Protein 8PB1 (pdb70)

Radius of gyration: 38.13 Å; Cα contacts (8 Å, |Δi|>4): 1752; chains: 4; bounding box: 75×115×113 Å

B-factor: mean 120.26, std 36.9, range [62.15, 207.18]

Nearest PDB structures (foldseek):
  8pb1-assembly1_B  TM=1.003E+00  e=2.782E-59  Mus musculus
  7r3n-assembly1_A  TM=9.638E-01  e=7.784E-52  Mus musculus
  6sp3-assembly1_A  TM=9.819E-01  e=6.382E-51  Mus musculus
  7r3n-assembly2_D  TM=9.660E-01  e=5.450E-51  Mus musculus
  6sp3-assembly1_B  TM=9.844E-01  e=4.468E-50  Mus musculus

Structure (mmCIF, N/CA/C/O backbone):
data_8PB1
#
_entry.id   8PB1
#
_cell.length_a   1.00
_cell.length_b   1.00
_cell.length_c   1.00
_cell.angle_alpha   90.00
_cell.angle_beta   90.00
_cell.angle_gamma   90.00
#
_symmetry.space_group_name_H-M   'P 1'
#
loop_
_entity.id
_entity.type
_entity.pdbx_description
1 polymer 'Interleukin-12 subunit alpha'
2 polymer 'Interleukin-12 subunit beta'
3 polymer 'Interleukin-12 receptor subunit beta-1,Death-associated protein kinase 1'
4 polymer 'Interleukin-12 receptor subunit beta-2,Calmodulin-1'
5 branched alpha-D-mannopyranose-(1-3)-beta-D-mannopyranose-(1-4)-2-acetamido-2-deoxy-beta-D-glucopyranose-(1-4)-2-acetamido-2-deoxy-beta-D-glucopyran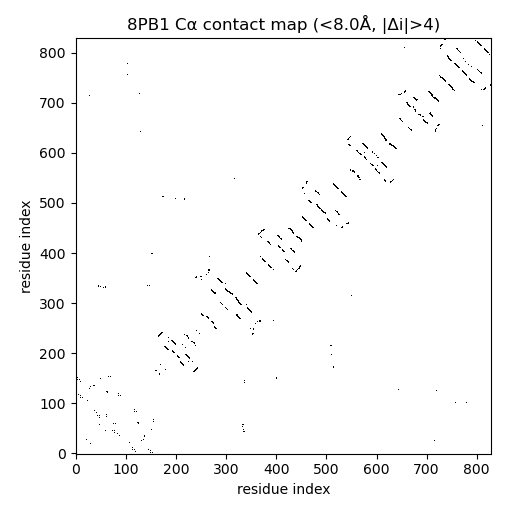ose
6 non-polymer 2-acetamido-2-deoxy-beta-D-glucopyranose
7 water water
#
loop_
_atom_site.group_PDB
_atom_site.id
_atom_site.type_symbol
_atom_site.label_atom_id
_atom_site.label_alt_id
_atom_site.label_comp_id
_atom_site.label_asym_id
_atom_site.label_entity_id
_atom_site.label_seq_id
_atom_site.pdbx_PDB_ins_code
_atom_site.Cartn_x
_atom_site.Cartn_y
_atom_site.Cartn_z
_atom_site.occupancy
_atom_site.B_iso_or_equiv
_atom_site.auth_seq_id
_atom_site.auth_comp_id
_atom_site.auth_asym_id
_atom_site.auth_atom_id
_atom_site.pdbx_PDB_model_num
ATOM 1 N N . ARG A 1 10 ? 134.205 147.222 153.077 1.00 112.16 32 ARG A N 1
ATOM 2 C CA . ARG A 1 10 ? 134.291 146.406 151.873 1.00 112.16 32 ARG A CA 1
ATOM 3 C C . ARG A 1 10 ? 135.740 146.056 151.566 1.00 112.16 32 ARG A C 1
ATOM 4 O O . ARG A 1 10 ? 136.613 146.178 152.424 1.00 112.16 32 ARG A O 1
ATOM 12 N N . CYS A 1 11 ? 135.991 145.620 150.332 1.00 115.21 33 CYS A N 1
ATOM 13 C CA . CYS A 1 11 ? 137.345 145.318 149.889 1.00 115.21 33 CYS A CA 1
ATOM 14 C C . CYS A 1 11 ? 138.167 146.569 149.614 1.00 115.21 33 CYS A C 1
ATOM 15 O O . CYS A 1 11 ? 139.387 146.464 149.437 1.00 115.21 33 CYS A O 1
ATOM 18 N N . LEU A 1 12 ? 137.527 147.741 149.567 1.00 105.08 34 LEU A N 1
ATOM 19 C CA . LEU A 1 12 ? 138.238 148.977 149.261 1.00 105.08 34 LEU A CA 1
ATOM 20 C C . LEU A 1 12 ? 139.255 149.321 150.341 1.00 105.08 34 LEU A C 1
ATOM 21 O O . LEU A 1 12 ? 140.368 149.757 150.031 1.00 105.08 34 LEU A O 1
ATOM 26 N N . SER A 1 13 ? 138.890 149.136 151.613 1.00 104.57 35 SER A N 1
ATOM 27 C CA . SER A 1 13 ? 139.822 149.415 152.702 1.00 104.57 35 SER A CA 1
ATOM 28 C C . SER A 1 13 ? 141.036 148.499 152.636 1.00 104.57 35 SER A C 1
ATOM 29 O O . SER A 1 13 ? 142.172 148.943 152.850 1.00 104.57 35 SER A O 1
ATOM 32 N N . GLN A 1 14 ? 140.814 147.218 152.330 1.00 104.32 36 GLN A N 1
ATOM 33 C CA . GLN A 1 14 ? 141.924 146.291 152.148 1.00 104.32 36 GLN A CA 1
ATOM 34 C C . GLN A 1 14 ? 142.794 146.705 150.969 1.00 104.32 36 GLN A C 1
ATOM 35 O O . GLN A 1 14 ? 144.021 146.574 151.017 1.00 104.32 36 GLN A O 1
ATOM 41 N N . SER A 1 15 ? 142.172 147.211 149.901 1.00 96.58 37 SER A N 1
ATOM 42 C CA . SER A 1 15 ? 142.931 147.668 148.741 1.00 96.58 37 SER A CA 1
ATOM 43 C C . SER A 1 15 ? 143.809 148.869 149.080 1.00 96.58 37 SER A C 1
ATOM 44 O O . SER A 1 15 ? 144.971 148.935 148.658 1.00 96.58 37 SER A O 1
ATOM 47 N N . ARG A 1 16 ? 143.273 149.830 149.836 1.00 97.92 38 ARG A N 1
ATOM 48 C CA . ARG A 1 16 ? 144.088 150.967 150.261 1.00 97.92 38 ARG A CA 1
ATOM 49 C C . ARG A 1 16 ? 145.210 150.526 151.194 1.00 97.92 38 ARG A C 1
ATOM 50 O O . ARG A 1 16 ? 146.326 151.057 151.123 1.00 97.92 38 ARG A O 1
ATOM 58 N N . ASN A 1 17 ? 144.933 149.562 152.076 1.00 99.80 39 ASN A N 1
ATOM 59 C CA . ASN A 1 17 ? 145.984 149.030 152.940 1.00 99.80 39 ASN A CA 1
ATOM 60 C C . ASN A 1 17 ? 147.082 148.374 152.110 1.00 99.80 39 ASN A C 1
ATOM 61 O O . ASN A 1 17 ? 148.275 148.546 152.394 1.00 99.80 39 ASN A O 1
ATOM 66 N N . LEU A 1 18 ? 146.693 147.629 151.073 1.00 93.18 40 LEU A N 1
ATOM 67 C CA . LEU A 1 18 ? 147.667 147.010 150.180 1.00 93.18 40 LEU A CA 1
ATOM 68 C C . LEU A 1 18 ? 148.501 148.061 149.461 1.00 93.18 40 LEU A C 1
ATOM 69 O O . LEU A 1 18 ? 149.717 147.899 149.311 1.00 93.18 40 LEU A O 1
ATOM 74 N N . LEU A 1 19 ? 147.864 149.147 149.014 1.00 96.34 41 LEU A N 1
ATOM 75 C CA . LEU A 1 19 ? 148.607 150.225 148.366 1.00 96.34 41 LEU A CA 1
ATOM 76 C C . LEU A 1 19 ? 149.617 150.853 149.317 1.00 96.34 41 LEU A C 1
ATOM 77 O O . LEU A 1 19 ? 150.769 151.095 148.938 1.00 96.34 41 LEU A O 1
ATOM 82 N N . LYS A 1 20 ? 149.201 151.124 150.557 1.00 102.72 42 LYS A N 1
ATOM 83 C CA . LYS A 1 20 ? 150.105 151.738 151.526 1.00 102.72 42 LYS A CA 1
ATOM 84 C C . LYS A 1 20 ? 151.282 150.823 151.847 1.00 102.72 42 LYS A C 1
ATOM 85 O O . LYS A 1 20 ? 152.433 151.275 151.915 1.00 102.72 42 LYS A O 1
ATOM 91 N N . THR A 1 21 ? 151.015 149.528 152.043 1.00 104.72 43 THR A N 1
ATOM 92 C CA . THR A 1 21 ? 152.095 148.591 152.344 1.00 104.72 43 THR A CA 1
ATOM 93 C C . THR A 1 21 ? 153.046 148.433 151.162 1.00 104.72 43 THR A C 1
ATOM 94 O O . THR A 1 21 ? 154.269 148.360 151.344 1.00 104.72 43 THR A O 1
ATOM 98 N N . THR A 1 22 ? 152.503 148.385 149.941 1.00 105.17 44 THR A N 1
ATOM 99 C CA . THR A 1 22 ? 153.346 148.287 148.755 1.00 105.17 44 THR A CA 1
ATOM 100 C C . THR A 1 22 ? 154.222 149.522 148.603 1.00 105.17 44 THR A C 1
ATOM 101 O O . THR A 1 22 ? 155.411 149.412 148.279 1.00 105.17 44 THR A O 1
ATOM 105 N N . ASP A 1 23 ? 153.650 150.708 148.838 1.00 112.74 45 ASP A N 1
ATOM 106 C CA . ASP A 1 23 ? 154.425 151.942 148.767 1.00 112.74 45 ASP A CA 1
ATOM 107 C C . ASP A 1 23 ? 155.529 151.960 149.816 1.00 112.74 45 ASP A C 1
ATOM 108 O O . ASP A 1 23 ? 156.666 152.350 149.522 1.00 112.74 45 ASP A O 1
ATOM 113 N N . ASP A 1 24 ? 155.221 151.521 151.041 1.00 117.86 46 ASP A N 1
ATOM 114 C CA . ASP A 1 24 ? 156.238 151.481 152.087 1.00 117.86 46 ASP A CA 1
ATOM 115 C C . ASP A 1 24 ? 157.373 150.526 151.733 1.00 117.86 46 ASP A C 1
ATOM 116 O O . ASP A 1 24 ? 158.556 150.864 151.890 1.00 117.86 46 ASP A O 1
ATOM 121 N N . MET A 1 25 ? 157.041 149.336 151.229 1.00 116.82 47 MET A N 1
ATOM 122 C CA . MET A 1 25 ? 158.104 148.370 150.995 1.00 116.82 47 MET A CA 1
ATOM 123 C C . MET A 1 25 ? 158.922 148.753 149.767 1.00 116.82 47 MET A C 1
ATOM 124 O O . MET A 1 25 ? 160.143 148.552 149.757 1.00 116.82 47 MET A O 1
ATOM 129 N N . VAL A 1 26 ? 158.294 149.366 148.755 1.00 117.15 48 VAL A N 1
ATOM 130 C CA . VAL A 1 26 ? 159.074 149.809 147.605 1.00 117.15 48 VAL A CA 1
ATOM 131 C C . VAL A 1 26 ? 159.941 151.012 147.964 1.00 117.15 48 VAL A C 1
ATOM 132 O O . VAL A 1 26 ? 161.063 151.140 147.457 1.00 117.15 48 VAL A O 1
ATOM 136 N N . LYS A 1 27 ? 159.482 151.893 148.864 1.00 122.62 49 LYS A N 1
ATOM 137 C CA . LYS A 1 27 ? 160.334 153.022 149.226 1.00 122.62 49 LYS A CA 1
ATOM 138 C C . LYS A 1 27 ? 161.523 152.551 150.056 1.00 122.62 49 LYS A C 1
ATOM 139 O O . LYS A 1 27 ? 162.613 153.114 149.946 1.00 122.62 49 LYS A O 1
ATOM 145 N N . THR A 1 28 ? 161.333 151.526 150.903 1.00 126.77 50 THR A N 1
ATOM 146 C CA . THR A 1 28 ? 162.487 150.931 151.589 1.00 126.77 50 THR A CA 1
ATOM 147 C C . THR A 1 28 ? 163.448 150.255 150.611 1.00 126.77 50 THR A C 1
ATOM 148 O O . THR A 1 28 ? 164.678 150.384 150.739 1.00 126.77 50 THR A O 1
ATOM 152 N N . ALA A 1 29 ? 162.910 149.527 149.628 1.00 129.88 51 ALA A N 1
ATOM 153 C CA . ALA A 1 29 ? 163.770 148.885 148.641 1.00 129.88 51 ALA A CA 1
ATOM 154 C C . ALA A 1 29 ? 164.493 149.908 147.776 1.00 129.88 51 ALA A C 1
ATOM 155 O O . ALA A 1 29 ? 165.525 149.590 147.173 1.00 129.88 51 ALA A O 1
ATOM 157 N N . ARG A 1 30 ? 163.965 151.132 147.695 1.00 134.36 52 ARG A N 1
ATOM 158 C CA . ARG A 1 30 ? 164.594 152.149 146.860 1.00 134.36 52 ARG A CA 1
ATOM 159 C C . ARG A 1 30 ? 165.943 152.617 147.401 1.00 134.36 52 ARG A C 1
ATOM 160 O O . ARG A 1 30 ? 166.771 153.094 146.618 1.00 134.36 52 ARG A O 1
ATOM 168 N N . GLU A 1 31 ? 166.201 152.517 148.710 1.00 136.52 53 GLU A N 1
ATOM 169 C CA . GLU A 1 31 ? 167.588 152.737 149.115 1.00 136.52 53 GLU A CA 1
ATOM 170 C C . GLU A 1 31 ? 168.297 151.419 149.399 1.00 136.52 53 GLU A C 1
ATOM 171 O O . GLU A 1 31 ? 169.524 151.341 149.273 1.00 136.52 53 GLU A O 1
ATOM 177 N N . LYS A 1 32 ? 167.556 150.378 149.797 1.00 137.99 54 LYS A N 1
ATOM 178 C CA . LYS A 1 32 ? 168.242 149.147 150.179 1.00 137.99 54 LYS A CA 1
ATOM 179 C C . LYS A 1 32 ? 168.833 148.420 148.972 1.00 137.99 54 LYS A C 1
ATOM 180 O O . LYS A 1 32 ? 169.877 147.769 149.092 1.00 137.99 54 LYS A O 1
ATOM 186 N N . LEU A 1 33 ? 168.190 148.514 147.810 1.00 140.08 55 LEU A N 1
ATOM 187 C CA . LEU A 1 33 ? 168.679 147.909 146.573 1.00 140.08 55 LEU A CA 1
ATOM 188 C C . LEU A 1 33 ? 168.848 148.947 145.466 1.00 140.08 55 LEU A C 1
ATOM 189 O O . LEU A 1 33 ? 168.474 148.713 144.316 1.00 140.08 55 LEU A O 1
ATOM 194 N N . LYS A 1 34 ? 169.413 150.110 145.800 1.00 147.16 56 LYS A N 1
ATOM 195 C CA . LYS A 1 34 ? 169.484 151.193 144.822 1.00 147.16 56 LYS A CA 1
ATOM 196 C C . LYS A 1 34 ? 170.558 150.946 143.771 1.00 147.16 56 LYS A C 1
ATOM 197 O O . LYS A 1 34 ? 170.446 151.445 142.646 1.00 147.16 56 LYS A O 1
ATOM 203 N N . HIS A 1 35 ? 171.597 150.186 144.108 1.00 150.64 57 HIS A N 1
ATOM 204 C CA . HIS A 1 35 ? 172.723 149.986 143.206 1.00 150.64 57 HIS A CA 1
ATOM 205 C C . HIS A 1 35 ? 172.491 148.901 142.164 1.00 150.64 57 HIS A C 1
ATOM 206 O O . HIS A 1 35 ? 173.220 148.865 141.167 1.00 150.64 57 HIS A O 1
ATOM 213 N N . TYR A 1 36 ? 171.510 148.019 142.355 1.00 144.48 58 TYR A N 1
ATOM 214 C CA . TYR A 1 36 ? 171.442 146.825 141.510 1.00 144.48 58 TYR A CA 1
ATOM 215 C C . TYR A 1 36 ? 170.763 147.128 140.178 1.00 144.48 58 TYR A C 1
ATOM 216 O O . TYR A 1 36 ? 171.402 147.112 139.122 1.00 144.48 58 TYR A O 1
ATOM 225 N N . SER A 1 37 ? 169.460 147.408 140.213 1.00 143.38 59 SER A N 1
ATOM 226 C CA . SER A 1 37 ? 168.748 147.865 139.029 1.00 143.38 59 SER A CA 1
ATOM 227 C C . SER A 1 37 ? 167.687 148.912 139.325 1.00 143.38 59 SER A C 1
ATOM 228 O O . SER A 1 37 ? 167.071 149.419 138.382 1.00 143.38 59 SER A O 1
ATOM 231 N N . CYS A 1 38 ? 167.455 149.257 140.590 1.00 142.15 60 CYS A N 1
ATOM 232 C CA . CYS A 1 38 ? 166.323 150.100 140.945 1.00 142.15 60 CYS A CA 1
ATOM 233 C C . CYS A 1 38 ? 166.568 151.577 140.665 1.00 142.15 60 CYS A C 1
ATOM 234 O O . CYS A 1 38 ? 165.625 152.370 140.756 1.00 142.15 60 CYS A O 1
ATOM 237 N N . THR A 1 39 ? 167.795 151.963 140.329 1.00 147.20 61 THR A N 1
ATOM 238 C CA . THR A 1 39 ? 168.099 153.357 140.025 1.00 147.20 61 THR A CA 1
ATOM 239 C C . THR A 1 39 ? 167.614 153.738 138.631 1.00 147.20 61 THR A C 1
ATOM 240 O O . THR A 1 39 ? 167.281 152.875 137.820 1.00 147.20 61 THR A O 1
ATOM 244 N N . ASP A 1 42 ? 167.201 151.674 132.371 1.00 138.59 64 ASP A N 1
ATOM 245 C CA . ASP A 1 42 ? 166.932 152.392 133.611 1.00 138.59 64 ASP A CA 1
ATOM 246 C C . ASP A 1 42 ? 165.854 151.696 134.432 1.00 138.59 64 ASP A C 1
ATOM 247 O O . ASP A 1 42 ? 166.150 150.829 135.255 1.00 138.59 64 ASP A O 1
ATOM 252 N N . ILE A 1 43 ? 164.599 152.091 134.208 1.00 133.82 65 ILE A N 1
ATOM 253 C CA . ILE A 1 43 ? 163.495 151.526 134.976 1.00 133.82 65 ILE A CA 1
ATOM 254 C C . ILE A 1 43 ? 163.236 150.076 134.576 1.00 133.82 65 ILE A C 1
ATOM 255 O O . ILE A 1 43 ? 162.900 149.241 135.426 1.00 133.82 65 ILE A O 1
ATOM 260 N N . ASP A 1 44 ? 163.393 149.754 133.286 1.00 133.40 66 ASP A N 1
ATOM 261 C CA . ASP A 1 44 ? 163.244 148.400 132.743 1.00 133.40 66 ASP A CA 1
ATOM 262 C C . ASP A 1 44 ? 161.855 147.829 133.053 1.00 133.40 66 ASP A C 1
ATOM 263 O O . ASP A 1 44 ? 161.688 146.885 133.827 1.00 133.40 66 ASP A O 1
ATOM 268 N N . HIS A 1 45 ? 160.854 148.454 132.438 1.00 125.56 67 HIS A N 1
ATOM 269 C CA . HIS A 1 45 ? 159.457 148.065 132.633 1.00 125.56 67 HIS A CA 1
ATOM 270 C C . HIS A 1 45 ? 159.188 146.744 131.923 1.00 125.56 67 HIS A C 1
ATOM 271 O O . HIS A 1 45 ? 158.969 146.693 130.712 1.00 125.56 67 HIS A O 1
ATOM 278 N N . GLU A 1 46 ? 159.206 145.659 132.692 1.00 128.28 68 GLU A N 1
ATOM 279 C CA . GLU A 1 46 ? 158.732 144.358 132.243 1.00 128.28 68 GLU A CA 1
ATOM 280 C C . GLU A 1 46 ? 157.864 143.747 133.333 1.00 128.28 68 GLU A C 1
ATOM 281 O O . GLU A 1 46 ? 158.174 143.862 134.522 1.00 128.28 68 GLU A O 1
ATOM 287 N N . ASP A 1 47 ? 156.778 143.102 132.926 1.00 121.66 69 ASP A N 1
ATOM 288 C CA . ASP A 1 47 ? 155.822 142.516 133.850 1.00 121.66 69 ASP A CA 1
ATOM 289 C C . ASP A 1 47 ? 155.894 140.991 133.774 1.00 121.66 69 ASP A C 1
ATOM 290 O O . ASP A 1 47 ? 156.732 140.421 133.066 1.00 121.66 69 ASP A O 1
ATOM 295 N N . ILE A 1 48 ? 155.006 140.323 134.510 1.00 119.53 70 ILE A N 1
ATOM 296 C CA . ILE A 1 48 ? 155.132 138.886 134.735 1.00 119.53 70 ILE A CA 1
ATOM 297 C C . ILE A 1 48 ? 154.234 138.092 133.790 1.00 119.53 70 ILE A C 1
ATOM 298 O O . ILE A 1 48 ? 154.569 136.965 133.407 1.00 119.53 70 ILE A O 1
ATOM 303 N N . THR A 1 49 ? 153.102 138.668 133.385 1.00 125.06 71 THR A N 1
ATOM 304 C CA . THR A 1 49 ? 152.143 137.959 132.551 1.00 125.06 71 THR A CA 1
ATOM 305 C C . THR A 1 49 ? 151.736 138.814 131.357 1.00 125.06 71 THR A C 1
ATOM 306 O O . THR A 1 49 ? 151.532 140.024 131.483 1.00 125.06 71 THR A O 1
ATOM 310 N N . ARG A 1 50 ? 151.665 138.182 130.182 1.00 131.18 72 ARG A N 1
ATOM 311 C CA . ARG A 1 50 ? 151.253 138.859 128.958 1.00 131.18 72 ARG A CA 1
ATOM 312 C C . ARG A 1 50 ? 149.975 138.287 128.361 1.00 131.18 72 ARG A C 1
ATOM 313 O O . ARG A 1 50 ? 149.412 138.900 127.449 1.00 131.18 72 ARG A O 1
ATOM 321 N N . ASP A 1 51 ? 149.505 137.139 128.840 1.00 133.41 73 ASP A N 1
ATOM 322 C CA . ASP A 1 51 ? 148.405 136.412 128.220 1.00 133.41 73 ASP A CA 1
ATOM 323 C C . ASP A 1 51 ? 147.151 136.243 129.080 1.00 133.41 73 ASP A C 1
ATOM 324 O O . ASP A 1 51 ? 146.061 136.130 128.518 1.00 133.41 73 ASP A O 1
ATOM 329 N N . GL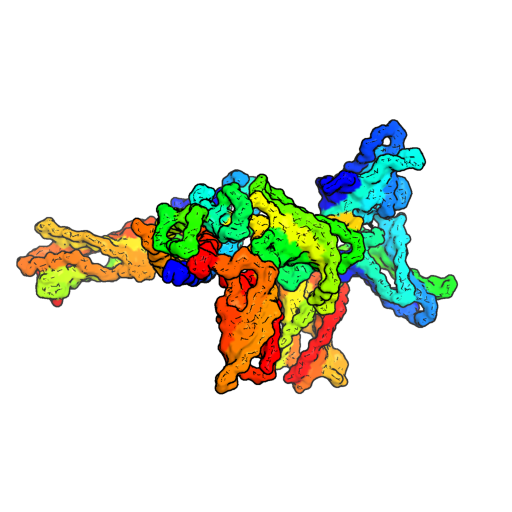N A 1 52 ? 147.261 136.230 130.406 1.00 127.58 74 GLN A N 1
ATOM 330 C CA . GLN A 1 52 ? 146.113 136.484 131.280 1.00 127.58 74 GLN A CA 1
ATOM 331 C C . GLN A 1 52 ? 146.101 137.924 131.774 1.00 127.58 74 GLN A C 1
ATOM 332 O O . GLN A 1 52 ? 145.827 138.195 132.947 1.00 127.58 74 GLN A O 1
ATOM 338 N N . THR A 1 53 ? 146.393 138.864 130.879 1.00 124.46 75 THR A N 1
ATOM 339 C CA . THR A 1 53 ? 146.552 140.265 131.238 1.00 124.46 75 THR A CA 1
ATOM 340 C C . THR A 1 53 ? 145.312 140.989 130.707 1.00 124.46 75 THR A C 1
ATOM 341 O O . THR A 1 53 ? 145.388 142.043 130.063 1.00 124.46 75 THR A O 1
ATOM 345 N N . SER A 1 54 ? 144.147 140.374 130.921 1.00 113.04 76 SER A N 1
ATOM 346 C CA . SER A 1 54 ? 142.882 140.965 130.502 1.00 113.04 76 SER A CA 1
ATOM 347 C C . SER A 1 54 ? 142.539 142.242 131.260 1.00 113.04 76 SER A C 1
ATOM 348 O O . SER A 1 54 ? 141.659 142.985 130.810 1.00 113.04 76 SER A O 1
ATOM 351 N N . THR A 1 55 ? 143.213 142.514 132.384 1.00 109.87 77 THR A N 1
ATOM 352 C CA . THR A 1 55 ? 142.930 143.715 133.169 1.00 109.87 77 THR A CA 1
ATOM 353 C C . THR A 1 55 ? 143.166 144.983 132.360 1.00 109.87 77 THR A C 1
ATOM 354 O O . THR A 1 55 ? 142.482 145.992 132.559 1.00 109.87 77 THR A O 1
ATOM 358 N N . LEU A 1 56 ? 144.130 144.952 131.440 1.00 105.32 78 LEU A N 1
ATOM 359 C CA . LEU A 1 56 ? 144.394 146.117 130.608 1.00 105.32 78 LEU A CA 1
ATOM 360 C C . LEU A 1 56 ? 143.281 146.386 129.605 1.00 105.32 78 LEU A C 1
ATOM 361 O O . LEU A 1 56 ? 143.223 147.488 129.052 1.00 105.32 78 LEU A O 1
ATOM 366 N N . LYS A 1 57 ? 142.397 145.417 129.359 1.00 113.24 79 LYS A N 1
ATOM 367 C CA . LYS A 1 57 ? 141.353 145.583 128.359 1.00 113.24 79 LYS A CA 1
ATOM 368 C C . LYS A 1 57 ? 139.944 145.604 128.930 1.00 113.24 79 LYS A C 1
ATOM 369 O O . LYS A 1 57 ? 139.038 146.116 128.266 1.00 113.24 79 LYS A O 1
ATOM 375 N N . THR A 1 58 ? 139.735 145.068 130.130 1.00 109.75 80 THR A N 1
ATOM 376 C CA . THR A 1 58 ? 138.407 144.997 130.723 1.00 109.75 80 THR A CA 1
ATOM 377 C C . THR A 1 58 ? 138.215 145.923 131.911 1.00 109.75 80 THR A C 1
ATOM 378 O O . THR A 1 58 ? 137.094 146.378 132.145 1.00 109.75 80 THR A O 1
ATOM 382 N N . CYS A 1 59 ? 139.276 146.213 132.663 1.00 101.80 81 CYS A N 1
ATOM 383 C CA . CYS A 1 59 ? 139.174 147.001 133.891 1.00 101.80 81 CYS A CA 1
ATOM 384 C C . CYS A 1 59 ? 139.200 148.493 133.556 1.00 101.80 81 CYS A C 1
ATOM 385 O O . CYS A 1 59 ? 140.147 149.226 133.848 1.00 101.80 81 CYS A O 1
ATOM 388 N N . LEU A 1 60 ? 138.118 148.933 132.926 1.00 106.44 82 LEU A N 1
ATOM 389 C CA . LEU A 1 60 ? 137.867 150.320 132.577 1.00 106.44 82 LEU A CA 1
ATOM 390 C C . LEU A 1 60 ? 136.409 150.644 132.866 1.00 106.44 82 LEU A C 1
ATOM 391 O O . LEU A 1 60 ? 135.557 149.752 132.818 1.00 106.44 82 LEU A O 1
ATOM 396 N N . PRO A 1 61 ? 136.093 151.900 133.183 1.00 99.19 83 PRO A N 1
ATOM 397 C CA . PRO A 1 61 ? 134.700 152.252 133.477 1.00 99.19 83 PRO A CA 1
ATOM 398 C C . PRO A 1 61 ? 133.810 152.108 132.254 1.00 99.19 83 PRO A C 1
ATOM 399 O O . PRO A 1 61 ? 134.258 152.233 131.112 1.00 99.19 83 PRO A O 1
ATOM 403 N N . LEU A 1 62 ? 132.527 151.844 132.505 1.00 107.90 84 LEU A N 1
ATOM 404 C CA . LEU A 1 62 ? 131.563 151.696 131.420 1.00 107.90 84 LEU A CA 1
ATOM 405 C C . LEU A 1 62 ? 131.058 153.049 130.937 1.00 107.90 84 LEU A C 1
ATOM 406 O O . LEU A 1 62 ? 129.849 153.270 130.818 1.00 107.90 84 LEU A O 1
ATOM 411 N N . GLU A 1 63 ? 131.989 153.955 130.662 1.00 110.01 85 GLU A N 1
ATOM 412 C CA . GLU A 1 63 ? 131.713 155.196 129.967 1.00 110.01 85 GLU A CA 1
ATOM 413 C C . GLU A 1 63 ? 132.760 155.482 128.905 1.00 110.01 85 GLU A C 1
ATOM 414 O O . GLU A 1 63 ? 132.532 156.339 128.045 1.00 110.01 85 GLU A O 1
ATOM 420 N N . LEU A 1 64 ? 133.889 154.778 128.930 1.00 117.85 86 LEU A N 1
ATOM 421 C CA . LEU A 1 64 ? 134.956 154.922 127.954 1.00 117.85 86 LEU A CA 1
ATOM 422 C C . LEU A 1 64 ? 135.031 153.729 127.003 1.00 117.85 86 LEU A C 1
ATOM 423 O O . LEU A 1 64 ? 135.786 153.773 126.026 1.00 117.85 86 LEU A O 1
ATOM 428 N N . HIS A 1 65 ? 134.234 152.684 127.237 1.00 122.66 87 HIS A N 1
ATOM 429 C CA . HIS A 1 65 ? 134.201 151.531 126.344 1.00 122.66 87 HIS A CA 1
ATOM 430 C C . HIS A 1 65 ? 133.528 151.885 125.025 1.00 122.66 87 HIS A C 1
ATOM 431 O O . HIS A 1 65 ? 132.320 151.685 124.864 1.00 122.66 87 HIS A O 1
ATOM 438 N N . LYS A 1 66 ? 134.304 152.414 124.078 1.00 136.27 88 LYS A N 1
ATOM 439 C CA . LYS A 1 66 ? 133.738 152.783 122.785 1.00 136.27 88 LYS A CA 1
ATOM 440 C C . LYS A 1 66 ? 133.443 151.554 121.934 1.00 136.27 88 LYS A C 1
ATOM 441 O O . LYS A 1 66 ? 132.388 151.475 121.294 1.00 136.27 88 LYS A O 1
ATOM 443 N N . ASN A 1 67 ? 134.352 150.582 121.921 1.00 143.02 89 ASN A N 1
ATOM 444 C CA . ASN A 1 67 ? 134.238 149.422 121.050 1.00 143.02 89 ASN A CA 1
ATOM 445 C C . ASN A 1 67 ? 134.405 148.139 121.853 1.00 143.02 89 ASN A C 1
ATOM 446 O O . ASN A 1 67 ? 134.993 148.126 122.937 1.00 143.02 89 ASN A O 1
ATOM 451 N N . GLU A 1 68 ? 133.873 147.051 121.294 1.00 147.91 90 GLU A N 1
ATOM 452 C CA . GLU A 1 68 ? 133.986 145.728 121.893 1.00 147.91 90 GLU A CA 1
ATOM 453 C C . GLU A 1 68 ? 135.348 145.086 121.665 1.00 147.91 90 GLU A C 1
ATOM 454 O O . GLU A 1 68 ? 135.585 143.991 122.186 1.00 147.91 90 GLU A O 1
ATOM 460 N N . SER A 1 69 ? 136.229 145.721 120.883 1.00 144.58 91 SER A N 1
ATOM 461 C CA . SER A 1 69 ? 137.526 145.122 120.578 1.00 144.58 91 SER A CA 1
ATOM 462 C C . SER A 1 69 ? 138.376 144.955 121.832 1.00 144.58 91 SER A C 1
ATOM 463 O O . SER A 1 69 ? 139.076 143.947 121.982 1.00 144.58 91 SER A O 1
ATOM 466 N N . CYS A 1 70 ? 138.333 145.927 122.740 1.00 138.78 92 CYS A N 1
ATOM 467 C CA . CYS A 1 70 ? 138.931 145.748 124.058 1.00 138.78 92 CYS A CA 1
ATOM 468 C C . CYS A 1 70 ? 138.163 144.701 124.860 1.00 138.78 92 CYS A C 1
ATOM 469 O O . CYS A 1 70 ? 138.489 143.514 124.821 1.00 138.78 92 CYS A O 1
ATOM 472 N N . THR A 1 80 ? 137.820 133.056 138.460 1.00 125.59 102 THR A N 1
ATOM 473 C CA . THR A 1 80 ? 136.526 132.835 139.093 1.00 125.59 102 THR A CA 1
ATOM 474 C C . THR A 1 80 ? 135.573 133.990 138.804 1.00 125.59 102 THR A C 1
ATOM 475 O O . THR A 1 80 ? 135.853 134.841 137.961 1.00 125.59 102 THR A O 1
ATOM 479 N N . ARG A 1 81 ? 134.444 134.012 139.512 1.00 132.47 103 ARG A N 1
ATOM 480 C CA . ARG A 1 81 ? 133.427 135.033 139.297 1.00 132.47 103 ARG A CA 1
ATOM 481 C C . ARG A 1 81 ? 133.587 136.228 140.230 1.00 132.47 103 ARG A C 1
ATOM 482 O O . ARG A 1 81 ? 133.296 137.362 139.834 1.00 132.47 103 ARG A O 1
ATOM 490 N N . GLY A 1 82 ? 134.041 136.003 141.456 1.00 132.45 104 GLY A N 1
ATOM 491 C CA . GLY A 1 82 ? 134.176 137.067 142.428 1.00 132.45 104 GLY A CA 1
ATOM 492 C C . GLY A 1 82 ? 132.961 137.186 143.333 1.00 132.45 104 GLY A C 1
ATOM 493 O O . GLY A 1 82 ? 131.847 136.794 142.991 1.00 132.45 104 GLY A O 1
ATOM 494 N N . SER A 1 83 ? 133.196 137.741 144.525 1.00 128.65 105 SER A N 1
ATOM 495 C CA . SER A 1 83 ? 132.129 137.888 145.508 1.00 128.65 105 SER A CA 1
ATOM 496 C C . SER A 1 83 ? 132.215 139.218 146.251 1.00 128.65 105 SER A C 1
ATOM 497 O O . SER A 1 83 ? 131.682 139.346 147.358 1.00 128.65 105 SER A O 1
ATOM 500 N N . CYS A 1 84 ? 132.878 140.218 145.663 1.00 124.62 106 CYS A N 1
ATOM 501 C CA . CYS A 1 84 ? 132.961 141.540 146.276 1.00 124.62 106 CYS A CA 1
ATOM 502 C C . CYS A 1 84 ? 132.387 142.616 145.357 1.00 124.62 106 CYS A C 1
ATOM 503 O O . CYS A 1 84 ? 132.480 143.808 145.666 1.00 124.62 106 CYS A O 1
ATOM 506 N N . LEU A 1 85 ? 131.779 142.224 144.242 1.00 123.08 107 LEU A N 1
ATOM 507 C CA . LEU A 1 85 ? 131.139 143.187 143.358 1.00 123.08 107 LEU A CA 1
ATOM 508 C C . LEU A 1 85 ? 129.770 143.554 143.917 1.00 123.08 107 LEU A C 1
ATOM 509 O O . LEU A 1 85 ? 128.991 142.652 144.258 1.00 123.08 107 LEU A O 1
ATOM 514 N N . PRO A 1 86 ? 129.457 144.841 144.082 1.00 122.84 108 PRO A N 1
ATOM 515 C CA . PRO A 1 86 ? 128.155 145.206 144.632 1.00 122.84 108 PRO A CA 1
ATOM 516 C C . PRO A 1 86 ? 127.049 144.911 143.636 1.00 122.84 108 PRO A C 1
ATOM 517 O O . PRO A 1 86 ? 127.268 144.959 142.412 1.00 122.84 108 PRO A O 1
ATOM 521 N N . PRO A 1 87 ? 125.838 144.603 144.109 1.00 126.73 109 PRO A N 1
ATOM 522 C CA . PRO A 1 87 ? 124.722 144.403 143.181 1.00 126.73 109 PRO A CA 1
ATOM 523 C C . PRO A 1 87 ? 124.026 145.671 142.702 1.00 126.73 109 PRO A C 1
ATOM 524 O O . PRO A 1 87 ? 123.085 145.567 141.903 1.00 126.73 109 PRO A O 1
ATOM 528 N N . GLN A 1 88 ? 124.444 146.857 143.155 1.00 131.32 110 GLN A N 1
ATOM 529 C CA . GLN A 1 88 ? 123.962 148.093 142.555 1.00 131.32 110 GLN A CA 1
ATOM 530 C C . GLN A 1 88 ? 124.663 148.393 141.238 1.00 131.32 110 GLN A C 1
ATOM 531 O O . GLN A 1 88 ? 124.152 149.189 140.443 1.00 131.32 110 GLN A O 1
ATOM 537 N N . LYS A 1 89 ? 125.820 147.776 140.993 1.00 127.85 111 LYS A N 1
ATOM 538 C CA . LYS A 1 89 ? 126.591 147.958 139.762 1.00 127.85 111 LYS A CA 1
ATOM 539 C C . LYS A 1 89 ? 126.943 146.573 139.225 1.00 127.85 111 LYS A C 1
ATOM 540 O O . LYS A 1 89 ? 128.025 146.048 139.501 1.00 127.85 111 LYS A O 1
ATOM 546 N N . THR A 1 90 ? 126.032 145.987 138.455 1.00 130.25 112 THR A N 1
ATOM 547 C CA . THR A 1 90 ? 126.235 144.683 137.842 1.00 130.25 112 THR A CA 1
ATOM 548 C C . THR A 1 90 ? 126.389 144.846 136.337 1.00 130.25 112 THR A C 1
ATOM 549 O O . THR A 1 90 ? 125.602 145.549 135.696 1.00 130.25 112 THR A O 1
ATOM 553 N N . SER A 1 91 ? 127.403 144.194 135.777 1.00 126.24 113 SER A N 1
ATOM 554 C CA . SER A 1 91 ? 127.735 144.370 134.371 1.00 126.24 113 SER A CA 1
ATOM 555 C C . SER A 1 91 ? 128.269 143.051 133.824 1.00 126.24 113 SER A C 1
ATOM 556 O O . SER A 1 91 ? 128.254 142.022 134.505 1.00 126.24 113 SER A O 1
ATOM 559 N N . LEU A 1 92 ? 128.746 143.087 132.580 1.00 124.13 114 LEU A N 1
ATOM 560 C CA . LEU A 1 92 ? 129.277 141.909 131.906 1.00 124.13 114 LEU A CA 1
ATOM 561 C C . LEU A 1 92 ? 130.798 141.901 131.853 1.00 124.13 114 LEU A C 1
ATOM 562 O O . LEU A 1 92 ? 131.409 140.841 132.010 1.00 124.13 114 LEU A O 1
ATOM 567 N N . MET A 1 93 ? 131.427 143.052 131.614 1.00 119.52 115 MET A N 1
ATOM 568 C CA . MET A 1 93 ? 132.882 143.113 131.601 1.00 119.52 115 MET A CA 1
ATOM 569 C C . MET A 1 93 ? 133.478 143.179 133.000 1.00 119.52 115 MET A C 1
ATOM 570 O O . MET A 1 93 ? 134.669 142.887 133.168 1.00 119.52 115 MET A O 1
ATOM 575 N N . MET A 1 94 ? 132.680 143.544 134.005 1.00 115.73 116 MET A N 1
ATOM 576 C CA . MET A 1 94 ? 133.219 143.718 135.350 1.00 115.73 116 MET A CA 1
ATOM 577 C C . MET A 1 94 ? 133.593 142.383 135.982 1.00 115.73 116 MET A C 1
ATOM 578 O O . MET A 1 94 ? 134.595 142.294 136.700 1.00 115.73 116 MET A O 1
ATOM 583 N N . THR A 1 95 ? 132.806 141.334 135.735 1.00 119.90 117 THR A N 1
ATOM 584 C CA . THR A 1 95 ? 133.163 140.028 136.280 1.00 119.90 117 THR A CA 1
ATOM 585 C C . THR A 1 95 ? 134.454 139.506 135.655 1.00 119.90 117 THR A C 1
ATOM 586 O O . THR A 1 95 ? 135.283 138.902 136.347 1.00 119.90 117 THR A O 1
ATOM 590 N N . LEU A 1 96 ? 134.660 139.763 134.359 1.00 120.08 118 LEU A N 1
ATOM 591 C CA . LEU A 1 96 ? 135.929 139.413 133.727 1.00 120.08 118 LEU A CA 1
ATOM 592 C C . LEU A 1 96 ? 137.076 140.231 134.306 1.00 120.08 118 LEU A C 1
ATOM 593 O O . LEU A 1 96 ? 138.176 139.704 134.505 1.00 120.08 118 LEU A O 1
ATOM 598 N N . CYS A 1 97 ? 136.834 141.519 134.581 1.00 113.12 119 CYS A N 1
ATOM 599 C CA . CYS A 1 97 ? 137.829 142.345 135.264 1.00 113.12 119 CYS A CA 1
ATOM 600 C C . CYS A 1 97 ? 138.244 141.752 136.602 1.00 113.12 119 CYS A C 1
ATOM 601 O O . CYS A 1 97 ? 139.440 141.617 136.885 1.00 113.12 119 CYS A O 1
ATOM 604 N N . LEU A 1 98 ? 137.270 141.399 137.439 1.00 110.39 120 LEU A N 1
ATOM 605 C CA . LEU A 1 98 ? 137.607 140.896 138.767 1.00 110.39 120 LEU A CA 1
ATOM 606 C C . LEU A 1 98 ? 138.272 139.525 138.690 1.00 110.39 120 LEU A C 1
ATOM 607 O O . LEU A 1 98 ? 139.205 139.242 139.452 1.00 110.39 120 LEU A O 1
ATOM 612 N N . GLY A 1 99 ? 137.830 138.669 137.764 1.00 110.56 121 GLY A N 1
ATOM 613 C CA . GLY A 1 99 ? 138.493 137.385 137.586 1.00 110.56 121 GLY A CA 1
ATOM 614 C C . GLY A 1 99 ? 139.929 137.524 137.116 1.00 110.56 121 GLY A C 1
ATOM 615 O O . GLY A 1 99 ? 140.820 136.804 137.581 1.00 110.56 121 GLY A O 1
ATOM 616 N N . SER A 1 100 ? 140.177 138.454 136.190 1.00 112.72 122 SER A N 1
ATOM 617 C CA . SER A 1 100 ? 141.537 138.679 135.715 1.00 112.72 122 SER A CA 1
ATOM 618 C C . SER A 1 100 ? 142.411 139.274 136.811 1.00 112.72 122 SER A C 1
ATOM 619 O O . SER A 1 100 ? 143.601 138.950 136.905 1.00 112.72 122 SER A O 1
ATOM 622 N N . ILE A 1 101 ? 141.839 140.141 137.652 1.00 107.32 123 ILE A N 1
ATOM 623 C CA . ILE A 1 101 ? 142.576 140.661 138.802 1.00 107.32 123 ILE A CA 1
ATOM 624 C C . ILE A 1 101 ? 142.942 139.526 139.749 1.00 107.32 123 ILE A C 1
ATOM 625 O O . ILE A 1 101 ? 144.067 139.462 140.263 1.00 107.32 123 ILE A O 1
ATOM 630 N N . TYR A 1 102 ? 142.006 138.600 139.972 1.00 112.37 124 TYR A N 1
ATOM 631 C CA . TYR A 1 102 ? 142.274 137.440 140.819 1.00 112.37 124 TYR A CA 1
ATOM 632 C C . TYR A 1 102 ? 143.407 136.586 140.261 1.00 112.37 124 TYR A C 1
ATOM 633 O O . TYR A 1 102 ? 144.306 136.169 141.000 1.00 112.37 124 TYR A O 1
ATOM 642 N N . GLU A 1 103 ? 143.386 136.317 138.952 1.00 112.36 125 GLU A N 1
ATOM 643 C CA . GLU A 1 103 ? 144.429 135.480 138.358 1.00 112.36 125 GLU A CA 1
ATOM 644 C C . GLU A 1 103 ? 145.791 136.173 138.375 1.00 112.36 125 GLU A C 1
ATOM 645 O O . GLU A 1 103 ? 146.822 135.532 138.639 1.00 112.36 125 GLU A O 1
ATOM 651 N N . ASP A 1 104 ? 145.816 137.482 138.101 1.00 105.04 126 ASP A N 1
ATOM 652 C CA . ASP A 1 104 ? 147.067 138.230 138.179 1.00 105.04 126 ASP A CA 1
ATOM 653 C C . ASP A 1 104 ? 147.621 138.230 139.596 1.00 105.04 126 ASP A C 1
ATOM 654 O O . ASP A 1 104 ? 148.832 138.067 139.797 1.00 105.04 126 ASP A O 1
ATOM 659 N N . LEU A 1 105 ? 146.748 138.400 140.592 1.00 103.97 127 LEU A N 1
ATOM 660 C CA . LEU A 1 105 ? 147.191 138.334 141.978 1.00 103.97 127 LEU A CA 1
ATOM 661 C C . LEU A 1 105 ? 147.682 136.941 142.340 1.00 103.97 127 LEU A C 1
ATOM 662 O O . LEU A 1 105 ? 148.604 136.807 143.148 1.00 103.97 127 LEU A O 1
ATOM 667 N N . LYS A 1 106 ? 147.082 135.896 141.761 1.00 108.77 128 LYS A N 1
ATOM 668 C CA . LYS A 1 106 ? 147.555 134.535 142.012 1.00 108.77 128 LYS A CA 1
ATOM 669 C C . LYS A 1 106 ? 148.978 134.350 141.511 1.00 108.77 128 LYS A C 1
ATOM 670 O O . LYS A 1 106 ? 149.841 133.819 142.226 1.00 108.77 128 LYS A O 1
ATOM 676 N N . MET A 1 107 ? 149.245 134.806 140.284 1.00 107.89 129 MET A N 1
ATOM 677 C CA . MET A 1 107 ? 150.605 134.715 139.751 1.00 107.89 129 MET A CA 1
ATOM 678 C C . MET A 1 107 ? 151.582 135.535 140.585 1.00 107.89 129 MET A C 1
ATOM 679 O O . MET A 1 107 ? 152.688 135.069 140.898 1.00 107.89 129 MET A O 1
ATOM 684 N N . TYR A 1 108 ? 151.181 136.752 140.970 1.00 101.04 130 TYR A N 1
ATOM 685 C CA . TYR A 1 108 ? 152.065 137.612 141.752 1.00 101.04 130 TYR A CA 1
ATOM 686 C C . TYR A 1 108 ? 152.374 137.003 143.113 1.00 101.04 130 TYR A C 1
ATOM 687 O O . TYR A 1 108 ? 153.525 137.024 143.562 1.00 101.04 130 TYR A O 1
ATOM 696 N N . GLN A 1 109 ? 151.360 136.447 143.782 1.00 108.50 131 GLN A N 1
ATOM 697 C CA . GLN A 1 109 ? 151.568 135.857 145.098 1.00 108.50 131 GLN A CA 1
ATOM 698 C C . GLN A 1 109 ? 152.443 134.614 145.015 1.00 108.50 131 GLN A C 1
ATOM 699 O O . GLN A 1 109 ? 153.303 134.398 145.877 1.00 108.50 131 GLN A O 1
ATOM 705 N N . THR A 1 110 ? 152.237 133.783 143.987 1.00 110.00 132 THR A N 1
ATOM 706 C CA . THR A 1 110 ? 153.075 132.598 143.820 1.00 110.00 132 THR A CA 1
ATOM 707 C C . THR A 1 110 ? 154.535 132.987 143.611 1.00 110.00 132 THR A C 1
ATOM 708 O O . THR A 1 110 ? 155.438 132.444 144.267 1.00 110.00 132 THR A O 1
ATOM 712 N N . GLU A 1 111 ? 154.781 133.962 142.729 1.00 108.31 133 GLU A N 1
ATOM 713 C CA . GLU A 1 111 ? 156.153 134.394 142.487 1.00 108.31 133 GLU A CA 1
ATOM 714 C C . GLU A 1 111 ? 156.763 135.054 143.717 1.00 108.31 133 GLU A C 1
ATOM 715 O O . GLU A 1 111 ? 157.957 134.876 143.982 1.00 108.31 133 GLU A O 1
ATOM 721 N N . PHE A 1 112 ? 155.966 135.796 144.489 1.00 110.18 134 PHE A N 1
ATOM 722 C CA . PHE A 1 112 ? 156.499 136.459 145.674 1.00 110.18 134 PHE A CA 1
ATOM 723 C C . PHE A 1 112 ? 156.834 135.458 146.774 1.00 110.18 134 PHE A C 1
ATOM 724 O O . PHE A 1 112 ? 157.851 135.607 147.459 1.00 110.18 134 PHE A O 1
ATOM 732 N N . GLN A 1 113 ? 156.002 134.428 146.959 1.00 116.93 135 GLN A N 1
ATOM 733 C CA . GLN A 1 113 ? 156.347 133.385 147.923 1.00 116.93 135 GLN A CA 1
ATOM 734 C C . GLN A 1 113 ? 157.598 132.631 147.495 1.00 116.93 135 GLN A C 1
ATOM 735 O O . GLN A 1 113 ? 158.463 132.328 148.329 1.00 116.93 135 GLN A O 1
ATOM 741 N N . ALA A 1 114 ? 157.720 132.329 146.197 1.00 117.53 136 ALA A N 1
ATOM 742 C CA . ALA A 1 114 ? 158.916 131.643 145.716 1.00 117.53 136 ALA A CA 1
ATOM 743 C C . ALA A 1 114 ? 160.168 132.489 145.925 1.00 117.53 136 ALA A C 1
ATOM 744 O O . ALA A 1 114 ? 161.205 131.981 146.372 1.00 117.53 136 ALA A O 1
ATOM 746 N N . ILE A 1 115 ? 160.086 133.788 145.627 1.00 119.12 137 ILE A N 1
ATOM 747 C CA . ILE A 1 115 ? 161.262 134.637 145.775 1.00 119.12 137 ILE A CA 1
ATOM 748 C C . ILE A 1 115 ? 161.584 134.873 147.247 1.00 119.12 137 ILE A C 1
ATOM 749 O O . ILE A 1 115 ? 162.756 135.004 147.611 1.00 119.12 137 ILE A O 1
ATOM 754 N N . ASN A 1 116 ? 160.576 134.894 148.126 1.00 122.02 138 ASN A N 1
ATOM 755 C CA . ASN A 1 116 ? 160.855 135.010 149.555 1.00 122.02 138 ASN A CA 1
ATOM 756 C C . ASN A 1 116 ? 161.542 133.758 150.084 1.00 122.02 138 ASN A C 1
ATOM 757 O O . ASN A 1 116 ? 162.476 133.845 150.894 1.00 122.02 138 ASN A O 1
ATOM 762 N N . ALA A 1 117 ? 161.090 132.582 149.634 1.00 125.09 139 ALA A N 1
ATOM 763 C CA . ALA A 1 117 ? 161.743 131.338 150.026 1.00 125.09 139 ALA A CA 1
ATOM 764 C C . ALA A 1 117 ? 163.182 131.290 149.530 1.00 125.09 139 ALA A C 1
ATOM 765 O O . ALA A 1 117 ? 164.081 130.845 150.252 1.00 125.09 139 ALA A O 1
ATOM 767 N N . ALA A 1 118 ? 163.421 131.752 148.302 1.00 127.65 140 ALA A N 1
ATOM 768 C CA . ALA A 1 118 ? 164.783 131.796 147.784 1.00 127.65 140 ALA A CA 1
ATOM 769 C C . ALA A 1 118 ? 165.630 132.885 148.433 1.00 127.65 140 ALA A C 1
ATOM 770 O O . ALA A 1 118 ? 166.861 132.789 148.407 1.00 127.65 140 ALA A O 1
ATOM 772 N N . LEU A 1 119 ? 165.006 133.913 149.008 1.00 132.01 141 LEU A N 1
ATOM 773 C CA . LEU A 1 119 ? 165.749 135.004 149.624 1.00 132.01 141 LEU A CA 1
ATOM 774 C C . LEU A 1 119 ? 166.099 134.744 151.081 1.00 132.01 141 LEU A C 1
ATOM 775 O O . LEU A 1 119 ? 167.119 135.251 151.560 1.00 132.01 141 LEU A O 1
ATOM 780 N N . GLN A 1 120 ? 165.316 133.968 151.827 1.00 137.02 142 GLN A N 1
ATOM 781 C CA . GLN A 1 120 ? 165.732 133.795 153.251 1.00 137.02 142 GLN A CA 1
ATOM 782 C C . GLN A 1 120 ? 166.814 132.720 153.368 1.00 137.02 142 GLN A C 1
ATOM 783 O O . GLN A 1 120 ? 167.508 132.710 154.392 1.00 137.02 142 GLN A O 1
ATOM 789 N N . ASN A 1 121 ? 166.998 131.891 152.336 1.00 140.45 143 ASN A N 1
ATOM 790 C CA . ASN A 1 121 ? 167.891 130.747 152.464 1.00 140.45 143 ASN A CA 1
ATOM 791 C C . ASN A 1 121 ? 169.370 131.107 152.388 1.00 140.45 143 ASN A C 1
ATOM 792 O O . ASN A 1 121 ? 170.209 130.246 152.671 1.00 140.45 143 ASN A O 1
ATOM 797 N N . HIS A 1 122 ? 169.718 132.336 152.018 1.00 147.14 144 HIS A N 1
ATOM 798 C CA . HIS A 1 122 ? 171.114 132.735 151.946 1.00 147.14 144 HIS A CA 1
ATOM 799 C C . HIS A 1 122 ? 171.480 133.596 153.154 1.00 147.14 144 HIS A C 1
ATOM 800 O O . HIS A 1 122 ? 170.651 133.896 154.016 1.00 147.14 144 HIS A O 1
ATOM 807 N N . ASN A 1 123 ? 172.748 133.998 153.210 1.00 154.86 145 ASN A N 1
ATOM 808 C CA . ASN A 1 123 ? 173.315 134.692 154.365 1.00 154.86 145 ASN A CA 1
ATOM 809 C C . ASN A 1 123 ? 173.389 136.199 154.157 1.00 154.86 145 ASN A C 1
ATOM 810 O O . ASN A 1 123 ? 174.236 136.874 154.748 1.00 154.86 145 ASN A O 1
ATOM 815 N N . HIS A 1 124 ? 172.516 136.760 153.323 1.00 158.08 146 HIS A N 1
ATOM 816 C CA . HIS A 1 124 ? 172.450 138.201 153.112 1.00 158.08 146 HIS A CA 1
ATOM 817 C C . HIS A 1 124 ? 171.138 138.718 153.682 1.00 158.08 146 HIS A C 1
ATOM 818 O O . HIS A 1 124 ? 170.061 138.265 153.282 1.00 158.08 146 HIS A O 1
ATOM 825 N N . GLN A 1 125 ? 171.235 139.665 154.616 1.00 156.48 147 GLN A N 1
ATOM 826 C CA . GLN A 1 125 ? 170.076 140.249 155.279 1.00 156.48 147 GLN A CA 1
ATOM 827 C C . GLN A 1 125 ? 169.744 141.633 154.735 1.00 156.48 147 GLN A C 1
ATOM 828 O O . GLN A 1 125 ? 168.977 142.374 155.358 1.00 156.48 147 GLN A O 1
ATOM 834 N N . GLN A 1 126 ? 170.303 141.993 153.581 1.00 152.15 148 GLN A N 1
ATOM 835 C CA . GLN A 1 126 ? 170.168 143.338 153.036 1.00 152.15 148 GLN A CA 1
ATOM 836 C C . GLN A 1 126 ? 168.825 143.584 152.360 1.00 152.15 148 GLN A C 1
ATOM 837 O O . GLN A 1 126 ? 168.676 144.602 151.675 1.00 152.15 148 GLN A O 1
ATOM 843 N N . ILE A 1 127 ? 167.857 142.687 152.523 1.00 146.36 149 ILE A N 1
ATOM 844 C CA . ILE A 1 127 ? 166.503 142.888 152.023 1.00 146.36 149 ILE A CA 1
ATOM 845 C C . ILE A 1 127 ? 165.543 142.092 152.896 1.00 146.36 149 ILE A C 1
ATOM 846 O O . ILE A 1 127 ? 165.879 141.009 153.387 1.00 146.36 149 ILE A O 1
ATOM 851 N N . ILE A 1 128 ? 164.363 142.659 153.134 1.00 136.36 150 ILE A N 1
ATOM 852 C CA . ILE A 1 128 ? 163.300 141.997 153.878 1.00 136.36 150 ILE A CA 1
ATOM 853 C C . ILE A 1 128 ? 161.995 142.188 153.118 1.00 136.36 150 ILE A C 1
ATOM 854 O O . ILE A 1 128 ? 161.720 143.280 152.609 1.00 136.36 150 ILE A O 1
ATOM 859 N N . LEU A 1 129 ? 161.212 141.121 153.014 1.00 124.60 151 LEU A N 1
ATOM 860 C CA . LEU A 1 129 ? 159.883 141.177 152.412 1.00 124.60 151 LEU A CA 1
ATOM 861 C C . LEU A 1 129 ? 158.872 141.078 153.547 1.00 124.60 151 LEU A C 1
ATOM 862 O O . LEU A 1 129 ? 158.565 139.983 154.025 1.00 124.60 151 LEU A O 1
ATOM 867 N N . ASP A 1 130 ? 158.370 142.231 153.986 1.00 120.32 152 ASP A N 1
ATOM 868 C CA . ASP A 1 130 ? 157.448 142.268 155.113 1.00 120.32 152 ASP A CA 1
ATOM 869 C C . ASP A 1 130 ? 156.144 141.561 154.766 1.00 120.32 152 ASP A C 1
ATOM 870 O O . ASP A 1 130 ? 155.665 141.618 153.631 1.00 120.32 152 ASP A O 1
ATOM 875 N N . LYS A 1 131 ? 155.576 140.880 155.758 1.00 116.21 153 LYS A N 1
ATOM 876 C CA . LYS A 1 131 ? 154.400 140.046 155.549 1.00 116.21 153 LYS A CA 1
ATOM 877 C C . LYS A 1 131 ? 153.108 140.845 155.469 1.00 116.21 153 LYS A C 1
ATOM 878 O O . LYS A 1 131 ? 152.058 140.252 155.202 1.00 116.21 153 LYS A O 1
ATOM 884 N N . GLY A 1 132 ? 153.157 142.159 155.700 1.00 112.50 154 GLY A N 1
ATOM 885 C CA . GLY A 1 132 ? 151.944 142.961 155.634 1.00 112.50 154 GLY A CA 1
ATOM 886 C C . GLY A 1 132 ? 151.320 142.972 154.252 1.00 112.50 154 GLY A C 1
ATOM 887 O O . GLY A 1 132 ? 150.105 142.810 154.107 1.00 112.50 154 GLY A O 1
ATOM 888 N N . MET A 1 133 ? 152.140 143.154 153.216 1.00 105.37 155 MET A N 1
ATOM 889 C CA . MET A 1 133 ? 151.606 143.092 151.862 1.00 105.37 155 MET A CA 1
ATOM 890 C C . MET A 1 133 ? 151.189 141.675 151.488 1.00 105.37 155 MET A C 1
ATOM 891 O O . MET A 1 133 ? 150.226 141.499 150.735 1.00 105.37 155 MET A O 1
ATOM 896 N N . LEU A 1 134 ? 151.873 140.658 152.021 1.00 104.06 156 LEU A N 1
ATOM 897 C CA . LEU A 1 134 ? 151.492 139.280 151.728 1.00 104.06 156 LEU A CA 1
ATOM 898 C C . LEU A 1 134 ? 150.126 138.952 152.314 1.00 104.06 156 LEU A C 1
ATOM 899 O O . LEU A 1 134 ? 149.267 138.384 151.627 1.00 104.06 156 LEU A O 1
ATOM 904 N N . VAL A 1 135 ? 149.893 139.323 153.575 1.00 106.20 157 VAL A N 1
ATOM 905 C CA . VAL A 1 135 ? 148.583 139.065 154.161 1.00 106.20 157 VAL A CA 1
ATOM 906 C C . VAL A 1 135 ? 147.530 139.974 153.539 1.00 106.20 157 VAL A C 1
ATOM 907 O O . VAL A 1 135 ? 146.358 139.596 153.456 1.00 106.20 157 VAL A O 1
ATOM 911 N N . ALA A 1 136 ? 147.917 141.171 153.083 1.00 101.41 158 ALA A N 1
ATOM 912 C CA . ALA A 1 136 ? 146.970 142.021 152.365 1.00 101.41 158 ALA A CA 1
ATOM 913 C C . ALA A 1 136 ? 146.510 141.355 151.076 1.00 101.41 158 ALA A C 1
ATOM 914 O O . ALA A 1 136 ? 145.308 141.329 150.772 1.00 101.41 158 ALA A O 1
ATOM 916 N N . ILE A 1 137 ? 147.454 140.783 150.325 1.00 99.14 159 ILE A N 1
ATOM 917 C CA . ILE A 1 137 ? 147.116 140.013 149.133 1.00 99.14 159 ILE A CA 1
ATOM 918 C C . ILE A 1 137 ? 146.236 138.826 149.500 1.00 99.14 159 ILE A C 1
ATOM 919 O O . ILE A 1 137 ? 145.278 138.511 148.792 1.00 99.14 159 ILE A O 1
ATOM 924 N N . ASP A 1 138 ? 146.528 138.167 150.625 1.00 108.17 160 ASP A N 1
ATOM 925 C CA . ASP A 1 138 ? 145.769 136.979 151.017 1.00 108.17 160 ASP A CA 1
ATOM 926 C C . ASP A 1 138 ? 144.316 137.307 151.367 1.00 108.17 160 ASP A C 1
ATOM 927 O O . ASP A 1 138 ? 143.396 136.577 150.978 1.00 108.17 160 ASP A O 1
ATOM 932 N N . GLU A 1 139 ? 144.083 138.382 152.125 1.00 112.00 161 GLU A N 1
ATOM 933 C CA . GLU A 1 139 ? 142.696 138.751 152.408 1.00 112.00 161 GLU A CA 1
ATOM 934 C C . GLU A 1 139 ? 141.992 139.305 151.177 1.00 112.00 161 GLU A C 1
ATOM 935 O O . GLU A 1 139 ? 140.780 139.103 151.021 1.00 112.00 161 GLU A O 1
ATOM 941 N N . LEU A 1 140 ? 142.721 139.987 150.286 1.00 104.75 162 LEU A N 1
ATOM 942 C CA . LEU A 1 140 ? 142.126 140.362 149.007 1.00 104.75 162 LEU A CA 1
ATOM 943 C C . LEU A 1 140 ? 141.752 139.131 148.192 1.00 104.75 162 LEU A C 1
ATOM 944 O O . LEU A 1 140 ? 140.764 139.154 147.452 1.00 104.75 162 LEU A O 1
ATOM 949 N N . MET A 1 141 ? 142.537 138.061 148.314 1.00 109.72 163 MET A N 1
ATOM 950 C CA . MET A 1 141 ? 142.225 136.793 147.665 1.00 109.72 163 MET A CA 1
ATOM 951 C C . MET A 1 141 ? 140.948 136.196 148.229 1.00 109.72 163 MET A C 1
ATOM 952 O O . MET A 1 141 ? 140.034 135.831 147.480 1.00 109.72 163 MET A O 1
ATOM 957 N N . GLN A 1 142 ? 140.887 136.081 149.558 1.00 116.25 164 GLN A N 1
ATOM 958 C CA . GLN A 1 142 ? 139.765 135.420 150.213 1.00 116.25 164 GLN A CA 1
ATOM 959 C C . GLN A 1 142 ? 138.474 136.202 150.032 1.00 116.25 164 GLN A C 1
ATOM 960 O O . GLN A 1 142 ? 137.392 135.606 149.980 1.00 116.25 164 GLN A O 1
ATOM 966 N N . SER A 1 143 ? 138.563 137.529 149.930 1.00 115.67 165 SER A N 1
ATOM 967 C CA . SER A 1 143 ? 137.377 138.322 149.640 1.00 115.67 165 SER A CA 1
ATOM 968 C C . SER A 1 143 ? 136.941 138.201 148.187 1.00 115.67 165 SER A C 1
ATOM 969 O O . SER A 1 143 ? 135.767 138.439 147.885 1.00 115.67 165 SER A O 1
ATOM 972 N N . LEU A 1 144 ? 137.850 137.838 147.285 1.00 112.94 166 LEU A N 1
ATOM 973 C CA . LEU A 1 144 ? 137.558 137.811 145.858 1.00 112.94 166 LEU A CA 1
ATOM 974 C C . LEU A 1 144 ? 137.148 136.439 145.344 1.00 112.94 166 LEU A C 1
ATOM 975 O O . LEU A 1 144 ? 136.860 136.307 144.150 1.00 112.94 166 LEU A O 1
ATOM 980 N N . ASN A 1 145 ? 137.117 135.419 146.197 1.00 123.28 167 ASN A N 1
ATOM 981 C CA . ASN A 1 145 ? 136.689 134.099 145.760 1.00 123.28 167 ASN A CA 1
ATOM 982 C C . ASN A 1 145 ? 136.184 133.322 146.965 1.00 123.28 167 ASN A C 1
ATOM 983 O O . ASN A 1 145 ? 136.839 133.292 148.010 1.00 123.28 167 ASN A O 1
ATOM 988 N N . HIS A 1 146 ? 135.020 132.701 146.810 1.00 130.11 168 HIS A N 1
ATOM 989 C CA . HIS A 1 146 ? 134.415 131.925 147.884 1.00 130.11 168 HIS A CA 1
ATOM 990 C C . HIS A 1 146 ? 134.203 130.477 147.456 1.00 130.11 168 HIS A C 1
ATOM 991 O O . HIS A 1 146 ? 133.393 130.192 146.574 1.00 130.11 168 HIS A O 1
ATOM 998 N N . PRO A 1 162 ? 171.125 134.098 144.861 1.00 137.74 184 PRO A N 1
ATOM 999 C CA . PRO A 1 162 ? 172.233 134.779 144.186 1.00 137.74 184 PRO A CA 1
ATOM 1000 C C . PRO A 1 162 ? 171.962 136.263 143.959 1.00 137.74 184 PRO A C 1
ATOM 1001 O O . PRO A 1 162 ? 171.418 136.936 144.832 1.00 137.74 184 PRO A O 1
ATOM 1005 N N . TYR A 1 163 ? 172.348 136.761 142.783 1.00 146.72 185 TYR A N 1
ATOM 1006 C CA . TYR A 1 163 ? 172.144 138.154 142.417 1.00 146.72 185 TYR A CA 1
ATOM 1007 C C . TYR A 1 163 ? 170.906 138.378 141.563 1.00 146.72 185 TYR A C 1
ATOM 1008 O O . TYR A 1 163 ? 170.339 139.474 141.603 1.00 146.72 185 TYR A O 1
ATOM 1017 N N . ARG A 1 164 ? 170.470 137.366 140.809 1.00 144.86 186 ARG A N 1
ATOM 1018 C CA . ARG A 1 164 ? 169.326 137.523 139.917 1.00 144.86 186 ARG A CA 1
ATOM 1019 C C . ARG A 1 164 ? 168.031 137.776 140.680 1.00 144.86 186 ARG A C 1
ATOM 1020 O O . ARG A 1 164 ? 167.137 138.463 140.167 1.00 144.86 186 ARG A O 1
ATOM 1028 N N . VAL A 1 165 ? 167.919 137.248 141.901 1.00 136.28 187 VAL A N 1
ATOM 1029 C CA . VAL A 1 165 ? 166.649 137.290 142.617 1.00 136.28 187 VAL A CA 1
ATOM 1030 C C . VAL A 1 165 ? 166.300 138.715 143.036 1.00 136.28 187 VAL A C 1
ATOM 1031 O O . VAL A 1 165 ? 165.135 139.118 142.977 1.00 136.28 187 VAL A O 1
ATOM 1035 N N . LYS A 1 166 ? 167.293 139.514 143.427 1.00 135.02 188 LYS A N 1
ATOM 1036 C CA . LYS A 1 166 ? 166.984 140.851 143.924 1.00 135.02 188 LYS A CA 1
ATOM 1037 C C . LYS A 1 166 ? 166.611 141.798 142.787 1.00 135.02 188 LYS A C 1
ATOM 1038 O O . LYS A 1 166 ? 165.709 142.634 142.934 1.00 135.02 188 LYS A O 1
ATOM 1044 N N . MET A 1 167 ? 167.265 141.668 141.632 1.00 132.28 189 MET A N 1
ATOM 1045 C CA . MET A 1 167 ? 166.872 142.478 140.485 1.00 132.28 189 MET A CA 1
ATOM 1046 C C . MET A 1 167 ? 165.533 142.017 139.913 1.00 132.28 189 MET A C 1
ATOM 1047 O O . MET A 1 167 ? 164.738 142.846 139.441 1.00 132.28 189 MET A O 1
ATOM 1052 N N . LYS A 1 168 ? 165.248 140.712 139.983 1.00 120.90 190 LYS A N 1
ATOM 1053 C CA . LYS A 1 168 ? 163.907 140.238 139.656 1.00 120.90 190 LYS A CA 1
ATOM 1054 C C . LYS A 1 168 ? 162.872 140.827 140.606 1.00 120.90 190 LYS A C 1
ATOM 1055 O O . LYS A 1 168 ? 161.761 141.170 140.189 1.00 120.90 190 LYS A O 1
ATOM 1061 N N . LEU A 1 169 ? 163.222 140.952 141.888 1.00 115.39 191 LEU A N 1
ATOM 1062 C CA . LEU A 1 169 ? 162.332 141.598 142.847 1.00 115.39 191 LEU A CA 1
ATOM 1063 C C . LEU A 1 169 ? 162.097 143.057 142.483 1.00 115.39 191 LEU A C 1
ATOM 1064 O O . LEU A 1 169 ? 160.970 143.556 142.588 1.00 115.39 191 LEU A O 1
ATOM 1069 N N . CYS A 1 170 ? 163.152 143.755 142.056 1.00 117.77 192 CYS A N 1
ATOM 1070 C CA . CYS A 1 170 ? 163.011 145.159 141.672 1.00 117.77 192 CYS A CA 1
ATOM 1071 C C . CYS A 1 170 ? 162.066 145.317 140.484 1.00 117.77 192 CYS A C 1
ATOM 1072 O O . CYS A 1 170 ? 161.179 146.181 140.493 1.00 117.77 192 CYS A O 1
ATOM 1075 N N . ILE A 1 171 ? 162.223 144.477 139.456 1.00 111.87 193 ILE A N 1
ATOM 1076 C CA . ILE A 1 171 ? 161.338 144.615 138.298 1.00 111.87 193 ILE A CA 1
ATOM 1077 C C . ILE A 1 171 ? 159.914 144.159 138.632 1.00 111.87 193 ILE A C 1
ATOM 1078 O O . ILE A 1 171 ? 158.933 144.738 138.133 1.00 111.87 193 ILE A O 1
ATOM 1083 N N . LEU A 1 172 ? 159.770 143.151 139.501 1.00 103.52 194 LEU A N 1
ATOM 1084 C CA . LEU A 1 172 ? 158.444 142.726 139.933 1.00 103.52 194 LEU A CA 1
ATOM 1085 C C . LEU A 1 172 ? 157.736 143.837 140.691 1.00 103.52 194 LEU A C 1
ATOM 1086 O O . LEU A 1 172 ? 156.531 144.045 140.518 1.00 103.52 194 LEU A O 1
ATOM 1091 N N . LEU A 1 173 ? 158.472 144.568 141.530 1.00 100.49 195 LEU A N 1
ATOM 1092 C CA . LEU A 1 173 ? 157.901 145.724 142.212 1.00 100.49 195 LEU A CA 1
ATOM 1093 C C . LEU A 1 173 ? 157.529 146.828 141.233 1.00 100.49 195 LEU A C 1
ATOM 1094 O O . LEU A 1 173 ? 156.482 147.474 141.385 1.00 100.49 195 LEU A O 1
ATOM 1099 N N . HIS A 1 174 ? 158.381 147.070 140.232 1.00 107.23 196 HIS A N 1
ATOM 1100 C CA . HIS A 1 174 ? 158.107 148.149 139.289 1.00 107.23 196 HIS A CA 1
ATOM 1101 C C . HIS A 1 174 ? 156.859 147.849 138.469 1.00 107.23 196 HIS A C 1
ATOM 1102 O O . HIS A 1 174 ? 156.182 148.776 138.012 1.00 107.23 196 HIS A O 1
ATOM 1109 N N . ALA A 1 175 ? 156.542 146.571 138.263 1.00 94.07 197 ALA A N 1
ATOM 1110 C CA . ALA A 1 175 ? 155.266 146.239 137.630 1.00 94.07 197 ALA A CA 1
ATOM 1111 C C . ALA A 1 175 ? 154.099 146.231 138.621 1.00 94.07 197 ALA A C 1
ATOM 1112 O O . ALA A 1 175 ? 152.989 146.681 138.290 1.00 94.07 197 ALA A O 1
ATOM 1114 N N . PHE A 1 176 ? 154.336 145.742 139.842 1.00 85.65 198 PHE A N 1
ATOM 1115 C CA . PHE A 1 176 ? 153.260 145.595 140.814 1.00 85.65 198 PHE A CA 1
ATOM 1116 C C . PHE A 1 176 ? 152.743 146.938 141.302 1.00 85.65 198 PHE A C 1
ATOM 1117 O O . PHE A 1 176 ? 151.583 147.030 141.711 1.00 85.65 198 PHE A O 1
ATOM 1125 N N . SER A 1 177 ? 153.577 147.981 141.276 1.00 82.94 199 SER A N 1
ATOM 1126 C CA . SER A 1 177 ? 153.101 149.307 141.666 1.00 82.94 199 SER A CA 1
ATOM 1127 C C . SER A 1 177 ? 151.982 149.780 140.744 1.00 82.94 199 SER A C 1
ATOM 1128 O O . SER A 1 177 ? 150.897 150.162 141.203 1.00 82.94 199 SER A O 1
ATOM 1131 N N . THR A 1 178 ? 152.218 149.732 139.432 1.00 81.76 200 THR A N 1
ATOM 1132 C CA . THR A 1 178 ? 151.175 150.106 138.486 1.00 81.76 200 THR A CA 1
ATOM 1133 C C . THR A 1 178 ? 149.992 149.150 138.554 1.00 81.76 200 THR A C 1
ATOM 1134 O O . THR A 1 178 ? 148.840 149.582 138.400 1.00 81.76 200 THR A O 1
ATOM 1138 N N . ARG A 1 179 ? 150.249 147.860 138.805 1.00 80.28 201 ARG A N 1
ATOM 1139 C CA . ARG A 1 179 ? 149.144 146.912 138.921 1.00 80.28 201 ARG A CA 1
ATOM 1140 C C . ARG A 1 179 ? 148.228 147.244 140.097 1.00 80.28 201 ARG A C 1
ATOM 1141 O O . ARG A 1 179 ? 146.997 147.228 139.956 1.00 80.28 201 ARG A O 1
ATOM 1149 N N . VAL A 1 180 ? 148.801 147.555 141.262 1.00 72.45 202 VAL A N 1
ATOM 1150 C CA . VAL A 1 180 ? 147.967 147.848 142.423 1.00 72.45 202 VAL A CA 1
ATOM 1151 C C . VAL A 1 180 ? 147.280 149.202 142.267 1.00 72.45 202 VAL A C 1
ATOM 1152 O O . VAL A 1 180 ? 146.157 149.385 142.751 1.00 72.45 202 VAL A O 1
ATOM 1156 N N . VAL A 1 181 ? 147.910 150.160 141.574 1.00 67.03 203 VAL A N 1
ATOM 1157 C CA . VAL A 1 181 ? 147.226 151.423 141.292 1.00 67.03 203 VAL A CA 1
ATOM 1158 C C . VAL A 1 181 ? 146.000 151.184 140.414 1.00 67.03 203 VAL A C 1
ATOM 1159 O O . VAL A 1 181 ? 144.916 151.727 140.669 1.00 67.03 203 VAL A O 1
ATOM 1163 N N . THR A 1 182 ? 146.148 150.349 139.380 1.00 69.79 204 THR A N 1
ATOM 1164 C CA . THR A 1 182 ? 145.008 150.024 138.524 1.00 69.79 204 THR A CA 1
ATOM 1165 C C . THR A 1 182 ? 143.910 149.308 139.306 1.00 69.79 204 THR A C 1
ATOM 1166 O O . THR A 1 182 ? 142.717 149.597 139.126 1.00 69.79 204 THR A O 1
ATOM 1170 N N . ILE A 1 183 ? 144.297 148.378 140.187 1.00 79.14 205 ILE A N 1
ATOM 1171 C CA . ILE A 1 183 ? 143.318 147.648 140.992 1.00 79.14 205 ILE A CA 1
ATOM 1172 C C . ILE A 1 183 ? 142.561 148.599 141.912 1.00 79.14 205 ILE A C 1
ATOM 1173 O O . ILE A 1 183 ? 141.331 148.512 142.045 1.00 79.14 205 ILE A O 1
ATOM 1178 N N . ASN A 1 184 ? 143.277 149.532 142.546 1.00 78.23 206 ASN A N 1
ATOM 1179 C CA . ASN A 1 184 ? 142.623 150.515 143.402 1.00 78.23 206 ASN A CA 1
ATOM 1180 C C . ASN A 1 184 ? 141.660 151.381 142.608 1.00 78.23 206 ASN A C 1
ATOM 1181 O O . ASN A 1 184 ? 140.552 151.669 143.072 1.00 78.23 206 ASN A O 1
ATOM 1186 N N . ARG A 1 185 ? 142.063 151.796 141.403 1.00 75.86 207 ARG A N 1
ATOM 1187 C CA . ARG A 1 185 ? 141.195 152.623 140.571 1.00 75.86 207 ARG A CA 1
ATOM 1188 C C . ARG A 1 185 ? 139.901 151.896 140.229 1.00 75.86 207 ARG A C 1
ATOM 1189 O O . ARG A 1 185 ? 138.801 152.437 140.416 1.00 75.86 207 ARG A O 1
ATOM 1197 N N . VAL A 1 186 ? 140.012 150.655 139.745 1.00 81.77 208 VAL A N 1
ATOM 1198 C CA . VAL A 1 186 ? 138.805 149.958 139.309 1.00 81.77 208 VAL A CA 1
ATOM 1199 C C . VAL A 1 186 ? 137.922 149.615 140.503 1.00 81.77 208 VAL A C 1
ATOM 1200 O O . VAL A 1 186 ? 136.691 149.702 140.413 1.00 81.77 208 VAL A O 1
ATOM 1204 N N . MET A 1 187 ? 138.511 149.276 141.652 1.00 92.35 209 MET A N 1
ATOM 1205 C CA . MET A 1 187 ? 137.672 148.904 142.785 1.00 92.35 209 MET A CA 1
ATOM 1206 C C . MET A 1 187 ? 137.025 150.130 143.418 1.00 92.35 209 MET A C 1
ATOM 1207 O O . MET A 1 187 ? 135.894 150.052 143.915 1.00 92.35 209 MET A O 1
ATOM 1212 N N . GLY A 1 188 ? 137.714 151.274 143.398 1.00 86.51 210 GLY A N 1
ATOM 1213 C CA . GLY A 1 188 ? 137.090 152.506 143.848 1.00 86.51 210 GLY A CA 1
ATOM 1214 C C . GLY A 1 188 ? 135.942 152.929 142.954 1.00 86.51 210 GLY A C 1
ATOM 1215 O O . GLY A 1 188 ? 134.920 153.423 143.435 1.00 86.51 210 GLY A O 1
ATOM 1216 N N . TYR A 1 189 ? 136.096 152.745 141.639 1.00 89.97 211 TYR A N 1
ATOM 1217 C CA . TYR A 1 189 ? 134.980 153.008 140.734 1.00 89.97 211 TYR A CA 1
ATOM 1218 C C . TYR A 1 189 ? 133.826 152.045 140.985 1.00 89.97 211 TYR A C 1
ATOM 1219 O O . TYR A 1 189 ? 132.657 152.443 140.938 1.00 89.97 211 TYR A O 1
ATOM 1228 N N . LEU A 1 190 ? 134.137 150.775 141.246 1.00 98.07 212 LEU A N 1
ATOM 1229 C CA . LEU A 1 190 ? 133.091 149.771 141.405 1.00 98.07 212 LEU A CA 1
ATOM 1230 C C . LEU A 1 190 ? 132.317 149.964 142.702 1.00 98.07 212 LEU A C 1
ATOM 1231 O O . LEU A 1 190 ? 131.101 149.747 142.742 1.00 98.07 212 LEU A O 1
ATOM 1236 N N . SER A 1 191 ? 132.997 150.368 143.774 1.00 97.38 213 SER A N 1
ATOM 1237 C CA . SER A 1 191 ? 132.340 150.490 145.072 1.00 97.38 213 SER A CA 1
ATOM 1238 C C . SER A 1 191 ? 131.658 151.847 145.239 1.00 97.38 213 SER A C 1
ATOM 1239 O O . SER A 1 191 ? 130.441 151.916 145.434 1.00 97.38 213 SER A O 1
ATOM 1242 N N . SER A 1 192 ? 132.427 152.927 145.162 1.00 98.52 214 SER A N 1
ATOM 1243 C CA . SER A 1 192 ? 131.875 154.264 145.344 1.00 98.52 214 SER A CA 1
ATOM 1244 C C . SER A 1 192 ? 131.120 154.722 144.102 1.00 98.52 214 SER A C 1
ATOM 1245 O O . SER A 1 192 ? 129.951 154.386 143.917 1.00 98.52 214 SER A O 1
ATOM 1248 N N . MET B 2 1 ? 175.902 162.709 106.444 1.00 96.23 23 MET B N 1
ATOM 1249 C CA . MET B 2 1 ? 175.509 162.431 105.067 1.00 96.23 23 MET B CA 1
ATOM 1250 C C . MET B 2 1 ? 174.256 161.575 104.984 1.00 96.23 23 MET B C 1
ATOM 1251 O O . MET B 2 1 ? 174.340 160.346 105.004 1.00 96.23 23 MET B O 1
ATOM 1256 N N . TRP B 2 2 ? 173.096 162.221 104.895 1.00 91.19 24 TRP B N 1
ATOM 1257 C CA . TRP B 2 2 ? 171.872 161.498 104.581 1.00 91.19 24 TRP B CA 1
ATOM 1258 C C . TRP B 2 2 ? 170.842 162.472 104.033 1.00 91.19 24 TRP B C 1
ATOM 1259 O O . TRP B 2 2 ? 170.947 163.690 104.207 1.00 91.19 24 TRP B O 1
ATOM 1270 N N . GLU B 2 3 ? 169.840 161.906 103.366 1.00 97.83 25 GLU B N 1
ATOM 1271 C CA . GLU B 2 3 ? 168.822 162.673 102.659 1.00 97.83 25 GLU B CA 1
ATOM 1272 C C . GLU B 2 3 ? 167.654 162.938 103.602 1.00 97.83 25 GLU B C 1
ATOM 1273 O O . GLU B 2 3 ? 166.879 162.028 103.912 1.00 97.83 25 GLU B O 1
ATOM 1279 N N . LEU B 2 4 ? 167.529 164.185 104.061 1.00 94.93 26 LEU B N 1
ATOM 1280 C CA . LEU B 2 4 ? 166.422 164.532 104.947 1.00 94.93 26 LEU B CA 1
ATOM 1281 C C . LEU B 2 4 ? 165.106 164.576 104.181 1.00 94.93 26 LEU B C 1
ATOM 1282 O O . LEU B 2 4 ? 164.091 164.035 104.634 1.00 94.93 26 LEU B O 1
ATOM 1287 N N . GLU B 2 5 ? 165.108 165.221 103.019 1.00 100.52 27 GLU B N 1
ATOM 1288 C CA . GLU B 2 5 ? 163.973 165.216 102.109 1.00 100.52 27 GLU B CA 1
ATOM 1289 C C . GLU B 2 5 ? 164.520 165.383 100.697 1.00 100.52 27 GLU B C 1
ATOM 1290 O O . GLU B 2 5 ? 165.736 165.398 100.488 1.00 100.52 27 GLU B O 1
ATOM 1296 N N . LYS B 2 6 ? 163.613 165.501 99.726 1.00 106.16 28 LYS B N 1
ATOM 1297 C CA . LYS B 2 6 ? 164.004 165.543 98.321 1.00 106.16 28 LYS B CA 1
ATOM 1298 C C . LYS B 2 6 ? 164.924 166.725 98.042 1.00 106.16 28 LYS B C 1
ATOM 1299 O O . LYS B 2 6 ? 164.563 167.879 98.298 1.00 106.16 28 LYS B O 1
ATOM 1305 N N . ASP B 2 7 ? 166.120 166.417 97.532 1.00 108.86 29 ASP B N 1
ATOM 1306 C CA . ASP B 2 7 ? 167.165 167.397 97.225 1.00 108.86 29 ASP B CA 1
ATOM 1307 C C . ASP B 2 7 ? 167.587 168.198 98.454 1.00 108.86 29 ASP B C 1
ATOM 1308 O O . ASP B 2 7 ? 167.977 169.363 98.344 1.00 108.86 29 ASP B O 1
ATOM 1313 N N . VAL B 2 8 ? 167.515 167.589 99.635 1.00 99.33 30 VAL B N 1
ATOM 1314 C CA . VAL B 2 8 ? 168.017 168.188 100.867 1.00 99.33 30 VAL B CA 1
ATOM 1315 C C . VAL B 2 8 ? 168.863 167.139 101.573 1.00 99.33 30 VAL B C 1
ATOM 1316 O O . VAL B 2 8 ? 168.341 166.109 102.019 1.00 99.33 30 VAL B O 1
ATOM 1320 N N . TYR B 2 9 ? 170.162 167.398 101.679 1.00 90.16 31 TYR B N 1
ATOM 1321 C CA . TYR B 2 9 ? 171.098 166.494 102.324 1.00 90.16 31 TYR B CA 1
ATOM 1322 C C . TYR B 2 9 ? 171.699 167.178 103.541 1.00 90.16 31 TYR B C 1
ATOM 1323 O O . TYR B 2 9 ? 171.827 168.404 103.582 1.00 90.16 31 TYR B O 1
ATOM 1332 N N . VAL B 2 10 ? 172.065 166.377 104.535 1.00 81.35 32 VAL B N 1
ATOM 1333 C CA . VAL B 2 10 ? 172.697 166.881 105.746 1.00 81.35 32 VAL B CA 1
ATOM 1334 C C . VAL B 2 10 ? 173.960 166.072 106.012 1.00 81.35 32 VAL B C 1
ATOM 1335 O O . VAL B 2 10 ? 173.992 164.855 105.794 1.00 81.35 32 VAL B O 1
ATOM 1339 N N . VAL B 2 11 ? 175.019 166.764 106.432 1.00 77.53 33 VAL B N 1
ATOM 1340 C CA . VAL B 2 11 ? 176.310 166.149 106.699 1.00 77.53 33 VAL B CA 1
ATOM 1341 C C . VAL B 2 11 ? 176.672 166.381 108.160 1.00 77.53 33 VAL B C 1
ATOM 1342 O O . VAL B 2 11 ? 176.169 167.296 108.817 1.00 77.53 33 VAL B O 1
ATOM 1346 N N . GLU B 2 12 ? 177.551 165.524 108.671 1.00 79.56 34 GLU B N 1
ATOM 1347 C CA . GLU B 2 12 ? 178.019 165.586 110.054 1.00 79.56 34 GLU B CA 1
ATOM 1348 C C . GLU B 2 12 ? 179.453 166.103 110.036 1.00 79.56 34 GLU B C 1
ATOM 1349 O O . GLU B 2 12 ? 180.388 165.375 109.703 1.00 79.56 34 GLU B O 1
ATOM 1355 N N . VAL B 2 13 ? 179.622 167.366 110.402 1.00 77.28 35 VAL B N 1
ATOM 1356 C CA . VAL B 2 13 ? 180.928 168.009 110.380 1.00 77.28 35 VAL B CA 1
ATOM 1357 C C . VAL B 2 13 ? 181.422 168.183 111.808 1.00 77.28 35 VAL B C 1
ATOM 1358 O O . VAL B 2 13 ? 180.735 168.778 112.646 1.00 77.28 35 VAL B O 1
ATOM 1362 N N . ASP B 2 14 ? 182.614 167.661 112.086 1.00 85.36 36 ASP B N 1
ATOM 1363 C CA . ASP B 2 14 ? 183.240 167.842 113.388 1.00 85.36 36 ASP B CA 1
ATOM 1364 C C . ASP B 2 14 ? 183.713 169.282 113.530 1.00 85.36 36 ASP B C 1
ATOM 1365 O O . ASP B 2 14 ? 184.319 169.839 112.609 1.00 85.36 36 ASP B O 1
ATOM 1370 N N . TRP B 2 15 ? 183.444 169.883 114.689 1.00 85.87 37 TRP B N 1
ATOM 1371 C CA . TRP B 2 15 ? 183.696 171.301 114.909 1.00 85.87 37 TRP B CA 1
ATOM 1372 C C . TRP B 2 15 ? 185.069 171.563 115.519 1.00 85.87 37 TRP B C 1
ATOM 1373 O O . TRP B 2 15 ? 185.261 172.566 116.213 1.00 85.87 37 TRP B O 1
ATOM 1384 N N . THR B 2 16 ? 186.017 170.688 115.274 1.00 95.02 38 THR B N 1
ATOM 1385 C CA . THR B 2 16 ? 187.414 170.848 115.643 1.00 95.02 38 THR B CA 1
ATOM 1386 C C . THR B 2 16 ? 188.152 171.630 114.561 1.00 95.02 38 THR B C 1
ATOM 1387 O O . THR B 2 16 ? 188.035 171.312 113.373 1.00 95.02 38 THR B O 1
ATOM 1391 N N . PRO B 2 17 ? 188.893 172.681 114.949 1.00 92.27 39 PRO B N 1
ATOM 1392 C CA . PRO B 2 17 ? 189.553 173.544 113.956 1.00 92.27 39 PRO B CA 1
ATOM 1393 C C . PRO B 2 17 ? 190.516 172.823 113.023 1.00 92.27 39 PRO B C 1
ATOM 1394 O O . PRO B 2 17 ? 190.491 173.046 111.809 1.00 92.27 39 PRO B O 1
ATOM 1398 N N . ASP B 2 18 ? 191.365 171.956 113.572 1.00 105.93 40 ASP B N 1
ATOM 1399 C CA . ASP B 2 18 ? 192.360 171.273 112.755 1.00 105.93 40 ASP B CA 1
ATOM 1400 C C . ASP B 2 18 ? 191.801 170.061 112.022 1.00 105.93 40 ASP B C 1
ATOM 1401 O O . ASP B 2 18 ? 192.443 169.574 111.085 1.00 105.93 40 ASP B O 1
ATOM 1406 N N . ALA B 2 19 ? 190.632 169.566 112.420 1.00 106.77 41 ALA B N 1
ATOM 1407 C CA . ALA B 2 19 ? 190.088 168.361 111.816 1.00 106.77 41 ALA B CA 1
ATOM 1408 C C . ALA B 2 19 ? 189.614 168.635 110.389 1.00 106.77 41 ALA B C 1
ATOM 1409 O O . ALA B 2 19 ? 189.108 169.721 110.091 1.00 106.77 41 ALA B O 1
ATOM 1411 N N . PRO B 2 20 ? 189.768 167.668 109.489 1.00 104.17 42 PRO B N 1
ATOM 1412 C CA . PRO B 2 20 ? 189.289 167.852 108.118 1.00 104.17 42 PRO B CA 1
ATOM 1413 C C . PRO B 2 20 ? 187.807 167.542 107.987 1.00 104.17 42 PRO B C 1
ATOM 1414 O O . PRO B 2 20 ? 187.221 166.807 108.786 1.00 104.17 42 PRO B O 1
ATOM 1418 N N . GLY B 2 21 ? 187.206 168.115 106.951 1.00 103.99 43 GLY B N 1
ATOM 1419 C CA . GLY B 2 21 ? 185.786 167.989 106.704 1.00 103.99 43 GLY B CA 1
ATOM 1420 C C . GLY B 2 21 ? 185.443 166.769 105.879 1.00 103.99 43 GLY B C 1
ATOM 1421 O O . GLY B 2 21 ? 186.253 165.856 105.699 1.00 103.99 43 GLY B O 1
ATOM 1422 N N . GLU B 2 22 ? 184.216 166.756 105.372 1.00 105.82 44 GLU B N 1
ATOM 1423 C CA . GLU B 2 22 ? 183.698 165.612 104.638 1.00 105.82 44 GLU B CA 1
ATOM 1424 C C . GLU B 2 22 ? 183.643 165.940 103.144 1.00 105.82 44 GLU B C 1
ATOM 1425 O O . GLU B 2 22 ? 183.664 167.102 102.737 1.00 105.82 44 GLU B O 1
ATOM 1431 N N . THR B 2 23 ? 183.599 164.898 102.319 1.00 114.87 45 THR B N 1
ATOM 1432 C CA . THR B 2 23 ? 183.541 165.043 100.871 1.00 114.87 45 THR B CA 1
ATOM 1433 C C . THR B 2 23 ? 182.151 164.661 100.383 1.00 114.87 45 THR B C 1
ATOM 1434 O O . THR B 2 23 ? 181.654 163.575 100.700 1.00 114.87 45 THR B O 1
ATOM 1438 N N . VAL B 2 24 ? 181.531 165.550 99.609 1.00 117.74 46 VAL B N 1
ATOM 1439 C CA . VAL B 2 24 ? 180.162 165.378 99.141 1.00 117.74 46 VAL B CA 1
ATOM 1440 C C . VAL B 2 24 ? 180.179 165.357 97.620 1.00 117.74 46 VAL B C 1
ATOM 1441 O O . VAL B 2 24 ? 180.782 166.233 96.992 1.00 117.74 46 VAL B O 1
ATOM 1445 N N . ASN B 2 25 ? 179.522 164.364 97.031 1.00 121.87 47 ASN B N 1
ATOM 1446 C CA . ASN B 2 25 ? 179.359 164.279 95.584 1.00 121.87 47 ASN B CA 1
ATOM 1447 C C . ASN B 2 25 ? 177.916 164.637 95.254 1.00 121.87 47 ASN B C 1
ATOM 1448 O O . ASN B 2 25 ? 176.991 163.899 95.608 1.00 121.87 47 ASN B O 1
ATOM 1453 N N . LEU B 2 26 ? 177.725 165.768 94.581 1.00 129.60 48 LEU B N 1
ATOM 1454 C CA . LEU B 2 26 ? 176.402 166.262 94.225 1.00 129.60 48 LEU B CA 1
ATOM 1455 C C . LEU B 2 26 ? 176.235 166.211 92.714 1.00 129.60 48 LEU B C 1
ATOM 1456 O O . LEU B 2 26 ? 177.085 166.716 91.974 1.00 129.60 48 LEU B O 1
ATOM 1461 N N . THR B 2 27 ? 175.141 165.606 92.261 1.00 143.95 49 THR B N 1
ATOM 1462 C CA . THR B 2 27 ? 174.889 165.401 90.843 1.00 143.95 49 THR B CA 1
ATOM 1463 C C . THR B 2 27 ? 173.537 165.986 90.465 1.00 143.95 49 THR B C 1
ATOM 1464 O O . THR B 2 27 ? 172.517 165.647 91.074 1.00 143.95 49 THR B O 1
ATOM 1468 N N . CYS B 2 28 ? 173.536 166.866 89.465 1.00 154.22 50 CYS B N 1
ATOM 1469 C CA . CYS B 2 28 ? 172.288 167.348 88.888 1.00 154.22 50 CYS B CA 1
ATOM 1470 C C . CYS B 2 28 ? 171.567 166.194 88.200 1.00 154.22 50 CYS B C 1
ATOM 1471 O O . CYS B 2 28 ? 172.183 165.403 87.480 1.00 154.22 50 CYS B O 1
ATOM 1474 N N . ASP B 2 29 ? 170.256 166.099 88.421 1.00 162.42 51 ASP B N 1
ATOM 1475 C CA . ASP B 2 29 ? 169.493 164.901 88.097 1.00 162.42 51 ASP B CA 1
ATOM 1476 C C . ASP B 2 29 ? 168.977 164.875 86.661 1.00 162.42 51 ASP B C 1
ATOM 1477 O O . ASP B 2 29 ? 167.991 164.183 86.383 1.00 162.42 51 ASP B O 1
ATOM 1482 N N . THR B 2 30 ? 169.611 165.606 85.746 1.00 170.21 52 THR B N 1
ATOM 1483 C CA . THR B 2 30 ? 169.228 165.564 84.343 1.00 170.21 52 THR B CA 1
ATOM 1484 C C . THR B 2 30 ? 170.490 165.482 83.492 1.00 170.21 52 THR B C 1
ATOM 1485 O O . THR B 2 30 ? 171.383 166.338 83.624 1.00 170.21 52 THR B O 1
ATOM 1489 N N . PRO B 2 31 ? 170.612 164.479 82.622 1.00 175.50 53 PRO B N 1
ATOM 1490 C CA . PRO B 2 31 ? 171.827 164.342 81.810 1.00 175.50 53 PRO B CA 1
ATOM 1491 C C . PRO B 2 31 ? 171.792 165.174 80.537 1.00 175.50 53 PRO B C 1
ATOM 1492 O O . PRO B 2 31 ? 170.792 165.230 79.818 1.00 175.50 53 PRO B O 1
ATOM 1496 N N . GLU B 2 32 ? 172.916 165.833 80.264 1.00 178.07 54 GLU B N 1
ATOM 1497 C CA . GLU B 2 32 ? 173.103 166.596 79.039 1.00 178.07 54 GLU B CA 1
ATOM 1498 C C . GLU B 2 32 ? 174.547 166.467 78.579 1.00 178.07 54 GLU B C 1
ATOM 1499 O O . GLU B 2 32 ? 175.469 166.366 79.394 1.00 178.07 54 GLU B O 1
ATOM 1505 N N . GLU B 2 33 ? 174.733 166.466 77.257 1.00 186.49 55 GLU B N 1
ATOM 1506 C CA . GLU B 2 33 ? 176.080 166.430 76.697 1.00 186.49 55 GLU B CA 1
ATOM 1507 C C . GLU B 2 33 ? 176.843 167.713 76.994 1.00 186.49 55 GLU B C 1
ATOM 1508 O O . GLU B 2 33 ? 178.063 167.676 77.187 1.00 186.49 55 GLU B O 1
ATOM 1514 N N . ASP B 2 34 ? 176.149 168.848 77.022 1.00 178.34 56 ASP B N 1
ATOM 1515 C CA . ASP B 2 34 ? 176.779 170.108 77.386 1.00 178.34 56 ASP B CA 1
ATOM 1516 C C . ASP B 2 34 ? 177.206 170.081 78.848 1.00 178.34 56 ASP B C 1
ATOM 1517 O O . ASP B 2 34 ? 176.510 169.526 79.703 1.00 178.34 56 ASP B O 1
ATOM 1522 N N . ASP B 2 35 ? 178.369 170.669 79.126 1.00 175.77 57 ASP B N 1
ATOM 1523 C CA . ASP B 2 35 ? 178.898 170.689 80.483 1.00 175.77 57 ASP B CA 1
ATOM 1524 C C . ASP B 2 35 ? 177.986 171.483 81.412 1.00 175.77 57 ASP B C 1
ATOM 1525 O O . ASP B 2 35 ? 177.482 172.550 81.051 1.00 175.77 57 ASP B O 1
ATOM 1530 N N . ILE B 2 36 ? 177.769 170.950 82.608 1.00 161.43 58 ILE B N 1
ATOM 1531 C CA . ILE B 2 36 ? 176.847 171.543 83.567 1.00 161.43 58 ILE B CA 1
ATOM 1532 C C . ILE B 2 36 ? 177.623 172.464 84.498 1.00 161.43 58 ILE B C 1
ATOM 1533 O O . ILE B 2 36 ? 178.617 172.054 85.109 1.00 161.43 58 ILE B O 1
ATOM 1538 N N . THR B 2 37 ? 177.172 173.709 84.602 1.00 154.77 59 THR B N 1
ATOM 1539 C CA . THR B 2 37 ? 177.778 174.678 85.499 1.00 154.77 59 THR B CA 1
ATOM 1540 C C . THR B 2 37 ? 177.096 174.632 86.863 1.00 154.77 59 THR B C 1
ATOM 1541 O O . THR B 2 37 ? 175.938 174.233 86.991 1.00 154.77 59 THR B O 1
ATOM 1545 N N . TRP B 2 38 ? 177.831 175.051 87.889 1.00 146.27 60 TRP B N 1
ATOM 1546 C CA . TRP B 2 38 ? 177.325 175.040 89.254 1.00 146.27 60 TRP B CA 1
ATOM 1547 C C . TRP B 2 38 ? 177.468 176.421 89.873 1.00 146.27 60 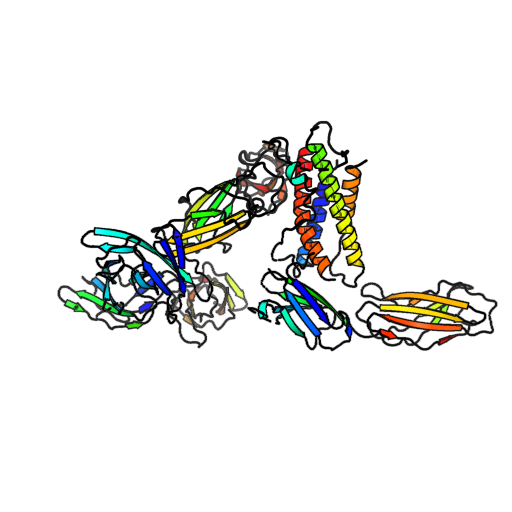TRP B C 1
ATOM 1548 O O . TRP B 2 38 ? 178.493 177.086 89.699 1.00 146.27 60 TRP B O 1
ATOM 1559 N N . THR B 2 39 ? 176.432 176.847 90.595 1.00 137.69 61 THR B N 1
ATOM 1560 C CA . THR B 2 39 ? 176.455 178.119 91.302 1.00 137.69 61 THR B CA 1
ATOM 1561 C C . THR B 2 39 ? 175.999 177.907 92.738 1.00 137.69 61 THR B C 1
ATOM 1562 O O . THR B 2 39 ? 175.267 176.962 93.044 1.00 137.69 61 THR B O 1
ATOM 1566 N N . SER B 2 40 ? 176.443 178.803 93.614 1.00 125.97 62 SER B N 1
ATOM 1567 C CA . SER B 2 40 ? 176.086 178.785 95.022 1.00 125.97 62 SER B CA 1
ATOM 1568 C C . SER B 2 40 ? 175.560 180.151 95.439 1.00 125.97 62 SER B C 1
ATOM 1569 O O . SER B 2 40 ? 175.804 181.163 94.777 1.00 125.97 62 SER B O 1
ATOM 1572 N N . ASP B 2 41 ? 174.823 180.169 96.548 1.00 123.32 63 ASP B N 1
ATOM 1573 C CA . ASP B 2 41 ? 174.340 181.419 97.115 1.00 123.32 63 ASP B CA 1
ATOM 1574 C C . ASP B 2 41 ? 175.311 182.052 98.102 1.00 123.32 63 ASP B C 1
ATOM 1575 O O . ASP B 2 41 ? 175.310 183.279 98.248 1.00 123.32 63 ASP B O 1
ATOM 1580 N N . GLN B 2 42 ? 176.131 181.249 98.775 1.00 117.76 64 GLN B N 1
ATOM 1581 C CA . GLN B 2 42 ? 177.126 181.758 99.706 1.00 117.76 64 GLN B CA 1
ATOM 1582 C C . GLN B 2 42 ? 178.425 182.158 99.022 1.00 117.76 64 GLN B C 1
ATOM 1583 O O . GLN B 2 42 ? 179.289 182.758 99.670 1.00 117.76 64 GLN B O 1
ATOM 1589 N N . ARG B 2 43 ? 178.581 181.844 97.738 1.00 128.29 65 ARG B N 1
ATOM 1590 C CA . ARG B 2 43 ? 179.792 182.160 96.997 1.00 128.29 65 ARG B CA 1
ATOM 1591 C C . ARG B 2 43 ? 179.410 182.741 95.644 1.00 128.29 65 ARG B C 1
ATOM 1592 O O . ARG B 2 43 ? 178.319 182.494 95.125 1.00 128.29 65 ARG B O 1
ATOM 1600 N N . HIS B 2 44 ? 180.323 183.520 95.075 1.00 146.31 66 HIS B N 1
ATOM 1601 C CA . HIS B 2 44 ? 180.099 184.192 93.805 1.00 146.31 66 HIS B CA 1
ATOM 1602 C C . HIS B 2 44 ? 180.931 183.541 92.707 1.00 146.31 66 HIS B C 1
ATOM 1603 O O . HIS B 2 44 ? 182.014 183.003 92.949 1.00 146.31 66 HIS B O 1
ATOM 1610 N N . GLY B 2 45 ? 180.405 183.599 91.491 1.00 144.07 67 GLY B N 1
ATOM 1611 C CA . GLY B 2 45 ? 181.056 183.005 90.345 1.00 144.07 67 GLY B CA 1
ATOM 1612 C C . GLY B 2 45 ? 180.721 181.532 90.184 1.00 144.07 67 GLY B C 1
ATOM 1613 O O . GLY B 2 45 ? 180.126 180.894 91.051 1.00 144.07 67 GLY B O 1
ATOM 1614 N N . VAL B 2 46 ? 181.116 180.988 89.034 1.00 143.26 68 VAL B N 1
ATOM 1615 C CA . VAL B 2 46 ? 180.895 179.574 88.757 1.00 143.26 68 VAL B CA 1
ATOM 1616 C C . VAL B 2 46 ? 181.862 178.746 89.590 1.00 143.26 68 VAL B C 1
ATOM 1617 O O . VAL B 2 46 ? 183.074 179.000 89.601 1.00 143.26 68 VAL B O 1
ATOM 1621 N N . ILE B 2 47 ? 181.330 177.749 90.296 1.00 142.92 69 ILE B N 1
ATOM 1622 C CA . ILE B 2 47 ? 182.124 176.969 91.228 1.00 142.92 69 ILE B CA 1
ATOM 1623 C C . ILE B 2 47 ? 182.387 175.547 90.735 1.00 142.92 69 ILE B C 1
ATOM 1624 O O . ILE B 2 47 ? 183.397 174.949 91.125 1.00 142.92 69 ILE B O 1
ATOM 1629 N N . GLY B 2 48 ? 181.538 174.998 89.865 1.00 149.40 70 GLY B N 1
ATOM 1630 C CA . GLY B 2 48 ? 181.679 173.624 89.444 1.00 149.40 70 GLY B CA 1
ATOM 1631 C C . GLY B 2 48 ? 181.502 173.466 87.947 1.00 149.40 70 GLY B C 1
ATOM 1632 O O . GLY B 2 48 ? 180.910 174.306 87.268 1.00 149.40 70 GLY B O 1
ATOM 1633 N N . SER B 2 49 ? 182.034 172.355 87.442 1.00 154.32 71 SER B N 1
ATOM 1634 C CA . SER B 2 49 ? 181.906 171.975 86.045 1.00 154.32 71 SER B CA 1
ATOM 1635 C C . SER B 2 49 ? 181.512 170.508 85.960 1.00 154.32 71 SER B C 1
ATOM 1636 O O . SER B 2 49 ? 181.873 169.702 86.822 1.00 154.32 71 SER B O 1
ATOM 1639 N N . GLY B 2 50 ? 180.768 170.170 84.912 1.00 153.66 72 GLY B N 1
ATOM 1640 C CA . GLY B 2 50 ? 180.287 168.816 84.739 1.00 153.66 72 GLY B CA 1
ATOM 1641 C C . GLY B 2 50 ? 179.035 168.547 85.550 1.00 1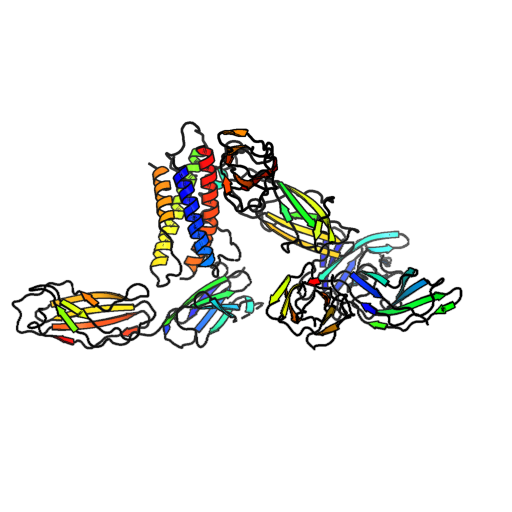53.66 72 GLY B C 1
ATOM 1642 O O . GLY B 2 50 ? 178.568 169.368 86.340 1.00 153.66 72 GLY B O 1
ATOM 1643 N N . LYS B 2 51 ? 178.483 167.351 85.346 1.00 150.59 73 LYS B N 1
ATOM 1644 C CA . LYS B 2 51 ? 177.246 166.971 86.014 1.00 150.59 73 LYS B CA 1
ATOM 1645 C C . LYS B 2 51 ? 177.453 166.535 87.458 1.00 150.59 73 LYS B C 1
ATOM 1646 O O . LYS B 2 51 ? 176.471 166.430 88.198 1.00 150.59 73 LYS B O 1
ATOM 1652 N N . THR B 2 52 ? 178.690 166.277 87.875 1.00 147.72 74 THR B N 1
ATOM 1653 C CA . THR B 2 52 ? 178.984 165.827 89.230 1.00 147.72 74 THR B CA 1
ATOM 1654 C C . THR B 2 52 ? 180.043 166.734 89.836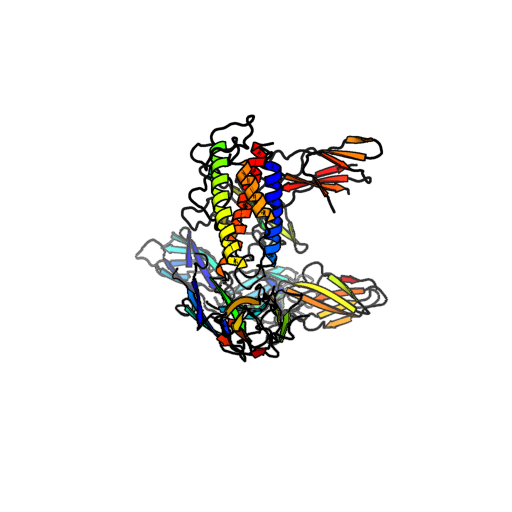 1.00 147.72 74 THR B C 1
ATOM 1655 O O . THR B 2 52 ? 181.101 166.945 89.235 1.00 147.72 74 THR B O 1
ATOM 1659 N N . LEU B 2 53 ? 179.759 167.267 91.022 1.00 135.84 75 LEU B N 1
ATOM 1660 C CA . LEU B 2 53 ? 180.649 168.189 91.709 1.00 135.84 75 LEU B CA 1
ATOM 1661 C C . LEU B 2 53 ? 181.049 167.615 93.060 1.00 135.84 75 LEU B C 1
ATOM 1662 O O . LEU B 2 53 ? 180.223 167.031 93.769 1.00 135.84 75 LEU B O 1
ATOM 1667 N N . THR B 2 54 ? 182.321 167.782 93.408 1.00 125.57 76 THR B N 1
ATOM 1668 C CA . THR B 2 54 ? 182.849 167.366 94.700 1.00 125.57 76 THR B CA 1
ATOM 1669 C C . THR B 2 54 ? 183.048 168.593 95.578 1.00 125.57 76 THR B C 1
ATOM 1670 O O . THR B 2 54 ? 183.695 169.561 95.165 1.00 125.57 76 THR B O 1
ATOM 1674 N N . ILE B 2 55 ? 182.488 168.551 96.784 1.00 110.82 77 ILE B N 1
ATOM 1675 C CA . ILE B 2 55 ? 182.537 169.662 97.725 1.00 110.82 77 ILE B CA 1
ATOM 1676 C C . ILE B 2 55 ? 183.183 169.179 99.014 1.00 110.82 77 ILE B C 1
ATOM 1677 O O . ILE B 2 55 ? 182.757 168.170 99.588 1.00 110.82 77 ILE B O 1
ATOM 1682 N N . THR B 2 56 ? 184.210 169.897 99.464 1.00 103.97 78 THR B N 1
ATOM 1683 C CA . THR B 2 56 ? 184.856 169.617 100.745 1.00 103.97 78 THR B CA 1
ATOM 1684 C C . THR B 2 56 ? 184.170 170.471 101.803 1.00 103.97 78 THR B C 1
ATOM 1685 O O . THR B 2 56 ? 184.558 171.611 102.063 1.00 103.97 78 THR B O 1
ATOM 1689 N N . VAL B 2 57 ? 183.138 169.909 102.422 1.00 98.38 79 VAL B N 1
ATOM 1690 C CA . VAL B 2 57 ? 182.363 170.627 103.427 1.00 98.38 79 VAL B CA 1
ATOM 1691 C C . VAL B 2 57 ? 183.162 170.674 104.722 1.00 98.38 79 VAL B C 1
ATOM 1692 O O . VAL B 2 57 ? 183.526 169.632 105.281 1.00 98.38 79 VAL B O 1
ATOM 1696 N N . LYS B 2 58 ? 183.441 171.890 105.192 1.00 94.68 80 LYS B N 1
ATOM 1697 C CA . LYS B 2 58 ? 184.203 172.119 106.411 1.00 94.68 80 LYS B CA 1
ATOM 1698 C C . LYS B 2 58 ? 183.539 173.088 107.375 1.00 94.68 80 LYS B C 1
ATOM 1699 O O . LYS B 2 58 ? 183.841 173.035 108.573 1.00 94.68 80 LYS B O 1
ATOM 1705 N N . GLU B 2 59 ? 182.648 173.956 106.907 1.00 95.03 81 GLU B N 1
ATOM 1706 C CA . GLU B 2 59 ? 182.111 175.042 107.715 1.00 95.03 81 GLU B CA 1
ATOM 1707 C C . GLU B 2 59 ? 180.770 175.453 107.117 1.00 95.03 81 GLU B C 1
ATOM 1708 O O . GLU B 2 59 ? 180.340 174.920 106.091 1.00 95.03 81 GLU B O 1
ATOM 1714 N N . PHE B 2 60 ? 180.102 176.408 107.771 1.00 82.73 82 PHE B N 1
ATOM 1715 C CA . PHE B 2 60 ? 178.826 176.915 107.279 1.00 82.73 82 PHE B CA 1
ATOM 1716 C C . PHE B 2 60 ? 178.962 177.737 106.005 1.00 82.73 82 PHE B C 1
ATOM 1717 O O . PHE B 2 60 ? 177.944 178.023 105.366 1.00 82.73 82 PHE B O 1
ATOM 1725 N N . LEU B 2 61 ? 180.179 178.131 105.626 1.00 94.88 83 LEU B N 1
ATOM 1726 C CA . LEU B 2 61 ? 180.364 178.809 104.349 1.00 94.88 83 LEU B CA 1
ATOM 1727 C C . LEU B 2 61 ? 180.154 177.858 103.178 1.00 94.88 83 LEU B C 1
ATOM 1728 O O . LEU B 2 61 ? 179.681 178.279 102.117 1.00 94.88 83 LEU B O 1
ATOM 1733 N N . ASP B 2 62 ? 180.485 176.579 103.352 1.00 101.08 84 ASP B N 1
ATOM 1734 C CA . ASP B 2 62 ? 180.379 175.588 102.292 1.00 101.08 84 ASP B CA 1
ATOM 1735 C C . ASP B 2 62 ? 179.020 174.897 102.259 1.00 101.08 84 ASP B C 1
ATOM 1736 O O . ASP B 2 62 ? 178.919 173.773 101.755 1.00 101.08 84 ASP B O 1
ATOM 1741 N N . ALA B 2 63 ? 177.978 175.538 102.781 1.00 94.78 85 ALA B N 1
ATOM 1742 C CA . ALA B 2 63 ? 176.635 174.983 102.777 1.00 94.78 85 ALA B CA 1
ATOM 1743 C C . ALA B 2 63 ? 175.667 176.015 102.217 1.00 94.78 85 ALA B C 1
ATOM 1744 O O . ALA B 2 63 ? 176.037 177.157 101.934 1.00 94.78 85 ALA B O 1
ATOM 1746 N N . GLY B 2 64 ? 174.409 175.601 102.051 1.00 97.36 86 GLY B N 1
ATOM 1747 C CA . GLY B 2 64 ? 173.357 176.480 101.581 1.00 97.36 86 GLY B CA 1
ATOM 1748 C C . GLY B 2 64 ? 172.708 175.944 100.313 1.00 97.36 86 GLY B C 1
ATOM 1749 O O . GLY B 2 64 ? 172.348 174.763 100.233 1.00 97.36 86 GLY B O 1
ATOM 1750 N N . GLN B 2 65 ? 172.560 176.823 99.326 1.00 115.77 87 GLN B N 1
ATOM 1751 C CA . GLN B 2 65 ? 171.878 176.506 98.078 1.00 115.77 87 GLN B CA 1
ATOM 1752 C C . GLN B 2 65 ? 172.906 176.242 96.984 1.00 115.77 87 GLN B C 1
ATOM 1753 O O . GLN B 2 65 ? 173.770 177.085 96.723 1.00 115.77 87 GLN B O 1
ATOM 1759 N N . TYR B 2 66 ? 172.807 175.078 96.349 1.00 115.49 88 TYR B N 1
ATOM 1760 C CA . TYR B 2 66 ? 173.611 174.734 95.184 1.00 115.49 88 TYR B CA 1
ATOM 1761 C C . TYR B 2 66 ? 172.680 174.513 94.002 1.00 115.49 88 TYR B C 1
ATOM 1762 O O . TYR B 2 66 ? 171.709 173.758 94.109 1.00 115.49 88 TYR B O 1
ATOM 1771 N N . THR B 2 67 ? 172.972 175.167 92.881 1.00 135.28 89 THR B N 1
ATOM 1772 C CA . THR B 2 67 ? 172.132 175.090 91.694 1.00 135.28 89 THR B CA 1
ATOM 1773 C C . THR B 2 67 ? 172.963 174.654 90.497 1.00 135.28 89 THR B C 1
ATOM 1774 O O . THR B 2 67 ? 174.106 175.095 90.333 1.00 135.28 89 THR B O 1
ATOM 1778 N N . CYS B 2 68 ? 172.384 173.786 89.669 1.00 151.66 90 CYS B N 1
ATOM 1779 C CA . CYS B 2 68 ? 172.999 173.366 88.416 1.00 151.66 90 CYS B CA 1
ATOM 1780 C C . CYS B 2 68 ? 172.350 174.130 87.266 1.00 151.66 90 CYS B C 1
ATOM 1781 O O . CYS B 2 68 ? 171.121 174.128 87.122 1.00 151.66 90 CYS B O 1
ATOM 1784 N N . HIS B 2 69 ? 173.177 174.794 86.464 1.00 155.71 91 HIS B N 1
ATOM 1785 C CA . HIS B 2 69 ? 172.731 175.628 85.359 1.00 155.71 91 HIS B CA 1
ATOM 1786 C C . HIS B 2 69 ? 173.333 175.125 84.056 1.00 155.71 91 HIS B C 1
ATOM 1787 O O . HIS B 2 69 ? 174.496 174.711 84.014 1.00 155.71 91 HIS B O 1
ATOM 1794 N N . LYS B 2 70 ? 172.531 175.167 82.995 1.00 166.58 92 LYS B N 1
ATOM 1795 C CA . LYS B 2 70 ? 172.987 174.871 81.645 1.00 166.58 92 LYS B CA 1
ATOM 1796 C C . LYS B 2 70 ? 172.486 175.968 80.719 1.00 166.58 92 LYS B C 1
ATOM 1797 O O . LYS B 2 70 ? 171.316 176.364 80.799 1.00 166.58 92 LYS B O 1
ATOM 1803 N N . GLY B 2 71 ? 173.371 176.456 79.855 1.00 168.65 93 GLY B N 1
ATOM 1804 C CA . GLY B 2 71 ? 173.004 177.514 78.928 1.00 168.65 93 GLY B CA 1
ATOM 1805 C C . GLY B 2 71 ? 172.596 178.767 79.675 1.00 168.65 93 GLY B C 1
ATOM 1806 O O . GLY B 2 71 ? 173.370 179.342 80.449 1.00 168.65 93 GLY B O 1
ATOM 1807 N N . GLY B 2 72 ? 171.360 179.200 79.445 1.00 169.21 94 GLY B N 1
ATOM 1808 C CA . GLY B 2 72 ? 170.809 180.323 80.171 1.00 169.21 94 GLY B CA 1
ATOM 1809 C C . GLY B 2 72 ? 169.655 179.928 81.068 1.00 169.21 94 GLY B C 1
ATOM 1810 O O . GLY B 2 72 ? 168.780 180.751 81.355 1.00 169.21 94 GLY B O 1
ATOM 1811 N N . GLU B 2 73 ? 169.634 178.674 81.518 1.00 166.51 95 GLU B N 1
ATOM 1812 C CA . GLU B 2 73 ? 168.553 178.197 82.367 1.00 166.51 95 GLU B CA 1
ATOM 1813 C C . GLU B 2 73 ? 169.117 177.316 83.471 1.00 166.51 95 GLU B C 1
ATOM 1814 O O . GLU B 2 73 ? 170.286 176.925 83.449 1.00 166.51 95 GLU B O 1
ATOM 1820 N N . THR B 2 74 ? 168.270 177.026 84.453 1.00 157.05 96 THR B N 1
ATOM 1821 C CA . THR B 2 74 ? 168.601 176.113 85.535 1.00 157.05 96 THR B CA 1
ATOM 1822 C C . THR B 2 74 ? 167.949 174.760 85.289 1.00 157.05 96 THR B C 1
ATOM 1823 O O . THR B 2 74 ? 166.992 174.643 84.518 1.00 157.05 96 THR B O 1
ATOM 1827 N N . LEU B 2 75 ? 168.482 173.730 85.941 1.00 154.68 97 LEU B N 1
ATOM 1828 C CA . LEU B 2 75 ? 167.930 172.385 85.838 1.00 154.68 97 LEU B CA 1
ATOM 1829 C C . LEU B 2 75 ? 167.384 171.855 87.152 1.00 154.68 97 LEU B C 1
ATOM 1830 O O . LEU B 2 75 ? 166.294 171.279 87.172 1.00 154.68 97 LEU B O 1
ATOM 1835 N N . SER B 2 76 ? 168.110 172.036 88.252 1.00 140.67 98 SER B N 1
ATOM 1836 C CA . SER B 2 76 ? 167.665 171.552 89.551 1.00 140.67 98 SER B CA 1
ATOM 1837 C C . SER B 2 76 ? 168.370 172.350 90.636 1.00 140.67 98 SER B C 1
ATOM 1838 O O . SER B 2 76 ? 169.354 173.049 90.385 1.00 140.67 98 SER B O 1
ATOM 1841 N N . HIS B 2 77 ? 167.845 172.239 91.853 1.00 122.14 99 HIS B N 1
ATOM 1842 C CA . HIS B 2 77 ? 168.457 172.855 93.018 1.00 122.14 99 HIS B CA 1
ATOM 1843 C C . HIS B 2 77 ? 168.520 171.827 94.137 1.00 122.14 99 HIS B C 1
ATOM 1844 O O . HIS B 2 77 ? 167.664 170.945 94.237 1.00 122.14 99 HIS B O 1
ATOM 1851 N N . SER B 2 78 ? 169.548 171.944 94.974 1.00 111.40 100 SER B N 1
ATOM 1852 C CA . SER B 2 78 ? 169.741 171.007 96.073 1.00 111.40 100 SER B CA 1
ATOM 1853 C C . SER B 2 78 ? 170.317 171.749 97.268 1.00 111.40 100 SER B C 1
ATOM 1854 O O . SER B 2 78 ? 171.336 172.433 97.144 1.00 111.40 100 SER B O 1
ATOM 1857 N N . HIS B 2 79 ? 169.666 171.607 98.417 1.00 102.40 101 HIS B N 1
ATOM 1858 C CA . HIS B 2 79 ? 170.118 172.239 99.644 1.00 102.40 101 HIS B CA 1
ATOM 1859 C C . HIS B 2 79 ? 171.132 171.351 100.355 1.00 102.40 101 HIS B C 1
ATOM 1860 O O . HIS B 2 79 ? 171.281 170.166 100.051 1.00 102.40 101 HIS B O 1
ATOM 1867 N N . LEU B 2 80 ? 171.835 171.945 101.316 1.00 87.62 102 LEU B N 1
ATOM 1868 C CA . LEU B 2 80 ? 172.848 171.222 102.076 1.00 87.62 102 LEU B CA 1
ATOM 1869 C C . LEU B 2 80 ? 172.952 171.842 103.459 1.00 87.62 102 LEU B C 1
ATOM 1870 O O . LEU B 2 80 ? 173.329 173.010 103.587 1.00 87.62 102 LEU B O 1
ATOM 1875 N N . LEU B 2 81 ? 172.617 171.065 104.484 1.00 75.98 103 LEU B N 1
ATOM 1876 C CA . LEU B 2 81 ? 172.667 171.515 105.864 1.00 75.98 103 LEU B CA 1
ATOM 1877 C C . LEU B 2 81 ? 173.891 170.929 106.562 1.00 75.98 103 LEU B C 1
ATOM 1878 O O . LEU B 2 81 ? 174.604 170.082 106.021 1.00 75.98 103 LEU B O 1
ATOM 1883 N N . LEU B 2 82 ? 174.129 171.383 107.789 1.00 68.14 104 LEU B N 1
ATOM 1884 C CA . LEU B 2 82 ? 175.207 170.869 108.617 1.00 68.14 104 LEU B CA 1
ATOM 1885 C C . LEU B 2 82 ? 174.633 170.343 109.922 1.00 68.14 104 LEU B C 1
ATOM 1886 O O . LEU B 2 82 ? 173.544 170.732 110.348 1.00 68.14 104 LEU B O 1
ATOM 1891 N N . HIS B 2 83 ? 175.381 169.444 110.554 1.00 67.12 105 HIS B N 1
ATOM 1892 C CA . HIS B 2 83 ? 175.049 168.925 111.879 1.00 67.12 105 HIS B CA 1
ATOM 1893 C C . HIS B 2 83 ? 176.333 168.941 112.699 1.00 67.12 105 HIS B C 1
ATOM 1894 O O . HIS B 2 83 ? 177.211 168.098 112.499 1.00 67.12 105 HIS B O 1
ATOM 1901 N N . LYS B 2 84 ? 176.440 169.902 113.611 1.00 76.97 106 LYS B N 1
ATOM 1902 C CA . LYS B 2 84 ? 177.670 170.085 114.367 1.00 76.97 106 LYS B CA 1
ATOM 1903 C C . LYS B 2 84 ? 177.914 168.919 115.316 1.00 76.97 106 LYS B C 1
ATOM 1904 O O . LYS B 2 84 ? 176.990 168.408 115.954 1.00 76.97 106 LYS B O 1
ATOM 1910 N N . LYS B 2 85 ? 179.173 168.499 115.398 1.00 91.19 107 LYS B N 1
ATOM 1911 C CA . LYS B 2 85 ? 179.614 167.478 116.337 1.00 91.19 107 LYS B CA 1
ATOM 1912 C C . LYS B 2 85 ? 180.840 168.008 117.063 1.00 91.19 107 LYS B C 1
ATOM 1913 O O . LYS B 2 85 ? 181.775 168.502 116.425 1.00 91.19 107 LYS B O 1
ATOM 1919 N N . GLU B 2 86 ? 180.833 167.915 118.391 1.00 100.66 108 GLU B N 1
ATOM 1920 C CA . GLU B 2 86 ? 181.873 168.525 119.215 1.00 100.66 108 GLU B CA 1
ATOM 1921 C C . GLU B 2 86 ? 182.328 167.515 120.258 1.00 100.66 108 GLU B C 1
ATOM 1922 O O . GLU B 2 86 ? 181.559 167.168 121.160 1.00 100.66 108 GLU B O 1
ATOM 1928 N N . ASN B 2 87 ? 183.576 167.053 120.129 1.00 107.85 109 ASN B N 1
ATOM 1929 C CA . ASN B 2 87 ? 184.201 166.111 121.063 1.00 107.85 109 ASN B CA 1
ATOM 1930 C C . ASN B 2 87 ? 183.393 164.824 121.207 1.00 107.85 109 ASN B C 1
ATOM 1931 O O . ASN B 2 87 ? 183.362 164.215 122.278 1.00 107.85 109 ASN B O 1
ATOM 1936 N N . GLY B 2 88 ? 182.734 164.401 120.131 1.00 102.70 110 GLY B N 1
ATOM 1937 C CA . GLY B 2 88 ? 181.874 163.243 120.160 1.00 102.70 110 GLY B CA 1
ATOM 1938 C C . GLY B 2 88 ? 180.462 163.515 120.630 1.00 102.70 110 GLY B C 1
ATOM 1939 O O . GLY B 2 88 ? 179.611 162.623 120.539 1.00 102.70 110 GLY B O 1
ATOM 1940 N N . ILE B 2 89 ? 180.188 164.717 121.123 1.00 98.30 111 ILE B N 1
ATOM 1941 C CA . ILE B 2 89 ? 178.862 165.083 121.607 1.00 98.30 111 ILE B CA 1
ATOM 1942 C C . ILE B 2 89 ? 178.235 166.044 120.607 1.00 98.30 111 ILE B C 1
ATOM 1943 O O . ILE B 2 89 ? 178.817 167.085 120.284 1.00 98.30 111 ILE B O 1
ATOM 1948 N N . TRP B 2 90 ? 177.076 165.658 120.079 1.00 89.94 112 TRP B N 1
ATOM 1949 C CA . TRP B 2 90 ? 176.344 166.486 119.094 1.00 89.94 112 TRP B CA 1
ATOM 1950 C C . TRP B 2 90 ? 175.867 167.772 119.775 1.00 89.94 112 TRP B C 1
ATOM 1951 O O . TRP B 2 90 ? 175.459 167.683 120.943 1.00 89.94 112 TRP B O 1
ATOM 1962 N N . SER B 2 91 ? 175.898 168.916 119.085 1.00 78.25 113 SER B N 1
ATOM 1963 C CA . SER B 2 91 ? 175.572 170.220 119.640 1.00 78.25 113 SER B CA 1
ATOM 1964 C C . SER B 2 91 ? 174.078 170.335 119.933 1.00 78.25 113 SER B C 1
ATOM 1965 O O . SER B 2 91 ? 173.241 169.662 119.327 1.00 78.25 113 SER B O 1
ATOM 1968 N N . THR B 2 92 ? 173.755 171.191 120.905 1.00 72.05 114 THR B N 1
ATOM 1969 C CA . THR B 2 92 ? 172.376 171.555 121.247 1.00 72.05 114 THR B CA 1
ATOM 1970 C C . THR B 2 92 ? 172.385 173.063 121.489 1.00 72.05 114 THR B C 1
ATOM 1971 O O . THR B 2 92 ? 172.609 173.517 122.613 1.00 72.05 114 THR B O 1
ATOM 1975 N N . GLU B 2 93 ? 172.140 173.836 120.431 1.00 76.15 115 GLU B N 1
ATOM 1976 C CA . GLU B 2 93 ? 172.247 175.289 120.508 1.00 76.15 115 GLU B CA 1
ATOM 1977 C C . GLU B 2 93 ? 171.010 176.042 120.046 1.00 76.15 115 GLU B C 1
ATOM 1978 O O . GLU B 2 93 ? 170.863 177.214 120.412 1.00 76.15 115 GLU B O 1
ATOM 1984 N N . ILE B 2 94 ? 170.130 175.433 119.251 1.00 66.76 116 ILE B N 1
ATOM 1985 C CA . ILE B 2 94 ? 168.913 176.122 118.836 1.00 66.76 116 ILE B CA 1
ATOM 1986 C C . ILE B 2 94 ? 167.964 176.283 120.016 1.00 66.76 116 ILE B C 1
ATOM 1987 O O . ILE B 2 94 ? 167.343 177.337 120.193 1.00 66.76 116 ILE B O 1
ATOM 1992 N N . LEU B 2 95 ? 167.847 175.254 120.844 1.00 68.69 117 LEU B N 1
ATOM 1993 C CA . LEU B 2 95 ? 166.945 175.261 121.983 1.00 68.69 117 LEU B CA 1
ATOM 1994 C C . LEU B 2 95 ? 167.698 175.613 123.260 1.00 68.69 117 LEU B C 1
ATOM 1995 O O . LEU B 2 95 ? 168.914 175.437 123.364 1.00 68.69 117 LEU B O 1
ATOM 2000 N N . LYS B 2 96 ? 166.953 176.121 124.236 1.00 80.12 118 LYS B N 1
ATOM 2001 C CA . LYS B 2 96 ? 167.489 176.477 125.542 1.00 80.12 118 LYS B CA 1
ATOM 2002 C C . LYS B 2 96 ? 166.853 175.583 126.597 1.00 80.12 118 LYS B C 1
ATOM 2003 O O . LYS B 2 96 ? 165.633 175.391 126.596 1.00 80.12 118 LYS B O 1
ATOM 2009 N N . ASN B 2 97 ? 167.679 175.036 127.484 1.00 80.46 119 ASN B N 1
ATOM 2010 C CA . ASN B 2 97 ? 167.182 174.126 128.503 1.00 80.46 119 ASN B CA 1
ATOM 2011 C C . ASN B 2 97 ? 166.326 174.870 129.524 1.00 80.46 119 ASN B C 1
ATOM 2012 O O . ASN B 2 97 ? 166.466 176.076 129.739 1.00 80.46 119 ASN B O 1
ATOM 2017 N N . PHE B 2 98 ? 165.428 174.124 130.160 1.00 80.21 120 PHE B N 1
ATOM 2018 C CA . PHE B 2 98 ? 164.540 174.674 131.174 1.00 80.21 120 PHE B CA 1
ATOM 2019 C C . PHE B 2 98 ? 165.295 174.808 132.496 1.00 80.21 120 PHE B C 1
ATOM 2020 O O . PHE B 2 98 ? 166.523 174.706 132.556 1.00 80.21 120 PHE B O 1
ATOM 2028 N N . LYS B 2 99 ? 164.556 175.056 133.579 1.00 90.74 121 LYS B N 1
ATOM 2029 C CA . LYS B 2 99 ? 165.176 175.128 134.898 1.00 90.74 121 LYS B CA 1
ATOM 2030 C C . LYS B 2 99 ? 165.717 173.773 135.339 1.00 90.74 121 LYS B C 1
ATOM 2031 O O . LYS B 2 99 ? 166.767 173.708 135.989 1.00 90.74 121 LYS B O 1
ATOM 2037 N N . ASN B 2 100 ? 165.030 172.687 134.987 1.00 89.79 122 ASN B N 1
ATOM 2038 C CA . ASN B 2 100 ? 165.441 171.340 135.358 1.00 89.79 122 ASN B CA 1
ATOM 2039 C C . ASN B 2 100 ? 166.375 170.702 134.335 1.00 89.79 122 ASN B C 1
ATOM 2040 O O . ASN B 2 100 ? 166.430 169.470 134.249 1.00 89.79 122 ASN B O 1
ATOM 2045 N N . LYS B 2 101 ? 167.088 171.514 133.552 1.00 88.88 123 LYS B N 1
ATOM 2046 C CA . LYS B 2 101 ? 168.125 171.077 132.616 1.00 88.88 123 LYS B CA 1
ATOM 2047 C C . LYS B 2 101 ? 167.599 170.135 131.536 1.00 88.88 123 LYS B C 1
ATOM 2048 O O . LYS B 2 101 ? 168.348 169.299 131.023 1.00 88.88 123 LYS B O 1
ATOM 2054 N N . THR B 2 102 ? 166.325 170.250 131.170 1.00 79.59 124 THR B N 1
ATOM 2055 C CA . THR B 2 102 ? 165.759 169.479 130.075 1.00 79.59 124 THR B CA 1
ATOM 2056 C C . THR B 2 102 ? 165.327 170.422 128.960 1.00 79.59 124 THR B C 1
ATOM 2057 O O . THR B 2 102 ? 165.111 171.618 129.177 1.00 79.59 124 THR B O 1
ATOM 2061 N N . PHE B 2 103 ? 165.214 169.872 127.752 1.00 71.08 125 PHE B N 1
ATOM 2062 C CA . PHE B 2 103 ? 164.943 170.692 126.578 1.00 71.08 125 PHE B CA 1
ATOM 2063 C C . PHE B 2 103 ? 163.469 170.712 126.196 1.00 71.08 125 PHE B C 1
ATOM 2064 O O . PHE B 2 103 ? 162.932 171.775 125.868 1.00 71.08 125 PHE B O 1
ATOM 2072 N N . LEU B 2 104 ? 162.801 169.564 126.224 1.00 62.15 126 LEU B N 1
ATOM 2073 C CA . LEU B 2 104 ? 161.390 169.472 125.876 1.00 62.15 126 LEU B CA 1
ATOM 2074 C C . LEU B 2 104 ? 160.565 169.282 127.140 1.00 62.15 126 LEU B C 1
ATOM 2075 O O . LEU B 2 104 ? 160.837 168.374 127.932 1.00 62.15 126 LEU B O 1
ATOM 2080 N N . LYS B 2 105 ? 159.559 170.134 127.327 1.00 68.46 127 LYS B N 1
ATOM 2081 C CA . LYS B 2 105 ? 158.669 170.051 128.481 1.00 68.46 127 LYS B CA 1
ATOM 2082 C C . LYS B 2 105 ? 157.266 169.746 127.980 1.00 68.46 127 LYS B C 1
ATOM 2083 O O . LYS B 2 105 ? 156.653 170.575 127.303 1.00 68.46 127 LYS B O 1
ATOM 2089 N N . CYS B 2 106 ? 156.757 168.565 128.308 1.00 68.82 128 CYS B N 1
ATOM 2090 C CA . CYS B 2 106 ? 155.442 168.139 127.856 1.00 68.82 128 CYS B CA 1
ATOM 2091 C C . CYS B 2 106 ? 154.510 167.974 129.048 1.00 68.82 128 CYS B C 1
ATOM 2092 O O . CYS B 2 106 ? 154.926 167.520 130.118 1.00 68.82 128 CYS B O 1
ATOM 2095 N N . GLU B 2 107 ? 153.250 168.355 128.854 1.00 66.16 129 GLU B N 1
ATOM 2096 C CA . GLU B 2 107 ? 152.276 168.410 129.933 1.00 66.16 129 GLU B CA 1
ATOM 2097 C C . GLU B 2 107 ? 150.910 168.012 129.394 1.00 66.16 129 GLU B C 1
ATOM 2098 O O . GLU B 2 107 ? 150.542 168.390 128.280 1.00 66.16 129 GLU B O 1
ATOM 2104 N N . ALA B 2 108 ? 150.160 167.254 130.192 1.00 65.08 130 ALA B N 1
ATOM 2105 C CA . ALA B 2 108 ? 148.821 166.834 129.822 1.00 65.08 130 ALA B CA 1
ATOM 2106 C C . ALA B 2 108 ? 147.838 167.223 130.917 1.00 65.08 130 ALA B C 1
ATOM 2107 O O . ALA B 2 108 ? 148.176 167.165 132.105 1.00 65.08 130 ALA B O 1
ATOM 2109 N N . PRO B 2 109 ? 146.620 167.629 130.556 1.00 62.93 131 PRO B N 1
ATOM 2110 C CA . PRO B 2 109 ? 145.672 168.087 131.578 1.00 62.93 131 PRO B CA 1
ATOM 2111 C C . PRO B 2 109 ? 144.817 166.976 132.169 1.00 62.93 131 PRO B C 1
ATOM 2112 O O . PRO B 2 109 ? 144.265 167.144 133.260 1.00 62.93 131 PRO B O 1
ATOM 2116 N N . ASN B 2 110 ? 144.701 165.848 131.477 1.00 67.24 132 ASN B N 1
ATOM 2117 C CA . ASN B 2 110 ? 143.861 164.741 131.927 1.00 67.24 132 ASN B CA 1
ATOM 2118 C C . ASN B 2 110 ? 144.275 163.476 131.181 1.00 67.24 132 ASN B C 1
ATOM 2119 O O . ASN B 2 110 ? 145.216 163.482 130.381 1.00 67.24 132 ASN B O 1
ATOM 2124 N N . TYR B 2 111 ? 143.558 162.386 131.453 1.00 66.80 133 TYR B N 1
ATOM 2125 C CA . TYR B 2 111 ? 143.820 161.099 130.809 1.00 66.80 133 TYR B CA 1
ATOM 2126 C C . TYR B 2 111 ? 142.958 160.941 129.555 1.00 66.80 133 TYR B C 1
ATOM 2127 O O . TYR B 2 111 ? 142.206 159.982 129.392 1.00 66.80 133 TYR B O 1
ATOM 2136 N N . SER B 2 112 ? 143.084 161.916 128.654 1.00 72.78 134 SER B N 1
ATOM 2137 C CA . SER B 2 112 ? 142.330 161.907 127.410 1.00 72.78 134 SER B CA 1
ATOM 2138 C C . SER B 2 112 ? 143.158 161.518 126.196 1.00 72.78 134 SER B C 1
ATOM 2139 O O . SER B 2 112 ? 142.581 161.259 125.136 1.00 72.78 134 SER B O 1
ATOM 2142 N N . GLY B 2 113 ? 144.479 161.469 126.321 1.00 75.55 135 GLY B N 1
ATOM 2143 C CA . GLY B 2 113 ? 145.341 161.130 125.212 1.00 75.55 135 GLY B CA 1
ATOM 2144 C C . GLY B 2 113 ? 145.890 162.302 124.433 1.00 75.55 135 GLY B C 1
ATOM 2145 O O . GLY B 2 113 ? 146.482 162.090 123.370 1.00 75.55 135 GLY B O 1
ATOM 2146 N N . ARG B 2 114 ? 145.713 163.526 124.922 1.00 71.97 136 ARG B N 1
ATOM 2147 C CA . ARG B 2 114 ? 146.225 164.719 124.266 1.00 71.97 136 ARG B CA 1
ATOM 2148 C C . ARG B 2 114 ? 147.137 165.460 125.228 1.00 71.97 136 ARG B C 1
ATOM 2149 O O . ARG B 2 114 ? 146.913 165.444 126.441 1.00 71.97 136 ARG B O 1
ATOM 2157 N N . PHE B 2 115 ? 148.165 166.109 124.688 1.00 70.06 137 PHE B N 1
ATOM 2158 C CA . PHE B 2 115 ? 149.129 166.814 125.517 1.00 70.06 137 PHE B CA 1
ATOM 2159 C C . PHE B 2 115 ? 149.745 167.955 124.719 1.00 70.06 137 PHE B C 1
ATOM 2160 O O . PHE B 2 115 ? 149.494 168.118 123.521 1.00 70.06 137 PHE B O 1
ATOM 2168 N N . THR B 2 116 ? 150.557 168.752 125.407 1.00 65.39 138 THR B N 1
ATOM 2169 C CA . THR B 2 116 ? 151.200 169.927 124.842 1.00 65.39 138 THR B CA 1
ATOM 2170 C C . THR B 2 116 ? 152.687 169.866 125.151 1.00 65.39 138 THR B C 1
ATOM 2171 O O . THR B 2 116 ? 153.073 169.742 126.316 1.00 65.39 138 THR B O 1
ATOM 2175 N N . CYS B 2 117 ? 153.513 169.950 124.114 1.00 67.82 139 CYS B N 1
ATOM 2176 C CA . CYS B 2 117 ? 154.962 169.915 124.257 1.00 67.82 139 CYS B CA 1
ATOM 2177 C C . CYS B 2 117 ? 155.534 171.269 123.869 1.00 67.82 139 CYS B C 1
ATOM 2178 O O . CYS B 2 117 ? 155.235 171.785 122.788 1.00 67.82 139 CYS B O 1
ATOM 2181 N N . SER B 2 118 ? 156.354 171.840 124.743 1.00 66.28 140 SER B N 1
ATOM 2182 C CA . SER B 2 118 ? 156.880 173.178 124.548 1.00 66.28 140 SER B CA 1
ATOM 2183 C C . SER B 2 118 ? 158.384 173.189 124.760 1.00 66.28 140 SER B C 1
ATOM 2184 O O . SER B 2 118 ? 158.935 172.366 125.500 1.00 66.28 140 SER B O 1
ATOM 2187 N N . TRP B 2 119 ? 159.037 174.141 124.099 1.00 68.60 141 TRP B N 1
ATOM 2188 C CA . TRP B 2 119 ? 160.472 174.334 124.240 1.00 68.60 141 TRP B CA 1
ATOM 2189 C C . TRP B 2 119 ? 160.782 175.822 124.158 1.00 68.60 141 TRP B C 1
ATOM 2190 O O . TRP B 2 119 ? 159.913 176.646 123.856 1.00 68.60 141 TRP B O 1
ATOM 2201 N N . LEU B 2 120 ? 162.038 176.158 124.442 1.00 74.66 142 LEU B N 1
ATOM 2202 C CA . LEU B 2 120 ? 162.486 177.543 124.540 1.00 74.66 142 LEU B CA 1
ATOM 2203 C C . LEU B 2 120 ? 163.605 177.770 123.535 1.00 74.66 142 LEU B C 1
ATOM 2204 O O . LEU B 2 120 ? 164.719 177.267 123.716 1.00 74.66 142 LEU B O 1
ATOM 2209 N N . VAL B 2 121 ? 163.316 178.532 122.483 1.00 69.45 143 VAL B N 1
ATOM 2210 C CA . VAL B 2 121 ? 164.312 178.856 121.470 1.00 69.45 143 VAL B CA 1
ATOM 2211 C C . VAL B 2 121 ? 165.249 179.925 122.010 1.00 69.45 143 VAL B C 1
ATOM 2212 O O . VAL B 2 121 ? 164.972 180.545 123.042 1.00 69.45 143 VAL B O 1
ATOM 2216 N N . GLN B 2 122 ? 166.365 180.146 121.320 1.00 75.30 144 GLN B N 1
ATOM 2217 C CA . GLN B 2 122 ? 167.316 181.182 121.697 1.00 75.30 144 GLN B CA 1
ATOM 2218 C C . GLN B 2 122 ? 167.332 182.364 120.743 1.00 75.30 144 GLN B C 1
ATOM 2219 O O . GLN B 2 122 ? 167.597 183.486 121.177 1.00 75.30 144 GLN B O 1
ATOM 2225 N N . ARG B 2 123 ? 167.048 182.142 119.462 1.00 83.95 145 ARG B N 1
ATOM 2226 C CA . ARG B 2 123 ? 166.929 183.211 118.482 1.00 83.95 145 ARG B CA 1
ATOM 2227 C C . ARG B 2 123 ? 165.743 182.892 117.581 1.00 83.95 145 ARG B C 1
ATOM 2228 O O . ARG B 2 123 ? 165.235 181.768 117.570 1.00 83.95 145 ARG B O 1
ATOM 2236 N N . ASN B 2 124 ? 165.291 183.888 116.821 1.00 83.43 146 ASN B N 1
ATOM 2237 C CA . ASN B 2 124 ? 163.989 183.823 116.160 1.00 83.43 146 ASN B CA 1
ATOM 2238 C C . ASN B 2 124 ? 164.086 184.206 114.691 1.00 83.43 146 ASN B C 1
ATOM 2239 O O . ASN B 2 124 ? 163.313 185.023 114.186 1.00 83.43 146 ASN B O 1
ATOM 2244 N N . MET B 2 125 ? 165.042 183.622 113.973 1.00 90.37 147 MET B N 1
ATOM 2245 C CA . MET B 2 125 ? 165.120 183.778 112.525 1.00 90.37 147 MET B CA 1
ATOM 2246 C C . MET B 2 125 ? 165.210 182.407 111.874 1.00 90.37 147 MET B C 1
ATOM 2247 O O . MET B 2 125 ? 166.149 181.652 112.142 1.00 90.37 147 MET B O 1
ATOM 2252 N N . ASP B 2 126 ? 164.227 182.098 111.024 1.00 85.97 148 ASP B N 1
ATOM 2253 C CA . ASP B 2 126 ? 164.227 180.919 110.157 1.00 85.97 148 ASP B CA 1
ATOM 2254 C C . ASP B 2 126 ? 164.308 179.618 110.959 1.00 85.97 148 ASP B C 1
ATOM 2255 O O . ASP B 2 126 ? 165.281 178.867 110.883 1.00 85.97 148 ASP B O 1
ATOM 2260 N N . LEU B 2 127 ? 163.260 179.362 111.736 1.00 75.21 149 LEU B N 1
ATOM 2261 C CA . LEU B 2 127 ? 163.116 178.108 112.465 1.00 75.21 149 LEU B CA 1
ATOM 2262 C C . LEU B 2 127 ? 161.998 177.289 111.833 1.00 75.21 149 LEU B C 1
ATOM 2263 O O . LEU B 2 127 ? 160.869 177.773 111.701 1.00 75.21 149 LEU B O 1
ATOM 2268 N N . LYS B 2 128 ? 162.309 176.055 111.445 1.00 71.22 150 LYS B N 1
ATOM 2269 C CA . LYS B 2 128 ? 161.335 175.129 110.869 1.00 71.22 150 LYS B CA 1
ATOM 2270 C C . LYS B 2 128 ? 161.367 173.844 111.690 1.00 71.22 150 LYS B C 1
ATOM 2271 O O . LYS B 2 128 ? 162.109 172.911 111.375 1.00 71.22 150 LYS B O 1
ATOM 2277 N N . PHE B 2 129 ? 160.552 173.793 112.737 1.00 66.76 151 PHE B N 1
ATOM 2278 C CA . PHE B 2 129 ? 160.515 172.625 113.600 1.00 66.76 151 PHE B CA 1
ATOM 2279 C C . PHE B 2 129 ? 159.621 171.539 113.013 1.00 66.76 151 PHE B C 1
ATOM 2280 O O . PHE B 2 129 ? 158.796 171.781 112.128 1.00 66.76 151 PHE B O 1
ATOM 2288 N N . ASN B 2 130 ? 159.799 170.324 113.525 1.00 69.56 152 ASN B N 1
ATOM 2289 C CA . ASN B 2 130 ? 159.015 169.172 113.087 1.00 69.56 152 ASN B CA 1
ATOM 2290 C C . ASN B 2 130 ? 159.070 168.129 114.188 1.00 69.56 152 ASN B C 1
ATOM 2291 O O . ASN B 2 130 ? 160.158 167.672 114.550 1.00 69.56 152 ASN B O 1
ATOM 2296 N N . ILE B 2 131 ? 157.909 167.745 114.712 1.00 70.84 153 ILE B N 1
ATOM 2297 C CA . ILE B 2 131 ? 157.810 166.771 115.792 1.00 70.84 153 ILE B CA 1
ATOM 2298 C C . ILE B 2 131 ? 157.051 165.556 115.276 1.00 70.84 153 ILE B C 1
ATOM 2299 O O . ILE B 2 131 ? 155.987 165.690 114.661 1.00 70.84 153 ILE B O 1
ATOM 2304 N N . LYS B 2 132 ? 157.616 164.371 115.499 1.00 80.35 154 LYS B N 1
ATOM 2305 C CA . LYS B 2 132 ? 157.013 163.138 115.020 1.00 80.35 154 LYS B CA 1
ATOM 2306 C C . LYS B 2 132 ? 157.363 162.009 115.977 1.00 80.35 154 LYS B C 1
ATOM 2307 O O . LYS B 2 132 ? 158.339 162.083 116.726 1.00 80.35 154 LYS B O 1
ATOM 2313 N N . SER B 2 133 ? 156.551 160.956 115.939 1.00 97.02 155 SER B N 1
ATOM 2314 C CA . SER B 2 133 ? 156.751 159.799 116.803 1.00 97.02 155 SER B CA 1
ATOM 2315 C C . SER B 2 133 ? 157.882 158.950 116.238 1.00 97.02 155 SER B C 1
ATOM 2316 O O . SER B 2 133 ? 157.722 158.306 115.196 1.00 97.02 155 SER B O 1
ATOM 2319 N N . SER B 2 134 ? 159.024 158.943 116.923 1.00 101.66 156 SER B N 1
ATOM 2320 C CA . SER B 2 134 ? 160.169 158.162 116.473 1.00 101.66 156 SER B CA 1
ATOM 2321 C C . SER B 2 134 ? 159.946 156.684 116.759 1.00 101.66 156 SER B C 1
ATOM 2322 O O . SER B 2 134 ? 160.385 156.172 117.794 1.00 101.66 156 SER B O 1
ATOM 2325 N N . SER B 2 135 ? 159.268 155.994 115.848 1.00 116.24 157 SER B N 1
ATOM 2326 C CA . SER B 2 135 ? 158.941 154.591 116.044 1.00 116.24 157 SER B CA 1
ATOM 2327 C C . SER B 2 135 ? 160.189 153.722 115.950 1.00 116.24 157 SER B C 1
ATOM 2328 O O . SER B 2 135 ? 161.099 153.981 115.157 1.00 116.24 157 SER B O 1
ATOM 2331 N N . SER B 2 136 ? 160.222 152.679 116.780 1.00 129.58 158 SER B N 1
ATOM 2332 C CA . SER B 2 136 ? 161.309 151.709 116.775 1.00 129.58 158 SER B CA 1
ATOM 2333 C C . SER B 2 136 ? 160.796 150.275 116.813 1.00 129.58 158 SER B C 1
ATOM 2334 O O . SER B 2 136 ? 161.602 149.343 116.914 1.00 129.58 158 SER B O 1
ATOM 2337 N N . SER B 2 137 ? 159.484 150.077 116.738 1.00 131.51 159 SER B N 1
ATOM 2338 C CA . SER B 2 137 ? 158.884 148.753 116.785 1.00 131.51 159 SER B CA 1
ATOM 2339 C C . SER B 2 137 ? 157.525 148.824 116.106 1.00 131.51 159 SER B C 1
ATOM 2340 O O . SER B 2 137 ? 156.887 149.884 116.104 1.00 131.51 159 SER B O 1
ATOM 2343 N N . PRO B 2 138 ? 157.060 147.721 115.508 1.00 132.36 160 PRO B N 1
ATOM 2344 C CA . PRO B 2 138 ? 155.723 147.727 114.890 1.00 132.36 160 PRO B CA 1
ATOM 2345 C C . PRO B 2 138 ? 154.584 147.919 115.878 1.00 132.36 160 PRO B C 1
ATOM 2346 O O . PRO B 2 138 ? 153.494 148.330 115.461 1.00 132.36 160 PRO B O 1
ATOM 2350 N N . ASP B 2 139 ? 154.795 147.640 117.163 1.00 128.23 161 ASP B N 1
ATOM 2351 C CA . ASP B 2 139 ? 153.768 147.803 118.181 1.00 128.23 161 ASP B CA 1
ATOM 2352 C C . ASP B 2 139 ? 153.929 149.083 118.994 1.00 128.23 161 ASP B C 1
ATOM 2353 O O . ASP B 2 139 ? 153.263 149.238 120.023 1.00 128.23 161 ASP B O 1
ATOM 2358 N N . SER B 2 140 ? 154.802 149.992 118.565 1.00 114.90 162 SER B N 1
ATOM 2359 C CA . SER B 2 140 ? 155.005 151.239 119.289 1.00 114.90 162 SER B CA 1
ATOM 2360 C C . SER B 2 140 ? 153.778 152.135 119.176 1.00 114.90 162 SER B C 1
ATOM 2361 O O . SER B 2 140 ? 153.134 152.206 118.125 1.00 114.90 162 SER B O 1
ATOM 2364 N N . ARG B 2 141 ? 153.454 152.817 120.272 1.00 94.64 163 ARG B N 1
ATOM 2365 C CA . ARG B 2 141 ? 152.299 153.703 120.294 1.00 94.64 163 ARG B CA 1
ATOM 2366 C C . ARG B 2 141 ? 152.573 154.940 119.448 1.00 94.64 163 ARG B C 1
ATOM 2367 O O . ARG B 2 141 ? 153.646 155.544 119.542 1.00 94.64 163 ARG B O 1
ATOM 2375 N N . ALA B 2 142 ? 151.601 155.317 118.623 1.00 90.51 164 ALA B N 1
ATOM 2376 C CA . ALA B 2 142 ? 151.775 156.359 117.622 1.00 90.51 164 ALA B CA 1
ATOM 2377 C C . ALA B 2 142 ? 150.928 157.577 117.959 1.00 90.51 164 ALA B C 1
ATOM 2378 O O . ALA B 2 142 ? 149.786 157.448 118.408 1.00 90.51 164 ALA B O 1
ATOM 2380 N N . VAL B 2 143 ? 151.497 158.761 117.736 1.00 82.02 165 VAL B N 1
ATOM 2381 C CA . VAL B 2 143 ? 150.802 160.023 117.935 1.00 82.02 165 VAL B CA 1
ATOM 2382 C C . VAL B 2 143 ? 150.707 160.741 116.595 1.00 82.02 165 VAL B C 1
ATOM 2383 O O . VAL B 2 143 ? 151.433 160.437 115.645 1.00 82.02 165 VAL B O 1
ATOM 2387 N N . THR B 2 144 ? 149.780 161.697 116.521 1.00 77.59 166 THR B N 1
ATOM 2388 C CA . THR B 2 144 ? 149.583 162.530 115.332 1.00 77.59 166 THR B CA 1
ATOM 2389 C C . THR B 2 144 ? 149.764 163.982 115.764 1.00 77.59 166 THR B C 1
ATOM 2390 O O . THR B 2 144 ? 148.790 164.668 116.082 1.00 77.59 166 THR B O 1
ATOM 2394 N N . CYS B 2 145 ? 151.008 164.448 115.763 1.00 76.81 167 CYS B N 1
ATOM 2395 C CA . CYS B 2 145 ? 151.311 165.792 116.228 1.00 76.81 167 CYS B CA 1
ATOM 2396 C C . CYS B 2 145 ? 150.946 166.833 115.177 1.00 76.81 167 CYS B C 1
ATOM 2397 O O . CYS B 2 145 ? 150.985 166.574 113.972 1.00 76.81 167 CYS B O 1
ATOM 2400 N N . GLY B 2 146 ? 150.592 168.027 115.653 1.00 79.26 168 GLY B N 1
ATOM 2401 C CA . GLY B 2 146 ? 150.213 169.124 114.793 1.00 79.26 168 GLY B CA 1
ATOM 2402 C C . GLY B 2 146 ? 151.371 170.058 114.490 1.00 79.26 168 GLY B C 1
ATOM 2403 O O . GLY B 2 146 ? 152.543 169.747 114.710 1.00 79.26 168 GLY B O 1
ATOM 2404 N N . MET B 2 147 ? 151.021 171.233 113.975 1.00 84.02 169 MET B N 1
ATOM 2405 C CA . MET B 2 147 ? 152.017 172.222 113.592 1.00 84.02 169 MET B CA 1
ATOM 2406 C C . MET B 2 147 ? 152.463 173.032 114.800 1.00 84.02 169 MET B C 1
ATOM 2407 O O . MET B 2 147 ? 151.642 173.471 115.610 1.00 84.02 169 MET B O 1
ATOM 2412 N N . ALA B 2 148 ? 153.775 173.227 114.917 1.00 75.66 170 ALA B N 1
ATOM 2413 C CA . ALA B 2 148 ? 154.323 174.017 116.010 1.00 75.66 170 ALA B CA 1
ATOM 2414 C C . ALA B 2 148 ? 153.960 175.487 115.842 1.00 75.66 170 ALA B C 1
ATOM 2415 O O . ALA B 2 148 ? 153.992 176.029 114.735 1.00 75.66 170 ALA B O 1
ATOM 2417 N N . SER B 2 149 ? 153.615 176.132 116.953 1.00 76.58 171 SER B N 1
ATOM 2418 C CA . SER B 2 149 ? 153.183 177.519 116.947 1.00 76.58 171 SER B CA 1
ATOM 2419 C C . SER B 2 149 ? 153.855 178.289 118.074 1.00 76.58 171 SER B C 1
ATOM 2420 O O . SER B 2 149 ? 154.152 177.742 119.139 1.00 76.58 171 SER B O 1
ATOM 2423 N N . LEU B 2 150 ? 154.082 179.573 117.824 1.00 77.67 172 LEU B N 1
ATOM 2424 C CA . LEU B 2 150 ? 154.667 180.458 118.819 1.00 77.67 172 LEU B CA 1
ATOM 2425 C C . LEU B 2 150 ? 153.680 180.719 119.954 1.00 77.67 172 LEU B C 1
ATOM 2426 O O . LEU B 2 150 ? 152.466 180.780 119.744 1.00 77.67 172 LEU B O 1
ATOM 2431 N N . SER B 2 151 ? 154.205 180.871 121.172 1.00 83.56 173 SER B N 1
ATOM 2432 C CA . SER B 2 151 ? 153.402 181.254 122.323 1.00 83.56 173 SER B CA 1
ATOM 2433 C C . SER B 2 151 ? 153.943 182.552 122.902 1.00 83.56 173 SER B C 1
ATOM 2434 O O . SER B 2 151 ? 155.157 182.774 122.924 1.00 83.56 173 SER B O 1
ATOM 2437 N N . ALA B 2 152 ? 153.036 183.408 123.372 1.00 85.11 174 ALA B N 1
ATOM 2438 C CA . ALA B 2 152 ? 153.389 184.735 123.859 1.00 85.11 174 ALA B CA 1
ATOM 2439 C C . ALA B 2 152 ? 153.818 184.747 125.323 1.00 85.11 174 ALA B C 1
ATOM 2440 O O . ALA B 2 152 ? 153.870 185.824 125.928 1.00 85.11 174 ALA B O 1
ATOM 2442 N N . GLU B 2 153 ? 154.125 183.590 125.907 1.00 90.09 175 GLU B N 1
ATOM 2443 C CA . GLU B 2 153 ? 154.553 183.509 127.303 1.00 90.09 175 GLU B CA 1
ATOM 2444 C C . GLU B 2 153 ? 156.078 183.456 127.339 1.00 90.09 175 GLU B C 1
ATOM 2445 O O . GLU B 2 153 ? 156.691 182.399 127.484 1.00 90.09 175 GLU B O 1
ATOM 2451 N N . LYS B 2 154 ? 156.691 184.629 127.201 1.00 89.43 176 LYS B N 1
ATOM 2452 C CA . LYS B 2 154 ? 158.146 184.746 127.225 1.00 89.43 176 LYS B CA 1
ATOM 2453 C C . LYS B 2 154 ? 158.652 184.464 128.634 1.00 89.43 176 LYS B C 1
ATOM 2454 O O . LYS B 2 154 ? 158.458 185.275 129.545 1.00 89.43 176 LYS B O 1
ATOM 2460 N N . VAL B 2 155 ? 159.302 183.316 128.817 1.00 92.14 177 VAL B N 1
ATOM 2461 C CA . VAL B 2 155 ? 159.713 182.892 130.150 1.00 92.14 177 VAL B CA 1
ATOM 2462 C C . VAL B 2 155 ? 160.985 183.641 130.544 1.00 92.14 177 VAL B C 1
ATOM 2463 O O . VAL B 2 155 ? 161.684 184.211 129.705 1.00 92.14 177 VAL B O 1
ATOM 2467 N N . THR B 2 156 ? 161.281 183.668 131.843 1.00 101.77 178 THR B N 1
ATOM 2468 C CA . THR B 2 156 ? 162.454 184.365 132.360 1.00 101.77 178 THR B CA 1
ATOM 2469 C C . THR B 2 156 ? 163.404 183.354 132.991 1.00 101.77 178 THR B C 1
ATOM 2470 O O . THR B 2 156 ? 163.079 182.742 134.014 1.00 101.77 178 THR B O 1
ATOM 2474 N N . LEU B 2 157 ? 164.571 183.179 132.375 1.00 106.08 179 LEU B N 1
ATOM 2475 C CA . LEU B 2 157 ? 165.669 182.412 132.948 1.00 106.08 179 LEU B CA 1
ATOM 2476 C C . LEU B 2 157 ? 166.944 183.230 132.826 1.00 106.08 179 LEU B C 1
ATOM 2477 O O . LEU B 2 157 ? 167.123 183.962 131.848 1.00 106.08 179 LEU B O 1
ATOM 2482 N N . ASP B 2 158 ? 167.821 183.095 133.828 1.00 119.82 180 ASP B N 1
ATOM 2483 C CA . ASP B 2 158 ? 169.063 183.869 133.934 1.00 119.82 180 ASP B CA 1
ATOM 2484 C C . ASP B 2 158 ? 168.733 185.366 133.937 1.00 119.82 180 ASP B C 1
ATOM 2485 O O . ASP B 2 158 ? 169.457 186.188 133.370 1.00 119.82 180 ASP B O 1
ATOM 2490 N N . GLN B 2 159 ? 167.594 185.710 134.551 1.00 117.00 181 GLN B N 1
ATOM 2491 C CA . GLN B 2 159 ? 167.049 187.074 134.541 1.00 117.00 181 GLN B CA 1
ATOM 2492 C C . GLN B 2 159 ? 166.958 187.626 133.119 1.00 117.00 181 GLN B C 1
ATOM 2493 O O . GLN B 2 159 ? 167.258 188.793 132.858 1.00 117.00 181 GLN B O 1
ATOM 2499 N N . ARG B 2 160 ? 166.542 186.770 132.189 1.00 107.51 182 ARG B N 1
ATOM 2500 C CA . ARG B 2 160 ? 166.578 187.086 130.770 1.00 107.51 182 ARG B CA 1
ATOM 2501 C C . ARG B 2 160 ? 165.393 186.419 130.088 1.00 107.51 182 ARG B C 1
ATOM 2502 O O . ARG B 2 160 ? 165.021 185.295 130.434 1.00 107.51 182 ARG B O 1
ATOM 2510 N N . ASP B 2 161 ? 164.798 187.124 129.130 1.00 98.99 183 ASP B N 1
ATOM 2511 C CA . ASP B 2 161 ? 163.645 186.604 128.415 1.00 98.99 183 ASP B CA 1
ATOM 2512 C C . ASP B 2 161 ? 164.063 185.539 127.410 1.00 98.99 183 ASP B C 1
ATOM 2513 O O . ASP B 2 161 ? 165.081 185.669 126.725 1.00 98.99 183 ASP B O 1
ATOM 2518 N N . TYR B 2 162 ? 163.270 184.475 127.337 1.00 92.58 184 TYR B N 1
ATOM 2519 C CA . TYR B 2 162 ? 163.418 183.433 126.334 1.00 92.58 184 TYR B CA 1
ATOM 2520 C C . TYR B 2 162 ? 162.050 183.155 125.736 1.00 92.58 184 TYR B C 1
ATOM 2521 O O . TYR B 2 162 ? 161.062 183.022 126.469 1.00 92.58 184 TYR B O 1
ATOM 2530 N N . GLU B 2 163 ? 161.998 183.081 124.412 1.00 81.95 185 GLU B N 1
ATOM 2531 C CA . GLU B 2 163 ? 160.739 182.974 123.699 1.00 81.95 185 GLU B CA 1
ATOM 2532 C C . GLU B 2 163 ? 160.358 181.508 123.531 1.00 81.95 185 GLU B C 1
ATOM 2533 O O . GLU B 2 163 ? 161.213 180.642 123.334 1.00 81.95 185 GLU B O 1
ATOM 2539 N N . LYS B 2 164 ? 159.059 181.234 123.618 1.00 74.51 186 LYS B N 1
ATOM 2540 C CA . LYS B 2 164 ? 158.552 179.888 123.853 1.00 74.51 186 LYS B CA 1
ATOM 2541 C C . LYS B 2 164 ? 157.742 179.398 122.660 1.00 74.51 186 LYS B C 1
ATOM 2542 O O . LYS B 2 164 ? 156.871 180.115 122.152 1.00 74.51 186 LYS B O 1
ATOM 2548 N N . TYR B 2 165 ? 158.038 178.182 122.212 1.00 68.88 187 TYR B N 1
ATOM 2549 C CA . TYR B 2 165 ? 157.283 177.522 121.160 1.00 68.88 187 TYR B CA 1
ATOM 2550 C C . TYR B 2 165 ? 156.522 176.346 121.753 1.00 68.88 187 TYR B C 1
ATOM 2551 O O . TYR B 2 165 ? 157.001 175.683 122.677 1.00 68.88 187 TYR B O 1
ATOM 2560 N N . SER B 2 166 ? 155.333 176.087 121.212 1.00 68.29 188 SER B N 1
ATOM 2561 C CA . SER B 2 166 ? 154.447 175.070 121.752 1.00 68.29 188 SER B CA 1
ATOM 2562 C C . SER B 2 166 ? 153.799 174.308 120.610 1.00 68.29 188 SER B C 1
ATOM 2563 O O . SER B 2 166 ? 153.559 174.870 119.540 1.00 68.29 188 SER B O 1
ATOM 2566 N N . VAL B 2 167 ? 153.512 173.031 120.844 1.00 66.92 189 VAL B N 1
ATOM 2567 C CA . VAL B 2 167 ? 152.840 172.186 119.866 1.00 66.92 189 VAL B CA 1
ATOM 2568 C C . VAL B 2 167 ? 151.855 171.295 120.610 1.00 66.92 189 VAL B C 1
ATOM 2569 O O . VAL B 2 167 ? 152.094 170.905 121.758 1.00 66.92 189 VAL B O 1
ATOM 2573 N N . SER B 2 168 ? 150.722 171.012 119.974 1.00 69.04 190 SER B N 1
ATOM 2574 C CA . SER B 2 168 ? 149.679 170.173 120.548 1.00 69.04 190 SER B CA 1
ATOM 2575 C C . SER B 2 168 ? 149.697 168.824 119.846 1.00 69.04 190 SER B C 1
ATOM 2576 O O . SER B 2 168 ? 149.654 168.765 118.613 1.00 69.04 190 SER B O 1
ATOM 2579 N N . CYS B 2 169 ? 149.756 167.747 120.625 1.00 77.04 191 CYS B N 1
ATOM 2580 C CA . CYS B 2 169 ? 149.792 166.400 120.082 1.00 77.04 191 CYS B CA 1
ATOM 2581 C C . CYS B 2 169 ? 148.678 165.569 120.702 1.00 77.04 191 CYS B C 1
ATOM 2582 O O . CYS B 2 169 ? 148.189 165.866 121.794 1.00 77.04 191 CYS B O 1
ATOM 2585 N N . GLN B 2 170 ? 148.276 164.521 119.988 1.00 77.66 192 GLN B N 1
ATOM 2586 C CA . GLN B 2 170 ? 147.235 163.618 120.465 1.00 77.66 192 GLN B CA 1
ATOM 2587 C C . GLN B 2 170 ? 147.607 162.192 120.100 1.00 77.66 192 GLN B C 1
ATOM 2588 O O . GLN B 2 170 ? 147.836 161.891 118.925 1.00 77.66 192 GLN B O 1
ATOM 2594 N N . GLU B 2 171 ? 147.668 161.319 121.100 1.00 87.25 193 GLU B N 1
ATOM 2595 C CA . GLU B 2 171 ? 147.849 159.897 120.853 1.00 87.25 193 GLU B CA 1
ATOM 2596 C C . GLU B 2 171 ? 146.514 159.262 120.489 1.00 87.25 193 GLU B C 1
ATOM 2597 O O . GLU B 2 171 ? 145.490 159.532 121.121 1.00 87.25 193 GLU B O 1
ATOM 2603 N N . ASP B 2 172 ? 146.526 158.415 119.462 1.00 94.95 194 ASP B N 1
ATOM 2604 C CA . ASP B 2 172 ? 145.335 157.694 119.036 1.00 94.95 194 ASP B CA 1
ATOM 2605 C C . ASP B 2 172 ? 145.582 156.196 119.126 1.00 94.95 194 ASP B C 1
ATOM 2606 O O . ASP B 2 172 ? 146.655 155.714 118.750 1.00 94.95 194 ASP B O 1
ATOM 2611 N N . VAL B 2 173 ? 144.593 155.466 119.642 1.00 104.42 195 VAL B N 1
ATOM 2612 C CA . VAL B 2 173 ? 144.651 154.017 119.776 1.00 104.42 195 VAL B CA 1
ATOM 2613 C C . VAL B 2 173 ? 143.353 153.432 119.234 1.00 104.42 195 VAL B C 1
ATOM 2614 O O . VAL B 2 173 ? 142.358 154.133 119.049 1.00 104.42 195 VAL B O 1
ATOM 2618 N N . THR B 2 174 ? 143.379 152.122 118.969 1.00 117.01 196 THR B N 1
ATOM 2619 C CA . THR B 2 174 ? 142.196 151.457 118.429 1.00 117.01 196 THR B CA 1
ATOM 2620 C C . THR B 2 174 ? 141.072 151.381 119.461 1.00 117.01 196 THR B C 1
ATOM 2621 O O . THR B 2 174 ? 139.900 151.575 119.120 1.00 117.01 196 THR B O 1
ATOM 2625 N N . CYS B 2 175 ? 141.408 151.112 120.727 1.00 121.13 197 CYS B N 1
ATOM 2626 C CA . CYS B 2 175 ? 140.464 151.175 121.834 1.00 121.13 197 CYS B CA 1
ATOM 2627 C C . CYS B 2 175 ? 141.275 151.317 123.109 1.00 121.13 197 CYS B C 1
ATOM 2628 O O . CYS B 2 175 ? 142.304 150.641 123.248 1.00 121.13 197 CYS B O 1
ATOM 2631 N N . PRO B 2 176 ? 140.869 152.180 124.039 1.00 112.35 198 PRO B N 1
ATOM 2632 C CA . PRO B 2 176 ? 141.757 152.557 125.144 1.00 112.35 198 PRO B CA 1
ATOM 2633 C C . PRO B 2 176 ? 141.976 151.425 126.134 1.00 112.35 198 PRO B C 1
ATOM 2634 O O . PRO B 2 176 ? 141.133 150.547 126.326 1.00 112.35 198 PRO B O 1
ATOM 2638 N N . THR B 2 177 ? 143.135 151.470 126.781 1.00 104.25 199 THR B N 1
ATOM 2639 C CA . THR B 2 177 ? 143.546 150.473 127.755 1.00 104.25 199 THR B CA 1
ATOM 2640 C C . THR B 2 177 ? 143.360 151.007 129.169 1.00 104.25 199 THR B C 1
ATOM 2641 O O . THR B 2 177 ? 142.952 152.151 129.382 1.00 104.25 199 THR B O 1
ATOM 2645 N N . ALA B 2 178 ? 143.671 150.155 130.144 1.00 100.88 200 ALA B N 1
ATOM 2646 C CA . ALA B 2 178 ? 143.542 150.528 131.547 1.00 100.88 200 ALA B CA 1
ATOM 2647 C C . ALA B 2 178 ? 144.779 151.226 132.090 1.00 100.88 200 ALA B C 1
ATOM 2648 O O . ALA B 2 178 ? 144.662 152.058 132.997 1.00 100.88 200 ALA B O 1
ATOM 2650 N N . GLU B 2 179 ? 145.957 150.912 131.559 1.00 97.03 201 GLU B N 1
ATOM 2651 C CA . GLU B 2 179 ? 147.192 151.528 132.020 1.00 97.03 201 GLU B CA 1
ATOM 2652 C C . GLU B 2 179 ? 148.128 151.707 130.834 1.00 97.03 201 GLU B C 1
ATOM 2653 O O . GLU B 2 179 ? 147.811 151.337 129.701 1.00 97.03 201 GLU B O 1
ATOM 2659 N N . GLU B 2 180 ? 149.292 152.280 131.113 1.00 95.82 202 GLU B N 1
ATOM 2660 C CA . GLU B 2 180 ? 150.286 152.596 130.098 1.00 95.82 202 GLU B CA 1
ATOM 2661 C C . GLU B 2 180 ? 151.522 151.736 130.317 1.00 95.82 202 GLU B C 1
ATOM 2662 O O . GLU B 2 180 ? 152.056 151.686 131.430 1.00 95.82 202 GLU B O 1
ATOM 2668 N N . THR B 2 181 ? 151.976 151.064 129.258 1.00 100.95 203 THR B N 1
ATOM 2669 C CA . THR B 2 181 ? 153.115 150.157 129.343 1.00 100.95 203 THR B CA 1
ATOM 2670 C C . THR B 2 181 ? 154.321 150.666 128.564 1.00 100.95 203 THR B C 1
ATOM 2671 O O . THR B 2 181 ? 155.404 150.826 129.135 1.00 100.95 203 THR B O 1
ATOM 2675 N N . LEU B 2 182 ? 154.164 150.928 127.268 1.00 96.33 204 LEU B N 1
ATOM 2676 C CA . LEU B 2 182 ? 155.267 151.398 126.444 1.00 96.33 204 LEU B CA 1
ATOM 2677 C C . LEU B 2 182 ? 155.210 152.912 126.350 1.00 96.33 204 LEU B C 1
ATOM 2678 O O . LEU B 2 182 ? 154.207 153.452 125.857 1.00 96.33 204 LEU B O 1
ATOM 2683 N N . PRO B 2 183 ? 156.230 153.632 126.810 1.00 90.97 205 PRO B N 1
ATOM 2684 C CA . PRO B 2 183 ? 156.143 155.094 126.864 1.00 90.97 205 PRO B CA 1
ATOM 2685 C C . PRO B 2 183 ? 156.131 155.731 125.483 1.00 90.97 205 PRO B C 1
ATOM 2686 O O . PRO B 2 183 ? 156.649 155.189 124.505 1.00 90.97 205 PRO B O 1
ATOM 2690 N N . ILE B 2 184 ? 155.511 156.909 125.423 1.00 89.87 206 ILE B N 1
ATOM 2691 C CA . ILE B 2 184 ? 155.556 157.734 124.224 1.00 89.87 206 ILE B CA 1
ATOM 2692 C C . ILE B 2 184 ? 156.964 158.283 124.045 1.00 89.87 206 ILE B C 1
ATOM 2693 O O . ILE B 2 184 ? 157.523 158.914 124.952 1.00 89.87 206 ILE B O 1
ATOM 2698 N N . GLU B 2 185 ? 157.541 158.053 122.869 1.00 93.42 207 GLU B N 1
ATOM 2699 C CA . GLU B 2 185 ? 158.854 158.574 122.517 1.00 93.42 207 GLU B CA 1
ATOM 2700 C C . GLU B 2 185 ? 158.695 159.515 121.330 1.00 93.42 207 GLU B C 1
ATOM 2701 O O . GLU B 2 185 ? 157.958 159.214 120.384 1.00 93.42 207 GLU B O 1
ATOM 2707 N N . LEU B 2 186 ? 159.336 160.677 121.408 1.00 78.51 208 LEU B N 1
ATOM 2708 C CA . LEU B 2 186 ? 159.164 161.723 120.414 1.00 78.51 208 LEU B 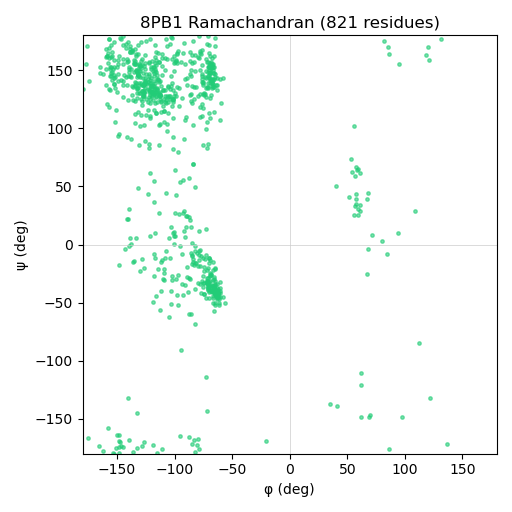CA 1
ATOM 2709 C C . LEU B 2 186 ? 160.516 162.255 119.965 1.00 78.51 208 LEU B C 1
ATOM 2710 O O . LEU B 2 186 ? 161.473 162.316 120.743 1.00 78.51 208 LEU B O 1
ATOM 2715 N N . ALA B 2 187 ? 160.574 162.649 118.694 1.00 70.19 209 ALA B N 1
ATOM 2716 C CA . ALA B 2 187 ? 161.773 163.200 118.084 1.00 70.19 209 ALA B CA 1
ATOM 2717 C C . ALA B 2 187 ? 161.447 164.542 117.453 1.00 70.19 209 ALA B C 1
ATOM 2718 O O . ALA B 2 187 ? 160.411 164.698 116.802 1.00 70.19 209 ALA B O 1
ATOM 2720 N N . LEU B 2 188 ? 162.341 165.505 117.647 1.00 68.01 210 LEU B N 1
ATOM 2721 C CA . LEU B 2 188 ? 162.198 166.855 117.125 1.00 68.01 210 LEU B CA 1
ATOM 2722 C C . LEU B 2 188 ? 163.346 167.135 116.169 1.00 68.01 210 LEU B C 1
ATOM 2723 O O . LEU B 2 188 ? 164.504 166.842 116.484 1.00 68.01 210 LEU B O 1
ATOM 2728 N N . GLU B 2 189 ? 163.026 167.698 115.011 1.00 70.73 211 GLU B N 1
ATOM 2729 C CA . GLU B 2 189 ? 164.010 168.009 113.978 1.00 70.73 211 GLU B CA 1
ATOM 2730 C C . GLU B 2 189 ? 164.089 169.526 113.850 1.00 70.73 211 GLU B C 1
ATOM 2731 O O . GLU B 2 189 ? 163.421 170.125 113.007 1.00 70.73 211 GLU B O 1
ATOM 2737 N N . ALA B 2 190 ? 164.913 170.149 114.685 1.00 68.13 212 ALA B N 1
ATOM 2738 C CA . ALA B 2 190 ? 165.043 171.594 114.659 1.00 68.13 212 ALA B CA 1
ATOM 2739 C C . ALA B 2 190 ? 166.077 172.000 113.622 1.00 68.13 212 ALA B C 1
ATOM 2740 O O . ALA B 2 190 ? 167.064 171.298 113.397 1.00 68.13 212 ALA B O 1
ATOM 2742 N N . ARG B 2 191 ? 165.839 173.136 112.975 1.00 66.91 213 ARG B N 1
ATOM 2743 C CA . ARG B 2 191 ? 166.836 173.671 112.061 1.00 66.91 213 ARG B CA 1
ATOM 2744 C C . ARG B 2 191 ? 166.744 175.189 112.041 1.00 66.91 213 ARG B C 1
ATOM 2745 O O . ARG B 2 191 ? 165.654 175.763 112.118 1.00 66.91 213 ARG B O 1
ATOM 2753 N N . GLN B 2 192 ? 167.909 175.825 111.986 1.00 69.92 214 GLN B N 1
ATOM 2754 C CA . GLN B 2 192 ? 168.053 177.277 111.925 1.00 69.92 214 GLN B CA 1
ATOM 2755 C C . GLN B 2 192 ? 168.836 177.604 110.659 1.00 69.92 214 GLN B C 1
ATOM 2756 O O . GLN B 2 192 ? 170.069 177.669 110.661 1.00 69.92 214 GLN B O 1
ATOM 2762 N N . GLN B 2 193 ? 168.108 177.666 109.546 1.00 76.43 215 GLN B N 1
ATOM 2763 C CA . GLN B 2 193 ? 168.463 178.324 108.291 1.00 76.43 215 GLN B CA 1
ATOM 2764 C C . GLN B 2 193 ? 169.628 177.669 107.552 1.00 76.43 215 GLN B C 1
ATOM 2765 O O . GLN B 2 193 ? 169.700 177.735 106.320 1.00 76.43 215 GLN B O 1
ATOM 2771 N N . ASN B 2 194 ? 170.508 176.976 108.270 1.00 73.10 216 ASN B N 1
ATOM 2772 C CA . ASN B 2 194 ? 171.422 176.024 107.661 1.00 73.10 216 ASN B CA 1
ATOM 2773 C C . ASN B 2 194 ? 171.720 174.893 108.632 1.00 73.10 216 ASN B C 1
ATOM 2774 O O . ASN B 2 194 ? 172.195 173.829 108.228 1.00 73.10 216 ASN B O 1
ATOM 2779 N N . LYS B 2 195 ? 171.443 175.114 109.915 1.00 68.39 217 LYS B N 1
ATOM 2780 C CA . LYS B 2 195 ? 171.956 174.248 110.969 1.00 68.39 217 LYS B CA 1
ATOM 2781 C C . LYS B 2 195 ? 170.882 173.266 111.408 1.00 68.39 217 LYS B C 1
ATOM 2782 O O . LYS B 2 195 ? 169.755 173.667 111.697 1.00 68.39 217 LYS B O 1
ATOM 2788 N N . TYR B 2 196 ? 171.238 171.988 111.473 1.00 65.24 218 TYR B N 1
ATOM 2789 C CA . TYR B 2 196 ? 170.299 170.921 111.792 1.00 65.24 218 TYR B CA 1
ATOM 2790 C C . TYR B 2 196 ? 170.651 170.309 113.141 1.00 65.24 218 TYR B C 1
ATOM 2791 O O . TYR B 2 196 ? 171.798 169.911 113.365 1.00 65.24 218 TYR B O 1
ATOM 2800 N N . GLU B 2 197 ? 169.664 170.233 114.035 1.00 69.52 219 GLU B N 1
ATOM 2801 C CA . GLU B 2 197 ? 169.812 169.585 115.329 1.00 69.52 219 GLU B CA 1
ATOM 2802 C C . GLU B 2 197 ? 168.657 168.620 115.542 1.00 69.52 219 GLU B C 1
ATOM 2803 O O . GLU B 2 197 ? 167.524 168.888 115.125 1.00 69.52 219 GLU B O 1
ATOM 2809 N N . ASN B 2 198 ? 168.948 167.494 116.189 1.00 72.79 220 ASN B N 1
ATOM 2810 C CA . ASN B 2 198 ? 167.953 166.463 116.458 1.00 72.79 220 ASN B CA 1
ATOM 2811 C C . ASN B 2 198 ? 167.820 166.375 117.974 1.00 72.79 220 ASN B C 1
ATOM 2812 O O . ASN B 2 198 ? 168.821 166.208 118.679 1.00 72.79 220 ASN B O 1
ATOM 2817 N N . TYR B 2 199 ? 166.595 166.482 118.472 1.00 65.90 221 TYR B N 1
ATOM 2818 C CA . TYR B 2 199 ? 166.303 166.294 119.885 1.00 65.90 221 TYR B CA 1
ATOM 2819 C C . TYR B 2 199 ? 165.373 165.103 120.069 1.00 65.90 221 TYR B C 1
ATOM 2820 O O . TYR B 2 199 ? 164.637 164.717 119.161 1.00 65.90 221 TYR B O 1
ATOM 2829 N N . SER B 2 200 ? 165.408 164.520 121.263 1.00 70.86 222 SER B N 1
ATOM 2830 C CA . SER B 2 200 ? 164.578 163.359 121.538 1.00 70.86 222 SER B CA 1
ATOM 2831 C C . SER B 2 200 ? 164.101 163.405 122.980 1.00 70.86 222 SER B C 1
ATOM 2832 O O . SER B 2 200 ? 164.733 164.015 123.846 1.00 70.86 222 SER B O 1
ATOM 2835 N N . THR B 2 201 ? 162.970 162.747 123.226 1.00 79.46 223 THR B N 1
ATOM 2836 C CA . THR B 2 201 ? 162.438 162.636 124.577 1.00 79.46 223 THR B CA 1
ATOM 2837 C C . THR B 2 201 ? 161.573 161.389 124.667 1.00 79.46 223 THR B C 1
ATOM 2838 O O . THR B 2 201 ? 161.151 160.829 123.652 1.00 79.46 223 THR B O 1
ATOM 2842 N N . SER B 2 202 ? 161.321 160.958 125.900 1.00 85.94 224 SER B N 1
ATOM 2843 C CA . SER B 2 202 ? 160.470 159.805 126.153 1.00 85.94 224 SER B CA 1
ATOM 2844 C C . SER B 2 202 ? 159.814 159.969 127.514 1.00 85.94 224 SER B C 1
ATOM 2845 O O . SER B 2 202 ? 160.476 160.332 128.489 1.00 85.94 224 SER B O 1
ATOM 2848 N N . PHE B 2 203 ? 158.514 159.695 127.571 1.00 85.82 225 PHE B N 1
ATOM 2849 C CA . PHE B 2 203 ? 157.751 159.888 128.795 1.00 85.82 225 PHE B CA 1
ATOM 2850 C C . PHE B 2 203 ? 156.490 159.041 128.740 1.00 85.82 225 PHE B C 1
ATOM 2851 O O . PHE B 2 203 ? 156.065 158.600 127.671 1.00 85.82 225 PHE B O 1
ATOM 2859 N N . PHE B 2 204 ? 155.895 158.829 129.905 1.00 86.90 226 PHE B N 1
ATOM 2860 C CA . PHE B 2 204 ? 154.552 158.284 130.005 1.00 86.90 226 PHE B CA 1
ATOM 2861 C C . PHE B 2 204 ? 153.555 159.435 130.081 1.00 86.90 226 PHE B C 1
ATOM 2862 O O . PHE B 2 204 ? 153.924 160.586 130.323 1.00 86.90 226 PHE B O 1
ATOM 2870 N N . ILE B 2 205 ? 152.278 159.122 129.860 1.00 85.39 227 ILE B N 1
ATOM 2871 C CA . ILE B 2 205 ? 151.228 160.127 129.988 1.00 85.39 227 ILE B CA 1
ATOM 2872 C C . ILE B 2 205 ? 150.640 160.149 131.393 1.00 85.39 227 ILE B C 1
ATOM 2873 O O . ILE B 2 205 ? 149.610 160.789 131.620 1.00 85.39 227 ILE B O 1
ATOM 2878 N N . ARG B 2 206 ? 151.279 159.469 132.346 1.00 82.48 228 ARG B N 1
ATOM 2879 C CA . ARG B 2 206 ? 150.825 159.461 133.727 1.00 82.48 228 ARG B CA 1
ATOM 2880 C C . ARG B 2 206 ? 151.731 160.231 134.676 1.00 82.48 228 ARG B C 1
ATOM 2881 O O . ARG B 2 206 ? 151.268 160.633 135.747 1.00 82.48 228 ARG B O 1
ATOM 2889 N N . ASP B 2 207 ? 152.994 160.452 134.317 1.00 82.72 229 ASP B N 1
ATOM 2890 C CA . ASP B 2 207 ? 153.901 161.246 135.133 1.00 82.72 229 ASP B CA 1
ATOM 2891 C C . ASP B 2 207 ? 154.053 162.669 134.614 1.00 82.72 229 ASP B C 1
ATOM 2892 O O . ASP B 2 207 ? 154.905 163.412 135.111 1.00 82.72 229 ASP B O 1
ATOM 2897 N N . ILE B 2 208 ? 153.256 163.060 133.621 1.00 71.51 230 ILE B N 1
ATOM 2898 C CA . ILE B 2 208 ? 153.233 164.426 133.116 1.00 71.51 230 ILE B CA 1
ATOM 2899 C C . ILE B 2 208 ? 151.886 165.096 133.320 1.00 71.51 230 ILE B C 1
ATOM 2900 O O . ILE B 2 208 ? 151.657 166.178 132.773 1.00 71.51 230 ILE B O 1
ATOM 2905 N N . ILE B 2 209 ? 150.984 164.484 134.087 1.00 67.38 231 ILE B N 1
ATOM 2906 C CA . ILE B 2 209 ? 149.655 165.042 134.289 1.00 67.38 231 ILE B CA 1
ATOM 2907 C C . ILE B 2 209 ? 149.747 166.265 135.190 1.00 67.38 231 ILE B C 1
ATOM 2908 O O . ILE B 2 209 ? 150.320 166.209 136.284 1.00 67.38 231 ILE B O 1
ATOM 2913 N N . LYS B 2 210 ? 149.187 167.377 134.730 1.00 68.81 232 LYS B N 1
ATOM 2914 C CA . LYS B 2 210 ? 149.084 168.595 135.531 1.00 68.81 232 LYS B CA 1
ATOM 2915 C C . LYS B 2 210 ? 147.629 169.034 135.529 1.00 68.81 232 LYS B C 1
ATOM 2916 O O . LYS B 2 210 ? 147.159 169.599 134.519 1.00 68.81 232 LYS B O 1
ATOM 2922 N N . PRO B 2 211 ? 146.880 168.791 136.604 1.00 69.05 233 PRO B N 1
ATOM 2923 C CA . PRO B 2 211 ? 145.452 169.135 136.605 1.00 69.05 233 PRO B CA 1
ATOM 2924 C C . PRO B 2 211 ? 145.198 170.633 136.659 1.00 69.05 233 PRO B C 1
ATOM 2925 O O . PRO B 2 211 ? 146.134 171.437 136.706 1.00 69.05 233 PRO B O 1
ATOM 2929 N N . ASP B 2 212 ? 143.931 171.013 136.655 1.00 76.85 234 ASP B N 1
ATOM 2930 C CA . ASP B 2 212 ? 143.500 172.398 136.687 1.00 76.85 234 ASP B CA 1
ATOM 2931 C C . ASP B 2 212 ? 143.079 172.796 138.094 1.00 76.85 234 ASP B C 1
ATOM 2932 O O . ASP B 2 212 ? 142.741 171.941 138.917 1.00 76.85 234 ASP B O 1
ATOM 2937 N N . PRO B 2 213 ? 143.115 174.092 138.417 1.00 79.11 235 PRO B N 1
ATOM 2938 C CA . PRO B 2 213 ? 142.692 174.521 139.748 1.00 79.11 235 PRO B CA 1
ATOM 2939 C C . PRO B 2 213 ? 141.205 174.293 139.947 1.00 79.11 235 PRO B C 1
ATOM 2940 O O . PRO B 2 213 ? 140.441 174.205 138.971 1.00 79.11 235 PRO B O 1
ATOM 2944 N N . PRO B 2 214 ? 140.754 174.151 141.194 1.00 77.27 236 PRO B N 1
ATOM 2945 C CA . PRO B 2 214 ? 139.312 174.045 141.456 1.00 77.27 236 PRO B CA 1
ATOM 2946 C C . PRO B 2 214 ? 138.572 175.291 140.990 1.00 77.27 236 PRO B C 1
ATOM 2947 O O . PRO B 2 214 ? 139.067 176.413 141.117 1.00 77.27 236 PRO B O 1
ATOM 2951 N N . LYS B 2 215 ? 137.371 175.083 140.450 1.00 87.74 237 LYS B N 1
ATOM 2952 C CA . LYS B 2 215 ? 136.703 176.143 139.704 1.00 87.74 237 LYS B CA 1
ATOM 2953 C C . LYS B 2 215 ? 135.811 177.010 140.588 1.00 87.74 237 LYS B C 1
ATOM 2954 O O . LYS B 2 215 ? 135.675 178.213 140.336 1.00 87.74 237 LYS B O 1
ATOM 2960 N N . ASN B 2 216 ? 135.165 176.443 141.610 1.00 90.79 238 ASN B N 1
ATOM 2961 C CA . ASN B 2 216 ? 134.179 177.262 142.373 1.00 90.79 238 ASN B CA 1
ATOM 2962 C C . ASN B 2 216 ? 134.582 177.415 143.835 1.00 90.79 238 ASN B C 1
ATOM 2963 O O . ASN B 2 216 ? 133.754 177.096 144.673 1.00 90.79 238 ASN B O 1
ATOM 2968 N N . LEU B 2 217 ? 135.787 177.902 144.130 1.00 90.52 239 LEU B N 1
ATOM 2969 C CA . LEU B 2 217 ? 136.140 177.904 145.574 1.00 90.52 239 LEU B CA 1
ATOM 2970 C C . LEU B 2 217 ? 135.371 179.027 146.278 1.00 90.52 239 LEU B C 1
ATOM 2971 O O . LEU B 2 217 ? 135.444 180.177 145.798 1.00 90.52 239 LEU B O 1
ATOM 2976 N N . GLN B 2 218 ? 134.673 178.714 147.370 1.00 98.53 240 GLN B N 1
ATOM 2977 C CA . GLN B 2 218 ? 133.807 179.690 148.071 1.00 98.53 240 GLN B CA 1
ATOM 2978 C C . GLN B 2 218 ? 134.119 179.586 149.553 1.00 98.53 240 GLN B C 1
ATOM 2979 O O . GLN B 2 218 ? 135.279 179.282 149.847 1.00 98.53 240 GLN B O 1
ATOM 2985 N N . MET B 2 219 ? 133.115 179.760 150.427 1.00 109.64 241 MET B N 1
ATOM 2986 C CA . MET B 2 219 ? 133.421 179.767 151.849 1.00 109.64 241 MET B CA 1
ATOM 2987 C C . MET B 2 219 ? 132.125 179.964 152.617 1.00 109.64 241 MET B C 1
ATOM 2988 O O . MET B 2 219 ? 131.314 180.826 152.266 1.00 109.64 241 MET B O 1
ATOM 2993 N N . LYS B 2 220 ? 131.933 179.159 153.658 1.00 113.96 242 LYS B N 1
ATOM 2994 C CA . LYS B 2 220 ? 130.760 179.246 154.513 1.00 113.96 242 LYS B CA 1
ATOM 2995 C C . LYS B 2 220 ? 131.188 179.630 155.919 1.00 113.96 242 LYS B C 1
ATOM 2996 O O . LYS B 2 220 ? 131.962 178.892 156.549 1.00 113.96 242 LYS B O 1
ATOM 3002 N N . PRO B 2 221 ? 130.600 180.687 156.533 1.00 116.35 243 PRO B N 1
ATOM 3003 C CA . PRO B 2 221 ? 130.876 180.972 157.932 1.00 116.35 243 PRO B CA 1
ATOM 3004 C C . PRO B 2 221 ? 130.196 179.965 158.870 1.00 116.35 243 PRO B C 1
ATOM 3005 O O . PRO B 2 221 ? 129.083 179.571 158.591 1.00 116.35 243 PRO B O 1
ATOM 3009 N N . LEU B 2 222 ? 130.862 179.586 159.972 1.00 118.87 244 LEU B N 1
ATOM 3010 C CA . LEU B 2 222 ? 130.224 178.687 160.981 1.00 118.87 244 LEU B CA 1
ATOM 3011 C C . LEU B 2 222 ? 130.427 179.244 162.399 1.00 118.87 244 LEU B C 1
ATOM 3012 O O . LEU B 2 222 ? 130.992 180.349 162.513 1.00 118.87 244 LEU B O 1
ATOM 3017 N N . LYS B 2 223 ? 130.000 178.509 163.432 1.00 122.25 245 LYS B N 1
ATOM 3018 C CA . LYS B 2 223 ? 130.040 179.011 164.836 1.00 122.25 245 LYS B CA 1
ATOM 3019 C C . LYS B 2 223 ? 131.437 179.008 165.480 1.00 122.25 245 LYS B C 1
ATOM 3020 O O . LYS B 2 223 ? 132.273 178.197 165.046 1.00 122.25 245 LYS B O 1
ATOM 3022 N N . ASN B 2 224 ? 131.673 179.882 166.473 1.00 124.84 246 ASN B N 1
ATOM 3023 C CA . ASN B 2 224 ? 132.959 179.979 167.235 1.00 124.84 246 ASN B CA 1
ATOM 3024 C C . ASN B 2 224 ? 134.209 180.245 166.382 1.00 124.84 246 ASN B C 1
ATOM 3025 O O . ASN B 2 224 ? 135.222 179.577 166.650 1.00 124.84 246 ASN B O 1
ATOM 3030 N N . SER B 2 225 ? 134.152 181.160 165.408 1.00 121.18 247 SER B N 1
ATOM 3031 C CA . SER B 2 225 ? 135.350 181.546 164.605 1.00 121.18 247 SER B CA 1
ATOM 3032 C C . SER B 2 225 ? 135.955 180.371 163.824 1.00 121.18 247 SER B C 1
ATOM 3033 O O . SER B 2 225 ? 137.192 180.370 163.668 1.00 121.18 247 SER B O 1
ATOM 3036 N N . GLN B 2 226 ? 135.143 179.426 163.342 1.00 114.86 248 GLN B N 1
ATOM 3037 C CA . GLN B 2 226 ? 135.678 178.330 162.488 1.00 114.86 248 GLN B CA 1
ATOM 3038 C C . GLN B 2 226 ? 134.891 178.341 161.164 1.00 114.86 248 GLN B C 1
ATOM 3039 O O . GLN B 2 226 ? 133.662 178.421 161.249 1.00 114.86 248 GLN B O 1
ATOM 3045 N N . VAL B 2 227 ? 135.546 178.170 160.006 1.00 112.54 249 VAL B N 1
ATOM 3046 C CA . VAL B 2 227 ? 134.804 178.296 158.709 1.00 112.54 249 VAL B CA 1
ATOM 3047 C C . VAL B 2 227 ? 134.876 177.025 157.850 1.00 112.54 249 VAL B C 1
ATOM 3048 O O . VAL B 2 227 ? 135.566 176.077 158.268 1.00 112.54 249 VAL B O 1
ATOM 3052 N N . GLU B 2 228 ? 134.183 177.011 156.702 1.00 103.79 250 GLU B N 1
ATOM 3053 C CA . GLU B 2 228 ? 134.142 175.890 155.775 1.00 103.79 250 GLU B CA 1
ATOM 3054 C C . GLU B 2 228 ? 134.630 176.355 154.411 1.00 103.79 250 GLU B C 1
ATOM 3055 O O . GLU B 2 228 ? 134.197 177.401 153.920 1.00 103.79 250 GLU B O 1
ATOM 3061 N N . VAL B 2 229 ? 135.523 175.580 153.806 1.00 89.03 251 VAL B N 1
ATOM 3062 C CA . VAL B 2 229 ? 136.051 175.861 152.478 1.00 89.03 251 VAL B CA 1
ATOM 3063 C C . VAL B 2 229 ? 135.627 174.712 151.574 1.00 89.03 251 VAL B C 1
ATOM 3064 O O . VAL B 2 229 ? 135.953 173.547 151.845 1.00 89.03 251 VAL B O 1
ATOM 3068 N N . SER B 2 230 ? 134.901 175.031 150.504 1.00 86.16 252 SER B N 1
ATOM 3069 C CA . SER B 2 230 ? 134.390 174.031 149.581 1.00 86.16 252 SER B CA 1
ATOM 3070 C C . SER B 2 230 ? 134.841 174.351 148.163 1.00 86.16 252 SER B C 1
ATOM 3071 O O . SER B 2 230 ? 134.976 175.518 147.788 1.00 86.16 252 SER B O 1
ATOM 3074 N N . TRP B 2 231 ? 135.066 173.304 147.375 1.00 81.37 253 TRP B N 1
ATOM 3075 C CA . TRP B 2 231 ? 135.536 173.460 146.006 1.00 81.37 253 TRP B CA 1
ATOM 3076 C C . TRP B 2 231 ? 134.811 172.451 145.125 1.00 81.37 253 TRP B C 1
ATOM 3077 O O . TRP B 2 231 ? 133.828 171.827 145.537 1.00 81.37 253 TRP B O 1
ATOM 3088 N N . GLU B 2 232 ? 135.304 172.294 143.900 1.00 85.59 254 GLU B N 1
ATOM 3089 C CA . GLU B 2 232 ? 134.694 171.397 142.933 1.00 85.59 254 GLU B CA 1
ATOM 3090 C C . GLU B 2 232 ? 135.778 170.842 142.022 1.00 85.59 254 GLU B C 1
ATOM 3091 O O . GLU B 2 232 ? 136.838 171.448 141.844 1.00 85.59 254 GLU B O 1
ATOM 3097 N N . TYR B 2 233 ? 135.501 169.673 141.454 1.00 84.73 255 TYR B N 1
ATOM 3098 C CA . TYR B 2 233 ? 136.414 169.085 140.487 1.00 84.73 255 TYR B CA 1
ATOM 3099 C C . TYR B 2 233 ? 136.446 169.936 139.220 1.00 84.73 255 TYR B C 1
ATOM 3100 O O . TYR B 2 233 ? 135.416 170.482 138.815 1.00 84.73 255 TYR B O 1
ATOM 3109 N N . PRO B 2 234 ? 137.607 170.081 138.587 1.00 76.26 256 PRO B N 1
ATOM 3110 C CA . PRO B 2 234 ? 137.666 170.825 137.325 1.00 76.26 256 PRO B CA 1
ATOM 3111 C C . PRO B 2 234 ? 136.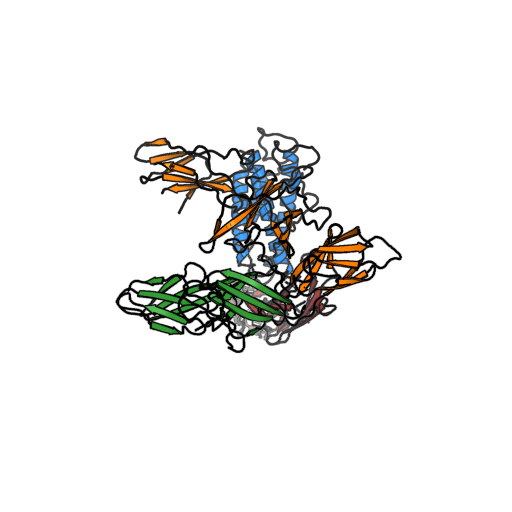883 170.122 136.231 1.00 76.26 256 PRO B C 1
ATOM 3112 O O . PRO B 2 234 ? 136.809 168.892 136.176 1.00 76.26 256 PRO B O 1
ATOM 3116 N N . ASP B 2 235 ? 136.288 170.925 135.352 1.00 80.61 257 ASP B N 1
ATOM 3117 C CA . ASP B 2 235 ? 135.482 170.389 134.264 1.00 80.61 257 ASP B CA 1
ATOM 3118 C C . ASP B 2 235 ? 136.319 169.766 133.156 1.00 80.61 257 ASP B C 1
ATOM 3119 O O . ASP B 2 235 ? 135.787 168.968 132.376 1.00 80.61 257 ASP B O 1
ATOM 3124 N N . SER B 2 236 ? 137.603 170.105 133.065 1.00 74.88 258 SER B N 1
ATOM 3125 C CA . SER B 2 236 ? 138.484 169.520 132.066 1.00 74.88 258 SER B CA 1
ATOM 3126 C C . SER B 2 236 ? 139.069 168.183 132.497 1.00 74.88 258 SER B C 1
ATOM 3127 O O . SER B 2 236 ? 139.639 167.477 131.659 1.00 74.88 258 SER B O 1
ATOM 3130 N N . TRP B 2 237 ? 138.947 167.822 133.772 1.00 70.08 259 TRP B N 1
ATOM 3131 C CA . TRP B 2 237 ? 139.478 166.554 134.247 1.00 70.08 259 TRP B CA 1
ATOM 3132 C C . TRP B 2 237 ? 138.651 165.394 133.706 1.00 70.08 259 TRP B C 1
ATOM 3133 O O . TRP B 2 237 ? 137.463 165.534 133.407 1.00 70.08 259 TRP B O 1
ATOM 3144 N N . SER B 2 238 ? 139.300 164.240 133.573 1.00 70.85 260 SER B N 1
ATOM 3145 C CA . SER B 2 238 ? 138.665 163.072 132.987 1.00 70.85 260 SER B CA 1
ATOM 3146 C C . SER B 2 238 ? 137.539 162.558 133.879 1.00 70.85 260 SER B C 1
ATOM 3147 O O . SER B 2 238 ? 137.562 162.698 135.103 1.00 70.85 260 SER B O 1
ATOM 3150 N N . THR B 2 239 ? 136.540 161.957 133.238 1.00 76.42 261 THR B N 1
ATOM 3151 C CA . THR B 2 239 ? 135.346 161.459 133.896 1.00 76.42 261 THR B CA 1
ATOM 3152 C C . THR B 2 239 ? 135.263 159.942 133.759 1.00 76.42 261 THR B C 1
ATOM 3153 O O . THR B 2 239 ? 135.728 159.385 132.761 1.00 76.42 261 THR B O 1
ATOM 3157 N N . PRO B 2 240 ? 134.675 159.238 134.744 1.00 77.33 262 PRO B N 1
ATOM 3158 C CA . PRO B 2 240 ? 134.113 159.714 136.014 1.00 77.33 262 PRO B CA 1
ATOM 3159 C C . PRO B 2 240 ? 135.177 160.017 137.060 1.00 77.33 262 PRO B C 1
ATOM 3160 O O . PRO B 2 240 ? 136.325 159.607 136.905 1.00 77.33 262 PRO B O 1
ATOM 3164 N N . HIS B 2 241 ? 134.794 160.734 138.114 1.00 81.20 263 HIS B N 1
ATOM 3165 C CA . HIS B 2 241 ? 135.727 161.113 139.164 1.00 81.20 263 HIS B CA 1
ATOM 3166 C C . HIS B 2 241 ? 135.908 160.033 140.220 1.00 81.20 263 HIS B C 1
ATOM 3167 O O . HIS B 2 241 ? 136.795 160.162 141.070 1.00 81.20 263 HIS B O 1
ATOM 3174 N N . SER B 2 242 ? 135.090 158.982 140.197 1.00 80.10 264 SER B N 1
ATOM 3175 C CA . SER B 2 242 ? 135.293 157.870 141.116 1.00 80.10 264 SER B CA 1
ATOM 3176 C C . SER B 2 242 ? 136.449 156.982 140.681 1.00 80.10 264 SER B C 1
ATOM 3177 O O . SER B 2 242 ? 137.130 156.396 141.529 1.00 80.10 264 SER B O 1
ATOM 3180 N N . TYR B 2 243 ? 136.682 156.870 139.374 1.00 80.90 265 TYR B N 1
ATOM 3181 C CA . TYR B 2 243 ? 137.771 156.067 138.834 1.00 80.90 265 TYR B CA 1
ATOM 3182 C C . TYR B 2 243 ? 139.062 156.869 138.710 1.00 80.90 265 TYR B C 1
ATOM 3183 O O . TYR B 2 243 ? 140.141 156.351 139.012 1.00 80.90 265 TYR B O 1
ATOM 3192 N N . PHE B 2 244 ? 138.975 158.122 138.268 1.00 74.58 266 PHE B N 1
ATOM 3193 C CA . PHE B 2 244 ? 140.097 159.054 138.298 1.00 74.58 266 PHE B CA 1
ATOM 3194 C C . PHE B 2 244 ? 139.890 159.990 139.483 1.00 74.58 266 PHE B C 1
ATOM 3195 O O . PHE B 2 244 ? 139.009 160.853 139.449 1.00 74.58 266 PHE B O 1
ATOM 3203 N N . SER B 2 245 ? 140.706 159.834 140.520 1.00 74.03 267 SER B N 1
ATOM 3204 C CA . SER B 2 245 ? 140.520 160.564 141.764 1.00 74.03 267 SER B CA 1
ATOM 3205 C C . SER B 2 245 ? 141.638 161.579 141.968 1.00 74.03 267 SER B C 1
ATOM 3206 O O . SER B 2 245 ? 142.690 161.518 141.326 1.00 74.03 267 SER B O 1
ATOM 3209 N N . LEU B 2 246 ? 141.394 162.514 142.884 1.00 75.54 268 LEU B N 1
ATOM 3210 C CA . LEU B 2 246 ? 142.332 163.578 143.205 1.00 75.54 268 LEU B CA 1
ATOM 3211 C C . LEU B 2 246 ? 142.442 163.735 144.715 1.00 75.54 268 LEU B C 1
ATOM 3212 O O . LEU B 2 246 ? 141.534 163.374 145.467 1.00 75.54 268 LEU B O 1
ATOM 3217 N N . LYS B 2 247 ? 143.572 164.284 145.152 1.00 75.79 269 LYS B N 1
ATOM 3218 C CA . LYS B 2 247 ? 143.754 164.726 146.528 1.00 75.79 269 LYS B CA 1
ATOM 3219 C C . LYS B 2 247 ? 144.090 166.210 146.504 1.00 75.79 269 LYS B C 1
ATOM 3220 O O . LYS B 2 247 ? 144.988 166.637 145.769 1.00 75.79 269 LYS B O 1
ATOM 3226 N N . PHE B 2 248 ? 143.358 166.994 147.284 1.00 72.46 270 PHE B N 1
ATOM 3227 C CA . PHE B 2 248 ? 143.512 168.439 147.276 1.00 72.46 270 PHE B CA 1
ATOM 3228 C C . PHE B 2 248 ? 144.355 168.901 148.458 1.00 72.46 270 PHE B C 1
ATOM 3229 O O . PHE B 2 248 ? 144.359 168.292 149.528 1.00 72.46 270 PHE B O 1
ATOM 3237 N N . PHE B 2 249 ? 145.071 170.001 148.250 1.00 77.13 271 PHE B N 1
ATOM 3238 C CA . PHE B 2 249 ? 145.920 170.599 149.267 1.00 77.13 271 PHE B CA 1
ATOM 3239 C C . PHE B 2 249 ? 145.375 171.973 149.628 1.00 77.13 271 PHE B C 1
ATOM 3240 O O . PHE B 2 249 ? 145.024 172.764 148.748 1.00 77.13 271 PHE B O 1
ATOM 3248 N N . VAL B 2 250 ? 145.306 172.254 150.929 1.00 81.90 272 VAL B N 1
ATOM 3249 C CA . VAL B 2 250 ? 144.736 173.493 151.449 1.00 81.90 272 VAL B CA 1
ATOM 3250 C C . VAL B 2 250 ? 145.799 174.211 152.269 1.00 81.90 272 VAL B C 1
ATOM 3251 O O . VAL B 2 250 ? 146.446 173.596 153.123 1.00 81.90 272 VAL B O 1
ATOM 3255 N N . ARG B 2 251 ? 145.972 175.508 152.019 1.00 98.86 273 ARG B N 1
ATOM 3256 C CA . ARG B 2 251 ? 146.950 176.314 152.735 1.00 98.86 273 ARG B CA 1
ATOM 3257 C C . ARG B 2 251 ? 146.368 177.693 153.010 1.00 98.86 273 ARG B C 1
ATOM 3258 O O . ARG B 2 251 ? 145.752 178.302 152.132 1.00 98.86 273 ARG B O 1
ATOM 3266 N N . ILE B 2 252 ? 146.582 178.191 154.223 1.00 102.93 274 ILE B N 1
ATOM 3267 C CA . ILE B 2 252 ? 146.046 179.479 154.646 1.00 102.93 274 ILE B CA 1
ATOM 3268 C C . ILE B 2 252 ? 147.159 180.515 154.575 1.00 102.93 274 ILE B C 1
ATOM 3269 O O . ILE B 2 252 ? 148.220 180.345 155.188 1.00 102.93 274 ILE B O 1
ATOM 3274 N N . GLN B 2 253 ? 146.918 181.588 153.828 1.00 109.78 275 GLN B N 1
ATOM 3275 C CA . GLN B 2 253 ? 147.883 182.671 153.693 1.00 109.78 275 GLN B CA 1
ATOM 3276 C C . GLN B 2 253 ? 147.216 184.024 153.918 1.00 109.78 275 GLN B C 1
ATOM 3277 O O . GLN B 2 253 ? 147.634 184.797 154.780 1.00 109.78 275 GLN B O 1
ATOM 3283 N N . GLY B 2 270 ? 153.987 174.497 153.793 1.00 91.56 292 GLY B N 1
ATOM 3284 C CA . GLY B 2 270 ? 153.176 173.994 154.886 1.00 91.56 292 GLY B CA 1
ATOM 3285 C C . GLY B 2 270 ? 151.697 173.936 154.557 1.00 91.56 292 GLY B C 1
ATOM 3286 O O . GLY B 2 270 ? 151.006 174.954 154.581 1.00 91.56 292 GLY B O 1
ATOM 3287 N N . ALA B 2 271 ? 151.210 172.737 154.248 1.00 91.20 293 ALA B N 1
ATOM 3288 C CA . ALA B 2 271 ? 149.810 172.547 153.903 1.00 91.20 293 ALA B CA 1
ATOM 3289 C C . ALA B 2 271 ? 149.396 171.130 154.268 1.00 91.20 293 ALA B C 1
ATOM 3290 O O . ALA B 2 271 ? 150.230 170.231 154.396 1.00 91.20 293 ALA B O 1
ATOM 3292 N N . PHE B 2 272 ? 148.089 170.940 154.433 1.00 84.37 294 PHE B N 1
ATOM 3293 C CA . PHE B 2 272 ? 147.519 169.646 154.780 1.00 84.37 294 PHE B CA 1
ATOM 3294 C C . PHE B 2 272 ? 146.586 169.182 153.672 1.00 84.37 294 PHE B C 1
ATOM 3295 O O . PHE B 2 272 ? 145.845 169.982 153.093 1.00 84.37 294 PHE B O 1
ATOM 3303 N N . LEU B 2 273 ? 146.630 167.886 153.378 1.00 77.21 295 LEU B N 1
ATOM 3304 C CA . LEU B 2 273 ? 145.896 167.319 152.258 1.00 77.21 295 LEU B CA 1
ATOM 3305 C C . LEU B 2 273 ? 144.514 166.842 152.688 1.00 77.21 295 LEU B C 1
ATOM 3306 O O . LEU B 2 273 ? 144.326 166.322 153.790 1.00 77.21 295 LEU B O 1
ATOM 3311 N N . VAL B 2 274 ? 143.541 167.036 151.800 1.00 78.89 296 VAL B N 1
ATOM 3312 C CA . VAL B 2 274 ? 142.162 166.616 152.019 1.00 78.89 296 VAL B CA 1
ATOM 3313 C C . VAL B 2 274 ? 141.716 165.793 150.821 1.00 78.89 296 VAL B C 1
ATOM 3314 O O . VAL B 2 274 ? 141.920 166.196 149.671 1.00 78.89 296 VAL B O 1
ATOM 3318 N N . GLU B 2 275 ? 141.110 164.637 151.088 1.00 86.51 297 GLU B N 1
ATOM 3319 C CA . GLU B 2 275 ? 140.582 163.782 150.034 1.00 86.51 297 GLU B CA 1
ATOM 3320 C C . GLU B 2 275 ? 139.112 164.041 149.733 1.00 86.51 297 GLU B C 1
ATOM 3321 O O . GLU B 2 275 ? 138.592 163.494 148.756 1.00 86.51 297 GLU B O 1
ATOM 3327 N N . LYS B 2 276 ? 138.438 164.852 150.539 1.00 85.20 298 LYS B N 1
ATOM 3328 C CA . LYS B 2 276 ? 137.047 165.205 150.310 1.00 85.20 298 LYS B CA 1
ATOM 3329 C C . LYS B 2 276 ? 136.975 166.593 149.675 1.00 85.20 298 LYS B C 1
ATOM 3330 O O . LYS B 2 276 ? 137.929 167.370 149.720 1.00 85.20 298 LYS B O 1
ATOM 3336 N N . THR B 2 277 ? 135.826 166.905 149.070 1.00 84.81 299 THR B N 1
ATOM 3337 C CA . THR B 2 277 ? 135.615 168.187 148.408 1.00 84.81 299 THR B CA 1
ATOM 3338 C C . THR B 2 277 ? 135.127 169.275 149.361 1.00 84.81 299 THR B C 1
ATOM 3339 O O . THR B 2 277 ? 134.541 170.268 148.910 1.00 84.81 299 THR B O 1
ATOM 3343 N N . SER B 2 278 ? 135.352 169.120 150.665 1.00 87.94 300 SER B N 1
ATOM 3344 C CA . SER B 2 278 ? 134.936 170.120 151.642 1.00 87.94 300 SER B CA 1
ATOM 3345 C C . SER B 2 278 ? 135.784 169.967 152.894 1.00 87.94 300 SER B C 1
ATOM 3346 O O . SER B 2 278 ? 135.968 168.848 153.381 1.00 87.94 300 SER B O 1
ATOM 3349 N N . THR B 2 279 ? 136.293 171.082 153.416 1.00 96.55 301 THR B N 1
ATOM 3350 C CA . THR B 2 279 ? 137.115 171.064 154.617 1.00 96.55 301 THR B CA 1
ATOM 3351 C C . THR B 2 279 ? 136.658 172.157 155.572 1.00 96.55 301 THR B C 1
ATOM 3352 O O . THR B 2 279 ? 135.953 173.092 155.188 1.00 96.55 301 THR B O 1
ATOM 3356 N N . GLU B 2 280 ? 137.059 172.023 156.833 1.00 108.10 302 GLU B N 1
ATOM 3357 C CA . GLU B 2 280 ? 136.778 173.018 157.858 1.00 108.10 302 GLU B CA 1
ATOM 3358 C C . GLU B 2 280 ? 138.078 173.403 158.550 1.00 108.10 302 GLU B C 1
ATOM 3359 O O . GLU B 2 280 ? 138.911 172.536 158.840 1.00 108.10 302 GLU B O 1
ATOM 3365 N N . VAL B 2 281 ? 138.259 174.702 158.788 1.00 110.10 303 VAL B N 1
ATOM 3366 C CA . VAL B 2 281 ? 139.466 175.206 159.435 1.00 110.10 303 VAL B CA 1
ATOM 3367 C C . VAL B 2 281 ? 139.188 176.632 159.883 1.00 110.10 303 VAL B C 1
ATOM 3368 O O . VAL B 2 281 ? 138.351 177.325 159.302 1.00 110.10 303 VAL B O 1
ATOM 3372 N N . GLN B 2 282 ? 139.878 177.066 160.935 1.00 121.85 304 GLN B N 1
ATOM 3373 C CA . GLN B 2 282 ? 139.800 178.449 161.380 1.00 121.85 304 GLN B CA 1
ATOM 3374 C C . GLN B 2 282 ? 140.742 179.317 160.552 1.00 121.85 304 GLN B C 1
ATOM 3375 O O . GLN B 2 282 ? 141.778 178.858 160.062 1.00 121.85 304 GLN B O 1
ATOM 3381 N N . CYS B 2 283 ? 140.354 180.574 160.375 1.00 126.63 305 CYS B N 1
ATOM 3382 C CA . CYS B 2 283 ? 141.069 181.479 159.491 1.00 126.63 305 CYS B CA 1
ATOM 3383 C C . CYS B 2 283 ? 142.025 182.371 160.277 1.00 126.63 305 CYS B C 1
ATOM 3384 O O . CYS B 2 283 ? 141.945 182.493 161.501 1.00 126.63 305 CYS B O 1
ATOM 3387 N N . LYS B 2 284 ? 142.946 183.002 159.546 1.00 128.50 306 LYS B N 1
ATOM 3388 C CA . LYS B 2 284 ? 143.888 183.944 160.129 1.00 128.50 306 LYS B CA 1
ATOM 3389 C C . LYS B 2 284 ? 143.653 185.385 159.703 1.00 128.50 306 LYS B C 1
ATOM 3390 O O . LYS B 2 284 ? 144.226 186.291 160.316 1.00 128.50 306 LYS B O 1
ATOM 3396 N N . GLY B 2 285 ? 142.834 185.618 158.680 1.00 128.36 307 GLY B N 1
ATOM 3397 C CA . GLY B 2 285 ? 142.587 186.961 158.195 1.00 128.36 307 GLY B CA 1
ATOM 3398 C C . GLY B 2 285 ? 143.232 187.227 156.851 1.00 128.36 307 GLY B C 1
ATOM 3399 O O . GLY B 2 285 ? 143.590 188.367 156.539 1.00 128.36 307 GLY B O 1
ATOM 3400 N N . GLY B 2 286 ? 143.384 186.178 156.045 1.00 121.72 308 GLY B N 1
ATOM 3401 C CA . GLY B 2 286 ? 144.017 186.292 154.748 1.00 121.72 308 GLY B CA 1
ATOM 3402 C C . GLY B 2 286 ? 143.424 185.298 153.773 1.00 121.72 308 GLY B C 1
ATOM 3403 O O . GLY B 2 286 ? 142.464 184.590 154.080 1.00 121.72 308 GLY B O 1
ATOM 3404 N N . ASN B 2 287 ? 143.935 185.287 152.535 1.00 109.07 309 ASN B N 1
ATOM 3405 C CA . ASN B 2 287 ? 143.292 184.465 151.474 1.00 109.07 309 ASN B CA 1
ATOM 3406 C C . ASN B 2 287 ? 143.598 182.973 151.591 1.00 109.07 309 ASN B C 1
ATOM 3407 O O . ASN B 2 287 ? 144.743 182.596 151.318 1.00 109.07 309 ASN B O 1
ATOM 3412 N N . VAL B 2 288 ? 142.598 182.161 151.937 1.00 100.79 310 VAL B N 1
ATOM 3413 C CA . VAL B 2 288 ? 142.754 180.680 151.988 1.00 100.79 310 VAL B CA 1
ATOM 3414 C C . VAL B 2 288 ? 142.811 180.152 150.543 1.00 100.79 310 VAL B C 1
ATOM 3415 O O . VAL B 2 288 ? 142.111 180.737 149.692 1.00 100.79 310 VAL B O 1
ATOM 3419 N N . CYS B 2 289 ? 143.614 179.112 150.256 1.00 93.52 311 CYS B N 1
ATOM 3420 C CA . CYS B 2 289 ? 143.768 178.619 148.856 1.00 93.52 311 CYS B CA 1
ATOM 3421 C C . CYS B 2 289 ? 143.872 177.098 148.764 1.00 93.52 311 CYS B C 1
ATOM 3422 O O . CYS B 2 289 ? 144.493 176.502 149.653 1.00 93.52 311 CYS B O 1
ATOM 3425 N N . VAL B 2 290 ? 143.311 176.505 147.716 1.00 79.95 312 VAL B N 1
ATOM 3426 C CA . VAL B 2 290 ? 143.426 175.046 147.452 1.00 79.95 312 VAL B CA 1
ATOM 3427 C C . VAL B 2 290 ? 144.124 174.782 146.130 1.00 79.95 312 VAL B C 1
ATOM 3428 O O . VAL B 2 290 ? 144.062 175.668 145.260 1.00 79.95 312 VAL B O 1
ATOM 3432 N N . GLN B 2 291 ? 144.795 173.649 145.978 1.00 77.57 313 GLN B N 1
ATOM 3433 C CA . GLN B 2 291 ? 145.347 173.142 144.732 1.00 77.57 313 GLN B CA 1
ATOM 3434 C C . GLN B 2 291 ? 144.987 171.670 144.603 1.00 77.57 313 GLN B C 1
ATOM 3435 O O . GLN B 2 291 ? 144.598 171.015 145.574 1.00 77.57 313 GLN B O 1
ATOM 3441 N N . ALA B 2 292 ? 145.115 171.148 143.388 1.00 74.12 314 ALA B N 1
ATOM 3442 C CA . ALA B 2 292 ? 144.728 169.781 143.085 1.00 74.12 314 ALA B CA 1
ATOM 3443 C C . ALA B 2 292 ? 145.937 168.981 142.622 1.00 74.12 314 ALA B C 1
ATOM 3444 O O . ALA B 2 292 ? 146.898 169.532 142.079 1.00 74.12 314 ALA B O 1
ATOM 3446 N N . GLN B 2 293 ? 145.877 167.671 142.851 1.00 76.78 315 GLN B N 1
ATOM 3447 C CA . GLN B 2 293 ? 146.940 166.760 142.458 1.00 76.78 315 GLN B CA 1
ATOM 3448 C C . GLN B 2 293 ? 146.347 165.367 142.317 1.00 76.78 315 GLN B C 1
ATOM 3449 O O . GLN B 2 293 ? 145.345 165.041 142.958 1.00 76.78 315 GLN B O 1
ATOM 3455 N N . ASP B 2 294 ? 146.967 164.552 141.466 1.00 76.80 316 ASP B N 1
ATOM 3456 C CA . ASP B 2 294 ? 146.543 163.166 141.329 1.00 76.80 316 ASP B CA 1
ATOM 3457 C C . ASP B 2 294 ? 146.832 162.404 142.615 1.00 76.80 316 ASP B C 1
ATOM 3458 O O . ASP B 2 294 ? 147.885 162.575 143.234 1.00 76.80 316 ASP B O 1
ATOM 3463 N N . ARG B 2 295 ? 145.880 161.560 143.019 1.00 81.80 317 ARG B N 1
ATOM 3464 C CA . ARG B 2 295 ? 145.977 160.908 144.321 1.00 81.80 317 ARG B CA 1
ATOM 3465 C C . ARG B 2 295 ? 147.080 159.857 144.345 1.00 81.80 317 ARG B C 1
ATOM 3466 O O . ARG B 2 295 ? 147.791 159.720 145.348 1.00 81.80 317 ARG B O 1
ATOM 3474 N N . TYR B 2 296 ? 147.249 159.115 143.253 1.00 73.76 318 TYR B N 1
ATOM 3475 C CA . TYR B 2 296 ? 148.130 157.953 143.258 1.00 73.76 318 TYR B CA 1
ATOM 3476 C C . TYR B 2 296 ? 149.576 158.319 142.935 1.00 73.76 318 TYR B C 1
ATOM 3477 O O . TYR B 2 296 ? 150.476 158.093 143.749 1.00 73.76 318 TYR B O 1
ATOM 3486 N N . TYR B 2 297 ? 149.815 158.884 141.757 1.00 78.32 319 TYR B N 1
ATOM 3487 C CA . TYR B 2 297 ? 151.174 159.213 141.365 1.00 78.32 319 TYR B CA 1
ATOM 3488 C C . TYR B 2 297 ? 151.584 160.572 141.921 1.00 78.32 319 TYR B C 1
ATOM 3489 O O . TYR B 2 297 ? 150.753 161.383 142.336 1.00 78.32 319 TYR B O 1
ATOM 3498 N N . ASN B 2 298 ? 152.891 160.813 141.927 1.00 85.45 320 ASN B N 1
ATOM 3499 C CA . ASN B 2 298 ? 153.433 162.116 142.307 1.00 85.45 320 ASN B CA 1
ATOM 3500 C C . ASN B 2 298 ? 153.514 163.049 141.103 1.00 85.45 320 ASN B C 1
ATOM 3501 O O . ASN B 2 298 ? 154.574 163.565 140.754 1.00 85.45 320 ASN B O 1
ATOM 3506 N N . SER B 2 299 ? 152.371 163.267 140.459 1.00 81.00 321 SER B N 1
ATOM 3507 C CA . SER B 2 299 ? 152.302 164.149 139.307 1.00 81.00 321 SER B CA 1
ATOM 3508 C C . SER B 2 299 ? 152.456 165.604 139.744 1.00 81.00 321 SER B C 1
ATOM 3509 O O . SER B 2 299 ? 152.478 165.929 140.934 1.00 81.00 321 SER B O 1
ATOM 3512 N N . SER B 2 300 ? 152.571 166.487 138.757 1.00 78.11 322 SER B N 1
ATOM 3513 C CA . SER B 2 300 ? 152.745 167.903 139.041 1.00 78.11 322 SER B CA 1
ATOM 3514 C C . SER B 2 300 ? 151.488 168.489 139.675 1.00 78.11 322 SER B C 1
ATOM 3515 O O . SER B 2 300 ? 150.360 168.138 139.318 1.00 78.11 322 SER B O 1
ATOM 3518 N N . CYS B 2 301 ? 151.696 169.384 140.635 1.00 79.08 323 CYS B N 1
ATOM 3519 C CA . CYS B 2 301 ? 150.594 170.044 141.313 1.00 79.08 323 CYS B CA 1
ATOM 3520 C C . CYS B 2 301 ? 149.938 171.068 140.394 1.00 79.08 323 CYS B C 1
ATOM 3521 O O . CYS B 2 301 ? 150.526 171.535 139.415 1.00 79.08 323 CYS B O 1
ATOM 3524 N N . SER B 2 302 ? 148.700 171.419 140.725 1.00 78.49 324 SER B N 1
ATOM 3525 C CA . SER B 2 302 ? 147.959 172.411 139.962 1.00 78.49 324 SER B CA 1
ATOM 3526 C C . SER B 2 302 ? 148.339 173.811 140.437 1.00 78.49 324 SER B C 1
ATOM 3527 O O . SER B 2 302 ? 149.299 174.003 141.187 1.00 78.49 324 SER B O 1
ATOM 3530 N N . LYS B 2 303 ? 147.808 174.794 139.741 1.00 78.16 325 LYS B N 1
ATOM 3531 C CA . LYS B 2 303 ? 148.020 176.195 140.178 1.00 78.16 325 LYS B CA 1
ATOM 3532 C C . LYS B 2 303 ? 146.914 176.466 141.179 1.00 78.16 325 LYS B C 1
ATOM 3533 O O . LYS B 2 303 ? 145.884 175.816 141.095 1.00 78.16 325 LYS B O 1
ATOM 3539 N N . TRP B 2 304 ? 147.179 177.268 142.179 1.00 88.31 326 TRP B N 1
ATOM 3540 C CA . TRP B 2 304 ? 146.196 177.431 143.266 1.00 88.31 326 TRP B CA 1
ATOM 3541 C C . TRP B 2 304 ? 144.971 178.207 142.842 1.00 88.31 326 TRP B C 1
ATOM 3542 O O . TRP B 2 304 ? 145.061 178.991 141.885 1.00 88.31 326 TRP B O 1
ATOM 3553 N N . ALA B 2 305 ? 143.877 178.001 143.552 1.00 87.23 327 ALA B N 1
ATOM 3554 C CA . ALA B 2 305 ? 142.676 178.819 143.367 1.00 87.23 327 ALA B CA 1
ATOM 3555 C C . ALA B 2 305 ? 142.491 179.367 144.769 1.00 87.23 327 ALA B C 1
ATOM 3556 O O . ALA B 2 305 ? 142.984 178.706 145.688 1.00 87.23 327 ALA B O 1
ATOM 3558 N N . CYS B 2 306 ? 141.831 180.494 144.956 1.00 95.89 328 CYS B N 1
ATOM 3559 C CA . CYS B 2 306 ? 141.792 181.069 146.317 1.00 95.89 328 CYS B CA 1
ATOM 3560 C C . CYS B 2 306 ? 140.437 181.690 146.641 1.00 95.89 328 CYS B C 1
ATOM 3561 O O . CYS B 2 306 ? 139.604 181.759 145.733 1.00 95.89 328 CYS B O 1
ATOM 3564 N N . VAL B 2 307 ? 140.212 182.042 147.911 1.00 103.44 329 VAL B N 1
ATOM 3565 C CA . VAL B 2 307 ? 138.973 182.752 148.333 1.00 103.44 329 VAL B CA 1
ATOM 3566 C C . VAL B 2 307 ? 139.354 183.610 149.532 1.00 103.44 329 VAL B C 1
ATOM 3567 O O . VAL B 2 307 ? 140.042 183.096 150.417 1.00 103.44 329 VAL B O 1
ATOM 3571 N N . PRO B 2 308 ? 139.000 184.906 149.594 1.00 111.13 330 PRO B N 1
ATOM 3572 C CA . PRO B 2 308 ? 139.440 185.770 150.698 1.00 111.13 330 PRO B CA 1
ATOM 3573 C C . PRO B 2 308 ? 138.787 185.332 152.021 1.00 111.13 330 PRO B C 1
ATOM 3574 O O . PRO B 2 308 ? 137.700 184.786 151.951 1.00 111.13 330 PRO B O 1
ATOM 3578 N N . CYS B 2 309 ? 139.429 185.564 153.175 1.00 113.08 331 CYS B N 1
ATOM 3579 C CA . CYS B 2 309 ? 138.856 185.058 154.417 1.00 113.08 331 CYS B CA 1
ATOM 3580 C C . CYS B 2 309 ? 137.433 185.561 154.631 1.00 113.08 331 CYS B C 1
ATOM 3581 O O . CYS B 2 309 ? 137.208 186.756 154.816 1.00 113.08 331 CYS B O 1
ATOM 3584 N N . LEU C 3 27 ? 195.776 208.406 118.949 1.00 148.95 46 LEU C N 1
ATOM 3585 C CA . LEU C 3 27 ? 195.079 208.725 117.709 1.00 148.95 46 LEU C CA 1
ATOM 3586 C C . LEU C 3 27 ? 194.878 207.477 116.856 1.00 148.95 46 LEU C C 1
ATOM 3587 O O . LEU C 3 27 ? 195.808 206.697 116.651 1.00 148.95 46 LEU C O 1
ATOM 3592 N N . GLY C 3 28 ? 193.658 207.295 116.361 1.00 145.02 47 GLY C N 1
ATOM 3593 C CA . GLY C 3 28 ? 193.332 206.156 115.538 1.00 145.02 47 GLY C CA 1
ATOM 3594 C C . GLY C 3 28 ? 192.941 204.948 116.363 1.00 145.02 47 GLY C C 1
ATOM 3595 O O . GLY C 3 28 ? 193.184 204.888 117.572 1.00 145.02 47 GLY C O 1
ATOM 3596 N N . PRO C 3 29 ? 192.315 203.963 115.723 1.00 137.27 48 PRO C N 1
ATOM 3597 C CA . PRO C 3 29 ? 191.928 202.745 116.442 1.00 137.27 48 PRO C CA 1
ATOM 3598 C C . PRO C 3 29 ? 193.138 201.920 116.849 1.00 137.27 48 PRO C C 1
ATOM 3599 O O . PRO C 3 29 ? 194.169 201.905 116.172 1.00 137.27 48 PRO C O 1
ATOM 3603 N N . ARG C 3 30 ? 192.997 201.224 117.974 1.00 132.14 49 ARG C N 1
ATOM 3604 C CA . ARG C 3 30 ? 194.085 200.421 118.511 1.00 132.14 49 ARG C CA 1
ATOM 3605 C C . ARG C 3 30 ? 193.508 199.333 119.403 1.00 132.14 49 ARG C C 1
ATOM 3606 O O . ARG C 3 30 ? 192.367 199.424 119.865 1.00 132.14 49 ARG C O 1
ATOM 3614 N N . ASN C 3 31 ? 194.326 198.303 119.635 1.00 124.37 50 ASN C N 1
ATOM 3615 C CA . ASN C 3 31 ? 194.014 197.188 120.530 1.00 124.37 50 ASN C CA 1
ATOM 3616 C C . ASN C 3 31 ? 192.716 196.487 120.122 1.00 124.37 50 ASN C C 1
ATOM 3617 O O . ASN C 3 31 ? 191.750 196.405 120.883 1.00 124.37 50 ASN C O 1
ATOM 3622 N N . LEU C 3 32 ? 192.711 195.988 118.890 1.00 108.19 51 LEU C N 1
ATOM 3623 C CA . LEU C 3 32 ? 191.580 195.214 118.403 1.00 108.19 51 LEU C CA 1
ATOM 3624 C C . LEU C 3 32 ? 191.528 193.878 119.132 1.00 108.19 51 LEU C C 1
ATOM 3625 O O . LEU C 3 32 ? 192.561 193.321 119.512 1.00 108.19 51 LEU C O 1
ATOM 3630 N N . SER C 3 33 ? 190.316 193.361 119.332 1.00 96.27 52 SER C N 1
ATOM 3631 C CA . SER C 3 33 ? 190.150 192.045 119.942 1.00 96.27 52 SER C CA 1
ATOM 3632 C C . SER C 3 33 ? 188.845 191.452 119.420 1.00 96.27 52 SER C C 1
ATOM 3633 O O . SER C 3 33 ? 187.760 191.892 119.812 1.00 96.27 52 SER C O 1
ATOM 3636 N N . CYS C 3 34 ? 188.959 190.488 118.512 1.00 86.67 53 CYS C N 1
ATOM 3637 C CA . CYS C 3 34 ? 187.825 189.653 118.150 1.00 86.67 53 CYS C CA 1
ATOM 3638 C C . CYS C 3 34 ? 187.885 188.367 118.960 1.00 86.67 53 CYS C C 1
ATOM 3639 O O . CYS C 3 34 ? 188.945 187.749 119.089 1.00 86.67 53 CYS C O 1
ATOM 3642 N N . TYR C 3 35 ? 186.747 187.965 119.512 1.00 78.37 54 TYR C N 1
ATOM 3643 C CA . TYR C 3 35 ? 186.713 186.824 120.413 1.00 78.37 54 TYR C CA 1
ATOM 3644 C C . TYR C 3 35 ? 185.335 186.181 120.350 1.00 78.37 54 TYR C C 1
ATOM 3645 O O . TYR C 3 35 ? 184.460 186.591 119.579 1.00 78.37 54 TYR C O 1
ATOM 3654 N N . ARG C 3 36 ? 185.137 185.112 121.127 1.00 71.26 55 ARG C N 1
ATOM 3655 C CA . ARG C 3 36 ? 183.858 184.355 121.033 1.00 71.26 55 ARG C CA 1
ATOM 3656 C C . ARG C 3 36 ? 183.040 184.508 122.316 1.00 71.26 55 ARG C C 1
ATOM 3657 O O . ARG C 3 36 ? 183.385 183.854 123.310 1.00 71.26 55 ARG C O 1
ATOM 3665 N N . VAL C 3 37 ? 181.995 185.335 122.289 1.00 71.30 56 VAL C N 1
ATOM 3666 C CA . VAL C 3 37 ? 181.146 185.568 123.495 1.00 71.30 56 VAL C CA 1
ATOM 3667 C C . VAL C 3 37 ? 180.398 184.296 123.908 1.00 71.30 56 VAL C C 1
ATOM 3668 O O . VAL C 3 37 ? 180.398 183.991 125.113 1.00 71.30 56 VAL C O 1
ATOM 3672 N N . SER C 3 38 ? 179.830 183.553 122.958 1.00 78.30 57 SER C N 1
ATOM 3673 C CA . SER C 3 38 ? 178.982 182.380 123.311 1.00 78.30 57 SER C CA 1
ATOM 3674 C C . SER C 3 38 ? 179.211 181.248 122.307 1.00 78.30 57 SER C C 1
ATOM 3675 O O . SER C 3 38 ? 179.929 181.476 121.333 1.00 78.30 57 SER C O 1
ATOM 3678 N N . LYS C 3 39 ? 178.654 180.061 122.550 1.00 82.16 58 LYS C N 1
ATOM 3679 C CA . LYS C 3 39 ? 178.943 178.915 121.648 1.00 82.16 58 LYS C CA 1
ATOM 3680 C C . LYS C 3 39 ? 178.478 179.234 120.223 1.00 82.16 58 LYS C C 1
ATOM 3681 O O . LYS C 3 39 ? 179.216 178.897 119.281 1.00 82.16 58 LYS C O 1
ATOM 3687 N N . THR C 3 40 ? 177.303 179.846 120.067 1.00 81.19 59 THR C N 1
ATOM 3688 C CA . THR C 3 40 ? 176.763 180.111 118.707 1.00 81.19 59 THR C CA 1
ATOM 3689 C C . THR C 3 40 ? 177.003 181.566 118.291 1.00 81.19 59 THR C C 1
ATOM 3690 O O . THR C 3 40 ? 176.622 181.910 117.161 1.00 81.19 59 THR C O 1
ATOM 3694 N N . ASP C 3 41 ? 177.631 182.383 119.141 1.00 81.17 60 ASP C N 1
ATOM 3695 C CA . ASP C 3 41 ? 177.768 183.829 118.816 1.00 81.17 60 ASP C CA 1
ATOM 3696 C C . ASP C 3 41 ? 179.223 184.274 118.951 1.00 81.17 60 ASP C C 1
ATOM 3697 O O . ASP C 3 41 ? 179.962 183.644 119.708 1.00 81.17 60 ASP C O 1
ATOM 3702 N N . TYR C 3 42 ? 179.609 185.324 118.233 1.00 78.71 61 TYR C N 1
ATOM 3703 C CA . TYR C 3 42 ? 181.008 185.818 118.258 1.00 78.71 61 TYR C CA 1
ATOM 3704 C C . TYR C 3 42 ? 180.941 187.342 118.325 1.00 78.71 61 TYR C C 1
ATOM 3705 O O . TYR C 3 42 ? 179.841 187.890 118.154 1.00 78.71 61 TYR C O 1
ATOM 3714 N N . GLU C 3 43 ? 182.059 187.998 118.625 1.00 88.66 62 GLU C N 1
ATOM 3715 C CA . GLU C 3 43 ? 182.017 189.471 118.781 1.00 88.66 62 GLU C CA 1
ATOM 3716 C C . GLU C 3 43 ? 183.393 190.059 118.504 1.00 88.66 62 GLU C C 1
ATOM 3717 O O . GLU C 3 43 ? 184.339 189.276 118.342 1.00 88.66 62 GLU C O 1
ATOM 3723 N N . CYS C 3 44 ? 183.484 191.383 118.429 1.00 97.82 63 CYS C N 1
ATOM 3724 C CA . CYS C 3 44 ? 184.762 192.056 118.266 1.00 97.82 63 CYS C CA 1
ATOM 3725 C C . CYS C 3 44 ? 184.649 193.470 118.813 1.00 97.82 63 CYS C C 1
ATOM 3726 O O . CYS C 3 44 ? 183.599 194.112 118.713 1.00 97.82 63 CYS C O 1
ATOM 3729 N N . SER C 3 45 ? 185.745 193.948 119.399 1.00 104.98 64 SER C N 1
ATOM 3730 C CA . SER C 3 45 ? 185.764 195.257 120.031 1.00 104.98 64 SER C CA 1
ATOM 3731 C C . SER C 3 45 ? 187.125 195.901 119.824 1.00 104.98 64 SER C C 1
ATOM 3732 O O . SER C 3 45 ? 188.115 195.230 119.520 1.00 104.98 64 SER C O 1
ATOM 3735 N N . TRP C 3 46 ? 187.155 197.223 119.966 1.00 117.64 65 TRP C N 1
ATOM 3736 C CA . TRP C 3 46 ? 188.394 197.979 119.868 1.00 117.64 65 TRP C CA 1
ATOM 3737 C C . TRP C 3 46 ? 188.198 199.323 120.552 1.00 117.64 65 TRP C C 1
ATOM 3738 O O . TRP C 3 46 ? 187.088 199.860 120.600 1.00 117.64 65 TRP C O 1
ATOM 3749 N N . GLN C 3 47 ? 189.293 199.858 121.080 1.00 133.85 66 GLN C N 1
ATOM 3750 C CA . GLN C 3 47 ? 189.294 201.138 121.773 1.00 133.85 66 GLN C CA 1
ATOM 3751 C C . GLN C 3 47 ? 189.902 202.198 120.867 1.00 133.85 66 GLN C C 1
ATOM 3752 O O . GLN C 3 47 ? 191.030 202.040 120.390 1.00 133.85 66 GLN C O 1
ATOM 3758 N N . TYR C 3 48 ? 189.156 203.273 120.638 1.00 145.04 67 TYR C N 1
ATOM 3759 C CA . TYR C 3 48 ? 189.558 204.337 119.731 1.00 145.04 67 TYR C CA 1
ATOM 3760 C C . TYR C 3 48 ? 190.065 205.528 120.530 1.00 145.04 67 TYR C C 1
ATOM 3761 O O . TYR C 3 48 ? 189.488 205.878 121.564 1.00 145.04 67 TYR C O 1
ATOM 3770 N N . ASP C 3 49 ? 191.139 206.145 120.048 1.00 146.39 68 ASP C N 1
ATOM 3771 C CA . ASP C 3 49 ? 191.734 207.310 120.684 1.00 146.39 68 ASP C CA 1
ATOM 3772 C C . ASP C 3 49 ? 191.540 208.538 119.805 1.00 146.39 68 ASP C C 1
ATOM 3773 O O . ASP C 3 49 ? 191.720 208.475 118.585 1.00 146.39 68 ASP C O 1
ATOM 3778 N N . GLY C 3 50 ? 191.172 209.652 120.431 1.00 153.52 69 GLY C N 1
ATOM 3779 C CA . GLY C 3 50 ? 190.947 210.888 119.722 1.00 153.52 69 GLY C CA 1
ATOM 3780 C C . GLY C 3 50 ? 189.531 211.397 119.890 1.00 153.52 69 GLY C C 1
ATOM 3781 O O . GLY C 3 50 ? 188.656 210.703 120.418 1.00 153.52 69 GLY C O 1
ATOM 3782 N N . PRO C 3 51 ? 189.281 212.630 119.456 1.00 155.24 70 PRO C N 1
ATOM 3783 C CA . PRO C 3 51 ? 187.928 213.187 119.560 1.00 155.24 70 PRO C CA 1
ATOM 3784 C C . PRO C 3 51 ? 186.960 212.495 118.615 1.00 155.24 70 PRO C C 1
ATOM 3785 O O . PRO C 3 51 ? 187.342 211.966 117.568 1.00 155.24 70 PRO C O 1
ATOM 3789 N N . GLU C 3 52 ? 185.687 212.503 119.001 1.00 156.20 71 GLU C N 1
ATOM 3790 C CA . GLU C 3 52 ? 184.613 211.900 118.218 1.00 156.20 71 GLU C CA 1
ATOM 3791 C C . GLU C 3 52 ? 183.696 213.011 117.722 1.00 156.20 71 GLU C C 1
ATOM 3792 O O . GLU C 3 52 ? 182.876 213.533 118.486 1.00 156.20 71 GLU C O 1
ATOM 3798 N N . ASP C 3 53 ? 183.834 213.369 116.451 1.00 165.18 72 ASP C N 1
ATOM 3799 C CA . ASP C 3 53 ? 182.981 214.372 115.825 1.00 165.18 72 ASP C CA 1
ATOM 3800 C C . ASP C 3 53 ? 182.176 213.826 114.658 1.00 165.18 72 ASP C C 1
ATOM 3801 O O . ASP C 3 53 ? 180.962 214.035 114.601 1.00 165.18 72 ASP C O 1
ATOM 3806 N N . ASN C 3 54 ? 182.825 213.128 113.722 1.00 164.48 73 ASN C N 1
ATOM 3807 C CA . ASN C 3 54 ? 182.128 212.526 112.592 1.00 164.48 73 ASN C CA 1
ATOM 3808 C C . ASN C 3 54 ? 182.666 211.135 112.274 1.00 164.48 73 ASN C C 1
ATOM 3809 O O . ASN C 3 54 ? 182.627 210.715 111.110 1.00 164.48 73 ASN C O 1
ATOM 3814 N N . VAL C 3 55 ? 183.159 210.408 113.278 1.00 159.85 74 VAL C N 1
ATOM 3815 C CA . VAL C 3 55 ? 183.820 209.135 113.028 1.00 159.85 74 VAL C CA 1
ATOM 3816 C C . VAL C 3 55 ? 182.794 208.058 112.695 1.00 159.85 74 VAL C C 1
ATOM 3817 O O . VAL C 3 55 ? 181.696 208.009 113.267 1.00 159.85 74 VAL C O 1
ATOM 3821 N N . SER C 3 56 ? 183.139 207.213 111.727 1.00 153.16 75 SER C N 1
ATOM 3822 C CA . SER C 3 56 ? 182.353 206.039 111.369 1.00 153.16 75 SER C CA 1
ATOM 3823 C C . SER C 3 56 ? 183.282 204.835 111.375 1.00 153.16 75 SER C C 1
ATOM 3824 O O . SER C 3 56 ? 184.299 204.829 110.673 1.00 153.16 75 SER C O 1
ATOM 3827 N N . HIS C 3 57 ? 182.935 203.824 112.164 1.00 136.17 76 HIS C N 1
ATOM 3828 C CA . HIS C 3 57 ? 183.795 202.670 112.385 1.00 136.17 76 HIS C CA 1
ATOM 3829 C C . HIS C 3 57 ? 183.307 201.491 111.552 1.00 136.17 76 HIS C C 1
ATOM 3830 O O . HIS C 3 57 ? 182.174 201.029 111.726 1.00 136.17 76 HIS C O 1
ATOM 3837 N N . VAL C 3 58 ? 184.161 201.012 110.649 1.00 121.49 77 VAL C N 1
ATOM 3838 C CA . VAL C 3 58 ? 183.937 199.774 109.914 1.00 121.49 77 VAL C CA 1
ATOM 3839 C C . VAL C 3 58 ? 185.208 198.939 109.996 1.00 121.49 77 VAL C C 1
ATOM 3840 O O . VAL C 3 58 ? 186.318 199.483 110.041 1.00 121.49 77 VAL C O 1
ATOM 3844 N N . LEU C 3 59 ? 185.050 197.621 110.050 1.00 112.91 78 LEU C N 1
ATOM 3845 C CA . LEU C 3 59 ? 186.184 196.714 110.127 1.00 112.91 78 LEU C CA 1
ATOM 3846 C C . LEU C 3 59 ? 186.167 195.770 108.935 1.00 112.91 78 LEU C C 1
ATOM 3847 O O . LEU C 3 59 ? 185.108 195.449 108.390 1.00 112.91 78 LEU C O 1
ATOM 3852 N N . TRP C 3 60 ? 187.354 195.332 108.536 1.00 116.06 79 TRP C N 1
ATOM 3853 C CA . TRP C 3 60 ? 187.534 194.428 107.414 1.00 116.06 79 TRP C CA 1
ATOM 3854 C C . TRP C 3 60 ? 188.035 193.079 107.910 1.00 116.06 79 TRP C C 1
ATOM 3855 O O . TRP C 3 60 ? 188.990 193.005 108.703 1.00 116.06 79 TRP C O 1
ATOM 3866 N N . CYS C 3 61 ? 187.366 192.027 107.439 1.00 112.43 80 CYS C N 1
ATOM 3867 C CA . CYS C 3 61 ? 187.647 190.630 107.745 1.00 112.43 80 CYS C CA 1
ATOM 3868 C C . CYS C 3 61 ? 188.170 189.962 106.481 1.00 112.43 80 CYS C C 1
ATOM 3869 O O . CYS C 3 61 ? 187.431 189.821 105.501 1.00 112.43 80 CYS C O 1
ATOM 3872 N N . CYS C 3 62 ? 189.429 189.540 106.502 1.00 121.15 81 CYS C N 1
ATOM 3873 C CA . CYS C 3 62 ? 190.069 188.949 105.338 1.00 121.15 81 CYS C CA 1
ATOM 3874 C C . CYS C 3 62 ? 190.506 187.519 105.635 1.00 121.15 81 CYS C C 1
ATOM 3875 O O . CYS C 3 62 ? 190.821 187.168 106.777 1.00 121.15 81 CYS C O 1
ATOM 3878 N N . PHE C 3 63 ? 190.506 186.696 104.592 1.00 126.74 82 PHE C N 1
ATOM 3879 C CA . PHE C 3 63 ? 190.933 185.304 104.673 1.00 126.74 82 PHE C CA 1
ATOM 3880 C C . PHE C 3 63 ? 191.145 184.796 103.251 1.00 126.74 82 PHE C C 1
ATOM 3881 O O . PHE C 3 63 ? 191.077 185.562 102.284 1.00 126.74 82 PHE C O 1
ATOM 3889 N N . VAL C 3 64 ? 191.404 183.499 103.124 1.00 133.18 83 VAL C N 1
ATOM 3890 C CA . VAL C 3 64 ? 191.541 182.860 101.817 1.00 133.18 83 VAL C CA 1
ATOM 3891 C C . VAL C 3 64 ? 190.498 181.754 101.713 1.00 133.18 83 VAL C C 1
ATOM 3892 O O . VAL C 3 64 ? 190.605 180.734 102.411 1.00 133.18 83 VAL C O 1
ATOM 3896 N N . PRO C 3 65 ? 189.467 181.909 100.869 1.00 138.25 84 PRO C N 1
ATOM 3897 C CA . PRO C 3 65 ? 188.419 180.894 100.721 1.00 138.25 84 PRO C CA 1
ATOM 3898 C C . PRO C 3 65 ? 188.841 179.737 99.821 1.00 138.25 84 PRO C C 1
ATOM 3899 O O . PRO C 3 65 ? 189.703 179.930 98.964 1.00 138.25 84 PRO C O 1
ATOM 3903 N N . GLU C 3 74 ? 191.974 186.534 97.715 1.00 136.67 93 GLU C N 1
ATOM 3904 C CA . GLU C 3 74 ? 191.419 186.706 99.053 1.00 136.67 93 GLU C CA 1
ATOM 3905 C C . GLU C 3 74 ? 189.922 186.984 98.997 1.00 136.67 93 GLU C C 1
ATOM 3906 O O . GLU C 3 74 ? 189.324 187.015 97.922 1.00 136.67 93 GLU C O 1
ATOM 3912 N N . ARG C 3 75 ? 189.322 187.185 100.170 1.00 131.42 94 ARG C N 1
ATOM 3913 C CA . ARG C 3 75 ? 187.905 187.532 100.265 1.00 131.42 94 ARG C CA 1
ATOM 3914 C C . ARG C 3 75 ? 187.749 188.426 101.491 1.00 131.42 94 ARG C C 1
ATOM 3915 O O . ARG C 3 75 ? 187.605 187.927 102.611 1.00 131.42 94 ARG C O 1
ATOM 3923 N N . CYS C 3 76 ? 187.778 189.737 101.273 1.00 128.53 95 CYS C N 1
ATOM 3924 C CA . CYS C 3 76 ? 187.786 190.712 102.363 1.00 128.53 95 CYS C CA 1
ATOM 3925 C C . CYS C 3 76 ? 186.382 191.288 102.518 1.00 128.53 95 CYS C C 1
ATOM 3926 O O . CYS C 3 76 ? 186.011 192.262 101.863 1.00 128.53 95 CYS C O 1
ATOM 3929 N N . ARG C 3 77 ? 185.597 190.675 103.398 1.00 114.91 96 ARG C N 1
ATOM 3930 C CA . ARG C 3 77 ? 184.299 191.219 103.759 1.00 114.91 96 ARG C CA 1
ATOM 3931 C C . ARG C 3 77 ? 184.466 192.354 104.764 1.00 114.91 96 ARG C C 1
ATOM 3932 O O . ARG C 3 77 ? 185.492 192.477 105.438 1.00 114.91 96 ARG C O 1
ATOM 3940 N N . TYR C 3 78 ? 183.437 193.191 104.862 1.00 111.86 97 TYR C N 1
ATOM 3941 C CA . TYR C 3 78 ? 183.465 194.323 105.776 1.00 111.86 97 TYR C CA 1
ATOM 3942 C C . TYR C 3 78 ? 182.121 194.456 106.474 1.00 111.86 97 TYR C C 1
ATOM 3943 O O . TYR C 3 78 ? 181.072 194.200 105.876 1.00 111.86 97 TYR C O 1
ATOM 3952 N N . PHE C 3 79 ? 182.164 194.850 107.744 1.00 108.03 98 PHE C N 1
ATOM 3953 C CA . PHE C 3 79 ? 180.975 195.078 108.551 1.00 108.03 98 PHE C CA 1
ATOM 3954 C C . PHE C 3 79 ? 180.935 196.535 108.984 1.00 108.03 98 PHE C C 1
ATOM 3955 O O . PHE C 3 79 ? 181.980 197.156 109.200 1.00 108.03 98 PHE C O 1
ATOM 3963 N N . SER C 3 80 ? 179.728 197.077 109.111 1.00 118.43 99 SER C N 1
ATOM 3964 C CA . SER C 3 80 ? 179.526 198.472 109.472 1.00 118.43 99 SER C CA 1
ATOM 3965 C C . SER C 3 80 ? 178.740 198.565 110.771 1.00 118.43 99 SER C C 1
ATOM 3966 O O . SER C 3 80 ? 177.764 197.834 110.972 1.00 118.43 99 SER C O 1
ATOM 3969 N N . SER C 3 81 ? 179.171 199.467 111.654 1.00 125.02 100 SER C N 1
ATOM 3970 C CA . SER C 3 81 ? 178.482 199.678 112.918 1.00 125.02 100 SER C CA 1
ATOM 3971 C C . SER C 3 81 ? 178.358 201.143 113.311 1.00 125.02 100 SER C C 1
ATOM 3972 O O . SER C 3 81 ? 177.871 201.423 114.411 1.00 125.02 100 SER C O 1
ATOM 3975 N N . GLY C 3 82 ? 178.770 202.079 112.460 1.00 136.97 101 GLY C N 1
ATOM 3976 C CA . GLY C 3 82 ? 178.673 203.485 112.769 1.00 136.97 101 GLY C CA 1
ATOM 3977 C C . GLY C 3 82 ? 179.634 203.910 113.861 1.00 136.97 101 GLY C C 1
ATOM 3978 O O . GLY C 3 82 ? 180.741 203.379 113.990 1.00 136.97 101 GLY C O 1
ATOM 3979 N N . PRO C 3 83 ? 179.220 204.883 114.680 1.00 137.90 102 PRO C N 1
ATOM 3980 C CA . PRO C 3 83 ? 180.110 205.396 115.730 1.00 137.90 102 PRO C CA 1
ATOM 3981 C C . PRO C 3 83 ? 180.308 204.451 116.904 1.00 137.90 102 PRO C C 1
ATOM 3982 O O . PRO C 3 83 ? 181.165 204.728 117.755 1.00 137.90 102 PRO C O 1
ATOM 3986 N N . ASP C 3 84 ? 179.550 203.360 116.985 1.00 128.02 103 ASP C N 1
ATOM 3987 C CA . ASP C 3 84 ? 179.737 202.395 118.056 1.00 128.02 103 ASP C CA 1
ATOM 3988 C C . ASP C 3 84 ? 181.061 201.654 117.879 1.00 128.02 103 ASP C C 1
ATOM 3989 O O . ASP C 3 84 ? 181.609 201.559 116.778 1.00 128.02 103 ASP C O 1
ATOM 3994 N N . ARG C 3 85 ? 181.577 201.128 118.987 1.00 120.69 104 ARG C N 1
ATOM 3995 C CA . ARG C 3 85 ? 182.884 200.483 119.013 1.00 120.69 104 ARG C CA 1
ATOM 3996 C C . ARG C 3 85 ? 182.777 199.015 119.406 1.00 120.69 104 ARG C C 1
ATOM 3997 O O . ARG C 3 85 ? 183.634 198.477 120.109 1.00 120.69 104 ARG C O 1
ATOM 4005 N N . THR C 3 86 ? 181.717 198.348 118.955 1.00 106.84 105 THR C N 1
ATOM 4006 C CA . THR C 3 86 ? 181.591 196.907 119.118 1.00 106.84 105 THR C CA 1
ATOM 4007 C C . THR C 3 86 ? 180.793 196.354 117.946 1.00 106.84 105 THR C C 1
ATOM 4008 O O . THR C 3 86 ? 179.918 197.030 117.397 1.00 106.84 105 THR C O 1
ATOM 4012 N N . VAL C 3 87 ? 181.132 195.133 117.537 1.00 96.49 106 VAL C N 1
ATOM 4013 C CA . VAL C 3 87 ? 180.506 194.482 116.393 1.00 96.49 106 VAL C CA 1
ATOM 4014 C C . VAL C 3 87 ? 180.137 193.061 116.792 1.00 96.49 106 VAL C C 1
ATOM 4015 O O . VAL C 3 87 ? 180.969 192.332 117.343 1.00 96.49 106 VAL C O 1
ATOM 4019 N N . GLN C 3 88 ? 178.898 192.670 116.517 1.00 86.86 107 GLN C N 1
ATOM 4020 C CA . GLN C 3 88 ? 178.394 191.349 116.865 1.00 86.86 107 GLN C CA 1
ATOM 4021 C C . GLN C 3 88 ? 178.019 190.592 115.600 1.00 86.86 107 GLN C C 1
ATOM 4022 O O . GLN C 3 88 ? 177.346 191.139 114.721 1.00 86.86 107 GLN C O 1
ATOM 4028 N N . PHE C 3 89 ? 178.458 189.338 115.510 1.00 78.46 108 PHE C N 1
ATOM 4029 C CA . PHE C 3 89 ? 178.030 188.437 114.451 1.00 78.46 108 PHE C CA 1
ATOM 4030 C C . PHE C 3 89 ? 177.939 187.029 115.022 1.00 78.46 108 PHE C C 1
ATOM 4031 O O . PHE C 3 89 ? 178.096 186.813 116.228 1.00 78.46 108 PHE C O 1
ATOM 4039 N N . TRP C 3 90 ? 177.682 186.060 114.152 1.00 76.51 109 TRP C N 1
ATOM 4040 C CA . TRP C 3 90 ? 177.485 184.693 114.606 1.00 76.51 109 TRP C CA 1
ATOM 4041 C C . TRP C 3 90 ? 177.934 183.742 113.502 1.00 76.51 109 TRP C C 1
ATOM 4042 O O . TRP C 3 90 ? 178.651 184.134 112.576 1.00 76.51 109 TRP C O 1
ATOM 4053 N N . GLU C 3 91 ? 177.523 182.477 113.618 1.00 78.44 110 GLU C N 1
ATOM 4054 C CA . GLU C 3 91 ? 178.097 181.414 112.796 1.00 78.44 110 GLU C CA 1
ATOM 4055 C C . GLU C 3 91 ? 177.750 181.583 111.322 1.00 78.44 110 GLU C C 1
ATOM 4056 O O . GLU C 3 91 ? 178.632 181.539 110.456 1.00 78.44 110 GLU C O 1
ATOM 4062 N N . GLN C 3 92 ? 176.469 181.783 111.014 1.00 79.76 111 GLN C N 1
ATOM 4063 C CA . GLN C 3 92 ? 175.984 181.735 109.640 1.00 79.76 111 GLN C CA 1
ATOM 4064 C C . GLN C 3 92 ? 175.980 183.097 108.961 1.00 79.76 111 GLN C C 1
ATOM 4065 O O . GLN C 3 92 ? 175.159 183.337 108.065 1.00 79.76 111 GLN C O 1
ATOM 4071 N N . ASP C 3 93 ? 176.873 183.999 109.356 1.00 90.43 112 ASP C N 1
ATOM 4072 C CA . ASP C 3 93 ? 177.036 185.273 108.674 1.00 90.43 112 ASP C CA 1
ATOM 4073 C C . ASP C 3 93 ? 178.056 185.205 107.548 1.00 90.43 112 ASP C C 1
ATOM 4074 O O . ASP C 3 93 ? 178.495 186.252 107.062 1.00 90.43 112 ASP C O 1
ATOM 4079 N N . GLY C 3 94 ? 178.437 184.006 107.123 1.00 94.20 113 GLY C N 1
ATOM 4080 C CA . GLY C 3 94 ? 179.441 183.857 106.085 1.00 94.20 113 GLY C CA 1
ATOM 4081 C C . GLY C 3 94 ? 180.819 184.316 106.505 1.00 94.20 113 GLY C C 1
ATOM 4082 O O . GLY C 3 94 ? 181.539 184.921 105.701 1.00 94.20 113 GLY C O 1
ATOM 4083 N N . ILE C 3 95 ? 181.203 184.047 107.749 1.00 90.01 114 ILE C N 1
ATOM 4084 C CA . ILE C 3 95 ? 182.515 184.433 108.258 1.00 90.01 114 ILE C CA 1
ATOM 4085 C C . ILE C 3 95 ? 183.229 183.165 108.721 1.00 90.01 114 ILE C C 1
ATOM 4086 O O . ILE C 3 95 ? 182.590 182.262 109.281 1.00 90.01 114 ILE C O 1
ATOM 4091 N N . PRO C 3 96 ? 184.530 183.018 108.458 1.00 87.36 115 PRO C N 1
ATOM 4092 C CA . PRO C 3 96 ? 185.237 181.803 108.889 1.00 87.36 115 PRO C CA 1
ATOM 4093 C C . PRO C 3 96 ? 185.558 181.860 110.375 1.00 87.36 115 PRO C C 1
ATOM 4094 O O . PRO C 3 96 ? 186.101 182.850 110.867 1.00 87.36 115 PRO C O 1
ATOM 4098 N N . VAL C 3 97 ? 185.211 180.794 111.091 1.00 86.57 116 VAL C N 1
ATOM 4099 C CA . VAL C 3 97 ? 185.526 180.685 112.508 1.00 86.57 116 VAL C CA 1
ATOM 4100 C C . VAL C 3 97 ? 186.443 179.509 112.814 1.00 86.57 116 VAL C C 1
ATOM 4101 O O . VAL C 3 97 ? 186.910 179.394 113.958 1.00 86.57 116 VAL C O 1
ATOM 4105 N N . LEU C 3 98 ? 186.714 178.634 111.845 1.00 86.40 117 LEU C N 1
ATOM 4106 C CA . LEU C 3 98 ? 187.614 177.509 112.044 1.00 86.40 117 LEU C CA 1
ATOM 4107 C C . LEU C 3 98 ? 188.939 177.660 111.314 1.00 86.40 117 LEU C C 1
ATOM 4108 O O . LEU C 3 98 ? 189.860 176.880 111.574 1.00 86.40 117 LEU C O 1
ATOM 4113 N N . SER C 3 99 ? 189.063 178.631 110.418 1.00 88.06 118 SER C N 1
ATOM 4114 C CA . SER C 3 99 ? 190.295 178.872 109.687 1.00 88.06 118 SER C CA 1
ATOM 4115 C C . SER C 3 99 ? 190.984 180.129 110.205 1.00 88.06 118 SER C C 1
ATOM 4116 O O . SER C 3 99 ? 190.439 180.881 111.015 1.00 88.06 118 SER C O 1
ATOM 4119 N N . LYS C 3 100 ? 192.210 180.340 109.734 1.00 94.07 119 LYS C N 1
ATOM 4120 C CA . LYS C 3 100 ? 192.964 181.532 110.103 1.00 94.07 119 LYS C CA 1
ATOM 4121 C C . LYS C 3 100 ? 192.317 182.765 109.486 1.00 94.07 119 LYS C C 1
ATOM 4122 O O . LYS C 3 100 ? 192.045 182.796 108.282 1.00 94.07 119 LYS C O 1
ATOM 4128 N N . VAL C 3 101 ? 192.061 183.781 110.310 1.00 92.54 120 VAL C N 1
ATOM 4129 C CA . VAL C 3 101 ? 191.343 184.974 109.875 1.00 92.54 120 VAL C CA 1
ATOM 4130 C C . VAL C 3 101 ? 192.152 186.208 110.248 1.00 92.54 120 VAL C C 1
ATOM 4131 O O . VAL C 3 101 ? 192.703 186.288 111.353 1.00 92.54 120 VAL C O 1
ATOM 4135 N N . ASN C 3 102 ? 192.228 187.168 109.324 1.00 102.86 121 ASN C N 1
ATOM 4136 C CA . ASN C 3 102 ? 192.854 188.459 109.566 1.00 102.86 121 ASN C CA 1
ATOM 4137 C C . ASN C 3 102 ? 191.779 189.516 109.785 1.00 102.86 121 ASN C C 1
ATOM 4138 O O . ASN C 3 102 ? 190.780 189.562 109.062 1.00 102.86 121 ASN C O 1
ATOM 4143 N N . PHE C 3 103 ? 191.988 190.363 110.787 1.00 97.47 122 PHE C N 1
ATOM 4144 C CA . PHE C 3 103 ? 191.067 191.446 111.100 1.00 97.47 122 PHE C CA 1
ATOM 4145 C C . PHE C 3 103 ? 191.818 192.767 111.164 1.00 97.47 122 PHE C C 1
ATOM 4146 O O . PHE C 3 103 ? 192.957 192.831 111.646 1.00 97.47 122 PHE C O 1
ATOM 4154 N N . TRP C 3 104 ? 191.155 193.822 110.684 1.00 113.02 123 TRP C N 1
ATOM 4155 C CA . TRP C 3 104 ? 191.686 195.177 110.793 1.00 113.02 123 TRP C CA 1
ATOM 4156 C C . TRP C 3 104 ? 190.533 196.166 110.694 1.00 113.02 123 TRP C C 1
ATOM 4157 O O . TRP C 3 104 ? 189.401 195.786 110.402 1.00 113.02 123 TRP C O 1
ATOM 4168 N N . VAL C 3 105 ? 190.807 197.433 111.001 1.00 121.24 124 VAL C N 1
ATOM 4169 C CA . VAL C 3 105 ? 189.763 198.436 111.205 1.00 121.24 124 VAL C CA 1
ATOM 4170 C C . VAL C 3 105 ? 190.093 199.693 110.411 1.00 121.24 124 VAL C C 1
ATOM 4171 O O . VAL C 3 105 ? 191.237 200.165 110.428 1.00 121.24 124 VAL C O 1
ATOM 4175 N N . GLU C 3 106 ? 189.090 200.233 109.715 1.00 128.44 125 GLU C N 1
ATOM 4176 C CA . GLU C 3 106 ? 189.158 201.538 109.057 1.00 128.44 125 GLU C CA 1
ATOM 4177 C C . GLU C 3 106 ? 188.102 202.450 109.675 1.00 128.44 125 GLU C C 1
ATOM 4178 O O . GLU C 3 106 ? 186.901 202.199 109.557 1.00 128.44 125 GLU C O 1
ATOM 4184 N N . SER C 3 107 ? 188.551 203.513 110.334 1.00 147.68 126 SER C N 1
ATOM 4185 C CA . SER C 3 107 ? 187.644 204.543 110.814 1.00 147.68 126 SER C CA 1
ATOM 4186 C C . SER C 3 107 ? 187.599 205.701 109.815 1.00 147.68 126 SER C C 1
ATOM 4187 O O . SER C 3 107 ? 188.426 205.808 108.907 1.00 147.68 126 SER C O 1
ATOM 4190 N N . ARG C 3 108 ? 186.616 206.584 109.982 1.00 160.89 127 ARG C N 1
ATOM 4191 C CA . ARG C 3 108 ? 186.331 207.639 109.019 1.00 160.89 127 ARG C CA 1
ATOM 4192 C C . ARG C 3 108 ? 186.542 209.006 109.650 1.00 160.89 127 ARG C C 1
ATOM 4193 O O . ARG C 3 108 ? 186.181 209.236 110.806 1.00 160.89 127 ARG C O 1
ATOM 4201 N N . LEU C 3 109 ? 187.137 209.919 108.877 1.00 168.29 128 LEU C N 1
ATOM 4202 C CA . LEU C 3 109 ? 187.229 211.322 109.291 1.00 168.29 128 LEU C CA 1
ATOM 4203 C C . LEU C 3 109 ? 187.219 212.183 108.026 1.00 168.29 128 LEU C C 1
ATOM 4204 O O . LEU C 3 109 ? 188.269 212.439 107.432 1.00 168.29 128 LEU C O 1
ATOM 4209 N N . GLY C 3 110 ? 186.028 212.635 107.643 1.00 169.48 129 GLY C N 1
ATOM 4210 C CA . GLY C 3 110 ? 185.896 213.532 106.505 1.00 169.48 129 GLY C CA 1
ATOM 4211 C C . GLY C 3 110 ? 186.368 212.880 105.220 1.00 169.48 129 GLY C C 1
ATOM 4212 O O . GLY C 3 110 ? 185.746 211.947 104.698 1.00 169.48 129 GLY C O 1
ATOM 4213 N N . ASN C 3 111 ? 187.488 213.377 104.702 1.00 171.61 130 ASN C N 1
ATOM 4214 C CA . ASN C 3 111 ? 188.107 212.849 103.496 1.00 171.61 130 ASN C CA 1
ATOM 4215 C C . ASN C 3 111 ? 189.351 212.019 103.786 1.00 171.61 130 ASN C C 1
ATOM 4216 O O . ASN C 3 111 ? 190.030 211.595 102.845 1.00 171.61 130 ASN C O 1
ATOM 4221 N N . ARG C 3 112 ? 189.666 211.778 105.056 1.00 165.05 131 ARG C N 1
ATOM 4222 C CA . ARG C 3 112 ? 190.860 211.048 105.452 1.00 165.05 131 ARG C CA 1
ATOM 4223 C C . ARG C 3 112 ? 190.468 209.812 106.249 1.00 165.05 131 ARG C C 1
ATOM 4224 O O . ARG C 3 112 ? 189.419 209.778 106.900 1.00 165.05 131 ARG C O 1
ATOM 4232 N N . THR C 3 113 ? 191.321 208.793 106.192 1.00 157.35 132 THR C N 1
ATOM 4233 C CA . THR C 3 113 ? 191.111 207.552 106.919 1.00 157.35 132 THR C CA 1
ATOM 4234 C C . THR C 3 113 ? 192.182 207.386 107.987 1.00 157.35 132 THR C C 1
ATOM 4235 O O . THR C 3 113 ? 193.261 207.983 107.910 1.00 157.35 132 THR C O 1
ATOM 4239 N N . MET C 3 114 ? 191.863 206.590 109.001 1.00 152.46 133 MET C N 1
ATOM 4240 C CA . MET C 3 114 ? 192.818 206.212 110.029 1.00 152.46 133 MET C CA 1
ATOM 4241 C C . MET C 3 114 ? 193.080 204.715 109.964 1.00 152.46 133 MET C C 1
ATOM 4242 O O . MET C 3 114 ? 192.171 203.916 109.719 1.00 152.46 133 MET C O 1
ATOM 4247 N N . LYS C 3 115 ? 194.333 204.346 110.195 1.00 140.78 134 LYS C N 1
ATOM 4248 C CA . LYS C 3 115 ? 194.796 202.979 110.030 1.00 140.78 134 LYS C CA 1
ATOM 4249 C C . LYS C 3 115 ? 194.856 202.275 111.378 1.00 140.78 134 LYS C C 1
ATOM 4250 O O . LYS C 3 115 ? 194.949 202.905 112.435 1.00 140.78 134 LYS C O 1
ATOM 4256 N N . SER C 3 116 ? 194.802 200.947 111.325 1.00 128.66 135 SER C N 1
ATOM 4257 C CA . SER C 3 116 ? 194.840 200.117 112.518 1.00 128.66 135 SER C CA 1
ATOM 4258 C C . SER C 3 116 ? 195.807 198.966 112.289 1.00 128.66 135 SER C C 1
ATOM 4259 O O . SER C 3 116 ? 196.251 198.710 111.167 1.00 128.66 135 SER C O 1
ATOM 4262 N N . GLN C 3 117 ? 196.134 198.269 113.372 1.00 119.37 136 GLN C N 1
ATOM 4263 C CA . GLN C 3 117 ? 196.992 197.102 113.276 1.00 119.37 136 GLN C CA 1
ATOM 4264 C C . GLN C 3 117 ? 196.191 195.912 112.751 1.00 119.37 136 GLN C C 1
ATOM 4265 O O . GLN C 3 117 ? 194.958 195.908 112.748 1.00 119.37 136 GLN C O 1
ATOM 4271 N N . LYS C 3 118 ? 196.904 194.887 112.302 1.00 114.87 137 LYS C N 1
ATOM 4272 C CA . LYS C 3 118 ? 196.297 193.674 111.777 1.00 114.87 137 LYS C CA 1
ATOM 4273 C C . LYS C 3 118 ? 196.451 192.565 112.804 1.00 114.87 137 LYS C C 1
ATOM 4274 O O . LYS C 3 118 ? 197.521 192.409 113.399 1.00 114.87 137 LYS C O 1
ATOM 4280 N N . ILE C 3 119 ? 195.387 191.796 113.020 1.00 101.98 138 ILE C N 1
ATOM 4281 C CA . ILE C 3 119 ? 195.461 190.632 113.894 1.00 101.98 138 ILE C CA 1
ATOM 4282 C C . ILE C 3 119 ? 195.164 189.393 113.061 1.00 101.98 138 ILE C C 1
ATOM 4283 O O . ILE C 3 119 ? 194.387 189.447 112.103 1.00 101.98 138 ILE C O 1
ATOM 4288 N N . SER C 3 120 ? 195.830 188.289 113.393 1.00 97.75 139 SER C N 1
ATOM 4289 C CA . SER C 3 120 ? 195.689 187.023 112.682 1.00 97.75 139 SER C CA 1
ATOM 4290 C C . SER C 3 120 ? 195.420 185.934 113.709 1.00 97.75 139 SER C C 1
ATOM 4291 O O . SER C 3 120 ? 196.309 185.584 114.493 1.00 97.75 139 SER C O 1
ATOM 4294 N N . GLN C 3 121 ? 194.206 185.389 113.702 1.00 89.36 140 GLN C N 1
ATOM 4295 C CA . GLN C 3 121 ? 193.844 184.427 114.733 1.00 89.36 140 GLN C CA 1
ATOM 4296 C C . GLN C 3 121 ? 192.673 183.570 114.278 1.00 89.36 140 GLN C C 1
ATOM 4297 O O . GLN C 3 121 ? 192.036 183.836 113.254 1.00 89.36 140 GLN C O 1
ATOM 4303 N N . TYR C 3 122 ? 192.430 182.513 115.050 1.00 85.93 141 TYR C N 1
ATOM 4304 C CA . TYR C 3 122 ? 191.225 181.702 114.958 1.00 85.93 141 TYR C CA 1
ATOM 4305 C C . TYR C 3 122 ? 190.228 182.221 115.983 1.00 85.93 141 TYR C C 1
ATOM 4306 O O . TYR C 3 122 ? 190.622 182.854 116.967 1.00 85.93 141 TYR C O 1
ATOM 4315 N N . LEU C 3 123 ? 188.945 181.956 115.756 1.00 80.78 142 LEU C N 1
ATOM 4316 C CA . LEU C 3 123 ? 187.913 182.506 116.625 1.00 80.78 142 LEU C CA 1
ATOM 4317 C C . LEU C 3 123 ? 187.191 181.458 117.455 1.00 80.78 142 LEU C C 1
ATOM 4318 O O . LEU C 3 123 ? 186.501 181.822 118.412 1.00 80.78 142 LEU C O 1
ATOM 4323 N N . TYR C 3 124 ? 187.316 180.175 117.116 1.00 86.23 143 TYR C N 1
ATOM 4324 C CA . TYR C 3 124 ? 186.544 179.165 117.832 1.00 86.23 143 TYR C CA 1
ATOM 4325 C C . TYR C 3 124 ? 187.110 178.900 119.222 1.00 86.23 143 TYR C C 1
ATOM 4326 O O . TYR C 3 124 ? 186.351 178.776 120.189 1.00 86.23 143 TYR C O 1
ATOM 4335 N N . ASN C 3 125 ? 188.433 178.800 119.347 1.00 85.93 144 ASN C N 1
ATOM 4336 C CA . ASN C 3 125 ? 189.048 178.417 120.611 1.00 85.93 144 ASN C CA 1
ATOM 4337 C C . ASN C 3 125 ? 189.574 179.600 121.416 1.00 85.93 144 ASN C C 1
ATOM 4338 O O . ASN C 3 125 ? 190.234 179.388 122.437 1.00 85.93 144 ASN C O 1
ATOM 4343 N N . TRP C 3 126 ? 189.304 180.829 120.987 1.00 75.61 145 TRP C N 1
ATOM 4344 C CA . TRP C 3 126 ? 189.607 182.022 121.776 1.00 75.61 145 TRP C CA 1
ATOM 4345 C C . TRP C 3 126 ? 188.294 182.475 122.405 1.00 75.61 145 TRP C C 1
ATOM 4346 O O . TRP C 3 126 ? 187.621 183.376 121.906 1.00 75.61 145 TRP C O 1
ATOM 4357 N N . THR C 3 127 ? 187.937 181.846 123.520 1.00 76.84 146 THR C N 1
ATOM 4358 C CA . THR C 3 127 ? 186.613 181.972 124.112 1.00 76.84 146 THR C CA 1
ATOM 4359 C C . THR C 3 127 ? 186.644 182.929 125.294 1.00 76.84 146 THR C C 1
ATOM 4360 O O . THR C 3 127 ? 187.528 182.838 126.152 1.00 76.84 146 THR C O 1
ATOM 4364 N N . LYS C 3 128 ? 185.680 183.843 125.329 1.00 70.73 147 LYS C N 1
ATOM 4365 C CA . LYS C 3 128 ? 185.436 184.699 126.481 1.00 70.73 147 LYS C CA 1
ATOM 4366 C C . LYS C 3 128 ? 184.249 184.128 127.244 1.00 70.73 147 LYS C C 1
ATOM 4367 O O . LYS C 3 128 ? 183.161 183.971 126.680 1.00 70.73 147 LYS C O 1
ATOM 4373 N N . THR C 3 129 ? 184.460 183.812 128.516 1.00 81.43 148 THR C N 1
ATOM 4374 C CA . THR C 3 129 ? 183.438 183.151 129.313 1.00 81.43 148 THR C CA 1
ATOM 4375 C C . THR C 3 129 ? 182.455 184.183 129.863 1.00 81.43 148 THR C C 1
ATOM 4376 O O . THR C 3 129 ? 182.448 185.352 129.469 1.00 81.43 148 THR C O 1
ATOM 4380 N N . THR C 3 130 ? 181.615 183.752 130.792 1.00 80.40 149 THR C N 1
ATOM 4381 C CA . THR C 3 130 ? 180.539 184.547 131.350 1.00 80.40 149 THR C CA 1
ATOM 4382 C C . THR C 3 130 ? 180.788 184.849 132.822 1.00 80.40 149 THR C C 1
ATOM 4383 O O . THR C 3 130 ? 181.537 184.135 133.496 1.00 80.40 149 THR C O 1
ATOM 4387 N N . PRO C 3 131 ? 180.183 185.909 133.354 1.00 81.62 150 PRO C N 1
ATOM 4388 C CA . PRO C 3 131 ? 180.209 186.141 134.805 1.00 81.62 150 PRO C CA 1
ATOM 4389 C C . PRO C 3 131 ? 179.456 185.046 135.543 1.00 81.62 150 PRO C C 1
ATOM 4390 O O . PRO C 3 131 ? 178.799 184.209 134.906 1.00 81.62 150 PRO C O 1
ATOM 4394 N N . PRO C 3 132 ? 179.544 184.998 136.878 1.00 83.48 151 PRO C N 1
ATOM 4395 C CA . PRO C 3 132 ? 178.828 183.955 137.626 1.00 83.48 151 PRO C CA 1
ATOM 4396 C C . PRO C 3 132 ? 177.327 183.970 137.370 1.00 83.48 151 PRO C C 1
ATOM 4397 O O . PRO C 3 132 ? 176.708 185.025 137.218 1.00 83.48 151 PRO C O 1
ATOM 4401 N N . LEU C 3 133 ? 176.751 182.772 137.324 1.00 102.09 152 LEU C N 1
ATOM 4402 C CA . LEU C 3 133 ? 175.380 182.580 136.871 1.00 102.09 152 LEU C CA 1
ATOM 4403 C C . LEU C 3 133 ? 174.377 182.958 137.951 1.00 102.09 152 LEU C C 1
ATOM 4404 O O . LEU C 3 133 ? 174.349 182.351 139.026 1.00 102.09 152 LEU C O 1
ATOM 4409 N N . GLY C 3 134 ? 173.545 183.954 137.652 1.00 108.44 153 GLY C N 1
ATOM 4410 C CA . GLY C 3 134 ? 172.394 184.319 138.453 1.00 108.44 153 GLY C CA 1
ATOM 4411 C C . GLY C 3 134 ? 172.758 184.764 139.857 1.00 108.44 153 GLY C C 1
ATOM 4412 O O . GLY C 3 134 ? 173.822 185.336 140.112 1.00 108.44 153 GLY C O 1
ATOM 4413 N N . HIS C 3 135 ? 171.847 184.492 140.786 1.00 110.97 154 HIS C N 1
ATOM 4414 C CA . HIS C 3 135 ? 172.053 184.839 142.184 1.00 110.97 154 HIS C CA 1
ATOM 4415 C C . HIS C 3 135 ? 173.045 183.873 142.817 1.00 110.97 154 HIS C C 1
ATOM 4416 O O . HIS C 3 135 ? 172.894 182.653 142.705 1.00 110.97 154 HIS C O 1
ATOM 4423 N N . ILE C 3 136 ? 174.056 184.420 143.479 1.00 112.05 155 ILE C N 1
ATOM 4424 C CA . ILE C 3 136 ? 175.042 183.620 144.179 1.00 112.05 155 ILE C CA 1
ATOM 4425 C C . ILE C 3 136 ? 174.679 183.591 145.657 1.00 112.05 155 ILE C C 1
ATOM 4426 O O . ILE C 3 136 ? 173.954 184.449 146.168 1.00 112.05 155 ILE C O 1
ATOM 4431 N N . LYS C 3 137 ? 175.177 182.576 146.355 1.00 119.40 156 LYS C N 1
ATOM 4432 C CA . LYS C 3 137 ? 174.898 182.392 147.772 1.00 119.40 156 LYS C CA 1
ATOM 4433 C C . LYS C 3 137 ? 176.099 182.838 148.592 1.00 119.40 156 LYS C C 1
ATOM 4434 O O . LYS C 3 137 ? 177.219 182.365 148.370 1.00 119.40 156 LYS C O 1
ATOM 4440 N N . VAL C 3 138 ? 175.862 183.744 149.536 1.00 124.33 157 VAL C N 1
ATOM 4441 C CA . VAL C 3 138 ? 176.900 184.275 150.408 1.00 124.33 157 VAL C CA 1
ATOM 4442 C C . VAL C 3 138 ? 176.585 183.858 151.840 1.00 124.33 157 VAL C C 1
ATOM 4443 O O . VAL C 3 138 ? 175.433 183.940 152.282 1.00 124.33 157 VAL C O 1
ATOM 4447 N N . SER C 3 139 ? 177.598 183.359 152.543 1.00 128.61 158 SER C N 1
ATOM 4448 C CA . SER C 3 139 ? 177.458 182.925 153.925 1.00 128.61 158 SER C CA 1
ATOM 4449 C C . SER C 3 139 ? 178.599 183.504 154.746 1.00 128.61 158 SER C C 1
ATOM 4450 O O . SER C 3 139 ? 179.722 183.637 154.254 1.00 128.61 158 SER C O 1
ATOM 4453 N N . GLN C 3 140 ? 178.310 183.861 155.992 1.00 135.01 159 GLN C N 1
ATOM 4454 C CA . GLN C 3 140 ? 179.286 184.512 156.851 1.00 135.01 159 GLN C CA 1
ATOM 4455 C C . GLN C 3 140 ? 179.735 183.579 157.970 1.00 135.01 159 GLN C C 1
ATOM 4456 O O . GLN C 3 140 ? 178.916 182.914 158.613 1.00 135.01 159 GLN C O 1
ATOM 4462 N N . SER C 3 141 ? 181.051 183.509 158.163 1.00 136.15 160 SER C N 1
ATOM 4463 C CA . SER C 3 141 ? 181.659 182.815 159.289 1.00 136.15 160 SER C CA 1
ATOM 4464 C C . SER C 3 141 ? 182.633 183.767 159.969 1.00 136.15 160 SER C C 1
ATOM 4465 O O . SER C 3 141 ? 182.715 184.941 159.585 1.00 136.15 160 SER C O 1
ATOM 4468 N N . HIS C 3 142 ? 183.392 183.268 160.948 1.00 138.95 161 HIS C N 1
ATOM 4469 C CA . HIS C 3 142 ? 184.246 184.121 161.769 1.00 138.95 161 HIS C CA 1
ATOM 4470 C C . HIS C 3 142 ? 185.285 184.842 160.921 1.00 138.95 161 HIS C C 1
ATOM 4471 O O . HIS C 3 142 ? 186.243 184.230 160.439 1.00 138.95 161 HIS C O 1
ATOM 4478 N N . ARG C 3 143 ? 185.080 186.149 160.743 1.00 139.66 162 ARG C N 1
ATOM 4479 C CA . ARG C 3 143 ? 185.907 187.023 159.913 1.00 139.66 162 ARG C CA 1
ATOM 4480 C C . ARG C 3 143 ? 186.022 186.535 158.470 1.00 139.66 162 ARG C C 1
ATOM 4481 O O . ARG C 3 143 ? 186.996 186.859 157.784 1.00 139.66 162 ARG C O 1
ATOM 4489 N N . GLN C 3 144 ? 185.048 185.766 157.975 1.00 133.45 163 GLN C N 1
ATOM 4490 C CA . GLN C 3 144 ? 185.139 185.221 156.627 1.00 133.45 163 GLN C CA 1
ATOM 4491 C C . GLN C 3 144 ? 183.785 185.276 155.933 1.00 133.45 163 GLN C C 1
ATOM 4492 O O . GLN C 3 144 ? 182.735 185.206 156.574 1.00 133.45 163 GLN C O 1
ATOM 4498 N N . LEU C 3 145 ? 183.827 185.399 154.607 1.00 123.25 164 LEU C N 1
ATOM 4499 C CA . LEU C 3 145 ? 182.651 185.318 153.753 1.00 123.25 164 LEU C CA 1
ATOM 4500 C C . LEU C 3 145 ? 182.923 184.284 152.673 1.00 123.25 164 LEU C C 1
ATOM 4501 O O . LEU C 3 145 ? 183.955 184.351 151.994 1.00 123.25 164 LEU C O 1
ATOM 4506 N N . ARG C 3 146 ? 181.997 183.340 152.521 1.00 121.39 165 ARG C N 1
ATOM 4507 C CA . ARG C 3 146 ? 182.091 182.262 151.547 1.00 121.39 165 ARG C CA 1
ATOM 4508 C C . ARG C 3 146 ? 181.004 182.435 150.496 1.00 121.39 165 ARG C C 1
ATOM 4509 O O . ARG C 3 146 ? 179.830 182.623 150.833 1.00 121.39 165 ARG C O 1
ATOM 4517 N N . MET C 3 147 ? 181.402 182.369 149.229 1.00 112.67 166 MET C N 1
ATOM 4518 C CA . MET C 3 147 ? 180.522 182.607 148.096 1.00 112.67 166 MET C CA 1
ATOM 4519 C C . MET C 3 147 ? 180.470 181.354 147.239 1.00 112.67 166 MET C C 1
ATOM 4520 O O . MET C 3 147 ? 181.517 180.804 146.880 1.00 112.67 166 MET C O 1
ATOM 4525 N N . ASP C 3 148 ? 179.258 180.920 146.903 1.00 116.26 167 ASP C N 1
ATOM 4526 C CA . ASP C 3 148 ? 179.041 179.726 146.102 1.00 116.26 167 ASP C CA 1
ATOM 4527 C C . ASP C 3 148 ? 178.069 180.034 144.973 1.00 116.26 167 ASP C C 1
ATOM 4528 O O . ASP C 3 148 ? 177.181 180.880 145.112 1.00 116.26 167 ASP C O 1
ATOM 4533 N N . TRP C 3 149 ? 178.245 179.338 143.854 1.00 108.98 168 TRP C N 1
ATOM 4534 C CA . TRP C 3 149 ? 177.364 179.488 142.702 1.00 108.98 168 TRP C CA 1
ATOM 4535 C C . TRP C 3 149 ? 177.455 178.222 141.860 1.00 108.98 168 TRP C C 1
ATOM 4536 O O . TRP C 3 149 ? 178.230 177.309 142.156 1.00 108.98 168 TRP C O 1
ATOM 4547 N N . ASN C 3 150 ? 176.650 178.176 140.802 1.00 117.71 169 ASN C N 1
ATOM 4548 C CA . ASN C 3 150 ? 176.663 177.083 139.841 1.00 117.71 169 ASN C CA 1
ATOM 4549 C C . ASN C 3 150 ? 177.008 177.646 138.471 1.00 117.71 169 ASN C C 1
ATOM 4550 O O . ASN C 3 150 ? 176.419 178.644 138.046 1.00 117.71 169 ASN C O 1
ATOM 4555 N N . VAL C 3 151 ? 177.954 177.012 137.784 1.00 114.80 170 VAL C N 1
ATOM 4556 C CA . VAL C 3 151 ? 178.402 177.478 136.478 1.00 114.80 170 VAL C CA 1
ATOM 4557 C C . VAL C 3 151 ? 178.359 176.306 135.505 1.00 114.80 170 VAL C C 1
ATOM 4558 O O . VAL C 3 151 ? 178.474 175.141 135.899 1.00 114.80 170 VAL C O 1
ATOM 4562 N N . SER C 3 152 ? 178.168 176.621 134.222 1.00 110.46 171 SER C N 1
ATOM 4563 C CA . SER C 3 152 ? 178.008 175.622 133.172 1.00 110.46 171 SER C CA 1
ATOM 4564 C C . SER C 3 152 ? 179.311 175.332 132.433 1.00 110.46 171 SER C C 1
ATOM 4565 O O . SER C 3 152 ? 179.285 174.923 131.267 1.00 110.46 171 SER C O 1
ATOM 4568 N N . GLU C 3 153 ? 180.454 175.535 133.085 1.00 115.42 172 GLU C N 1
ATOM 4569 C CA . GLU C 3 153 ? 181.751 175.207 132.509 1.00 115.42 172 GLU C CA 1
ATOM 4570 C C . GLU C 3 153 ? 182.509 174.307 133.471 1.00 115.42 172 GLU C C 1
ATOM 4571 O O . GLU C 3 153 ? 182.601 174.605 134.666 1.00 115.42 172 GLU C O 1
ATOM 4577 N N . GLU C 3 154 ? 183.052 173.211 132.945 1.00 126.22 173 GLU C N 1
ATOM 4578 C CA . GLU C 3 154 ? 183.730 172.217 133.765 1.00 126.22 173 GLU C CA 1
ATOM 4579 C C . GLU C 3 154 ? 185.194 172.547 134.018 1.00 126.22 173 GLU C C 1
ATOM 4580 O O . GLU C 3 154 ? 185.838 171.855 134.815 1.00 126.22 173 GLU C O 1
ATOM 4586 N N . ALA C 3 155 ? 185.733 173.575 133.373 1.00 119.63 174 ALA C N 1
ATOM 4587 C CA . ALA C 3 155 ? 187.132 173.944 133.520 1.00 119.63 174 ALA C CA 1
ATOM 4588 C C . ALA C 3 155 ? 187.322 174.847 134.731 1.00 119.63 174 ALA C C 1
ATOM 4589 O O . ALA C 3 155 ? 186.391 175.519 135.182 1.00 119.63 174 ALA C O 1
ATOM 4591 N N . GLY C 3 156 ? 188.543 174.851 135.257 1.00 109.07 175 GLY C N 1
ATOM 4592 C CA . GLY C 3 156 ? 188.872 175.696 136.387 1.00 109.07 175 GLY C CA 1
ATOM 4593 C C . GLY C 3 156 ? 189.231 177.108 135.975 1.00 109.07 175 GLY C C 1
ATOM 4594 O O . GLY C 3 156 ? 190.339 177.363 135.494 1.00 109.07 175 GLY C O 1
ATOM 4595 N N . ALA C 3 157 ? 188.298 178.034 136.164 1.00 89.53 176 ALA C N 1
ATOM 4596 C CA . ALA C 3 157 ? 188.505 179.431 135.817 1.00 89.53 176 ALA C CA 1
ATOM 4597 C C . ALA C 3 157 ? 189.159 180.155 136.984 1.00 89.53 176 ALA C C 1
ATOM 4598 O O . ALA C 3 157 ? 188.679 180.069 138.118 1.00 89.53 176 ALA C O 1
ATOM 4600 N N . GLU C 3 158 ? 190.250 180.865 136.709 1.00 85.39 177 GLU C N 1
ATOM 4601 C CA . GLU C 3 158 ? 190.938 181.608 137.762 1.00 85.39 177 GLU C CA 1
ATOM 4602 C C . GLU C 3 158 ? 190.081 182.809 138.158 1.00 85.39 177 GLU C C 1
ATOM 4603 O O . GLU C 3 158 ? 189.949 183.787 137.420 1.00 85.39 177 GLU C O 1
ATOM 4609 N N . VAL C 3 159 ? 189.446 182.707 139.319 1.00 89.44 178 VAL C N 1
ATOM 4610 C CA . VAL C 3 159 ? 188.494 183.716 139.769 1.00 89.44 178 VAL C CA 1
ATOM 4611 C C . VAL C 3 159 ? 189.255 184.864 140.420 1.00 89.44 178 VAL C C 1
ATOM 4612 O O . VAL C 3 159 ? 190.034 184.655 141.355 1.00 89.44 178 VAL C O 1
ATOM 4616 N N . GLN C 3 160 ? 189.027 186.077 139.927 1.00 88.62 179 GLN C N 1
ATOM 4617 C CA . GLN C 3 160 ? 189.643 187.288 140.453 1.00 88.62 179 GLN C CA 1
ATOM 4618 C C . GLN C 3 160 ? 188.543 188.260 140.848 1.00 88.62 179 GLN C C 1
ATOM 4619 O O . GLN C 3 160 ? 187.790 188.725 139.987 1.00 88.62 179 GLN C O 1
ATOM 4625 N N . PHE C 3 161 ? 188.446 188.569 142.138 1.00 94.54 180 PHE C N 1
ATOM 4626 C CA . PHE C 3 161 ? 187.334 189.358 142.645 1.00 94.54 180 PHE C CA 1
ATOM 4627 C C . PHE C 3 161 ? 187.831 190.679 143.221 1.00 94.54 180 PHE C C 1
ATOM 4628 O O . PHE C 3 161 ? 189.033 190.930 143.337 1.00 94.54 180 PHE C O 1
ATOM 4636 N N . ARG C 3 162 ? 186.872 191.539 143.556 1.00 97.33 181 ARG C N 1
ATOM 4637 C CA . ARG C 3 162 ? 187.164 192.895 143.997 1.00 97.33 181 ARG C CA 1
ATOM 4638 C C . ARG C 3 162 ? 186.050 193.349 144.929 1.00 97.33 181 ARG C C 1
ATOM 4639 O O . ARG C 3 162 ? 184.894 192.974 144.744 1.00 97.33 181 ARG C O 1
ATOM 4647 N N . ARG C 3 163 ? 186.407 194.124 145.952 1.00 104.14 182 ARG C N 1
ATOM 4648 C CA . ARG C 3 163 ? 185.446 194.522 146.973 1.00 104.14 182 ARG C CA 1
ATOM 4649 C C . ARG C 3 163 ? 185.696 195.966 147.380 1.00 104.14 182 ARG C C 1
ATOM 4650 O O . ARG C 3 163 ? 186.800 196.488 147.233 1.00 104.14 182 ARG C O 1
ATOM 4658 N N . ARG C 3 164 ? 184.657 196.605 147.915 1.00 107.48 183 ARG C N 1
ATOM 4659 C CA . ARG C 3 164 ? 184.684 198.047 148.126 1.00 107.48 183 ARG C CA 1
ATOM 4660 C C . ARG C 3 164 ? 183.687 198.414 149.213 1.00 107.48 183 ARG C C 1
ATOM 4661 O O . ARG C 3 164 ? 182.489 198.169 149.057 1.00 107.48 183 ARG C O 1
ATOM 4669 N N . MET C 3 165 ? 184.176 198.985 150.308 1.00 115.36 184 MET C N 1
ATOM 4670 C CA . MET C 3 165 ? 183.268 199.616 151.253 1.00 115.36 184 MET C CA 1
ATOM 4671 C C . MET C 3 165 ? 182.822 200.965 150.689 1.00 115.36 184 MET C C 1
ATOM 4672 O O . MET C 3 165 ? 183.627 201.680 150.084 1.00 115.36 184 MET C O 1
ATOM 4677 N N . PRO C 3 166 ? 181.550 201.356 150.884 1.00 118.43 185 PRO C N 1
ATOM 4678 C CA . PRO C 3 166 ? 180.965 202.408 150.035 1.00 118.43 185 PRO C CA 1
ATOM 4679 C C . PRO C 3 166 ? 181.464 203.820 150.314 1.00 118.43 185 PRO C C 1
ATOM 4680 O O . PRO C 3 166 ? 180.868 204.791 149.838 1.00 118.43 185 PRO C O 1
ATOM 4684 N N . THR C 3 167 ? 182.546 203.955 151.078 1.00 118.66 186 THR C N 1
ATOM 4685 C CA . THR C 3 167 ? 183.167 205.251 151.322 1.00 118.66 186 THR C CA 1
ATOM 4686 C C . THR C 3 167 ? 184.432 205.474 150.502 1.00 118.66 186 THR C C 1
ATOM 4687 O O . THR C 3 167 ? 184.745 206.618 150.160 1.00 118.66 186 THR C O 1
ATOM 4691 N N . THR C 3 168 ? 185.169 204.416 150.177 1.00 114.95 187 THR C N 1
ATOM 4692 C CA . THR C 3 168 ? 186.432 204.516 149.456 1.00 114.95 187 THR C CA 1
ATOM 4693 C C . THR C 3 168 ? 186.337 203.772 148.123 1.00 114.95 187 THR C C 1
ATOM 4694 O O . THR C 3 168 ? 185.265 203.319 147.714 1.00 114.95 187 THR C O 1
ATOM 4698 N N . ASN C 3 169 ? 187.477 203.653 147.444 1.00 111.99 188 ASN C N 1
ATOM 4699 C CA . ASN C 3 169 ? 187.548 202.996 146.147 1.00 111.99 188 ASN C CA 1
ATOM 4700 C C . ASN C 3 169 ? 187.695 201.484 146.334 1.00 111.99 188 ASN C C 1
ATOM 4701 O O . ASN C 3 169 ? 187.593 200.961 147.447 1.00 111.99 188 ASN C O 1
ATOM 4706 N N . TRP C 3 170 ? 187.945 200.766 145.243 1.00 106.61 189 TRP C N 1
ATOM 4707 C CA . TRP C 3 170 ? 187.923 199.311 145.265 1.00 106.61 189 TRP C CA 1
ATOM 4708 C C . TRP C 3 170 ? 189.276 198.736 145.672 1.00 106.61 189 TRP C C 1
ATOM 4709 O O . TRP C 3 170 ? 190.322 199.379 145.555 1.00 106.61 189 TRP C O 1
ATOM 4720 N N . THR C 3 171 ? 189.235 197.495 146.153 1.00 107.43 190 THR C N 1
ATOM 4721 C CA . THR C 3 171 ? 190.414 196.698 146.460 1.00 107.43 190 THR C CA 1
ATOM 4722 C C . THR C 3 171 ? 190.294 195.362 145.741 1.00 107.43 190 THR C C 1
ATOM 4723 O O . THR C 3 171 ? 189.253 194.700 145.818 1.00 107.43 190 THR C O 1
ATOM 4727 N N . LEU C 3 172 ? 191.364 194.971 145.059 1.00 99.36 191 LEU C N 1
ATOM 4728 C CA . LEU C 3 172 ? 191.390 193.810 144.186 1.00 99.36 191 LEU C CA 1
ATOM 4729 C C . LEU C 3 172 ? 192.000 192.606 144.907 1.00 99.36 191 LEU C C 1
ATOM 4730 O O . LEU C 3 172 ? 192.731 192.745 145.890 1.00 99.36 191 LEU C O 1
ATOM 4735 N N . GLY C 3 173 ? 191.701 191.401 144.413 1.00 99.14 192 GLY C N 1
ATOM 4736 C CA . GLY C 3 173 ? 192.331 190.207 144.942 1.00 99.14 192 GLY C CA 1
ATOM 4737 C C . GLY C 3 173 ? 192.008 188.919 144.206 1.00 99.14 192 GLY C C 1
ATOM 4738 O O . GLY C 3 173 ? 190.869 188.699 143.781 1.00 99.14 192 GLY C O 1
ATOM 4739 N N . ASP C 3 174 ? 193.013 188.062 144.044 1.00 103.89 193 ASP C N 1
ATOM 4740 C CA . ASP C 3 174 ? 192.782 186.721 143.526 1.00 103.89 193 ASP C CA 1
ATOM 4741 C C . ASP C 3 174 ? 192.068 185.878 144.576 1.00 103.89 193 ASP C C 1
ATOM 4742 O O . ASP C 3 174 ? 192.263 186.062 145.779 1.00 103.89 193 ASP C O 1
ATOM 4747 N N . CYS C 3 175 ? 191.235 184.947 144.115 1.00 109.65 194 CYS C N 1
ATOM 4748 C CA . CYS C 3 175 ? 190.447 184.122 145.022 1.00 109.65 194 CYS C CA 1
ATOM 4749 C C . CYS C 3 175 ? 191.116 182.806 145.388 1.00 109.65 194 CYS C C 1
ATOM 4750 O O . CYS C 3 175 ? 191.089 182.421 146.561 1.00 109.65 194 CYS C O 1
ATOM 4753 N N . GLY C 3 176 ? 191.708 182.105 144.426 1.00 118.64 195 GLY C N 1
ATOM 4754 C CA . GLY C 3 176 ? 192.375 180.857 144.708 1.00 118.64 195 GLY C CA 1
ATOM 4755 C C . GLY C 3 176 ? 191.801 179.686 143.936 1.00 118.64 195 GLY C C 1
ATOM 4756 O O . GLY C 3 176 ? 190.659 179.718 143.467 1.00 118.64 195 GLY C O 1
ATOM 4757 N N . PRO C 3 177 ? 192.594 178.626 143.789 1.00 119.52 196 PRO C N 1
ATOM 4758 C CA . PRO C 3 177 ? 192.142 177.458 143.026 1.00 119.52 196 PRO C CA 1
ATOM 4759 C C . PRO C 3 177 ? 191.023 176.711 143.736 1.00 119.52 196 PRO C C 1
ATOM 4760 O O . PRO C 3 177 ? 190.848 176.794 144.953 1.00 119.52 196 PRO C O 1
ATOM 4764 N N . GLN C 3 178 ? 190.257 175.968 142.940 1.00 121.51 197 GLN C N 1
ATOM 4765 C CA . GLN C 3 178 ? 189.113 175.225 143.445 1.00 121.51 197 GLN C CA 1
ATOM 4766 C C . GLN C 3 178 ? 188.941 173.956 142.624 1.00 121.51 197 GLN C C 1
ATOM 4767 O O . GLN C 3 178 ? 189.474 173.830 141.518 1.00 121.51 197 GLN C O 1
ATOM 4773 N N . VAL C 3 179 ? 188.186 173.014 143.181 1.00 126.91 198 VAL C N 1
ATOM 4774 C CA . VAL C 3 179 ? 187.945 171.733 142.525 1.00 126.91 198 VAL C CA 1
ATOM 4775 C C . VAL C 3 179 ? 186.764 171.879 141.574 1.00 126.91 198 VAL C C 1
ATOM 4776 O O . VAL C 3 179 ? 185.666 172.270 141.985 1.00 126.91 198 VAL C O 1
ATOM 4780 N N . ASN C 3 180 ? 186.987 171.565 140.302 1.00 127.10 199 ASN C N 1
ATOM 4781 C CA . ASN C 3 180 ? 185.932 171.631 139.297 1.00 127.10 199 ASN C CA 1
ATOM 4782 C C . ASN C 3 180 ? 185.981 170.411 138.383 1.00 127.10 199 ASN C C 1
ATOM 4783 O O . ASN C 3 180 ? 184.945 169.853 138.021 1.00 127.10 199 ASN C O 1
ATOM 4788 N N . MET C 3 193 ? 180.300 173.250 137.128 1.00 121.35 212 MET C N 1
ATOM 4789 C CA . MET C 3 193 ? 179.747 172.518 138.261 1.00 121.35 212 MET C CA 1
ATOM 4790 C C . MET C 3 193 ? 179.389 173.489 139.383 1.00 121.35 212 MET C C 1
ATOM 4791 O O . MET C 3 193 ? 178.244 173.926 139.493 1.00 121.35 212 MET C O 1
ATOM 4796 N N . SER C 3 194 ? 180.380 173.829 140.204 1.00 117.11 213 SER C N 1
ATOM 4797 C CA . SER C 3 194 ? 180.214 174.760 141.311 1.00 117.11 213 SER C CA 1
ATOM 4798 C C . SER C 3 194 ? 181.591 175.199 141.775 1.00 117.11 213 SER C C 1
ATOM 4799 O O . SER C 3 194 ? 182.554 174.430 141.706 1.00 117.11 213 SER C O 1
ATOM 4802 N N . GLU C 3 195 ? 181.676 176.439 142.246 1.00 112.90 214 GLU C N 1
ATOM 4803 C CA . GLU C 3 195 ? 182.930 177.009 142.712 1.00 112.90 214 GLU C CA 1
ATOM 4804 C C . GLU C 3 195 ? 182.690 177.780 144.002 1.00 112.90 214 GLU C C 1
ATOM 4805 O O . GLU C 3 195 ? 181.553 178.086 144.370 1.00 112.90 214 GLU C O 1
ATOM 4811 N N . SER C 3 196 ? 183.784 178.093 144.693 1.00 112.88 215 SER C N 1
ATOM 4812 C CA . SER C 3 196 ? 183.730 178.787 145.969 1.00 112.88 215 SER C CA 1
ATOM 4813 C C . SER C 3 196 ? 184.748 179.916 145.988 1.00 112.88 215 SER C C 1
ATOM 4814 O O . SER C 3 196 ? 185.793 179.847 145.336 1.00 112.88 215 SER C O 1
ATOM 4817 N N . CYS C 3 197 ? 184.426 180.962 146.743 1.00 116.03 216 CYS C N 1
ATOM 4818 C CA . CYS C 3 197 ? 185.332 182.089 146.913 1.00 116.03 216 CYS C CA 1
ATOM 4819 C C . CYS C 3 197 ? 185.286 182.555 148.361 1.00 116.03 216 CYS C C 1
ATOM 4820 O O . CYS C 3 197 ? 184.276 182.390 149.047 1.00 116.03 216 CYS C O 1
ATOM 4823 N N . LEU C 3 198 ? 186.388 183.145 148.819 1.00 117.71 217 LEU C N 1
ATOM 4824 C CA . LEU C 3 198 ? 186.528 183.574 150.202 1.00 117.71 217 LEU C CA 1
ATOM 4825 C C . LEU C 3 198 ? 186.948 185.036 150.267 1.00 117.71 217 LEU C C 1
ATOM 4826 O O . LEU C 3 198 ? 187.673 185.530 149.399 1.00 117.71 217 LEU C O 1
ATOM 4831 N N . CYS C 3 199 ? 186.483 185.727 151.313 1.00 119.73 218 CYS C N 1
ATOM 4832 C CA . CYS C 3 199 ? 186.836 187.136 151.491 1.00 119.73 218 CYS C CA 1
ATOM 4833 C C . CYS C 3 199 ? 186.801 187.541 152.958 1.00 119.73 218 CYS C C 1
ATOM 4834 O O . CYS C 3 199 ? 185.876 187.143 153.676 1.00 119.73 218 CYS C O 1
ATOM 4837 N N . PRO C 3 200 ? 187.773 188.321 153.429 1.00 120.45 219 PRO C N 1
ATOM 4838 C CA . PRO C 3 200 ? 187.707 188.822 154.807 1.00 120.45 219 PRO C CA 1
ATOM 4839 C C . PRO C 3 200 ? 186.551 189.790 155.000 1.00 120.45 219 PRO C C 1
ATOM 4840 O O . PRO C 3 200 ? 186.113 190.469 154.069 1.00 120.45 219 PRO C O 1
ATOM 4844 N N . SER C 3 201 ? 186.057 189.848 156.235 1.00 124.19 220 SER C N 1
ATOM 4845 C CA . SER C 3 201 ? 184.894 190.659 156.557 1.00 124.19 220 SER C CA 1
ATOM 4846 C C . SER C 3 201 ? 185.286 192.124 156.746 1.00 124.19 220 SER C C 1
ATOM 4847 O O . SER C 3 201 ? 186.423 192.536 156.500 1.00 124.19 220 SER C O 1
ATOM 4850 N N . GLU C 3 202 ? 184.319 192.921 157.194 1.00 118.68 221 GLU C N 1
ATOM 4851 C CA . GLU C 3 202 ? 184.520 194.340 157.437 1.00 118.68 221 GLU C CA 1
ATOM 4852 C C . GLU C 3 202 ? 183.505 194.800 158.474 1.00 118.68 221 GLU C C 1
ATOM 4853 O O . GLU C 3 202 ? 182.386 194.283 158.536 1.00 118.68 221 GLU C O 1
ATOM 4859 N N . ASN C 3 203 ? 183.906 195.776 159.293 1.00 119.06 222 ASN C N 1
ATOM 4860 C CA . ASN C 3 203 ? 183.033 196.288 160.344 1.00 119.06 222 ASN C CA 1
ATOM 4861 C C . ASN C 3 203 ? 181.857 197.092 159.803 1.00 119.06 222 ASN C C 1
ATOM 4862 O O . ASN C 3 203 ? 180.936 197.397 160.567 1.00 119.06 222 ASN C O 1
ATOM 4867 N N . MET C 3 204 ? 181.867 197.446 158.521 1.00 115.88 223 MET C N 1
ATOM 4868 C CA . MET C 3 204 ? 180.736 198.079 157.863 1.00 115.88 223 MET C CA 1
ATOM 4869 C C . MET C 3 204 ? 180.363 197.261 156.635 1.00 115.88 223 MET C C 1
ATOM 4870 O O . MET C 3 204 ? 181.033 196.287 156.284 1.00 115.88 223 MET C O 1
ATOM 4875 N N . ALA C 3 205 ? 179.274 197.660 155.983 1.00 107.77 224 ALA C N 1
ATOM 4876 C CA . ALA C 3 205 ? 178.807 196.948 154.804 1.00 107.77 224 ALA C CA 1
ATOM 4877 C C . ALA C 3 205 ? 179.758 197.174 153.634 1.00 107.77 224 ALA C C 1
ATOM 4878 O O . ALA C 3 205 ? 180.600 198.076 153.648 1.00 107.77 224 ALA C O 1
ATOM 4880 N N . GLN C 3 206 ? 179.624 196.334 152.610 1.00 100.58 225 GLN C N 1
ATOM 4881 C CA . GLN C 3 206 ? 180.496 196.458 151.451 1.00 100.58 225 GLN C CA 1
ATOM 4882 C C . GLN C 3 206 ? 179.818 195.869 150.220 1.00 100.58 225 GLN C C 1
ATOM 4883 O O . GLN C 3 206 ? 178.858 195.097 150.311 1.00 100.58 225 GLN C O 1
ATOM 4889 N N . GLU C 3 207 ? 180.344 196.263 149.061 1.00 98.71 226 GLU C N 1
ATOM 4890 C CA . GLU C 3 207 ? 179.866 195.870 147.744 1.00 98.71 226 GLU C CA 1
ATOM 4891 C C . GLU C 3 207 ? 181.000 195.154 147.026 1.00 98.71 226 GLU C C 1
ATOM 4892 O O . GLU C 3 207 ? 182.110 195.685 146.940 1.00 98.71 226 GLU C O 1
ATOM 4898 N N . ILE C 3 208 ? 180.731 193.955 146.520 1.00 95.23 227 ILE C N 1
ATOM 4899 C CA . ILE C 3 208 ? 181.785 193.075 146.031 1.00 95.23 227 ILE C CA 1
ATOM 4900 C C . ILE C 3 208 ? 181.355 192.439 144.712 1.00 95.23 227 ILE C C 1
ATOM 4901 O O . ILE C 3 208 ? 180.206 192.009 144.559 1.00 95.23 227 ILE C O 1
ATOM 4906 N N . GLN C 3 209 ? 182.282 192.401 143.753 1.00 90.02 228 GLN C N 1
ATOM 4907 C CA . GLN C 3 209 ? 182.058 191.877 142.414 1.00 90.02 228 GLN C CA 1
ATOM 4908 C C . GLN C 3 209 ? 183.111 190.817 142.104 1.00 90.02 228 GLN C C 1
ATOM 4909 O O . GLN C 3 209 ? 184.155 190.734 142.759 1.00 90.02 228 GLN C O 1
ATOM 4915 N N . ILE C 3 210 ? 182.835 190.011 141.080 1.00 82.88 229 ILE C N 1
ATOM 4916 C CA . ILE C 3 210 ? 183.574 188.772 140.858 1.00 82.88 229 ILE C CA 1
ATOM 4917 C C . ILE C 3 210 ? 183.463 188.394 139.382 1.00 82.88 229 ILE C C 1
ATOM 4918 O O . ILE C 3 210 ? 182.438 188.642 138.743 1.00 82.88 229 ILE C O 1
ATOM 4923 N N . ARG C 3 211 ? 184.537 187.811 138.835 1.00 78.92 230 ARG C N 1
ATOM 4924 C CA . ARG C 3 211 ? 184.594 187.447 137.419 1.00 78.92 230 ARG C CA 1
ATOM 4925 C C . ARG C 3 211 ? 185.428 186.185 137.224 1.00 78.92 230 ARG C C 1
ATOM 4926 O O . ARG C 3 211 ? 185.999 185.635 138.170 1.00 78.92 230 ARG C O 1
ATOM 4934 N N . ARG C 3 212 ? 185.485 185.724 135.970 1.00 82.96 231 ARG C N 1
ATOM 4935 C CA . ARG C 3 212 ? 186.163 184.490 135.586 1.00 82.96 231 ARG C CA 1
ATOM 4936 C C . ARG C 3 212 ? 186.916 184.708 134.278 1.00 82.96 231 ARG C C 1
ATOM 4937 O O . ARG C 3 212 ? 186.766 185.738 133.620 1.00 82.96 231 ARG C O 1
ATOM 4945 N N . ARG C 3 213 ? 187.735 183.725 133.898 1.00 84.68 232 ARG C N 1
ATOM 4946 C CA . ARG C 3 213 ? 188.247 183.655 132.535 1.00 84.68 232 ARG C CA 1
ATOM 4947 C C . ARG C 3 213 ? 188.591 182.203 132.235 1.00 84.68 232 ARG C C 1
ATOM 4948 O O . ARG C 3 213 ? 188.919 181.433 133.140 1.00 84.68 232 ARG C O 1
ATOM 4956 N N . ARG C 3 214 ? 188.526 181.834 130.960 1.00 90.37 233 ARG C N 1
ATOM 4957 C CA . ARG C 3 214 ? 188.771 180.453 130.564 1.00 90.37 233 ARG C CA 1
ATOM 4958 C C . ARG C 3 214 ? 190.268 180.166 130.611 1.00 90.37 233 ARG C C 1
ATOM 4959 O O . ARG C 3 214 ? 191.082 181.018 130.240 1.00 90.37 233 ARG C O 1
ATOM 4967 N N . ARG C 3 215 ? 190.630 178.975 131.082 1.00 101.44 234 ARG C N 1
ATOM 4968 C CA . ARG C 3 215 ? 192.020 178.572 131.239 1.00 101.44 234 ARG C CA 1
ATOM 4969 C C . ARG C 3 215 ? 192.221 177.163 130.698 1.00 101.44 234 ARG C C 1
ATOM 4970 O O . ARG C 3 215 ? 191.392 176.277 130.928 1.00 101.44 234 ARG C O 1
ATOM 4978 N N . LEU C 3 216 ? 193.323 176.960 129.979 1.00 105.03 235 LEU C N 1
ATOM 4979 C CA . LEU C 3 216 ? 193.648 175.640 129.457 1.00 105.03 235 LEU C CA 1
ATOM 4980 C C . LEU C 3 216 ? 194.254 174.769 130.554 1.00 105.03 235 LEU C C 1
ATOM 4981 O O . LEU C 3 216 ? 194.426 175.186 131.703 1.00 105.03 235 LEU C O 1
ATOM 4986 N N . SER C 3 217 ? 194.586 173.530 130.182 1.00 112.76 236 SER C N 1
ATOM 4987 C CA . SER C 3 217 ? 195.225 172.606 131.110 1.00 112.76 236 SER C CA 1
ATOM 4988 C C . SER C 3 217 ? 196.665 172.994 131.419 1.00 112.76 236 SER C C 1
ATOM 4989 O O . SER C 3 217 ? 197.204 172.560 132.442 1.00 112.76 236 SER C O 1
ATOM 4992 N N . SER C 3 218 ? 197.295 173.797 130.566 1.00 115.21 237 SER C N 1
ATOM 4993 C CA . SER C 3 218 ? 198.672 174.225 130.767 1.00 115.21 237 SER C CA 1
ATOM 4994 C C . SER C 3 218 ? 198.783 175.450 131.662 1.00 115.21 237 SER C C 1
ATOM 4995 O O . SER C 3 218 ? 199.895 175.936 131.889 1.00 115.21 237 SER C O 1
ATOM 4998 N N . GLY C 3 219 ? 197.664 175.962 132.165 1.00 108.87 238 GLY C N 1
ATOM 4999 C CA . GLY C 3 219 ? 197.676 177.195 132.919 1.00 108.87 238 GLY C CA 1
ATOM 5000 C C . GLY C 3 219 ? 197.732 178.443 132.075 1.00 108.87 238 GLY C C 1
ATOM 5001 O O . GLY C 3 219 ? 197.806 179.545 132.631 1.00 108.87 238 GLY C O 1
ATOM 5002 N N . ALA C 3 220 ? 197.698 178.308 130.740 1.00 100.59 239 ALA C N 1
ATOM 5003 C CA . ALA C 3 220 ? 197.762 179.415 129.796 1.00 100.59 239 ALA C CA 1
ATOM 5004 C C . ALA C 3 220 ? 196.425 180.149 129.741 1.00 100.59 239 ALA C C 1
ATOM 5005 O O . ALA C 3 220 ? 195.364 179.536 129.909 1.00 100.59 239 ALA C O 1
ATOM 5007 N N . PRO C 3 221 ? 196.456 181.466 129.516 1.00 94.36 240 PRO C N 1
ATOM 5008 C CA . PRO C 3 221 ? 195.201 182.229 129.442 1.00 94.36 240 PRO C CA 1
ATOM 5009 C C . PRO C 3 221 ? 194.405 181.903 128.189 1.00 94.36 240 PRO C C 1
ATOM 5010 O O . PRO C 3 221 ? 194.839 182.209 127.069 1.00 94.36 240 PRO C O 1
ATOM 5014 N N . GLY C 3 222 ? 193.245 181.275 128.359 1.00 89.52 241 GLY C N 1
ATOM 5015 C CA . GLY C 3 222 ? 192.425 180.876 127.235 1.00 89.52 241 GLY C CA 1
ATOM 5016 C C . GLY C 3 222 ? 191.333 181.854 126.861 1.00 89.52 241 GLY C C 1
ATOM 5017 O O . GLY C 3 222 ? 190.162 181.472 126.773 1.00 89.52 241 GLY C O 1
ATOM 5018 N N . GLY C 3 223 ? 191.694 183.114 126.641 1.00 79.55 242 GLY C N 1
ATOM 5019 C CA . GLY C 3 223 ? 190.738 184.117 126.242 1.00 79.55 242 GLY C CA 1
ATOM 5020 C C . GLY C 3 223 ? 190.930 185.418 126.989 1.00 79.55 242 GLY C C 1
ATOM 5021 O O . GLY C 3 223 ? 191.913 185.610 127.710 1.00 79.55 242 GLY C O 1
ATOM 5022 N N . PRO C 3 224 ? 189.995 186.344 126.823 1.00 77.33 243 PRO C N 1
ATOM 5023 C CA . PRO C 3 224 ? 190.046 187.602 127.566 1.00 77.33 243 PRO C CA 1
ATOM 5024 C C . PRO C 3 224 ? 189.258 187.496 128.867 1.00 77.33 243 PRO C C 1
ATOM 5025 O O . PRO C 3 224 ? 188.581 186.504 129.140 1.00 77.33 243 PRO C O 1
ATOM 5029 N N . TRP C 3 225 ? 189.361 188.551 129.668 1.00 78.85 244 TRP C N 1
ATOM 5030 C CA . TRP C 3 225 ? 188.674 188.581 130.951 1.00 78.85 244 TRP C CA 1
ATOM 5031 C C . TRP C 3 225 ? 187.181 188.800 130.751 1.00 78.85 244 TRP C C 1
ATOM 5032 O O . TRP C 3 225 ? 186.768 189.713 130.030 1.00 78.85 244 TRP C O 1
ATOM 5043 N N . SER C 3 226 ? 186.371 187.961 131.388 1.00 73.94 245 SER C N 1
ATOM 5044 C CA . SER C 3 226 ? 184.931 188.166 131.368 1.00 73.94 245 SER C CA 1
ATOM 5045 C C . SER C 3 226 ? 184.560 189.388 132.199 1.00 73.94 245 SER C C 1
ATOM 5046 O O . SER C 3 226 ? 185.265 189.766 133.137 1.00 73.94 245 SER C O 1
ATOM 5049 N N . ASP C 3 227 ? 183.446 190.014 131.837 1.00 79.81 246 ASP C N 1
ATOM 5050 C CA . ASP C 3 227 ? 182.982 191.185 132.563 1.00 79.81 246 ASP C CA 1
ATOM 5051 C C . ASP C 3 227 ? 182.436 190.785 133.931 1.00 79.81 246 ASP C C 1
ATOM 5052 O O . ASP C 3 227 ? 182.039 189.639 134.163 1.00 79.81 246 ASP C O 1
ATOM 5057 N N . TRP C 3 228 ? 182.425 191.752 134.844 1.00 80.46 247 TRP C N 1
ATOM 5058 C CA . TRP C 3 228 ? 182.006 191.500 136.212 1.00 80.46 247 TRP C CA 1
ATOM 5059 C C . TRP C 3 228 ? 180.513 191.204 136.281 1.00 80.46 247 TRP C C 1
ATOM 5060 O O . TRP C 3 228 ? 179.719 191.656 135.453 1.00 80.46 247 TRP C O 1
ATOM 5071 N N . SER C 3 229 ? 180.136 190.428 137.292 1.00 88.78 248 SER C N 1
ATOM 5072 C CA . SER C 3 229 ? 178.738 190.111 137.529 1.00 88.78 248 SER C CA 1
ATOM 5073 C C . SER C 3 229 ? 178.046 191.280 138.224 1.00 88.78 248 SER C C 1
ATOM 5074 O O . SER C 3 229 ? 178.630 192.346 138.441 1.00 88.78 248 SER C O 1
ATOM 5077 N N . MET C 3 230 ? 176.778 191.080 138.569 1.00 100.69 249 MET C N 1
ATOM 5078 C CA . MET C 3 230 ? 176.054 192.083 139.327 1.00 100.69 249 MET C CA 1
ATOM 5079 C C . MET C 3 230 ? 176.675 192.225 140.716 1.00 100.69 249 MET C C 1
ATOM 5080 O O . MET C 3 230 ? 177.219 191.261 141.262 1.00 100.69 249 MET C O 1
ATOM 5085 N N . PRO C 3 231 ? 176.649 193.427 141.289 1.00 99.64 250 PRO C N 1
ATOM 5086 C CA . PRO C 3 231 ? 177.279 193.626 142.599 1.00 99.64 250 PRO C CA 1
ATOM 5087 C C . PRO C 3 231 ? 176.555 192.863 143.696 1.00 99.64 250 PRO C C 1
ATOM 5088 O O . PRO C 3 231 ? 175.337 192.678 143.654 1.00 99.64 250 PRO C O 1
ATOM 5092 N N . VAL C 3 232 ? 177.327 192.416 144.682 1.00 95.96 251 VAL C N 1
ATOM 5093 C CA . VAL C 3 232 ? 176.807 191.710 145.846 1.00 95.96 251 VAL C CA 1
ATOM 5094 C C . VAL C 3 232 ? 177.017 192.599 147.060 1.00 95.96 251 VAL C C 1
ATOM 5095 O O . VAL C 3 232 ? 178.142 193.031 147.331 1.00 95.96 251 VAL C O 1
ATOM 5099 N N . CYS C 3 233 ? 175.942 192.880 147.784 1.00 97.44 252 CYS C N 1
ATOM 5100 C CA . CYS C 3 233 ? 176.000 193.737 148.957 1.00 97.44 252 CYS C CA 1
ATOM 5101 C C . CYS C 3 233 ? 175.932 192.884 150.214 1.00 97.44 252 CYS C C 1
ATOM 5102 O O . CYS C 3 233 ? 175.102 191.975 150.311 1.00 97.44 252 CYS C O 1
ATOM 5105 N N . VAL C 3 234 ? 176.811 193.168 151.170 1.00 103.19 253 VAL C N 1
ATOM 5106 C CA . VAL C 3 234 ? 176.789 192.425 152.428 1.00 103.19 253 VAL C CA 1
ATOM 5107 C C . VAL C 3 234 ? 176.962 193.370 153.615 1.00 103.19 253 VAL C C 1
ATOM 5108 O O . VAL C 3 234 ? 177.869 194.219 153.622 1.00 103.19 253 VAL C O 1
ATOM 5112 N N . PRO C 3 235 ? 176.082 193.291 154.611 1.00 106.60 254 PRO C N 1
ATOM 5113 C CA . PRO C 3 235 ? 176.241 194.094 155.825 1.00 106.60 254 PRO C CA 1
ATOM 5114 C C . PRO C 3 235 ? 177.298 193.491 156.732 1.00 106.60 254 PRO C C 1
ATOM 5115 O O . PRO C 3 235 ? 177.712 192.341 156.528 1.00 106.60 254 PRO C O 1
ATOM 5119 N N . PRO C 3 236 ? 177.773 194.234 157.746 1.00 107.76 255 PRO C N 1
ATOM 5120 C CA . PRO C 3 236 ? 178.740 193.629 158.668 1.00 107.76 255 PRO C CA 1
ATOM 5121 C C . PRO C 3 236 ? 178.108 192.588 159.587 1.00 107.76 255 PRO C C 1
ATOM 5122 O O . PRO C 3 236 ? 176.887 192.588 159.741 1.00 107.76 255 PRO C O 1
ATOM 5126 N N . ASP D 4 3 ? 165.160 134.971 130.866 1.00 175.18 26 ASP D N 1
ATOM 5127 C CA . ASP D 4 3 ? 165.504 135.195 132.265 1.00 175.18 26 ASP D CA 1
ATOM 5128 C C . ASP D 4 3 ? 165.570 136.687 132.577 1.00 175.18 26 ASP D C 1
ATOM 5129 O O . ASP D 4 3 ? 164.836 137.483 131.992 1.00 175.18 26 ASP D O 1
ATOM 5134 N N . VAL D 4 4 ? 166.449 137.062 133.502 1.00 172.07 27 VAL D N 1
ATOM 5135 C CA . VAL D 4 4 ? 166.580 138.449 133.926 1.00 172.07 27 VAL D CA 1
ATOM 5136 C C . VAL D 4 4 ? 167.908 139.058 133.485 1.00 172.07 27 VAL D C 1
ATOM 5137 O O . VAL D 4 4 ? 167.943 140.212 133.056 1.00 172.07 27 VAL D O 1
ATOM 5141 N N . CYS D 4 5 ? 169.011 138.308 133.557 1.00 181.31 28 CYS D N 1
ATOM 5142 C CA . CYS D 4 5 ? 170.280 138.748 132.972 1.00 181.31 28 CYS D CA 1
ATOM 5143 C C . CYS D 4 5 ? 170.247 138.378 131.491 1.00 181.31 28 CYS D C 1
ATOM 5144 O O . CYS D 4 5 ? 170.959 137.493 131.012 1.00 181.31 28 CYS D O 1
ATOM 5147 N N . LYS D 4 6 ? 169.381 139.076 130.755 1.00 182.16 29 LYS D N 1
ATOM 5148 C CA . LYS D 4 6 ? 169.105 138.752 129.362 1.00 182.16 29 LYS D CA 1
ATOM 5149 C C . LYS D 4 6 ? 170.189 139.228 128.408 1.00 182.16 29 LYS D C 1
ATOM 5150 O O . LYS D 4 6 ? 170.447 138.564 127.397 1.00 182.16 29 LYS D O 1
ATOM 5156 N N . LEU D 4 7 ? 170.827 140.363 128.700 1.00 190.58 30 LEU D N 1
ATOM 5157 C CA . LEU D 4 7 ? 171.819 140.905 127.779 1.00 190.58 30 LEU D CA 1
ATOM 5158 C C . LEU D 4 7 ? 173.102 140.081 127.776 1.00 190.58 30 LEU D C 1
ATOM 5159 O O . LEU D 4 7 ? 173.795 140.023 126.754 1.00 190.58 30 LEU D O 1
ATOM 5164 N N . GLY D 4 8 ? 173.430 139.440 128.890 1.00 192.11 31 GLY D N 1
ATOM 5165 C CA . GLY D 4 8 ? 174.646 138.655 128.954 1.00 192.11 31 GLY D CA 1
ATOM 5166 C C . GLY D 4 8 ? 174.761 137.933 130.275 1.00 192.11 31 GLY D C 1
ATOM 5167 O O . GLY D 4 8 ? 173.796 137.841 131.035 1.00 192.11 31 GLY D O 1
ATOM 5168 N N . THR D 4 9 ? 175.961 137.423 130.545 1.00 190.33 32 THR D N 1
ATOM 5169 C CA . THR D 4 9 ? 176.208 136.636 131.743 1.00 190.33 32 THR D CA 1
ATOM 5170 C C . THR D 4 9 ? 177.571 136.985 132.325 1.00 190.33 32 THR D C 1
ATOM 5171 O O . THR D 4 9 ? 178.452 137.514 131.641 1.00 190.33 32 THR D O 1
ATOM 5175 N N . VAL D 4 10 ? 177.718 136.701 133.617 1.00 183.54 33 VAL D N 1
ATOM 5176 C CA . VAL D 4 10 ? 178.977 136.860 134.334 1.00 183.54 33 VAL D CA 1
ATOM 5177 C C . VAL D 4 10 ? 179.256 135.579 135.110 1.00 183.54 33 VAL D C 1
ATOM 5178 O O . VAL D 4 10 ? 178.340 134.963 135.666 1.00 183.54 33 VAL D O 1
ATOM 5182 N N . THR D 4 11 ? 180.518 135.157 135.109 1.00 179.56 34 THR D N 1
ATOM 5183 C CA . THR D 4 11 ? 180.933 133.930 135.775 1.00 179.56 34 THR D CA 1
ATOM 5184 C C . THR D 4 11 ? 182.205 134.172 136.574 1.00 179.56 34 THR D C 1
ATOM 5185 O O . THR D 4 11 ? 182.984 135.082 136.276 1.00 179.56 34 THR D O 1
ATOM 5189 N N . VAL D 4 12 ? 182.406 133.340 137.593 1.00 176.66 35 VAL D N 1
ATOM 5190 C CA . VAL D 4 12 ? 183.570 133.407 138.468 1.00 176.66 35 VAL D CA 1
ATOM 5191 C C . VAL D 4 12 ? 184.169 132.009 138.568 1.00 176.66 35 VAL D C 1
ATOM 5192 O O . VAL D 4 12 ? 183.469 131.010 138.366 1.00 176.66 35 VAL D O 1
ATOM 5196 N N . GLN D 4 13 ? 185.471 131.937 138.846 1.00 177.29 36 GLN D N 1
ATOM 5197 C CA . GLN D 4 13 ? 186.145 130.664 139.033 1.00 177.29 36 GLN D CA 1
ATOM 5198 C C . GLN D 4 13 ? 186.994 130.729 140.296 1.00 177.29 36 GLN D C 1
ATOM 5199 O O . GLN D 4 13 ? 187.479 131.809 140.658 1.00 177.29 36 GLN D O 1
ATOM 5205 N N . PRO D 4 14 ? 187.198 129.599 140.994 1.00 177.49 37 PRO D N 1
ATOM 5206 C CA . PRO D 4 14 ? 186.607 128.278 140.752 1.00 177.49 37 PRO D CA 1
ATOM 5207 C C . PRO D 4 14 ? 185.232 128.127 141.393 1.00 177.49 37 PRO D C 1
ATOM 5208 O O . PRO D 4 14 ? 184.482 127.219 141.036 1.00 177.49 37 PRO D O 1
ATOM 5212 N N . ALA D 4 15 ? 184.911 129.014 142.332 1.00 179.46 38 ALA D N 1
ATOM 5213 C CA . ALA D 4 15 ? 183.667 128.944 143.083 1.00 179.46 38 ALA D CA 1
ATOM 5214 C C . ALA D 4 15 ? 183.352 130.327 143.628 1.00 179.46 38 ALA D C 1
ATOM 5215 O O . ALA D 4 15 ? 184.262 131.152 143.773 1.00 179.46 38 ALA D O 1
ATOM 5217 N N . PRO D 4 16 ? 182.080 130.621 143.922 1.00 173.98 39 PRO D N 1
ATOM 5218 C CA . PRO D 4 16 ? 181.761 131.899 144.580 1.00 173.98 39 PRO D CA 1
ATOM 5219 C C . PRO D 4 16 ? 182.329 132.027 145.982 1.00 173.98 39 PRO D C 1
ATOM 5220 O O . PRO D 4 16 ? 182.459 133.155 146.473 1.00 173.98 39 PRO D O 1
ATOM 5224 N N . VAL D 4 17 ? 182.669 130.923 146.643 1.00 172.47 40 VAL D N 1
ATOM 5225 C CA . VAL D 4 17 ? 183.257 130.948 147.978 1.00 172.47 40 VAL D CA 1
ATOM 5226 C C . VAL D 4 17 ? 184.762 130.740 147.851 1.00 172.47 40 VAL D C 1
ATOM 5227 O O . VAL D 4 17 ? 185.221 129.799 147.191 1.00 172.47 40 VAL D O 1
ATOM 5231 N N . ILE D 4 18 ? 185.526 131.646 148.454 1.00 175.32 41 ILE D N 1
ATOM 5232 C CA . ILE D 4 18 ? 186.979 131.702 148.294 1.00 175.32 41 ILE D CA 1
ATOM 5233 C C . ILE D 4 18 ? 187.615 131.863 149.667 1.00 175.32 41 ILE D C 1
ATOM 5234 O O . ILE D 4 18 ? 187.110 132.606 150.519 1.00 175.32 41 ILE D O 1
ATOM 5239 N N . PRO D 4 19 ? 188.722 131.163 149.915 1.00 177.91 42 PRO D N 1
ATOM 5240 C CA . PRO D 4 19 ? 189.492 131.408 151.141 1.00 177.91 42 PRO D CA 1
ATOM 5241 C C . PRO D 4 19 ? 190.113 132.799 151.137 1.00 177.91 42 PRO D C 1
ATOM 5242 O O . PRO D 4 19 ? 190.237 133.460 150.105 1.00 177.91 42 PRO D O 1
ATOM 5246 N N . LEU D 4 20 ? 190.505 133.237 152.331 1.00 182.56 43 LEU D N 1
ATOM 5247 C CA . LEU D 4 20 ? 190.911 134.622 152.541 1.00 182.56 43 LEU D CA 1
ATOM 5248 C C . LEU D 4 20 ? 192.207 134.950 151.805 1.00 182.56 43 LEU D C 1
ATOM 5249 O O . LEU D 4 20 ? 193.146 134.150 151.776 1.00 182.56 43 LEU D O 1
ATOM 5254 N N . GLY D 4 21 ? 192.248 136.141 151.215 1.00 188.23 44 GLY D N 1
ATOM 5255 C CA . GLY D 4 21 ? 193.447 136.649 150.569 1.00 188.23 44 GLY D CA 1
ATOM 5256 C C . GLY D 4 21 ? 193.884 135.920 149.316 1.00 188.23 44 GLY D C 1
ATOM 5257 O O . GLY D 4 21 ? 195.078 135.637 149.157 1.00 188.23 44 GLY D O 1
ATOM 5258 N N . SER D 4 22 ? 192.952 135.608 148.424 1.00 185.49 45 SER D N 1
ATOM 5259 C CA . SER D 4 22 ? 193.262 134.996 147.141 1.00 185.49 45 SER D CA 1
ATOM 5260 C C . SER D 4 22 ? 192.899 135.955 146.009 1.00 185.49 45 SER D C 1
ATOM 5261 O O . SER D 4 22 ? 192.431 137.075 146.233 1.00 185.49 45 SER D O 1
ATOM 5264 N N . ALA D 4 23 ? 193.127 135.505 144.781 1.00 187.82 46 ALA D N 1
ATOM 5265 C CA . ALA D 4 23 ? 192.791 136.267 143.589 1.00 187.82 46 ALA D CA 1
ATOM 5266 C C . ALA D 4 23 ? 191.457 135.797 143.017 1.00 187.82 46 ALA D C 1
ATOM 5267 O O . ALA D 4 23 ? 190.952 134.722 143.348 1.00 187.82 46 ALA D O 1
ATOM 5269 N N . ALA D 4 24 ? 190.885 136.623 142.143 1.00 188.98 47 ALA D N 1
ATOM 5270 C CA . ALA D 4 24 ? 189.592 136.330 141.544 1.00 188.98 47 ALA D CA 1
ATOM 5271 C C . ALA D 4 24 ? 189.608 136.686 140.066 1.00 188.98 47 ALA D C 1
ATOM 5272 O O . ALA D 4 24 ? 190.243 137.662 139.659 1.00 188.98 47 ALA D O 1
ATOM 5274 N N . ASN D 4 25 ? 188.900 135.890 139.268 1.00 186.26 48 ASN D N 1
ATOM 5275 C CA . ASN D 4 25 ? 188.743 136.131 137.839 1.00 186.26 48 ASN D CA 1
ATOM 5276 C C . ASN D 4 25 ? 187.257 136.245 137.539 1.00 186.26 48 ASN D C 1
ATOM 5277 O O . ASN D 4 25 ? 186.468 135.401 137.976 1.00 186.26 48 ASN D O 1
ATOM 5282 N N . ILE D 4 26 ? 186.877 137.283 136.801 1.00 188.71 49 ILE D N 1
ATOM 5283 C CA . ILE D 4 26 ? 185.490 137.518 136.421 1.00 188.71 49 ILE D CA 1
ATOM 5284 C C . ILE D 4 26 ? 185.398 137.494 134.904 1.00 188.71 49 ILE D C 1
ATOM 5285 O O . ILE D 4 26 ? 186.093 138.252 134.221 1.00 188.71 49 ILE D O 1
ATOM 5290 N N . SER D 4 27 ? 184.530 136.638 134.375 1.00 190.11 50 SER D N 1
ATOM 5291 C CA . SER D 4 27 ? 184.338 136.519 132.935 1.00 190.11 50 SER D CA 1
ATOM 5292 C C . SER D 4 27 ? 182.974 137.089 132.583 1.00 190.11 50 SER D C 1
ATOM 5293 O O . SER D 4 27 ? 181.946 136.544 132.998 1.00 190.11 50 SER D O 1
ATOM 5296 N N . CYS D 4 28 ? 182.967 138.187 131.828 1.00 195.39 51 CYS D N 1
ATOM 5297 C CA . CYS D 4 28 ? 181.741 138.869 131.431 1.00 195.39 51 CYS D CA 1
ATOM 5298 C C . CYS D 4 28 ? 181.543 138.645 129.937 1.00 195.39 51 CYS D C 1
ATOM 5299 O O . CYS D 4 28 ? 182.346 139.112 129.121 1.00 195.39 51 CYS D O 1
ATOM 5302 N N . SER D 4 29 ? 180.479 137.927 129.583 1.00 197.28 52 SER D N 1
ATOM 5303 C CA . SER D 4 29 ? 180.158 137.626 128.197 1.00 197.28 52 SER D CA 1
ATOM 5304 C C . SER D 4 29 ? 178.825 138.265 127.835 1.00 197.28 52 SER D C 1
ATOM 5305 O O . SER D 4 29 ? 177.938 138.411 128.680 1.00 197.28 52 SER D O 1
ATOM 5308 N N . LEU D 4 30 ? 178.691 138.644 126.567 1.00 197.75 53 LEU D N 1
ATOM 5309 C CA . LEU D 4 30 ? 177.520 139.360 126.083 1.00 197.75 53 LEU D CA 1
ATOM 5310 C C . LEU D 4 30 ? 176.876 138.559 124.961 1.00 197.75 53 LEU D C 1
ATOM 5311 O O . LEU D 4 30 ? 177.544 138.210 123.982 1.00 197.75 53 LEU D O 1
ATOM 5316 N N . ASN D 4 31 ? 175.587 138.264 125.112 1.00 195.32 54 ASN D N 1
ATOM 5317 C CA . ASN D 4 31 ? 174.872 137.495 124.103 1.00 195.32 54 ASN D CA 1
ATOM 5318 C C . ASN D 4 31 ? 174.701 138.324 122.832 1.00 195.32 54 ASN D C 1
ATOM 5319 O O . ASN D 4 31 ? 174.494 139.539 122.910 1.00 195.32 54 ASN D O 1
ATOM 5324 N N . PRO D 4 32 ? 174.786 137.702 121.654 1.00 192.18 55 PRO D N 1
ATOM 5325 C CA . PRO D 4 32 ? 174.696 138.467 120.403 1.00 192.18 55 PRO D CA 1
ATOM 5326 C C . PRO D 4 32 ? 173.343 139.146 120.243 1.00 192.18 55 PRO D C 1
ATOM 5327 O O . PRO D 4 32 ? 172.294 138.552 120.504 1.00 192.18 55 PRO D O 1
ATOM 5331 N N . LYS D 4 33 ? 173.390 140.401 119.794 1.00 187.11 56 LYS D N 1
ATOM 5332 C CA . LYS D 4 33 ? 172.219 141.263 119.613 1.00 187.11 56 LYS D CA 1
ATOM 5333 C C . LYS D 4 33 ? 171.356 141.351 120.872 1.00 187.11 56 LYS D C 1
ATOM 5334 O O . LYS D 4 33 ? 170.365 140.634 121.011 1.00 187.11 56 LYS D O 1
ATOM 5340 N N . GLU D 4 44 ? 181.723 149.521 125.851 1.00 193.23 67 GLU D N 1
ATOM 5341 C CA . GLU D 4 44 ? 182.620 148.379 125.977 1.00 193.23 67 GLU D CA 1
ATOM 5342 C C . GLU D 4 44 ? 182.157 147.511 127.149 1.00 193.23 67 GLU D C 1
ATOM 5343 O O . GLU D 4 44 ? 180.958 147.355 127.370 1.00 193.23 67 GLU D O 1
ATOM 5349 N N . LEU D 4 45 ? 183.105 146.942 127.893 1.00 194.90 68 LEU D N 1
ATOM 5350 C CA . LEU D 4 45 ? 182.802 146.154 129.082 1.00 194.90 68 LEU D CA 1
ATOM 5351 C C . LEU D 4 45 ? 183.746 146.581 130.194 1.00 194.90 68 LEU D C 1
ATOM 5352 O O . LEU D 4 45 ? 184.968 146.530 130.023 1.00 194.90 68 LEU D O 1
ATOM 5357 N N . ILE D 4 46 ? 183.184 147.007 131.326 1.00 191.32 69 ILE D N 1
ATOM 5358 C CA . ILE D 4 46 ? 183.957 147.368 132.507 1.00 191.32 69 ILE D CA 1
ATOM 5359 C C . ILE D 4 46 ? 183.331 146.684 133.717 1.00 191.32 69 ILE D C 1
ATOM 5360 O O . ILE D 4 46 ? 182.260 146.084 133.635 1.00 191.32 69 ILE D O 1
ATOM 5365 N N . LEU D 4 47 ? 184.021 146.777 134.850 1.00 186.17 70 LEU D N 1
ATOM 5366 C CA . LEU D 4 47 ? 183.583 146.145 136.086 1.00 186.17 70 LEU D CA 1
ATOM 5367 C C . LEU D 4 47 ? 183.460 147.195 137.182 1.00 186.17 70 LEU D C 1
ATOM 5368 O O . LEU D 4 47 ? 184.299 148.095 137.289 1.00 186.17 70 LEU D O 1
ATOM 5373 N N . LEU D 4 48 ? 182.411 147.076 137.994 1.00 182.79 71 LEU D N 1
ATOM 5374 C CA . LEU D 4 48 ? 182.184 147.962 139.127 1.00 182.79 71 LEU D CA 1
ATOM 5375 C C . LEU D 4 48 ? 182.132 147.133 140.402 1.00 182.79 71 LEU D C 1
ATOM 5376 O O . LEU D 4 48 ? 181.464 146.091 140.445 1.00 182.79 71 LEU D O 1
ATOM 5381 N N . LYS D 4 49 ? 182.835 147.602 141.432 1.00 180.02 72 LYS D N 1
ATOM 5382 C CA . LYS D 4 49 ? 182.988 146.885 142.692 1.00 180.02 72 LYS D CA 1
ATOM 5383 C C . LYS D 4 49 ? 182.274 147.628 143.812 1.00 180.02 72 LYS D C 1
ATOM 5384 O O . LYS D 4 49 ? 182.494 148.829 144.013 1.00 180.02 72 LYS D O 1
ATOM 5390 N N . PHE D 4 50 ? 181.437 146.903 144.549 1.00 176.60 73 PHE D N 1
ATOM 5391 C CA . PHE D 4 50 ? 180.677 147.449 145.666 1.00 176.60 73 PHE D CA 1
ATOM 5392 C C . PHE D 4 50 ? 180.999 146.647 146.918 1.00 176.60 73 PHE D C 1
ATOM 5393 O O . PHE D 4 50 ? 180.809 145.426 146.946 1.00 176.60 73 PHE D O 1
ATOM 5401 N N . VAL D 4 51 ? 181.484 147.331 147.948 1.00 177.67 74 VAL D N 1
ATOM 5402 C CA . VAL D 4 51 ? 181.723 146.740 149.258 1.00 177.67 74 VAL D CA 1
ATOM 5403 C C . VAL D 4 51 ? 180.759 147.388 150.240 1.00 177.67 74 VAL D C 1
ATOM 5404 O O . VAL D 4 51 ? 180.676 148.621 150.304 1.00 177.67 74 VAL D O 1
ATOM 5408 N N . ASN D 4 52 ? 180.048 146.551 151.003 1.00 178.36 75 ASN D N 1
ATOM 5409 C CA . ASN D 4 52 ? 178.934 146.932 151.887 1.00 178.36 75 ASN D CA 1
ATOM 5410 C C . ASN D 4 52 ? 178.032 147.988 151.245 1.00 178.36 75 ASN D C 1
ATOM 5411 O O . ASN D 4 52 ? 177.710 149.022 151.837 1.00 178.36 75 ASN D O 1
ATOM 5416 N N . ASP D 4 53 ? 177.618 147.694 150.006 1.00 176.77 76 ASP D N 1
ATOM 5417 C CA . ASP D 4 53 ? 176.729 148.549 149.211 1.00 176.77 76 ASP D CA 1
ATOM 5418 C C . ASP D 4 53 ? 177.303 149.953 149.029 1.00 176.77 76 ASP D C 1
ATOM 5419 O O . ASP D 4 53 ? 176.581 150.951 149.072 1.00 176.77 76 ASP D O 1
ATOM 5424 N N . VAL D 4 54 ? 178.617 150.032 148.832 1.00 178.58 77 VAL D N 1
ATOM 5425 C CA . VAL D 4 54 ? 179.311 151.285 148.559 1.00 178.58 77 VAL D CA 1
ATOM 5426 C C . VAL D 4 54 ? 180.243 151.058 147.378 1.00 178.58 77 VAL D C 1
ATOM 5427 O O . VAL D 4 54 ? 181.050 150.123 147.395 1.00 178.58 77 VAL D O 1
ATOM 5431 N N . LEU D 4 55 ? 180.123 151.900 146.352 1.00 180.81 78 LEU D N 1
ATOM 5432 C CA . LEU D 4 55 ? 181.002 151.827 145.188 1.00 180.81 78 LEU D CA 1
ATOM 5433 C C . LEU D 4 55 ? 182.423 152.173 145.613 1.00 180.81 78 LEU D C 1
ATOM 5434 O O . LEU D 4 55 ? 182.699 153.310 146.008 1.00 180.81 78 LEU D O 1
ATOM 5439 N N . VAL D 4 56 ? 183.331 151.201 145.537 1.00 182.03 79 VAL D N 1
ATOM 5440 C CA . VAL D 4 56 ? 184.683 151.347 146.075 1.00 182.03 79 VAL D CA 1
ATOM 5441 C C . VAL D 4 56 ? 185.707 151.567 144.964 1.00 182.03 79 VAL D C 1
ATOM 5442 O O . VAL D 4 56 ? 186.361 152.611 144.909 1.00 182.03 79 VAL D O 1
ATOM 5446 N N . GLU D 4 57 ? 185.861 150.597 144.066 1.00 186.71 80 GLU D N 1
ATOM 5447 C CA . GLU D 4 57 ? 186.879 150.655 143.029 1.00 186.71 80 GLU D CA 1
ATOM 5448 C C . GLU D 4 57 ? 186.235 150.493 141.660 1.00 186.71 80 GLU D C 1
ATOM 5449 O O . GLU D 4 57 ? 185.333 149.668 141.480 1.00 186.71 80 GLU D O 1
ATOM 5455 N N . ASN D 4 58 ? 186.700 151.288 140.701 1.00 187.76 81 ASN D N 1
ATOM 5456 C CA . ASN D 4 58 ? 186.197 151.268 139.331 1.00 187.76 81 ASN D CA 1
ATOM 5457 C C . ASN D 4 58 ? 187.274 150.653 138.443 1.00 187.76 81 ASN D C 1
ATOM 5458 O O . ASN D 4 58 ? 188.290 151.289 138.153 1.00 187.76 81 ASN D O 1
ATOM 5463 N N . LEU D 4 59 ? 187.051 149.412 138.023 1.00 188.59 82 LEU D N 1
ATOM 5464 C CA . LEU D 4 59 ? 188.001 148.709 137.167 1.00 188.59 82 LEU D CA 1
ATOM 5465 C C . LEU D 4 59 ? 187.974 149.272 135.751 1.00 188.59 82 LEU D C 1
ATOM 5466 O O . LEU D 4 59 ? 189.008 149.371 135.091 1.00 188.59 82 LEU D O 1
ATOM 5471 N N . ASP D 4 66 ? 184.001 145.749 118.789 1.00 205.61 89 ASP D N 1
ATOM 5472 C CA . ASP D 4 66 ? 184.482 144.477 118.262 1.00 205.61 89 ASP D CA 1
ATOM 5473 C C . ASP D 4 66 ? 184.457 143.386 119.331 1.00 205.61 89 ASP D C 1
ATOM 5474 O O . ASP D 4 66 ? 183.493 143.274 120.090 1.00 205.61 89 ASP D O 1
ATOM 5479 N N . HIS D 4 67 ? 185.522 142.579 119.381 1.00 206.21 90 HIS D N 1
ATOM 5480 C CA . HIS D 4 67 ? 185.593 141.500 120.361 1.00 206.21 90 HIS D CA 1
ATOM 5481 C C . HIS D 4 67 ? 185.725 142.035 121.782 1.00 206.21 90 HIS D C 1
ATOM 5482 O O . HIS D 4 67 ? 185.332 141.353 122.737 1.00 206.21 90 HIS D O 1
ATOM 5489 N N . THR D 4 68 ? 186.275 143.242 121.943 1.00 206.21 91 THR D N 1
ATOM 5490 C CA . THR D 4 68 ? 186.386 143.838 123.272 1.00 206.21 91 THR D CA 1
ATOM 5491 C C . THR D 4 68 ? 185.017 144.126 123.873 1.00 206.21 91 THR D C 1
ATOM 5492 O O . THR D 4 68 ? 184.852 144.071 125.096 1.00 206.21 91 THR D O 1
ATOM 5496 N N . GLY D 4 69 ? 184.031 144.435 123.037 1.00 207.18 92 GLY D N 1
ATOM 5497 C CA . GLY D 4 69 ? 182.664 144.620 123.470 1.00 207.18 92 GLY D CA 1
ATOM 5498 C C . GLY D 4 69 ? 181.813 143.370 123.440 1.00 207.18 92 GLY D C 1
ATOM 5499 O O . GLY D 4 69 ? 180.602 143.455 123.674 1.00 207.18 92 GLY D O 1
ATOM 5500 N N . HIS D 4 70 ? 182.404 142.209 123.157 1.00 205.62 93 HIS D N 1
ATOM 5501 C CA . HIS D 4 70 ? 181.673 140.950 123.072 1.00 205.62 93 HIS D CA 1
ATOM 5502 C C . HIS D 4 70 ? 181.873 140.073 124.302 1.00 205.62 93 HIS D C 1
ATOM 5503 O O . HIS D 4 70 ? 180.898 139.609 124.899 1.00 205.62 93 HIS D O 1
ATOM 5510 N N . SER D 4 71 ? 183.122 139.831 124.690 1.00 201.23 94 SER D N 1
ATOM 5511 C CA . SER D 4 71 ? 183.424 139.042 125.875 1.00 201.23 94 SER D CA 1
ATOM 5512 C C . SER D 4 71 ? 184.770 139.492 126.419 1.00 201.23 94 SER D C 1
ATOM 5513 O O . SER D 4 71 ? 185.670 139.852 125.656 1.00 201.23 94 SER D O 1
ATOM 5516 N N . SER D 4 72 ? 184.900 139.467 127.743 1.00 197.07 95 SER D N 1
ATOM 5517 C CA . SER D 4 72 ? 186.121 139.950 128.374 1.00 197.07 95 SER D CA 1
ATOM 5518 C C . SER D 4 72 ? 186.301 139.269 129.723 1.00 197.07 95 SER D C 1
ATOM 5519 O O . SER D 4 72 ? 185.383 138.640 130.258 1.00 197.07 95 SER D O 1
ATOM 5522 N N . THR D 4 73 ? 187.512 139.401 130.261 1.00 195.70 96 THR D N 1
ATOM 5523 C CA . THR D 4 73 ? 187.852 138.895 131.581 1.00 195.70 96 THR D CA 1
ATOM 5524 C C . THR D 4 73 ? 188.531 139.994 132.387 1.00 195.70 96 THR D C 1
ATOM 5525 O O . THR D 4 73 ? 189.198 140.876 131.837 1.00 195.70 96 THR D O 1
ATOM 5529 N N . PHE D 4 74 ? 188.326 139.944 133.699 1.00 194.85 97 PHE D N 1
ATOM 5530 C CA . PHE D 4 74 ? 188.853 140.925 134.635 1.00 194.85 97 PHE D CA 1
ATOM 5531 C C . PHE D 4 74 ? 189.508 140.195 135.796 1.00 194.85 97 PHE D C 1
ATOM 5532 O O . PHE D 4 74 ? 189.052 139.121 136.201 1.00 194.85 97 PHE D O 1
ATOM 5540 N N . GLN D 4 75 ? 190.573 140.783 136.332 1.00 198.27 98 GLN D N 1
ATOM 5541 C CA . GLN D 4 75 ? 191.307 140.206 137.448 1.00 198.27 98 GLN D CA 1
ATOM 5542 C C . GLN D 4 75 ? 191.147 141.089 138.680 1.00 198.27 98 GLN D C 1
ATOM 5543 O O . GLN D 4 75 ? 191.124 142.320 138.574 1.00 198.27 98 GLN D O 1
ATOM 5549 N N . VAL D 4 76 ? 190.988 140.455 139.840 1.00 197.41 99 VAL D N 1
ATOM 5550 C CA . VAL D 4 76 ? 190.881 141.144 141.120 1.00 197.41 99 VAL D CA 1
ATOM 5551 C C . VAL D 4 76 ? 191.910 140.542 142.063 1.00 197.41 99 VAL D C 1
ATOM 5552 O O . VAL D 4 76 ? 191.963 139.317 142.231 1.00 197.41 99 VAL D O 1
ATOM 5556 N N . THR D 4 77 ? 192.725 141.397 142.675 1.00 201.68 100 THR D N 1
ATOM 5557 C CA . THR D 4 77 ? 193.722 140.974 143.647 1.00 201.68 100 THR D CA 1
ATOM 5558 C C . THR D 4 77 ? 193.485 141.711 144.959 1.00 201.68 100 THR D C 1
ATOM 5559 O O . THR D 4 77 ? 193.082 142.881 144.955 1.00 201.68 100 THR D O 1
ATOM 5563 N N . ASN D 4 78 ? 193.700 141.003 146.071 1.00 201.83 101 ASN D N 1
ATOM 5564 C CA . ASN D 4 78 ? 193.492 141.520 147.427 1.00 201.83 101 ASN D CA 1
ATOM 5565 C C . ASN D 4 78 ? 192.075 142.074 147.593 1.00 201.83 101 ASN D C 1
ATOM 5566 O O . ASN D 4 78 ? 191.864 143.264 147.841 1.00 201.83 101 ASN D O 1
ATOM 5571 N N . LEU D 4 79 ? 191.100 141.183 147.436 1.00 197.28 102 LEU D N 1
ATOM 5572 C CA . LEU D 4 79 ? 189.704 141.572 147.566 1.00 197.28 102 LEU D CA 1
ATOM 5573 C C . LEU D 4 79 ? 189.391 141.958 149.007 1.00 197.28 102 LEU D C 1
ATOM 5574 O O . LEU D 4 79 ? 190.053 141.518 149.951 1.00 197.28 102 LEU D O 1
ATOM 5579 N N . SER D 4 80 ? 188.374 142.800 149.167 1.00 193.69 103 SER D N 1
ATOM 5580 C CA . SER D 4 80 ? 188.024 143.327 150.476 1.00 193.69 103 SER D CA 1
ATOM 5581 C C . SER D 4 80 ? 187.448 142.222 151.359 1.00 193.69 103 SER D C 1
ATOM 5582 O O . SER D 4 80 ? 187.031 141.158 150.892 1.00 193.69 103 SER D O 1
ATOM 5585 N N . LEU D 4 81 ? 187.432 142.485 152.662 1.00 185.39 104 LEU D N 1
ATOM 5586 C CA . LEU D 4 81 ? 186.954 141.513 153.632 1.00 185.39 104 LEU D CA 1
ATOM 5587 C C . LEU D 4 81 ? 185.434 141.427 153.601 1.00 185.39 104 LEU D C 1
ATOM 5588 O O . LEU D 4 81 ? 184.740 142.446 153.531 1.00 185.39 104 LEU D O 1
ATOM 5593 N N . GLY D 4 82 ? 184.919 140.202 153.653 1.00 180.51 105 GLY D N 1
ATOM 5594 C CA . GLY D 4 82 ? 183.489 139.984 153.636 1.00 180.51 105 GLY D CA 1
ATOM 5595 C C . GLY D 4 82 ? 182.914 139.921 152.232 1.00 180.51 105 GLY D C 1
ATOM 5596 O O . GLY D 4 82 ? 183.620 139.977 151.221 1.00 180.51 105 GLY D O 1
ATOM 5597 N N . MET D 4 83 ? 181.590 139.799 152.185 1.00 171.70 106 MET D N 1
ATOM 5598 C CA . MET D 4 83 ? 180.889 139.680 150.915 1.00 171.70 106 MET D CA 1
ATOM 5599 C C . MET D 4 83 ? 180.910 141.002 150.158 1.00 171.70 106 MET D C 1
ATOM 5600 O O . MET D 4 83 ? 180.747 142.076 150.743 1.00 171.70 106 MET D O 1
ATOM 5605 N N . THR D 4 84 ? 181.111 140.917 148.844 1.00 174.96 107 THR D N 1
ATOM 5606 C CA . THR D 4 84 ? 181.177 142.088 147.983 1.00 174.96 107 THR D CA 1
ATOM 5607 C C . THR D 4 84 ? 180.466 141.780 146.671 1.00 174.96 107 THR D C 1
ATOM 5608 O O . THR D 4 84 ? 180.044 140.647 146.418 1.00 174.96 107 THR D O 1
ATOM 5612 N N . LEU D 4 85 ? 180.342 142.804 145.829 1.00 173.81 108 LEU D N 1
ATOM 5613 C CA . LEU D 4 85 ? 179.581 142.730 144.590 1.00 173.81 108 LEU D CA 1
ATOM 5614 C C . LEU D 4 85 ? 180.455 143.180 143.431 1.00 173.81 108 LEU D C 1
ATOM 5615 O O . LEU D 4 85 ? 181.116 144.219 143.520 1.00 173.81 108 LEU D O 1
ATOM 5620 N N . PHE D 4 86 ? 180.454 142.408 142.348 1.00 174.63 109 PHE D N 1
ATOM 5621 C CA . PHE D 4 86 ? 181.044 142.832 141.087 1.00 174.63 109 PHE D CA 1
ATOM 5622 C C . PHE D 4 86 ? 179.966 142.804 140.017 1.00 174.63 109 PHE D C 1
ATOM 5623 O O . PHE D 4 86 ? 179.364 141.755 139.766 1.00 174.63 109 PHE D O 1
ATOM 5631 N N . VAL D 4 87 ? 179.720 143.950 139.390 1.00 178.68 110 VAL D N 1
ATOM 5632 C CA . VAL D 4 87 ? 178.701 144.065 138.352 1.00 178.68 110 VAL D CA 1
ATOM 5633 C C . VAL D 4 87 ? 179.377 144.488 137.053 1.00 178.68 110 VAL D C 1
ATOM 5634 O O . VAL D 4 87 ? 180.278 145.337 137.060 1.00 178.68 110 VAL D O 1
ATOM 5638 N N . CYS D 4 88 ? 178.990 143.852 135.949 1.00 188.66 111 CYS D N 1
ATOM 5639 C CA . CYS D 4 88 ? 179.559 144.178 134.649 1.00 188.66 111 CYS D CA 1
ATOM 5640 C C . CYS D 4 88 ? 178.725 145.279 134.006 1.00 188.66 111 CYS D C 1
ATOM 5641 O O . CYS D 4 88 ? 177.492 145.250 134.070 1.00 188.66 111 CYS D O 1
ATOM 5644 N N . LYS D 4 89 ? 179.401 146.256 133.409 1.00 189.86 112 LYS D N 1
ATOM 5645 C CA . LYS D 4 89 ? 178.767 147.449 132.869 1.00 189.86 112 LYS D CA 1
ATOM 5646 C C . LYS D 4 89 ? 179.153 147.620 131.407 1.00 189.86 112 LYS D C 1
ATOM 5647 O O . LYS D 4 89 ? 180.302 147.371 131.025 1.00 189.86 112 LYS D O 1
ATOM 5653 N N . LEU D 4 90 ? 178.187 148.042 130.596 1.00 195.15 113 LEU D N 1
ATOM 5654 C CA . LEU D 4 90 ? 178.426 148.335 129.186 1.00 195.15 113 LEU D CA 1
ATOM 5655 C C . LEU D 4 90 ? 179.367 149.524 129.025 1.00 195.15 113 LEU D C 1
ATOM 5656 O O . LEU D 4 90 ? 179.241 150.528 129.727 1.00 195.15 113 LEU D O 1
ATOM 5661 N N . PRO D 4 100 ? 175.969 152.877 132.023 1.00 191.39 123 PRO D N 1
ATOM 5662 C CA . PRO D 4 100 ? 174.824 152.487 131.194 1.00 191.39 123 PRO D CA 1
ATOM 5663 C C . PRO D 4 100 ? 173.984 151.386 131.831 1.00 191.39 123 PRO D C 1
ATOM 5664 O O . PRO D 4 100 ? 173.887 151.317 133.056 1.00 191.39 123 PRO D O 1
ATOM 5668 N N . VAL D 4 101 ? 173.385 150.542 131.002 1.00 193.59 124 VAL D N 1
ATOM 5669 C CA . VAL D 4 101 ? 172.532 149.460 131.508 1.00 193.59 124 VAL D CA 1
ATOM 5670 C C . VAL D 4 101 ? 173.403 148.398 132.177 1.00 193.59 124 VAL D C 1
ATOM 5671 O O . VAL D 4 101 ? 174.476 148.052 131.650 1.00 193.59 124 VAL D O 1
ATOM 5675 N N . PRO D 4 102 ? 173.025 147.896 133.354 1.00 190.03 125 PRO D N 1
ATOM 5676 C CA . PRO D 4 102 ? 173.768 146.777 133.956 1.00 190.03 125 PRO D CA 1
ATOM 5677 C C . PRO D 4 102 ? 173.435 145.483 133.229 1.00 190.03 125 PRO D C 1
ATOM 5678 O O . PRO D 4 102 ? 172.281 145.049 133.214 1.00 190.03 125 PRO D O 1
ATOM 5682 N N . VAL D 4 103 ? 174.448 144.872 132.614 1.00 187.86 126 VAL D N 1
ATOM 5683 C CA . VAL D 4 103 ? 174.213 143.637 131.875 1.00 187.86 126 VAL D CA 1
ATOM 5684 C C . VAL D 4 103 ? 173.891 142.483 132.824 1.00 187.86 126 VAL D C 1
ATOM 5685 O O . VAL D 4 103 ? 172.911 141.759 132.612 1.00 187.86 126 VAL D O 1
ATOM 5689 N N . CYS D 4 104 ? 174.669 142.327 133.900 1.00 179.52 127 CYS D N 1
ATOM 5690 C CA . CYS D 4 104 ? 174.437 141.350 134.962 1.00 179.52 127 CYS D CA 1
ATOM 5691 C C . CYS D 4 104 ? 175.502 141.579 136.029 1.00 179.52 127 CYS D C 1
ATOM 5692 O O . CYS D 4 104 ? 176.446 142.354 135.830 1.00 179.52 127 CYS D O 1
ATOM 5695 N N . GLY D 4 105 ? 175.337 140.900 137.170 1.00 167.40 128 GLY D N 1
ATOM 5696 C CA . GLY D 4 105 ? 176.249 141.048 138.283 1.00 167.40 128 GLY D CA 1
ATOM 5697 C C . GLY D 4 105 ? 176.392 139.751 139.060 1.00 167.40 128 GLY D C 1
ATOM 5698 O O . GLY D 4 105 ? 175.739 138.747 138.764 1.00 167.40 128 GLY D O 1
ATOM 5699 N N . VAL D 4 106 ? 177.259 139.793 140.069 1.00 163.78 129 VAL D N 1
ATOM 5700 C CA . VAL D 4 106 ? 177.555 138.622 140.889 1.00 163.78 129 VAL D CA 1
ATOM 5701 C C . VAL D 4 106 ? 178.001 139.099 142.267 1.00 163.78 129 VAL D C 1
ATOM 5702 O O . VAL D 4 106 ? 178.534 140.204 142.416 1.00 163.78 129 VAL D O 1
ATOM 5706 N N . GLU D 4 107 ? 177.741 138.275 143.281 1.00 161.26 130 GLU D N 1
ATOM 5707 C CA . GLU D 4 107 ? 178.168 138.530 144.649 1.00 161.26 130 GLU D CA 1
ATOM 5708 C C . GLU D 4 107 ? 179.122 137.427 145.087 1.00 161.26 130 GLU D C 1
ATOM 5709 O O . GLU D 4 107 ? 178.885 136.247 144.807 1.00 161.26 130 GLU D O 1
ATOM 5715 N N . ILE D 4 108 ? 180.205 137.815 145.757 1.00 169.25 131 ILE D N 1
ATOM 5716 C CA . ILE D 4 108 ? 181.256 136.889 146.166 1.00 169.25 131 ILE D CA 1
ATOM 5717 C C . ILE D 4 108 ? 181.489 137.036 147.662 1.00 169.25 131 ILE D C 1
ATOM 5718 O O . ILE D 4 108 ? 181.651 138.154 148.164 1.00 169.25 131 ILE D O 1
ATOM 5723 N N . SER D 4 109 ? 181.508 135.910 148.369 1.00 171.36 132 SER D N 1
ATOM 5724 C CA . SER D 4 109 ? 181.764 135.870 149.802 1.00 171.36 132 SER D CA 1
ATOM 5725 C C . SER D 4 109 ? 183.140 135.268 150.050 1.00 171.36 132 SER D C 1
ATOM 5726 O O . SER D 4 109 ? 183.484 134.234 149.466 1.00 171.36 132 SER D O 1
ATOM 5729 N N . VAL D 4 110 ? 183.922 135.913 150.912 1.00 175.40 133 VAL D N 1
ATOM 5730 C CA . VAL D 4 110 ? 185.264 135.461 151.255 1.00 175.40 133 VAL D CA 1
ATOM 5731 C C . VAL D 4 110 ? 185.325 135.203 152.756 1.00 175.40 133 VAL D C 1
ATOM 5732 O O . VAL D 4 110 ? 184.781 135.973 153.556 1.00 175.40 133 VAL D O 1
ATOM 5736 N N . GLY D 4 111 ? 185.946 134.095 153.130 1.00 172.24 134 GLY D N 1
ATOM 5737 C CA . GLY D 4 111 ? 186.063 133.731 154.521 1.00 172.24 134 GLY D CA 1
ATOM 5738 C C . GLY D 4 111 ? 187.214 132.780 154.751 1.00 172.24 134 GLY D C 1
ATOM 5739 O O . GLY D 4 111 ? 188.155 132.711 153.960 1.00 172.24 134 GLY D O 1
ATOM 5740 N N . VAL D 4 112 ? 187.130 132.040 155.859 1.00 163.73 135 VAL D N 1
ATOM 5741 C CA . VAL D 4 112 ? 188.162 131.087 156.244 1.00 163.73 135 VAL D CA 1
ATOM 5742 C C . VAL D 4 112 ? 187.509 129.783 156.680 1.00 163.73 135 VAL D C 1
ATOM 5743 O O . VAL D 4 112 ? 186.337 129.742 157.062 1.00 163.73 135 VAL D O 1
ATOM 5747 N N . ALA D 4 113 ? 188.290 128.708 156.612 1.00 158.44 136 ALA D N 1
ATOM 5748 C CA . ALA D 4 113 ? 187.852 127.430 157.143 1.00 158.44 136 ALA D CA 1
ATOM 5749 C C . ALA D 4 113 ? 187.780 127.499 158.669 1.00 158.44 136 ALA D C 1
ATOM 5750 O O . ALA D 4 113 ? 188.554 128.224 159.300 1.00 158.44 136 ALA D O 1
ATOM 5752 N N . PRO D 4 114 ? 186.848 126.770 159.284 1.00 158.66 137 PRO D N 1
ATOM 5753 C CA . PRO D 4 114 ? 186.700 126.849 160.742 1.00 158.66 137 PRO D CA 1
ATOM 5754 C C . PRO D 4 114 ? 187.898 126.256 161.467 1.00 158.66 137 PRO D C 1
ATOM 5755 O O . PRO D 4 114 ? 188.407 125.193 161.105 1.00 158.66 137 PRO D O 1
ATOM 5759 N N . GLU D 4 115 ? 188.344 126.963 162.500 1.00 156.38 138 GLU D N 1
ATOM 5760 C CA . GLU D 4 115 ? 189.400 126.451 163.353 1.00 156.38 138 GLU D CA 1
ATOM 5761 C C . GLU D 4 115 ? 188.855 125.331 164.237 1.00 156.38 138 GLU D C 1
ATOM 5762 O O . GLU D 4 115 ? 187.668 125.322 164.574 1.00 156.38 138 GLU D O 1
ATOM 5768 N N . PRO D 4 116 ? 189.692 124.362 164.601 1.00 154.78 139 PRO D N 1
ATOM 5769 C CA . PRO D 4 116 ? 189.235 123.265 165.463 1.00 154.78 139 PRO D CA 1
ATOM 5770 C C . PRO D 4 116 ? 188.804 123.778 166.825 1.00 154.78 139 PRO D C 1
ATOM 5771 O O . PRO D 4 116 ? 189.406 124.719 167.365 1.00 154.78 139 PRO D O 1
ATOM 5775 N N . PRO D 4 117 ? 187.758 123.191 167.409 1.00 154.84 140 PRO D N 1
ATOM 5776 C CA . PRO D 4 117 ? 187.275 123.658 168.716 1.00 154.84 140 PRO D CA 1
ATOM 5777 C C . PRO D 4 117 ? 188.228 123.341 169.858 1.00 154.84 140 PRO D C 1
ATOM 5778 O O . PRO D 4 117 ? 189.215 122.620 169.679 1.00 154.84 140 PRO D O 1
ATOM 5782 N N . GLN D 4 118 ? 187.932 123.876 171.040 1.00 159.42 141 GLN D N 1
ATOM 5783 C CA . GLN D 4 118 ? 188.813 123.750 172.192 1.00 159.42 141 GLN D CA 1
ATOM 5784 C C . GLN D 4 118 ? 187.975 123.867 173.457 1.00 159.42 141 GLN D C 1
ATOM 5785 O O . GLN D 4 118 ? 186.946 124.548 173.468 1.00 159.42 141 GLN D O 1
ATOM 5791 N N . ASN D 4 119 ? 188.417 123.170 174.511 1.00 158.93 142 ASN D N 1
ATOM 5792 C CA . ASN D 4 119 ? 187.790 123.209 175.835 1.00 158.93 142 ASN D CA 1
ATOM 5793 C C . ASN D 4 119 ? 186.347 122.710 175.777 1.00 158.93 142 ASN D C 1
ATOM 5794 O O . ASN D 4 119 ? 185.396 123.435 176.077 1.00 158.93 142 ASN D O 1
ATOM 5799 N N . ILE D 4 120 ? 186.111 121.460 175.383 1.00 157.93 143 ILE D N 1
ATOM 5800 C CA . ILE D 4 120 ? 184.700 121.000 175.255 1.00 157.93 143 ILE D CA 1
ATOM 5801 C C . ILE D 4 120 ? 184.230 120.398 176.589 1.00 157.93 143 ILE D C 1
ATOM 5802 O O . ILE D 4 120 ? 184.698 119.292 176.907 1.00 157.93 143 ILE D O 1
ATOM 5807 N N . SER D 4 121 ? 183.320 121.061 177.327 1.00 158.31 144 SER D N 1
ATOM 5808 C CA . SER D 4 121 ? 182.840 120.574 178.656 1.00 158.31 144 SER D CA 1
ATOM 5809 C C . SER D 4 121 ? 181.363 120.242 178.569 1.00 158.31 144 SER D C 1
ATOM 5810 O O . SER D 4 121 ? 180.672 120.937 177.816 1.00 158.31 144 SER D O 1
ATOM 5813 N N . CYS D 4 122 ? 180.916 119.222 179.308 1.00 168.33 145 CYS D N 1
ATOM 5814 C CA . CYS D 4 122 ? 179.491 118.817 179.306 1.00 168.33 145 CYS D CA 1
ATOM 5815 C C . CYS D 4 122 ? 178.944 118.760 180.737 1.00 168.33 145 CYS D C 1
ATOM 5816 O O . CYS D 4 122 ? 179.574 118.082 181.572 1.00 168.33 145 CYS D O 1
ATOM 5819 N N . VAL D 4 123 ? 177.819 119.438 181.007 1.00 170.76 146 VAL D N 1
ATOM 5820 C CA . VAL D 4 123 ? 177.195 119.439 182.366 1.00 170.76 146 VAL D CA 1
ATOM 5821 C C . VAL D 4 123 ? 175.734 118.996 182.259 1.00 170.76 146 VAL D C 1
ATOM 5822 O O . VAL D 4 123 ? 175.129 119.281 181.214 1.00 170.76 146 VAL D O 1
ATOM 5826 N N . GLN D 4 124 ? 175.170 118.377 183.299 1.00 173.04 147 GLN D N 1
ATOM 5827 C CA . GLN D 4 124 ? 173.762 118.014 183.249 1.00 173.04 147 GLN D CA 1
ATOM 5828 C C . GLN D 4 124 ? 173.029 118.695 184.397 1.00 173.04 147 GLN D C 1
ATOM 5829 O O . GLN D 4 124 ? 173.521 118.723 185.529 1.00 173.04 147 GLN D O 1
ATOM 5835 N N . GLU D 4 125 ? 171.853 119.246 184.098 1.00 173.82 148 GLU D N 1
ATOM 5836 C CA . GLU D 4 125 ? 171.033 119.963 185.071 1.00 173.82 148 GLU D CA 1
ATOM 5837 C C . GLU D 4 125 ? 169.812 119.114 185.402 1.00 173.82 148 GLU D C 1
ATOM 5838 O O . GLU D 4 125 ? 169.040 118.751 184.507 1.00 173.82 148 GLU D O 1
ATOM 5844 N N . GLY D 4 126 ? 169.637 118.803 186.679 1.00 168.75 149 GLY D N 1
ATOM 5845 C CA . GLY D 4 126 ? 168.530 117.989 187.140 1.00 168.75 149 GLY D CA 1
ATOM 5846 C C . GLY D 4 126 ? 169.009 116.704 187.787 1.00 168.75 149 GLY D C 1
ATOM 5847 O O . GLY D 4 126 ? 170.150 116.275 187.629 1.00 168.75 149 GLY D O 1
ATOM 5848 N N . GLU D 4 127 ? 168.091 116.095 188.543 1.00 164.10 150 GLU D N 1
ATOM 5849 C CA . GLU D 4 127 ? 168.398 114.838 189.222 1.00 164.10 150 GLU D CA 1
ATOM 5850 C C . GLU D 4 127 ? 168.648 113.721 188.217 1.00 164.10 150 GLU D C 1
ATOM 5851 O O . GLU D 4 127 ? 169.662 113.017 188.292 1.00 164.10 150 GLU D O 1
ATOM 5857 N N . ASN D 4 128 ? 167.732 113.548 187.263 1.00 170.82 151 ASN D N 1
ATOM 5858 C CA . ASN D 4 128 ? 167.884 112.583 186.170 1.00 170.82 151 ASN D CA 1
ATOM 5859 C C . ASN D 4 128 ? 167.311 113.252 184.923 1.00 170.82 151 ASN D C 1
ATOM 5860 O O . ASN D 4 128 ? 166.111 113.162 184.650 1.00 170.82 151 ASN D O 1
ATOM 5865 N N . GLY D 4 129 ? 168.178 113.923 184.170 1.00 177.86 152 GLY D N 1
ATOM 5866 C CA . GLY D 4 129 ? 167.740 114.683 183.018 1.00 177.86 152 GLY D CA 1
ATOM 5867 C C . GLY D 4 129 ? 168.673 114.590 181.830 1.00 177.86 152 GLY D C 1
ATOM 5868 O O . GLY D 4 129 ? 169.098 113.496 181.448 1.00 177.86 152 GLY D O 1
ATOM 5869 N N . THR D 4 130 ? 169.004 115.735 181.242 1.00 178.87 153 THR D N 1
ATOM 5870 C CA . THR D 4 130 ? 169.743 115.793 179.990 1.00 178.87 153 THR D CA 1
ATOM 5871 C C . THR D 4 130 ? 170.968 116.687 180.136 1.00 178.87 153 THR D C 1
ATOM 5872 O O . THR D 4 130 ? 170.885 117.787 180.691 1.00 178.87 153 THR D O 1
ATOM 5876 N N . VAL D 4 131 ? 172.081 116.215 179.563 1.00 175.61 154 VAL D N 1
ATOM 5877 C CA . VAL D 4 131 ? 173.366 116.970 179.602 1.00 175.61 154 VAL D CA 1
ATOM 5878 C C . VAL D 4 131 ? 173.401 117.963 178.438 1.00 175.61 154 VAL D C 1
ATOM 5879 O O . VAL D 4 131 ? 172.760 117.688 177.409 1.00 175.61 154 VAL D O 1
ATOM 5883 N N . ALA D 4 132 ? 174.088 119.091 178.614 1.00 172.45 155 ALA D N 1
ATOM 5884 C CA . ALA D 4 132 ? 174.261 120.081 177.531 1.00 172.45 155 ALA D CA 1
ATOM 5885 C C . ALA D 4 132 ? 175.762 120.310 177.447 1.00 172.45 155 ALA D C 1
ATOM 5886 O O . ALA D 4 132 ? 176.434 120.103 178.468 1.00 172.45 155 ALA D O 1
ATOM 5888 N N . CYS D 4 133 ? 176.282 120.699 176.293 1.00 163.49 156 CYS D N 1
ATOM 5889 C CA . CYS D 4 133 ? 177.753 120.783 176.200 1.00 163.49 156 CYS D CA 1
ATOM 5890 C C . CYS D 4 133 ? 178.192 122.112 175.599 1.00 163.49 156 CYS D C 1
ATOM 5891 O O . CYS D 4 133 ? 177.514 122.626 174.699 1.00 163.49 156 CYS D O 1
ATOM 5894 N N . SER D 4 134 ? 179.317 122.622 176.081 1.00 157.56 157 SER D N 1
ATOM 5895 C CA . SER D 4 134 ? 179.774 123.938 175.602 1.00 157.56 157 SER D CA 1
ATOM 5896 C C . SER D 4 134 ? 181.092 123.761 174.889 1.00 157.56 157 SER D C 1
ATOM 5897 O O . SER D 4 134 ? 181.802 122.809 175.233 1.00 157.56 157 SER D O 1
ATOM 5900 N N . TRP D 4 135 ? 181.421 124.663 173.971 1.00 153.69 158 TRP D N 1
ATOM 5901 C CA . TRP D 4 135 ? 182.756 124.584 173.400 1.00 153.69 158 TRP D CA 1
ATOM 5902 C C . TRP D 4 135 ? 183.232 125.987 173.049 1.00 153.69 158 TRP D C 1
ATOM 5903 O O . TRP D 4 135 ? 182.569 126.985 173.345 1.00 153.69 158 TRP D O 1
ATOM 5914 N N . ASN D 4 136 ? 184.393 126.054 172.404 1.00 153.70 159 ASN D N 1
ATOM 5915 C CA . ASN D 4 136 ? 184.924 127.297 171.861 1.00 153.70 159 ASN D CA 1
ATOM 5916 C C . ASN D 4 136 ? 184.902 127.226 170.341 1.00 153.70 159 ASN D C 1
ATOM 5917 O O . ASN D 4 136 ? 185.481 126.309 169.750 1.00 153.70 159 ASN D O 1
ATOM 5922 N N . SER D 4 137 ? 184.241 128.195 169.714 1.00 156.95 160 SER D N 1
ATOM 5923 C CA . SER D 4 137 ? 184.160 128.243 168.261 1.00 156.95 160 SER D CA 1
ATOM 5924 C C . SER D 4 137 ? 185.391 128.865 167.620 1.00 156.95 160 SER D C 1
ATOM 5925 O O . SER D 4 137 ? 185.494 128.863 166.388 1.00 156.95 160 SER D O 1
ATOM 5928 N N . GLY D 4 138 ? 186.322 129.388 168.416 1.00 160.16 161 GLY D N 1
ATOM 5929 C CA . GLY D 4 138 ? 187.469 130.069 167.852 1.00 160.16 161 GLY D CA 1
ATOM 5930 C C . GLY D 4 138 ? 187.063 131.375 167.191 1.00 160.16 161 GLY D C 1
ATOM 5931 O O . GLY D 4 138 ? 186.114 132.049 167.603 1.00 160.16 161 GLY D O 1
ATOM 5932 N N . LYS D 4 139 ? 187.804 131.738 166.148 1.00 161.41 162 LYS D N 1
ATOM 5933 C CA . LYS D 4 139 ? 187.466 132.921 165.370 1.00 161.41 162 LYS D CA 1
ATOM 5934 C C . LYS D 4 139 ? 186.164 132.690 164.614 1.00 161.41 162 LYS D C 1
ATOM 5935 O O . LYS D 4 139 ? 185.898 131.588 164.127 1.00 161.41 162 LYS D O 1
ATOM 5941 N N . VAL D 4 140 ? 185.343 133.738 164.531 1.00 164.24 163 VAL D N 1
ATOM 5942 C CA . VAL D 4 140 ? 184.077 133.642 163.816 1.00 164.24 163 VAL D CA 1
ATOM 5943 C C . VAL D 4 140 ? 184.343 133.449 162.327 1.00 164.24 163 VAL D C 1
ATOM 5944 O O . VAL D 4 140 ? 185.223 134.094 161.739 1.00 164.24 163 VAL D O 1
ATOM 5948 N N . THR D 4 141 ? 183.598 132.526 161.717 1.00 164.28 164 THR D N 1
ATOM 5949 C CA . THR D 4 141 ? 183.900 132.063 160.369 1.00 164.28 164 THR D CA 1
ATOM 5950 C C . THR D 4 141 ? 183.564 133.079 159.285 1.00 164.28 164 THR D C 1
ATOM 5951 O O . THR D 4 141 ? 183.951 132.868 158.130 1.00 164.28 164 THR D O 1
ATOM 5955 N N . TYR D 4 142 ? 182.826 134.140 159.621 1.00 166.36 165 TYR D N 1
ATOM 5956 C CA . TYR D 4 142 ? 182.362 135.213 158.737 1.00 166.36 165 TYR D CA 1
ATOM 5957 C C . TYR D 4 142 ? 181.331 134.746 157.716 1.00 166.36 165 TYR D C 1
ATOM 5958 O O . TYR D 4 142 ? 180.807 135.580 156.967 1.00 166.36 165 TYR D O 1
ATOM 5967 N N . LEU D 4 143 ? 181.015 133.453 157.659 1.00 160.84 166 LEU D N 1
ATOM 5968 C CA . LEU D 4 143 ? 180.082 132.905 156.685 1.00 160.84 166 LEU D CA 1
ATOM 5969 C C . LEU D 4 143 ? 179.154 131.930 157.395 1.00 160.84 166 LEU D C 1
ATOM 5970 O O . LEU D 4 143 ? 179.238 131.732 158.610 1.00 160.84 166 LEU D O 1
ATOM 5975 N N . LYS D 4 144 ? 178.257 131.320 156.623 1.00 156.03 167 LYS D N 1
ATOM 5976 C CA . LYS D 4 144 ? 177.392 130.279 157.160 1.00 156.03 167 LYS D CA 1
ATOM 5977 C C . LYS D 4 144 ? 178.227 129.056 157.518 1.00 156.03 167 LYS D C 1
ATOM 5978 O O . LYS D 4 144 ? 179.093 128.634 156.746 1.00 156.03 167 LYS D O 1
ATOM 5984 N N . THR D 4 145 ? 177.970 128.490 158.694 1.00 157.89 168 THR D N 1
ATOM 5985 C CA . THR D 4 145 ? 178.721 127.344 159.183 1.00 157.89 168 THR D CA 1
ATOM 5986 C C . THR D 4 145 ? 177.784 126.530 160.065 1.00 157.89 168 THR D C 1
ATOM 5987 O O . THR D 4 145 ? 176.824 127.069 160.615 1.00 157.89 168 THR D O 1
ATOM 5991 N N . ASN D 4 146 ? 178.024 125.226 160.167 1.00 157.71 169 ASN D N 1
ATOM 5992 C CA . ASN D 4 146 ? 177.288 124.421 161.128 1.00 157.71 169 ASN D CA 1
ATOM 5993 C C . ASN D 4 146 ? 178.241 123.522 161.906 1.00 157.71 169 ASN D C 1
ATOM 5994 O O . ASN D 4 146 ? 179.354 123.221 161.469 1.00 157.71 169 ASN D O 1
ATOM 5999 N N . TYR D 4 147 ? 177.799 123.147 163.100 1.00 157.55 170 TYR D N 1
ATOM 6000 C CA . TYR D 4 147 ? 178.552 122.284 163.994 1.00 157.55 170 TYR D CA 1
ATOM 6001 C C . TYR D 4 147 ? 177.710 121.067 164.335 1.00 157.55 170 TYR D C 1
ATOM 6002 O O . TYR D 4 147 ? 176.526 121.190 164.662 1.00 157.55 170 TYR D O 1
ATOM 6011 N N . THR D 4 148 ? 178.330 119.895 164.259 1.00 162.77 171 THR D N 1
ATOM 6012 C CA . THR D 4 148 ? 177.684 118.629 164.573 1.00 162.77 171 THR D CA 1
ATOM 6013 C C . THR D 4 148 ? 178.206 118.152 165.917 1.00 162.77 171 THR D C 1
ATOM 6014 O O . THR D 4 148 ? 179.421 117.992 166.090 1.00 162.77 171 THR D O 1
ATOM 6018 N N . LEU D 4 149 ? 177.295 117.936 166.861 1.00 164.21 172 LEU D N 1
ATOM 6019 C CA . LEU D 4 149 ? 177.626 117.348 168.150 1.00 164.21 172 LEU D CA 1
ATOM 6020 C C . LEU D 4 149 ? 177.273 115.869 168.110 1.00 164.21 172 LEU D C 1
ATOM 6021 O O . LEU D 4 149 ? 176.144 115.502 167.747 1.00 164.21 172 LEU D O 1
ATOM 6026 N N . GLN D 4 150 ? 178.244 115.030 168.477 1.00 166.23 173 GLN D N 1
ATOM 6027 C CA . GLN D 4 150 ? 178.123 113.578 168.453 1.00 166.23 173 GLN D CA 1
ATOM 6028 C C . GLN D 4 150 ? 178.443 113.048 169.844 1.00 166.23 173 GLN D C 1
ATOM 6029 O O . GLN D 4 150 ? 179.593 113.121 170.293 1.00 166.23 173 GLN D O 1
ATOM 6035 N N . LEU D 4 151 ? 177.429 112.526 170.526 1.00 171.16 174 LEU D N 1
ATOM 6036 C CA . LEU D 4 151 ? 177.625 111.801 171.771 1.00 171.16 174 LEU D CA 1
ATOM 6037 C C . LEU D 4 151 ? 177.641 110.308 171.480 1.00 171.16 174 LEU D C 1
ATOM 6038 O O . LEU D 4 151 ? 176.813 109.806 170.717 1.00 171.16 174 LEU D O 1
ATOM 6043 N N . SER D 4 152 ? 178.591 109.602 172.086 1.00 171.64 175 SER D N 1
ATOM 6044 C CA . SER D 4 152 ? 178.731 108.171 171.884 1.00 171.64 175 SER D CA 1
ATOM 6045 C C . SER D 4 152 ? 179.108 107.514 173.201 1.00 171.64 175 SER D C 1
ATOM 6046 O O . SER D 4 152 ? 179.612 108.157 174.126 1.00 171.64 175 SER D O 1
ATOM 6049 N N . GLY D 4 153 ? 178.861 106.212 173.275 1.00 176.98 176 GLY D N 1
ATOM 6050 C CA . GLY D 4 153 ? 179.219 105.448 174.440 1.00 176.98 176 GLY D CA 1
ATOM 6051 C C . GLY D 4 153 ? 178.910 103.975 174.281 1.00 176.98 176 GLY D C 1
ATOM 6052 O O . GLY D 4 153 ? 178.022 103.571 173.513 1.00 176.98 176 GLY D O 1
ATOM 6053 N N . PRO D 4 154 ? 179.638 103.139 175.040 1.00 184.24 177 PRO D N 1
ATOM 6054 C CA . PRO D 4 154 ? 179.450 101.683 174.951 1.00 184.24 177 PRO D CA 1
ATOM 6055 C C . PRO D 4 154 ? 178.071 101.233 175.407 1.00 184.24 177 PRO D C 1
ATOM 6056 O O . PRO D 4 154 ? 177.253 102.051 175.842 1.00 184.24 177 PRO D O 1
ATOM 6060 N N . ASN D 4 155 ? 177.823 99.922 175.305 1.00 181.84 178 ASN D N 1
ATOM 6061 C CA . ASN D 4 155 ? 176.479 99.337 175.322 1.00 181.84 178 ASN D CA 1
ATOM 6062 C C . ASN D 4 155 ? 175.629 99.891 174.179 1.00 181.84 178 ASN D C 1
ATOM 6063 O O . ASN D 4 155 ? 174.398 99.923 174.266 1.00 181.84 178 ASN D O 1
ATOM 6068 N N . ASN D 4 156 ? 176.304 100.328 173.110 1.00 180.58 179 ASN D N 1
ATOM 6069 C CA . ASN D 4 156 ? 175.704 100.751 171.844 1.00 180.58 179 ASN D CA 1
ATOM 6070 C C . ASN D 4 156 ? 174.723 101.912 172.043 1.00 180.58 179 ASN D C 1
ATOM 6071 O O . ASN D 4 156 ? 173.519 101.799 171.803 1.00 180.58 179 ASN D O 1
ATOM 6076 N N . LEU D 4 157 ? 175.270 103.045 172.490 1.00 177.99 180 LEU D N 1
ATOM 6077 C CA . LEU D 4 157 ? 174.469 104.256 172.617 1.00 177.99 180 LEU D CA 1
ATOM 6078 C C . LEU D 4 157 ? 175.144 105.410 171.886 1.00 177.99 180 LEU D C 1
ATOM 6079 O O . LEU D 4 157 ? 176.365 105.575 171.960 1.00 177.99 180 LEU D O 1
ATOM 6084 N N . THR D 4 158 ? 174.341 106.197 171.170 1.00 174.10 181 THR D N 1
ATOM 6085 C CA . THR D 4 158 ? 174.853 107.317 170.391 1.00 174.10 181 THR D CA 1
ATOM 6086 C C . THR D 4 158 ? 173.718 108.299 170.123 1.00 174.10 181 THR D C 1
ATOM 6087 O O . THR D 4 158 ? 172.536 107.966 170.240 1.00 174.10 181 THR D O 1
ATOM 6091 N N . CYS D 4 159 ? 174.104 109.521 169.765 1.00 175.47 182 CYS D N 1
ATOM 6092 C CA . CYS D 4 159 ? 173.184 110.595 169.411 1.00 175.47 182 CYS D CA 1
ATOM 6093 C C . CYS D 4 159 ? 173.958 111.658 168.646 1.00 175.47 182 CYS D C 1
ATOM 6094 O O . CYS D 4 159 ? 175.144 111.878 168.902 1.00 175.47 182 CYS D O 1
ATOM 6097 N N . GLN D 4 160 ? 173.282 112.304 167.696 1.00 174.04 183 GLN D N 1
ATOM 6098 C CA . GLN D 4 160 ? 173.908 113.307 166.843 1.00 174.04 183 GLN D CA 1
ATOM 6099 C C . GLN D 4 160 ? 172.910 114.409 166.529 1.00 174.04 183 GLN D C 1
ATOM 6100 O O . GLN D 4 160 ? 171.744 114.126 166.239 1.00 174.04 183 GLN D O 1
ATOM 6106 N N . LYS D 4 161 ? 173.362 115.663 166.581 1.00 166.68 184 LYS D N 1
ATOM 6107 C CA . LYS D 4 161 ? 172.565 116.740 165.994 1.00 166.68 184 LYS D CA 1
ATOM 6108 C C . LYS D 4 161 ? 173.436 117.909 165.556 1.00 166.68 184 LYS D C 1
ATOM 6109 O O . LYS D 4 161 ? 174.663 117.884 165.671 1.00 166.68 184 LYS D O 1
ATOM 6115 N N . GLN D 4 162 ? 172.767 118.935 165.028 1.00 163.81 185 GLN D N 1
ATOM 6116 C CA . GLN D 4 162 ? 173.399 120.067 164.370 1.00 163.81 185 GLN D CA 1
ATOM 6117 C C . GLN D 4 162 ? 173.126 121.356 165.134 1.00 163.81 185 GLN D C 1
ATOM 6118 O O . GLN D 4 162 ? 172.258 121.420 166.009 1.00 163.81 185 GLN D O 1
ATOM 6124 N N . CYS D 4 163 ? 173.894 122.387 164.786 1.00 161.25 186 CYS D N 1
ATOM 6125 C CA . CYS D 4 163 ? 173.620 123.748 165.221 1.00 161.25 186 CYS D CA 1
ATOM 6126 C C . CYS D 4 163 ? 174.198 124.681 164.166 1.00 161.25 186 CYS D C 1
ATOM 6127 O O . CYS D 4 163 ? 175.301 124.455 163.664 1.00 161.25 186 CYS D O 1
ATOM 6130 N N . PHE D 4 164 ? 173.453 125.733 163.834 1.00 160.10 187 PHE D N 1
ATOM 6131 C CA . PHE D 4 164 ? 173.765 126.575 162.684 1.00 160.10 187 PHE D CA 1
ATOM 6132 C C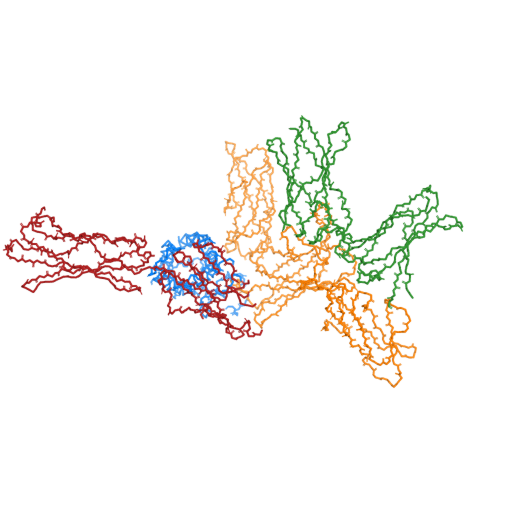 . PHE D 4 164 ? 174.236 127.943 163.154 1.00 160.10 187 PHE D C 1
ATOM 6133 O O . PHE D 4 164 ? 173.487 128.665 163.820 1.00 160.10 187 PHE D O 1
ATOM 6141 N N . SER D 4 165 ? 175.466 128.302 162.797 1.00 157.83 188 SER D N 1
ATOM 6142 C CA . SER D 4 165 ? 176.028 129.612 163.089 1.00 157.83 188 SER D CA 1
ATOM 6143 C C . SER D 4 165 ? 176.038 130.455 161.821 1.00 157.83 188 SER D C 1
ATOM 6144 O O . SER D 4 165 ? 176.553 130.023 160.781 1.00 157.83 188 SER D O 1
ATOM 6147 N N . ASP D 4 166 ? 175.472 131.650 161.919 1.00 160.64 189 ASP D N 1
ATOM 6148 C CA . ASP D 4 166 ? 175.435 132.615 160.829 1.00 160.64 189 ASP D CA 1
ATOM 6149 C C . ASP D 4 166 ? 175.463 134.013 161.443 1.00 160.64 189 ASP D C 1
ATOM 6150 O O . ASP D 4 166 ? 175.811 134.178 162.617 1.00 160.64 189 ASP D O 1
ATOM 6155 N N . ASN D 4 167 ? 175.104 135.024 160.650 1.00 161.14 190 ASN D N 1
ATOM 6156 C CA . ASN D 4 167 ? 175.115 136.392 161.158 1.00 161.14 190 ASN D CA 1
ATOM 6157 C C . ASN D 4 167 ? 174.016 136.627 162.188 1.00 161.14 190 ASN D C 1
ATOM 6158 O O . ASN D 4 167 ? 174.177 137.470 163.078 1.00 161.14 190 ASN D O 1
ATOM 6163 N N . ARG D 4 168 ? 172.949 135.834 162.132 1.00 162.05 191 ARG D N 1
ATOM 6164 C CA . ARG D 4 168 ? 171.806 136.071 163.055 1.00 162.05 191 ARG D CA 1
ATOM 6165 C C . ARG D 4 168 ? 171.919 135.149 164.270 1.00 162.05 191 ARG D C 1
ATOM 6166 O O . ARG D 4 168 ? 171.846 135.664 165.403 1.00 162.05 191 ARG D O 1
ATOM 6174 N N . GLN D 4 169 ? 172.090 133.847 164.045 1.00 160.87 192 GLN D N 1
ATOM 6175 C CA . GLN D 4 169 ? 172.122 132.879 165.128 1.00 160.87 192 GLN D CA 1
ATOM 6176 C C . GLN D 4 169 ? 173.546 132.391 165.370 1.00 160.87 192 GLN D C 1
ATOM 6177 O O . GLN D 4 169 ? 174.288 132.086 164.433 1.00 160.87 192 GLN D O 1
ATOM 6183 N N . ASN D 4 170 ? 173.923 132.329 166.645 1.00 160.42 193 ASN D N 1
ATOM 6184 C CA . ASN D 4 170 ? 175.237 131.860 167.056 1.00 160.42 193 ASN D CA 1
ATOM 6185 C C . ASN D 4 170 ? 175.091 130.528 167.777 1.00 160.42 193 ASN D C 1
ATOM 6186 O O . ASN D 4 170 ? 174.044 130.233 168.359 1.00 160.42 193 ASN D O 1
ATOM 6191 N N . CYS D 4 171 ? 176.152 129.720 167.732 1.00 161.50 194 CYS D N 1
ATOM 6192 C CA . CYS D 4 171 ? 176.135 128.383 168.329 1.00 161.50 194 CYS D CA 1
ATOM 6193 C C . CYS D 4 171 ? 177.373 128.223 169.205 1.00 161.50 194 CYS D C 1
ATOM 6194 O O . CYS D 4 171 ? 178.475 127.990 168.698 1.00 161.50 194 CYS D O 1
ATOM 6197 N N . ASN D 4 172 ? 177.186 128.344 170.517 1.00 159.23 195 ASN D N 1
ATOM 6198 C CA . ASN D 4 172 ? 178.221 128.017 171.485 1.00 159.23 195 ASN D CA 1
ATOM 6199 C C . ASN D 4 172 ? 177.731 127.061 172.561 1.00 159.23 195 ASN D C 1
ATOM 6200 O O . ASN D 4 172 ? 178.553 126.516 173.306 1.00 159.23 195 ASN D O 1
ATOM 6205 N N . ARG D 4 173 ? 176.422 126.845 172.665 1.00 160.40 196 ARG D N 1
ATOM 6206 C CA . ARG D 4 173 ? 175.841 125.882 173.588 1.00 160.40 196 ARG D CA 1
ATOM 6207 C C . ARG D 4 173 ? 174.863 125.003 172.823 1.00 160.40 196 ARG D C 1
ATOM 6208 O O . ARG D 4 173 ? 174.295 125.414 171.809 1.00 160.40 196 ARG D O 1
ATOM 6216 N N . LEU D 4 174 ? 174.668 123.782 173.316 1.00 162.74 197 LEU D N 1
ATOM 6217 C CA . LEU D 4 174 ? 173.740 122.866 172.669 1.00 162.74 197 LEU D CA 1
ATOM 6218 C C . LEU D 4 174 ? 173.196 121.901 173.712 1.00 162.74 197 LEU D C 1
ATOM 6219 O O . LEU D 4 174 ? 173.842 121.633 174.728 1.00 162.74 197 LEU D O 1
ATOM 6224 N N . ASP D 4 175 ? 171.989 121.396 173.461 1.00 169.95 198 ASP D N 1
ATOM 6225 C CA . ASP D 4 175 ? 171.329 120.441 174.341 1.00 169.95 198 ASP D CA 1
ATOM 6226 C C . ASP D 4 175 ? 171.215 119.095 173.639 1.00 169.95 198 ASP D C 1
ATOM 6227 O O . ASP D 4 175 ? 170.720 119.020 172.510 1.00 169.95 198 ASP D O 1
ATOM 6232 N N . LEU D 4 176 ? 171.657 118.033 174.320 1.00 171.24 199 LEU D N 1
ATOM 6233 C CA . LEU D 4 176 ? 171.645 116.700 173.720 1.00 171.24 199 LEU D CA 1
ATOM 6234 C C . LEU D 4 176 ? 170.223 116.184 173.538 1.00 171.24 199 LEU D C 1
ATOM 6235 O O . LEU D 4 176 ? 169.964 115.347 172.666 1.00 171.24 199 LEU D O 1
ATOM 6240 N N . GLY D 4 177 ? 169.290 116.663 174.354 1.00 175.48 200 GLY D N 1
ATOM 6241 C CA . GLY D 4 177 ? 167.900 116.280 174.243 1.00 175.48 200 GLY D CA 1
ATOM 6242 C C . GLY D 4 177 ? 167.572 114.865 174.670 1.00 175.48 200 GLY D C 1
ATOM 6243 O O . GLY D 4 177 ? 166.437 114.422 174.454 1.00 175.48 200 GLY D O 1
ATOM 6244 N N . ILE D 4 178 ? 168.518 114.141 175.264 1.00 173.38 201 ILE D N 1
ATOM 6245 C CA . ILE D 4 178 ? 168.322 112.745 175.641 1.00 173.38 201 ILE D CA 1
ATOM 6246 C C . ILE D 4 178 ? 168.428 112.620 177.153 1.00 173.38 201 ILE D C 1
ATOM 6247 O O . ILE D 4 178 ? 169.368 113.143 177.765 1.00 173.38 201 ILE D O 1
ATOM 6252 N N . ASN D 4 179 ? 167.460 111.935 177.757 1.00 176.55 202 ASN D N 1
ATOM 6253 C CA . ASN D 4 179 ? 167.515 111.627 179.177 1.00 176.55 202 ASN D CA 1
ATOM 6254 C C . ASN D 4 179 ? 168.502 110.494 179.433 1.00 176.55 202 ASN D C 1
ATOM 6255 O O . ASN D 4 179 ? 168.644 109.571 178.626 1.00 176.55 202 ASN D O 1
ATOM 6260 N N . LEU D 4 180 ? 169.187 110.572 180.569 1.00 172.69 203 LEU D N 1
ATOM 6261 C CA . LEU D 4 180 ? 170.187 109.586 180.950 1.00 172.69 203 LEU D CA 1
ATOM 6262 C C . LEU D 4 180 ? 169.732 108.827 182.190 1.00 172.69 203 LEU D C 1
ATOM 6263 O O . LEU D 4 180 ? 168.807 109.235 182.897 1.00 172.69 203 LEU D O 1
ATOM 6268 N N . SER D 4 181 ? 170.411 107.694 182.452 1.00 171.97 204 SER D N 1
ATOM 6269 C CA . SER D 4 181 ? 170.035 106.777 183.514 1.00 171.97 204 SER D CA 1
ATOM 6270 C C . SER D 4 181 ? 170.954 106.925 184.722 1.00 171.97 204 SER D C 1
ATOM 6271 O O . SER D 4 181 ? 172.153 107.182 184.575 1.00 171.97 204 SER D O 1
ATOM 6274 N N . PRO D 4 182 ? 170.411 106.769 185.934 1.00 176.10 205 PRO D N 1
ATOM 6275 C CA . PRO D 4 182 ? 171.242 106.878 187.141 1.00 176.10 205 PRO D CA 1
ATOM 6276 C C . PRO D 4 182 ? 171.967 105.598 187.523 1.00 176.10 205 PRO D C 1
ATOM 6277 O O . PRO D 4 182 ? 172.893 105.659 188.343 1.00 176.10 205 PRO D O 1
ATOM 6281 N N . ASP D 4 183 ? 171.582 104.447 186.963 1.00 180.31 206 ASP D N 1
ATOM 6282 C CA . ASP D 4 183 ? 172.198 103.175 187.328 1.00 180.31 206 ASP D CA 1
ATOM 6283 C C . ASP D 4 183 ? 173.630 103.037 186.826 1.00 180.31 206 ASP D C 1
ATOM 6284 O O . ASP D 4 183 ? 174.328 102.106 187.242 1.00 180.31 206 ASP D O 1
ATOM 6289 N N . LEU D 4 184 ? 174.078 103.929 185.948 1.00 182.31 207 LEU D N 1
ATOM 6290 C CA . LEU D 4 184 ? 175.403 103.833 185.352 1.00 182.31 207 LEU D CA 1
ATOM 6291 C C . LEU D 4 184 ? 176.437 104.476 186.271 1.00 182.31 207 LEU D C 1
ATOM 6292 O O . LEU D 4 184 ? 176.328 105.660 186.609 1.00 182.31 207 LEU D O 1
ATOM 6297 N N . ALA D 4 185 ? 177.436 103.691 186.685 1.00 182.21 208 ALA D N 1
ATOM 6298 C CA . ALA D 4 185 ? 178.513 104.222 187.511 1.00 182.21 208 ALA D CA 1
ATOM 6299 C C . ALA D 4 185 ? 179.876 103.640 187.142 1.00 182.21 208 ALA D C 1
ATOM 6300 O O . ALA D 4 185 ? 180.793 103.664 187.973 1.00 182.21 208 ALA D O 1
ATOM 6302 N N . GLU D 4 186 ? 180.043 103.119 185.926 1.00 186.65 209 GLU D N 1
ATOM 6303 C CA . GLU D 4 186 ? 181.246 102.366 185.586 1.00 186.65 209 GLU D CA 1
ATOM 6304 C C . GLU D 4 186 ? 181.860 102.692 184.230 1.00 186.65 209 GLU D C 1
ATOM 6305 O O . GLU D 4 186 ? 183.015 102.311 184.003 1.00 186.65 209 GLU D O 1
ATOM 6311 N N . SER D 4 187 ? 181.157 103.373 183.333 1.00 179.03 210 SER D N 1
ATOM 6312 C CA . SER D 4 187 ? 181.628 103.540 181.965 1.00 179.03 210 SER D CA 1
ATOM 6313 C C . SER D 4 187 ? 182.106 104.964 181.703 1.00 179.03 210 SER D C 1
ATOM 6314 O O . SER D 4 187 ? 182.031 105.851 182.556 1.00 179.03 210 SER D O 1
ATOM 6317 N N . ARG D 4 188 ? 182.607 105.167 180.484 1.00 172.04 211 ARG D N 1
ATOM 6318 C CA . ARG D 4 188 ? 183.117 106.453 180.024 1.00 172.04 211 ARG D CA 1
ATOM 6319 C C . ARG D 4 188 ? 182.452 106.775 178.695 1.00 172.04 211 ARG D C 1
ATOM 6320 O O . ARG D 4 188 ? 182.397 105.917 177.807 1.00 172.04 211 ARG D O 1
ATOM 6328 N N . PHE D 4 189 ? 181.946 107.996 178.555 1.00 174.57 212 PHE D N 1
ATOM 6329 C CA . PHE D 4 189 ? 181.312 108.424 177.315 1.00 174.57 212 PHE D CA 1
ATOM 6330 C C . PHE D 4 189 ? 182.171 109.431 176.563 1.00 174.57 212 PHE D C 1
ATOM 6331 O O . PHE D 4 189 ? 183.061 110.075 177.124 1.00 174.57 212 PHE D O 1
ATOM 6339 N N . ILE D 4 190 ? 181.880 109.561 175.271 1.00 167.00 213 ILE D N 1
ATOM 6340 C CA . ILE D 4 190 ? 182.696 110.324 174.338 1.00 167.00 213 ILE D CA 1
ATOM 6341 C C . ILE D 4 190 ? 181.827 111.413 173.725 1.00 167.00 213 ILE D C 1
ATOM 6342 O O . ILE D 4 190 ? 180.702 111.149 173.288 1.00 167.00 213 ILE D O 1
ATOM 6347 N N . VAL D 4 191 ? 182.346 112.635 173.712 1.00 161.19 214 VAL D N 1
ATOM 6348 C CA . VAL D 4 191 ? 181.708 113.774 173.068 1.00 161.19 214 VAL D CA 1
ATOM 6349 C C . VAL D 4 191 ? 182.656 114.295 171.998 1.00 161.19 214 VAL D C 1
ATOM 6350 O O . VAL D 4 191 ? 183.841 114.525 172.272 1.00 161.19 214 VAL D O 1
ATOM 6354 N N . ARG D 4 192 ? 182.143 114.456 170.779 1.00 156.94 215 ARG D N 1
ATOM 6355 C CA . ARG D 4 192 ? 182.906 115.026 169.680 1.00 156.94 215 ARG D CA 1
ATOM 6356 C C . ARG D 4 192 ? 182.096 116.132 169.021 1.00 156.94 215 ARG D C 1
ATOM 6357 O O . ARG D 4 192 ? 180.863 116.144 169.069 1.00 156.94 215 ARG D O 1
ATOM 6365 N N . VAL D 4 193 ? 182.808 117.065 168.398 1.00 153.75 216 VAL D N 1
ATOM 6366 C CA . VAL D 4 193 ? 182.189 118.156 167.657 1.00 153.75 216 VAL D CA 1
ATOM 6367 C C . VAL D 4 193 ? 182.939 118.333 166.342 1.00 153.75 216 VAL D C 1
ATOM 6368 O O . VAL D 4 193 ? 184.173 118.281 166.302 1.00 153.75 216 VAL D O 1
ATOM 6372 N N . THR D 4 194 ? 182.187 118.498 165.256 1.00 157.88 217 THR D N 1
ATOM 6373 C CA . THR D 4 194 ? 182.755 118.729 163.933 1.00 157.88 217 THR D CA 1
ATOM 6374 C C . THR D 4 194 ? 182.220 120.039 163.371 1.00 157.88 217 THR D C 1
ATOM 6375 O O . THR D 4 194 ? 181.066 120.399 163.612 1.00 157.88 217 THR D O 1
ATOM 6379 N N . ALA D 4 195 ? 183.059 120.750 162.624 1.00 154.90 218 ALA D N 1
ATOM 6380 C CA . ALA D 4 195 ? 182.692 122.027 162.025 1.00 154.90 218 ALA D CA 1
ATOM 6381 C C . ALA D 4 195 ? 182.696 121.899 160.509 1.00 154.90 218 ALA D C 1
ATOM 6382 O O . ALA D 4 195 ? 183.717 121.534 159.917 1.00 154.90 218 ALA D O 1
ATOM 6384 N N . ILE D 4 196 ? 181.561 122.205 159.881 1.00 152.41 219 ILE D N 1
ATOM 6385 C CA . ILE D 4 196 ? 181.392 122.051 158.442 1.00 152.41 219 ILE D CA 1
ATOM 6386 C C . ILE D 4 196 ? 180.932 123.377 157.851 1.00 152.41 219 ILE D C 1
ATOM 6387 O O . ILE D 4 196 ? 180.040 124.041 158.394 1.00 152.41 219 ILE D O 1
ATOM 6392 N N . ASN D 4 197 ? 181.549 123.765 156.741 1.00 156.22 220 ASN D N 1
ATOM 6393 C CA . ASN D 4 197 ? 181.049 124.843 155.895 1.00 156.22 220 ASN D CA 1
ATOM 6394 C C . ASN D 4 197 ? 181.443 124.529 154.455 1.00 156.22 220 ASN D C 1
ATOM 6395 O O . ASN D 4 197 ? 181.899 123.423 154.147 1.00 156.22 220 ASN D O 1
ATOM 6400 N N . ASP D 4 198 ? 181.267 125.502 153.566 1.00 158.42 221 ASP D N 1
ATOM 6401 C CA . ASP D 4 198 ? 181.590 125.309 152.160 1.00 158.42 221 ASP D CA 1
ATOM 6402 C C . ASP D 4 198 ? 183.080 125.458 151.872 1.00 158.42 221 ASP D C 1
ATOM 6403 O O . ASP D 4 198 ? 183.511 125.179 150.749 1.00 158.42 221 ASP D O 1
ATOM 6408 N N . LEU D 4 199 ? 183.876 125.884 152.853 1.00 156.86 222 LEU D N 1
ATOM 6409 C CA . LEU D 4 199 ? 185.317 126.020 152.685 1.00 156.86 222 LEU D CA 1
ATOM 6410 C C . LEU D 4 199 ? 186.098 124.871 153.309 1.00 156.86 222 LEU D C 1
ATOM 6411 O O . LEU D 4 199 ? 187.326 124.952 153.407 1.00 156.86 222 LEU D O 1
ATOM 6416 N N . GLY D 4 200 ? 185.422 123.807 153.736 1.00 151.59 223 GLY D N 1
ATOM 6417 C CA . GLY D 4 200 ? 186.121 122.661 154.283 1.00 151.59 223 GLY D CA 1
ATOM 6418 C C . GLY D 4 200 ? 185.572 122.168 155.605 1.00 151.59 223 GLY D C 1
ATOM 6419 O O . GLY D 4 200 ? 184.645 122.759 156.165 1.00 151.59 223 GLY D O 1
ATOM 6420 N N . ASN D 4 201 ? 186.142 121.080 156.111 1.00 151.38 224 ASN D N 1
ATOM 6421 C CA . ASN D 4 201 ? 185.708 120.459 157.352 1.00 151.38 224 ASN D CA 1
ATOM 6422 C C . ASN D 4 201 ? 186.759 120.629 158.443 1.00 151.38 224 ASN D C 1
ATOM 6423 O O . ASN D 4 201 ? 187.932 120.900 158.175 1.00 151.38 224 ASN D O 1
ATOM 6428 N N . SER D 4 202 ? 186.317 120.462 159.688 1.00 155.75 225 SER D N 1
ATOM 6429 C CA . SER D 4 202 ? 187.205 120.560 160.838 1.00 155.75 225 SER D CA 1
ATOM 6430 C C . SER D 4 202 ? 186.622 119.745 161.982 1.00 155.75 225 SER D C 1
ATOM 6431 O O . SER D 4 202 ? 185.406 119.733 162.186 1.00 155.75 225 SER D O 1
ATOM 6434 N N . SER D 4 203 ? 187.499 119.070 162.725 1.00 151.57 226 SER D N 1
ATOM 6435 C CA . SER D 4 203 ? 187.081 118.255 163.859 1.00 151.57 226 SER D CA 1
ATOM 6436 C C . SER D 4 203 ? 187.852 118.647 165.112 1.00 151.57 226 SER D C 1
ATOM 6437 O O . SER D 4 203 ? 188.558 119.660 165.122 1.00 151.57 226 SER D O 1
ATOM 6440 N N . SER D 4 204 ? 187.721 117.856 166.174 1.00 152.38 227 SER D N 1
ATOM 6441 C CA . SER D 4 204 ? 188.414 118.124 167.425 1.00 152.38 227 SER D CA 1
ATOM 6442 C C . SER D 4 204 ? 188.748 116.793 168.086 1.00 152.38 227 SER D C 1
ATOM 6443 O O . SER D 4 204 ? 188.609 115.723 167.486 1.00 152.38 227 SER D O 1
ATOM 6446 N N . LEU D 4 205 ? 189.195 116.867 169.331 1.00 152.40 228 LEU D N 1
ATOM 6447 C CA . LEU D 4 205 ? 189.511 115.665 170.088 1.00 152.40 228 LEU D CA 1
ATOM 6448 C C . LEU D 4 205 ? 188.226 114.955 170.497 1.00 152.40 228 LEU D C 1
ATOM 6449 O O . LEU D 4 205 ? 187.284 115.608 170.960 1.00 152.40 228 LEU D O 1
ATOM 6454 N N . PRO D 4 206 ? 188.140 113.635 170.336 1.00 158.71 229 PRO D N 1
ATOM 6455 C CA . PRO D 4 206 ? 186.990 112.900 170.879 1.00 158.71 229 PRO D CA 1
ATOM 6456 C C . PRO D 4 206 ? 187.054 112.818 172.395 1.00 158.71 229 PRO D C 1
ATOM 6457 O O . PRO D 4 206 ? 187.524 111.819 172.948 1.00 158.71 229 PRO D O 1
ATOM 6461 N N . HIS D 4 207 ? 186.594 113.872 173.070 1.00 164.79 230 HIS D N 1
ATOM 6462 C CA . HIS D 4 207 ? 186.790 114.002 174.506 1.00 164.79 230 HIS D CA 1
ATOM 6463 C C . HIS D 4 207 ? 185.994 112.941 175.262 1.00 164.79 230 HIS D C 1
ATOM 6464 O O . HIS D 4 207 ? 184.987 112.422 174.781 1.00 164.79 230 HIS D O 1
ATOM 6471 N N . THR D 4 208 ? 186.465 112.618 176.464 1.00 169.45 231 THR D N 1
ATOM 6472 C CA . THR D 4 208 ? 185.869 111.567 177.275 1.00 169.45 231 THR D CA 1
ATOM 6473 C C . THR D 4 208 ? 185.518 112.106 178.653 1.00 169.45 231 THR D C 1
ATOM 6474 O O . THR D 4 208 ? 186.275 112.875 179.251 1.00 169.45 231 THR D O 1
ATOM 6478 N N . PHE D 4 209 ? 184.357 111.689 179.150 1.00 168.78 232 PHE D N 1
ATOM 6479 C CA . PHE D 4 209 ? 183.901 112.086 180.474 1.00 168.78 232 PHE D CA 1
ATOM 6480 C C . PHE D 4 209 ? 183.279 110.883 181.171 1.00 168.78 232 PHE D C 1
ATOM 6481 O O . PHE D 4 209 ? 182.982 109.858 180.550 1.00 168.78 232 PHE D O 1
ATOM 6489 N N . THR D 4 210 ? 183.098 111.019 182.482 1.00 171.00 233 THR D N 1
ATOM 6490 C CA . THR D 4 210 ? 182.588 109.950 183.330 1.00 171.00 233 THR D CA 1
ATOM 6491 C C . THR D 4 210 ? 181.223 110.336 183.886 1.00 171.00 233 THR D C 1
ATOM 6492 O O . THR D 4 210 ? 180.979 111.507 184.195 1.00 171.00 233 THR D O 1
ATOM 6496 N N . PHE D 4 211 ? 180.322 109.358 183.971 1.00 175.88 234 PHE D N 1
ATOM 6497 C CA . PHE D 4 211 ? 178.958 109.602 184.442 1.00 175.88 234 PHE D CA 1
ATOM 6498 C C . PHE D 4 211 ? 178.824 109.191 185.908 1.00 175.88 234 PHE D C 1
ATOM 6499 O O . PHE D 4 211 ? 178.108 108.260 186.274 1.00 175.88 234 PHE D O 1
ATOM 6507 N N . LEU D 4 212 ? 179.568 109.902 186.749 1.00 170.15 235 LEU D N 1
ATOM 6508 C CA . LEU D 4 212 ? 179.330 109.887 188.184 1.00 170.15 235 LEU D CA 1
ATOM 6509 C C . LEU D 4 212 ? 179.428 111.274 188.799 1.00 170.15 235 LEU D C 1
ATOM 6510 O O . LEU D 4 212 ? 179.255 111.406 190.014 1.00 170.15 235 LEU D O 1
ATOM 6515 N N . ASP D 4 213 ? 179.700 112.306 188.003 1.00 164.53 236 ASP D N 1
ATOM 6516 C CA . ASP D 4 213 ? 179.805 113.664 188.511 1.00 164.53 236 ASP D CA 1
ATOM 6517 C C . ASP D 4 213 ? 179.169 114.697 187.594 1.00 164.53 236 ASP D C 1
ATOM 6518 O O . ASP D 4 213 ? 179.257 115.892 187.890 1.00 164.53 236 ASP D O 1
ATOM 6523 N N . ILE D 4 214 ? 178.616 114.305 186.458 1.00 161.14 237 ILE D N 1
ATOM 6524 C CA . ILE D 4 214 ? 177.891 115.271 185.576 1.00 161.14 237 ILE D CA 1
ATOM 6525 C C . ILE D 4 214 ? 176.711 115.874 186.332 1.00 161.14 237 ILE D C 1
ATOM 6526 O O . ILE D 4 214 ? 176.471 117.082 186.170 1.00 161.14 237 ILE D O 1
ATOM 6531 N N . VAL D 4 215 ? 176.021 115.074 187.158 1.00 162.79 238 VAL D N 1
ATOM 6532 C CA . VAL D 4 215 ? 174.773 115.517 187.770 1.00 162.79 238 VAL D CA 1
ATOM 6533 C C . VAL D 4 215 ? 175.040 116.714 188.676 1.00 162.79 238 VAL D C 1
ATOM 6534 O O . VAL D 4 215 ? 176.000 116.730 189.457 1.00 162.79 238 VAL D O 1
ATOM 6538 N N . ILE D 4 216 ? 174.214 117.746 188.532 1.00 160.38 239 ILE D N 1
ATOM 6539 C CA . ILE D 4 216 ? 174.321 118.958 189.332 1.00 160.38 239 ILE D CA 1
ATOM 6540 C C . ILE D 4 216 ? 173.017 119.740 189.238 1.00 160.38 239 ILE D C 1
ATOM 6541 O O . ILE D 4 216 ? 172.147 119.416 188.428 1.00 160.38 239 ILE D O 1
#

Solvent-accessible surface area: 44008 Å² total; per-residue (Å²): 160,6,45,79,54,0,50,89,0,14,104,26,0,64,77,6,29,127,50,4,119,106,80,2,80,60,17,16,9,104,119,73,44,42,70,42,54,7,185,113,69,24,44,2,28,86,10,0,5,1,94,124,74,40,88,80,152,73,24,75,154,2,47,8,41,8,114,158,86,96,47,142,46,3,43,99,0,4,6,7,2,42,78,2,0,116,75,3,32,76,55,0,94,59,3,32,63,47,7,85,137,43,26,31,62,70,14,112,9,58,138,31,0,16,75,9,0,55,92,3,26,123,26,3,55,157,82,12,130,5,2,18,55,2,12,34,9,4,37,5,0,31,12,8,1,11,4,5,0,18,1,6,10,39,2,34,93,85,104,100,35,93,170,36,12,64,0,0,55,4,67,3,64,38,134,36,108,30,52,86,4,101,10,70,8,102,43,113,62,188,76,95,1,50,7,40,19,96,42,54,152,53,106,65,7,89,26,113,53,22,83,11,84,0,88,17,6,20,23,0,8,45,5,26,4,57,40,76,84,93,79,55,23,93,10,68,1,10,0,17,4,50,44,145,41,129,124,9,52,11,2,4,47,36,23,162,108,152,52,55,15,112,15,57,3,46,22,40,57,15,131,7,51,0,9,0,1,1,57,77,75,90,69,32,104,30,74,13,111,22,45,77,104,40,150,113,18,44,50,17,80,33,38,174,33,64,98,22,100,114,113,52,93,18,80,110,125,79,16,33,45,37,16,4,77,4,82,17,77,81,125,14,35,67,10,31,12,59,70,34,0,33,1,16,0,34,0,35,7,72,11,1,4,0,80,11,88,34,71,20,11,31,37,80,27,0,60,3,49,39,6,125,72,23,86,69,122,98,97,85,151,96,63,25,30,0,43,5,83,54,4,119,46,5,14,76,33,64,46,3,15,5,1,38,0,42,0,92,48,131,112,51,87,95,21,83,138,48,40,6,99,31,101,33,163,67,17,76,4,15,0,18,0,19,1,56,38,42,144,5,56,43,9,133,99,19,66,18,95,70,161,4,8,117,92,30,48,0,18,25,58,41,92,8,31,3,27,0,34,6,110,28,42,34,117,101,129,72,12,46,1,31,4,65,4,8,10,120,92,161,48,51,85,135,48,83,40,26,99,82,111,37,4,115,12,18,4,11,40,7,9,4,2,18,52,99,0,57,1,52,1,54,0,78,63,57,162,134,52,12,160,14,139,135,69,58,32,87,2,31,88,89,17,41,7,70,40,6,83,18,137,24,152,62,70,139,85,157,172,78,12,106,5,55,10,102,13,99,52,143,46,24,3,73,2,38,12,65,62,58,58,96,105,72,115,76,74,127,22,110,30,24,140,40,134,48,118,41,6,37,3,72,1,68,35,65,121,73,41,12,44,9,31,2,40,1,33,59,89,84,128,92,48,40,78,1,1,33,68,1,82,57,15,84,64,24,100,16,96,100,154,25,19,126,59,1,61,18,71,27,126,127,36,74,34,12,75,108,59,44,71,6,76,3,47,1,43,37,64,127,243,135,10,78,4,28,22,15,18,112,47,78,78,83,71,104,80,134,126,68,21,109,44,39,90,30,135,11,115,133,16,41,103,19,50,4,15,2,12,4,25,52,123,62,34,4,12,6,26,32,2,23,1,3,48,48,11,51,90,14,111,106,13,51,12,81,5,139,35,147,78,18,36,12,22,1,33,10,64,26,47,141,101,7,103,22,103,1,30,8,16,1,50,14,46,7,68,128,156,60,90,21,91,64,81,22,91,14,43,92,130,94,114,1,65,153,18,81,1,52,83,98,26,56,95,123,27,59,136,17,117,20,47,6,74,0,22,0,72,23,113,32,35,121,18,50,23,113,68,57,63,56,41,38,110,100,22,68,139

InterPro domains:
  IPR004281 Interleukin-12 alpha [PF03039] (6-215)
  IPR009079 Four-helical cytokine-like, core [G3DSA:1.20.1250.10] (38-215)
  IPR009079 Four-helical cytokine-like, core [SSF47266] (38-215)
  IPR050676 Interleukin-12 [PTHR48485] (29-215)

Foldseek 3Di:
DLLVLLVLLLVLLVVQLVLCCVLVVPQPLVVLPADEDDDPLQLLVFLLDDPPPCPDPPGVQWDPFDPVDDDDSVSSNLVSLLVSLVVLLVLVVVLQVVVVPDDDPSHDDDCSSVVSSVVSNVRTPCVSVSSVVVSNNSSNVNVSSVSVSVSVVVRPD/DDDPDVLEEEDEAEPDPVDWADKDKDFQPDDDPAKKWKDFDLDDDTDDIHRIDIFRDHDPSRFAKMWIDDDPGTRDIHGYAYWYAYPNRTDDAQFDADPVRHAKAKADAEPQQKIKIKGWGDDDAAKAKDKFFPDDDPPAFGKDWDGKDWDPCQDADPNDTTTMIMTMIGTDDPDDDDDDDAWGKMKMWIDHNRYTDIDIDTDHNPQRHEHEEFDDWEKADDPPQKIKTFTDGDPPYDDDCVSFDKWKWKDACPTDIDRDRMDMGGHDQFKIWMWIDGPPDPHDIYDIDIYGD/DFKEDKDWEQADQFKTKIFTDTDDDDDQKWKKKWKADVCNPIDIDGDGPDGMGIDGDPPPHDQADKMKMWMWMDDPPDIGGYDIDIDHHNQQHWYAAFPDDWDWDDDDQKIKIKGFDPDFAWWFKKKWKADVPDDIDTGTFDTDHTRMGMGMDGDDQFKMKMWMWTFDADPVRDGRHDTHDIDDIDIDGD/DPLPQWDKDKPDDLEEEAFDKIKIKTAGDPVQKWKFKFDPNHTDDTGVVNNGIDMDMGGNDDAAKIKIFMDSVDTSGIDIGGYWHDWDEKDDKAWADEDPWFWIKIFIHRPDDGSAKKKKKKWKDWPVGDIAIDMDIDHPPDHDGMGTRRDTDDPVDQDTKMWIWMKMDDPNDIYTYDRDIDGPPPRYD

Sequence (829 aa):
RCLSQSRNLLKTTDDMVKTAREKLKHYSCTDIDHEDITRDQTSTLKTCLPLELHKNESCTRGSCLPPQKTSLMMTLCLGSIYEDLKMYQTEFQAINAALQNHNHQQIILDKGMLVAIDELMQSLNHPYRVKMKLCILLHAFSTRVVTINRVMGYLSSMWELEKDVYVVEVDWTPDAPGETVNLTCDTPEEDDITWTSDQRHGVIGSGKTLTITVKEFLDAGQYTCHKGGETLSHSHLLLHKKENGIWSTEILKNFKNKTFLKCEAPNYSGRFTCSWLVQRNMDLKFNIKSSSSSPDSRAVTCGMASLSAEKVTLDQRDYEKYSVSCQEDVTCPTAEETLPIELALEARQQNKYENYSTSFFIRDIIKPDPPKNLQMKPLKNSQVEVSWEYPDSWSTPHSYFSLKFFVRIQGAFLVEKTSTEVQCKGGNVCVQAQDRYYNSSCSKWACVPCLGPRNLSCYRVSKTDYECSWQYDGPEDNVSHVLWCCFVPERCRYFSSGPDRTVQFWEQDGIPVLSKVNFWVESRLGNRTMKSQKISQYLYNWTKTTPPLGHIKVSQSHRQLRMDWNVSEEAGAEVQFRRRMPTTNWTLGDCGPQVNMSESCLCPSENMAQEIQIRRRRRLSSGAPGGPWSDWSMPVCVPPDVCKLGTVTVQPAPVIPLGSAANISCSLNPKELILLKFVNDVLVENLDHTGHSSTFQVTNLSLGMTLFVCKLPVPVCGVEISVGVAPEPPQNISCVQEGENGTVACSWNSGKVTYLKTNYTLQLSGPNNLTCQKQCFSDNRQNCNRLDLGINLSPDLAESRFIVRVTAINDLGNSSSLPHTFTFLDIVI

GO terms:
  GO:0042102 positive regulation of T cell proliferation (P, IDA)
  GO:0005576 extracellular region (C, EXP)
  GO:0005125 cytokine activity (F, IDA)
  GO:0035711 T-helper 1 cell activation (P, IDA)
  GO:0005576 extracellular region (C, IDA)
  GO:0005737 cytoplasm (C, IDA)
  GO:0009986 cell surface (C, IDA)
  GO:0042832 defense response to protozoan (P, IDA)
  GO:0043514 interleukin-12 complex (C, IDA)
  GO:0032729 positive regulation of type II interferon production (P, IDA)
  GO:0008283 cell population proliferation (P, IDA)
  GO:0071222 cellular response to lipopolysaccharide (P, IDA)
  GO:0042832 defense response to protozoan (P, IGI)
  GO:0045582 positive regulation of T cell differentiation (P, IGI)
  GO:0043514 interleukin-12 complex (C, IGI)
  GO:0032729 positive regulation of type II interferon production (P, IGI)
  GO:0008283 cell population proliferation (P, IGI)
  GO:0042163 interleukin-12 beta subunit binding (F, IPI)
  GO:0031904 endosome lumen (C, TAS)
  GO:0005576 extracellular region (C, TAS)

Organism: Mus musculus (NCBI:txid10090)

Secondary structure (DSSP, 8-state):
-HHHHHHHHHHHHHHHHHHHHHHTIIIII-------S-SSS-THHHH-S-TTT---TT----S---TTS--SHHHHHHHHHHHHHHHHHHHHHHHHHHHHTSS--S----HHHHHHHHHHHHHH----HHHHHHHHHHHHHHHHHHHHHHHHHHHH-/-EEEETTEEEEEEE--SSS--EEEEEE-SS--SSPPEEEESSS-S--EESSEEEEEE-SGGG-EEEEEEETTEEEEEEEEEEEEEETTEE---SEE--TTS-S-EEEBSSTTSEEEEEEEES--SSB---EE----STT---B-----EEEEEEEEETTEEEEEEEEEEEB--SS--SS--SPEEEEEEEEETTEEEEEEEEE-SSSSB--PPPS----EE-STT-EEEE----TTS-S-TTTS-EEEEEEE---EEESSSEEEE---SS-EEEEEEESSS-PPP---EEE--/-EEEEEEEEBSSSSEEEEEEEEES--SS--EEEEEE------EEEEEET-SEEEEETTTT--SSS-EEEEEEEEETTEEE----EEE-SSSSB---PPPSSPEEEEETTEEEEEE--S--S----EEEEE-TTS--EEEE--------EEEEEE--SS-EEEEEE---B-TTS-B-SPPPPP---EEE--/--S-SEEEEEES-SEEETT--EEEEEEE-----EEEEEETTEEEEE--GGGTEEEEEE-SPPSS-EEEEEE---EEEEEEEEEE-PPPPPEEEEEEEETTTTEEEEEEE--S--SS-EEEEEEEEETTTEEEEEEEEESSS---SEEE------TT--S-EEEEEEEEEETTEEE----EEEETTS-B-